Protein AF-0000000075603187 (afdb_homodimer)

Sequence (1168 aa):
MDMGIARVAAPPHLACSARPTGGSLGVGAARPGTGTQSGRGRSRCRPPRPPNSVPDPRARHPDHPALETGDADGRSVNGGAKPHAQAAPRGRRAAADVEDEGWELLRESVVRYCGSPVGTIAACDPDDPTPLNYDQVFIRDFVPSGVAFLLKGEHDIVRNFILHTLQLQSWEKTMDCHSPGQGLMPASFKVRVIPLDGEDDAIEEVLDPDFGEAAIGRVAPVDSGLWWIILLRAYGKCSGDLSVQERIDVQTGIKMIVKLCLADGFDMFPTLLVTDGSCMIDRRMGIHGHPLEIQALFYSALLCAREMLTPEDGSDDLIRAMNNRLIALSFHIREYYWLDKRKLNEIYRYKTEEYSYDAVNKFNIYPDQIPSWLVQWIPPKGGYFIGNLQPAHMDFRFFSLGNLWSIVSSLATDHQSHAILDLIEAKWTDLVAEMPMKICYPALEDEEWKFITGSDPKNTPWSYHNGGSWPTLLWQLTVACIKMNRPEIAERAVEVAERRIARDKWPEYYDTKRARFIGKKSRLFQTWSIAGFLVAKLLLETRDKSRILCNNEDEDILNALSLMADGSSPRRRRGKRVPKTYIVMDMGIARVAAPPHLACSARPTGGSLGVGAARPGTGTQSGRGRSRCRPPRPPNSVPDPRARHPDHPALETGDADGRSVNGGAKPHAQAAPRGRRAAADVEDEGWELLRESVVRYCGSPVGTIAACDPDDPTPLNYDQVFIRDFVPSGVAFLLKGEHDIVRNFILHTLQLQSWEKTMDCHSPGQGLMPASFKVRVIPLDGEDDAIEEVLDPDFGEAAIGRVAPVDSGLWWIILLRAYGKCSGDLSVQERIDVQTGIKMIVKLCLADGFDMFPTLLVTDGSCMIDRRMGIHGHPLEIQALFYSALLCAREMLTPEDGSDDLIRAMNNRLIALSFHIREYYWLDKRKLNEIYRYKTEEYSYDAVNKFNIYPDQIPSWLVQWIPPKGGYFIGNLQPAHMDFRFFSLGNLWSIVSSLATDHQSHAILDLIEAKWTDLVAEMPMKICYPALEDEEWKFITGSDPKNTPWSYHNGGSWPTLLWQLTVACIKMNRPEIAERAVEVAERRIARDKWPEYYDTKRARFIGKKSRLFQTWSIAGFLVAKLLLETRDKSRILCNNEDEDILNALSLMADGSSPRRRRGKRVPKTYIV

Foldseek 3Di:
DPPPPPPPDQPDDPFPFPPPPDPDDDDDPPDDDDDDYDDDDDDDDDDDYDDDDDDDDPDDDDDDDDDDDDDPDDPDDPPDPDDPPDDDPVVVVLLVVLLVVLVVLLVVQFDDASRFTQFGFQFDDPPDPDDDRRQWGFLVLRLLVQLLCLLVVNLRNLLNNLVVQLSVAFQDQDPPPLGDDHLATARTWHWDWDDDPPDPPGITIDIGGHQQPPPDPSFGQLLSLLSSLLSVLLSCVRNVDLVSLPDPSNLVSLLRNLCVQLPDDPDPALAGFGQALRHPNNAFDQLGGGFLLSLLSNLLSLVSSLVSHDPPPPCPVVNVSSLVSNLRSLCCQQPPQKDAPVVLVVLLPADAPDPDPPGPPPLRADNVPDDPVCVVLHDNFAIFGFGDDHRNDTRRKDALNSGLSCLQAVSHPLRNLVRHLVSCVVCVCQALFLHAGWRIPDFQADVRCCVRRVPDVQRYGQGDNRGWHALLSLLSNCLSCLSSVNNVSSVVSLVSCSVPCVVVQNWGIAGDRRRPGRHPPTDGRGNSSSSSSNNSVSCSVVVVSSNSNGHDDDPSSVVVVVVVVVCPDPVVVPPDDPPPPPPD/DCPPPPPPDQPDDPFPFDDCPPDPCPDDDDDDDDDDDDDDDDDYDDDDDDYDDPDDDDDDDDDYDDDDDDDDDDDDDPDDPPDDDDDDPPVVVLLVVLLVVLVVLLVVQFDDAPRFTQFGFQFDDVPDPDDDRRQWGFLVLRLLVQLLCLLVVNLRNLLNNLVVQLSVAFQDQDPPPLGDDHLATARTWHWDWDDDPPDPPTITIDIGGHQQPPPDPSFGQLLSLLSSLLSVLLSCVRNVPLVSLPDPSNLVSLLRNLCVQLPDDPDPALAGFGQALRYPNNAFDQLGGGFLLSLLSNLLSLVSSLVSHDPPDPCVVVNVSSLVSNLRSLCCQQPPQKDAPVVLVVLLPADAPDPDPPGPPPLRADNVPDDPVCVVLHDNFAIFGFGDDHRNDTRRKDALNSGLSCLQAVSHPLRNLVRHVVSCVVCVCQALFLHAGWRIPDFQADVRCCVRRVPDVQRYGQGDNRGWHALLSLLSNCLSCLSSVNNVSSVVSLVSCSVPCVVVQNWRIAGDRRRPGRHPPTDGRGNSSSSSSNNSVSCSVVVVSSNSSGHDDDPSSVVVVVVVVVVPDPVVVPPDDPPPPPPD

pLDDT: mean 78.64, std 29.04, range [13.04, 98.94]

InterPro domains:
  IPR008928 Six-hairpin glycosidase superfamily [SSF48208] (109-541)
  IPR012341 Six-hairpin glycosidase-like superfamily [G3DSA:1.50.10.10] (134-536)
  IPR024746 Glycosyl hydrolase family 100 [PF12899] (103-541)
  IPR024746 Glycosyl hydrolase family 100 [PTHR31916] (91-565)

Radius of gyration: 35.86 Å; Cα contacts (8 Å, |Δi|>4): 1943; chains: 2; bounding box: 105×110×123 Å

Structure (mmCIF, N/CA/C/O backbone):
data_AF-0000000075603187-model_v1
#
loop_
_entity.id
_entity.type
_entity.pdbx_description
1 polymer 'Alkaline/neutral invertase'
#
loop_
_atom_site.group_PDB
_atom_site.id
_atom_site.type_symbol
_atom_site.label_atom_id
_atom_site.label_alt_id
_atom_site.label_comp_id
_atom_site.label_asym_id
_atom_site.label_entity_id
_atom_site.label_seq_id
_atom_site.pdbx_PDB_ins_code
_atom_site.Cartn_x
_atom_site.Cartn_y
_atom_site.Cartn_z
_atom_site.occupancy
_atom_site.B_iso_or_equiv
_atom_site.auth_seq_id
_atom_site.auth_comp_id
_atom_site.auth_asym_id
_atom_site.auth_atom_id
_atom_site.pdbx_PDB_model_num
ATOM 1 N N . MET A 1 1 ? 0.982 -23.422 39.688 1 20.05 1 MET A N 1
ATOM 2 C CA . MET A 1 1 ? 0.525 -22.156 40.25 1 20.05 1 MET A CA 1
ATOM 3 C C . MET A 1 1 ? -0.142 -21.312 39.156 1 20.05 1 MET A C 1
ATOM 5 O O . MET A 1 1 ? 0.342 -21.234 38.031 1 20.05 1 MET A O 1
ATOM 9 N N . ASP A 1 2 ? -1.503 -21.016 39.344 1 19.25 2 ASP A N 1
ATOM 10 C CA . ASP A 1 2 ? -2.637 -20.578 38.531 1 19.25 2 ASP A CA 1
ATOM 11 C C . ASP A 1 2 ? -2.436 -19.156 38.031 1 19.25 2 ASP A C 1
ATOM 13 O O . ASP A 1 2 ? -2.422 -18.203 38.812 1 19.25 2 ASP A O 1
ATOM 17 N N . MET A 1 3 ? -1.369 -18.938 37.312 1 21.22 3 MET A N 1
ATOM 18 C CA . MET A 1 3 ? -0.971 -17.562 36.969 1 21.22 3 MET A CA 1
ATOM 19 C C . MET A 1 3 ? -2.148 -16.781 36.406 1 21.22 3 MET A C 1
ATOM 21 O O . MET A 1 3 ? -2.756 -17.188 35.406 1 21.22 3 MET A O 1
ATOM 25 N N . GLY A 1 4 ? -2.969 -16.203 37.25 1 19.94 4 GLY A N 1
ATOM 26 C CA . GLY A 1 4 ? -4.25 -15.516 37.156 1 19.94 4 GLY A CA 1
ATOM 27 C C . GLY A 1 4 ? -4.258 -14.391 36.125 1 19.94 4 GLY A C 1
ATOM 28 O O . GLY A 1 4 ? -3.439 -13.477 36.219 1 19.94 4 GLY A O 1
ATOM 29 N N . ILE A 1 5 ? -4.414 -14.68 34.906 1 21.23 5 ILE A N 1
ATOM 30 C CA . ILE A 1 5 ? -4.562 -13.789 33.781 1 21.23 5 ILE A CA 1
ATOM 31 C C . ILE A 1 5 ? -5.543 -12.664 34.094 1 21.23 5 ILE A C 1
ATOM 33 O O . ILE A 1 5 ? -6.723 -12.922 34.375 1 21.23 5 ILE A O 1
ATOM 37 N N . ALA A 1 6 ? -5.035 -11.633 34.844 1 21.62 6 ALA A N 1
ATOM 38 C CA . ALA A 1 6 ? -5.926 -10.57 35.281 1 21.62 6 ALA A CA 1
ATOM 39 C C . ALA A 1 6 ? -6.723 -9.984 34.125 1 21.62 6 ALA A C 1
ATOM 41 O O . ALA A 1 6 ? -6.152 -9.602 33.125 1 21.62 6 ALA A O 1
ATOM 42 N N . ARG A 1 7 ? -7.957 -10.297 33.938 1 22.8 7 ARG A N 1
ATOM 43 C CA . ARG A 1 7 ? -9.016 -9.836 33.031 1 22.8 7 ARG A CA 1
ATOM 44 C C . ARG A 1 7 ? -9.117 -8.312 33.031 1 22.8 7 ARG A C 1
ATOM 46 O O . ARG A 1 7 ? -9.391 -7.715 34.094 1 22.8 7 ARG A O 1
ATOM 53 N N . VAL A 1 8 ? -8.172 -7.633 32.469 1 25.11 8 VAL A N 1
ATOM 54 C CA . VAL A 1 8 ? -8.281 -6.176 32.469 1 25.11 8 VAL A CA 1
ATOM 55 C C . VAL A 1 8 ? -9.656 -5.758 31.953 1 25.11 8 VAL A C 1
ATOM 57 O O . VAL A 1 8 ? -10.062 -6.121 30.844 1 25.11 8 VAL A O 1
ATOM 60 N N . ALA A 1 9 ? -10.609 -5.516 32.844 1 25.92 9 ALA A N 1
ATOM 61 C CA . ALA A 1 9 ? -12.016 -5.145 32.688 1 25.92 9 ALA A CA 1
ATOM 62 C C . ALA A 1 9 ? -12.156 -3.9 31.812 1 25.92 9 ALA A C 1
ATOM 64 O O . ALA A 1 9 ? -11.336 -2.982 31.891 1 25.92 9 ALA A O 1
ATOM 65 N N . ALA A 1 10 ? -12.758 -4.02 30.703 1 29.77 10 ALA A N 1
ATOM 66 C CA . ALA A 1 10 ? -13.141 -2.975 29.75 1 29.77 10 ALA A CA 1
ATOM 67 C C . ALA A 1 10 ? -13.758 -1.781 30.484 1 29.77 10 ALA A C 1
ATOM 69 O O . ALA A 1 10 ? -14.516 -1.951 31.438 1 29.77 10 ALA A O 1
ATOM 70 N N . PRO A 1 11 ? -13.172 -0.616 30.547 1 28.98 11 PRO A N 1
ATOM 71 C CA . PRO A 1 11 ? -13.766 0.484 31.312 1 28.98 11 PRO A CA 1
ATOM 72 C C . PRO A 1 11 ? -15.242 0.688 31 1 28.98 11 PRO A C 1
ATOM 74 O O . PRO A 1 11 ? -15.703 0.357 29.906 1 28.98 11 PRO A O 1
ATOM 77 N N . PRO A 1 12 ? -16.156 0.734 32 1 28.28 12 PRO A N 1
ATOM 78 C CA . PRO A 1 12 ? -17.625 0.867 31.922 1 28.28 12 PRO A CA 1
ATOM 79 C C . PRO A 1 12 ? -18.062 2.045 31.062 1 28.28 12 PRO A C 1
ATOM 81 O O . PRO A 1 12 ? -17.297 3.002 30.875 1 28.28 12 PRO A O 1
ATOM 84 N N . HIS A 1 13 ? -19 1.802 30.203 1 30.92 13 HIS A N 1
ATOM 85 C CA . HIS A 1 13 ? -19.703 2.693 29.297 1 30.92 13 HIS A CA 1
ATOM 86 C C . HIS A 1 13 ? -20.172 3.959 30.016 1 30.92 13 HIS A C 1
ATOM 88 O O . HIS A 1 13 ? -20.766 3.889 31.078 1 30.92 13 HIS A O 1
ATOM 94 N N . LEU A 1 14 ? -19.453 4.953 29.828 1 30.95 14 LEU A N 1
ATOM 95 C CA . LEU A 1 14 ? -19.766 6.211 30.5 1 30.95 14 LEU A CA 1
ATOM 96 C C . LEU A 1 14 ? -21.125 6.75 30.062 1 30.95 14 LEU A C 1
ATOM 98 O O . LEU A 1 14 ? -21.234 7.324 28.984 1 30.95 14 LEU A O 1
ATOM 102 N N . ALA A 1 15 ? -22.156 6.039 30.203 1 31.59 15 ALA A N 1
ATOM 103 C CA . ALA A 1 15 ? -23.484 6.586 29.969 1 31.59 15 ALA A CA 1
ATOM 104 C C . ALA A 1 15 ? -23.766 7.773 30.891 1 31.59 15 ALA A C 1
ATOM 106 O O . ALA A 1 15 ? -23.625 7.66 32.125 1 31.59 15 ALA A O 1
ATOM 107 N N . CYS A 1 16 ? -23.359 8.898 30.547 1 32.91 16 CYS A N 1
ATOM 108 C CA . CYS A 1 16 ? -23.719 9.984 31.453 1 32.91 16 CYS A CA 1
ATOM 109 C C . CYS A 1 16 ? -25.234 10.234 31.406 1 32.91 16 CYS A C 1
ATOM 111 O O . CYS A 1 16 ? -25.812 10.336 30.328 1 32.91 16 CYS A O 1
ATOM 113 N N . SER A 1 17 ? -25.969 9.867 32.406 1 26.11 17 SER A N 1
ATOM 114 C CA . SER A 1 17 ? -27.391 10.102 32.594 1 26.11 17 SER A CA 1
ATOM 115 C C . SER A 1 17 ? -27.703 11.586 32.75 1 26.11 17 SER A C 1
ATOM 117 O O . SER A 1 17 ? -27.25 12.219 33.688 1 26.11 17 SER A O 1
ATOM 119 N N . ALA A 1 18 ? -27.562 12.406 31.844 1 22.34 18 ALA A N 1
ATOM 120 C CA . ALA A 1 18 ? -28.031 13.75 32.156 1 22.34 18 ALA A CA 1
ATOM 121 C C . ALA A 1 18 ? -29.516 13.734 32.531 1 22.34 18 ALA A C 1
ATOM 123 O O . ALA A 1 18 ? -30.328 13.125 31.828 1 22.34 18 ALA A O 1
ATOM 124 N N . ARG A 1 19 ? -29.906 13.906 33.781 1 20.55 19 ARG A N 1
ATOM 125 C CA . ARG A 1 19 ? -31.281 14.125 34.219 1 20.55 19 ARG A CA 1
ATOM 126 C C . ARG A 1 19 ? -31.891 15.352 33.531 1 20.55 19 ARG A C 1
ATOM 128 O O . ARG A 1 19 ? -31.297 16.438 33.594 1 20.55 19 ARG A O 1
ATOM 135 N N . PRO A 1 20 ? -32.719 15.266 32.5 1 21.59 20 PRO A N 1
ATOM 136 C CA . PRO A 1 20 ? -33.406 16.344 31.75 1 21.59 20 PRO A CA 1
ATOM 137 C C . PRO A 1 20 ? -34.156 17.297 32.656 1 21.59 20 PRO A C 1
ATOM 139 O O . PRO A 1 20 ? -34.875 16.859 33.562 1 21.59 20 PRO A O 1
ATOM 142 N N . THR A 1 21 ? -33.562 18.297 33.281 1 19.61 21 THR A N 1
ATOM 143 C CA . THR A 1 21 ? -34.469 19.219 33.938 1 19.61 21 THR A CA 1
ATOM 144 C C . THR A 1 21 ? -35.5 19.75 32.938 1 19.61 21 THR A C 1
ATOM 146 O O . THR A 1 21 ? -35.219 19.938 31.766 1 19.61 21 THR A O 1
ATOM 149 N N . GLY A 1 22 ? -36.812 19.609 33.125 1 18.62 22 GLY A N 1
ATOM 150 C CA . GLY A 1 22 ? -38.156 19.703 32.531 1 18.62 22 GLY A CA 1
ATOM 151 C C . GLY A 1 22 ? -38.5 21.125 32.125 1 18.62 22 GLY A C 1
ATOM 152 O O . GLY A 1 22 ? -39.688 21.469 32.062 1 18.62 22 GLY A O 1
ATOM 153 N N . GLY A 1 23 ? -37.531 22.016 31.625 1 17.52 23 GLY A N 1
ATOM 154 C CA . GLY A 1 23 ? -38.156 23.312 31.5 1 17.52 23 GLY A CA 1
ATOM 155 C C . GLY A 1 23 ? -39.406 23.297 30.656 1 17.52 23 GLY A C 1
ATOM 156 O O . GLY A 1 23 ? -39.625 22.375 29.859 1 17.52 23 GLY A O 1
ATOM 157 N N . SER A 1 24 ? -40.5 24.078 30.938 1 17.25 24 SER A N 1
ATOM 158 C CA . SER A 1 24 ? -41.938 24.297 30.734 1 17.25 24 SER A CA 1
ATOM 159 C C . SER A 1 24 ? -42.219 24.875 29.344 1 17.25 24 SER A C 1
ATOM 161 O O . SER A 1 24 ? -43.344 25.234 29.047 1 17.25 24 SER A O 1
ATOM 163 N N . LEU A 1 25 ? -41.312 24.812 28.406 1 17.3 25 LEU A N 1
ATOM 164 C CA . LEU A 1 25 ? -41.688 25.844 27.438 1 17.3 25 LEU A CA 1
ATOM 165 C C . LEU A 1 25 ? -43.062 25.547 26.844 1 17.3 25 LEU A C 1
ATOM 167 O O . LEU A 1 25 ? -43.438 24.375 26.672 1 17.3 25 LEU A O 1
ATOM 171 N N . GLY A 1 26 ? -43.906 26.641 26.672 1 16.33 26 GLY A N 1
ATOM 172 C CA . GLY A 1 26 ? -45.25 27.016 26.328 1 16.33 26 GLY A CA 1
ATOM 173 C C . GLY A 1 26 ? -45.688 26.562 24.953 1 16.33 26 GLY A C 1
ATOM 174 O O . GLY A 1 26 ? -44.844 26.266 24.109 1 16.33 26 GLY A O 1
ATOM 175 N N . VAL A 1 27 ? -47 26.531 24.688 1 15.95 27 VAL A N 1
ATOM 176 C CA . VAL A 1 27 ? -48.125 25.875 24 1 15.95 27 VAL A CA 1
ATOM 177 C C . VAL A 1 27 ? -48.125 26.281 22.531 1 15.95 27 VAL A C 1
ATOM 179 O O . VAL A 1 27 ? -47.469 27.234 22.141 1 15.95 27 VAL A O 1
ATOM 182 N N . GLY A 1 28 ? -49.281 25.984 21.766 1 15.56 28 GLY A N 1
ATOM 183 C CA . GLY A 1 28 ? -49.906 25.344 20.609 1 15.56 28 GLY A CA 1
ATOM 184 C C . GLY A 1 28 ? -50.312 26.328 19.516 1 15.56 28 GLY A C 1
ATOM 185 O O . GLY A 1 28 ? -51 25.969 18.578 1 15.56 28 GLY A O 1
ATOM 186 N N . ALA A 1 29 ? -49.688 27.516 19.219 1 15.16 29 ALA A N 1
ATOM 187 C CA . ALA A 1 29 ? -50.625 28.391 18.516 1 15.16 29 ALA A CA 1
ATOM 188 C C . ALA A 1 29 ? -51 27.828 17.141 1 15.16 29 ALA A C 1
ATOM 190 O O . ALA A 1 29 ? -50.094 27.531 16.328 1 15.16 29 ALA A O 1
ATOM 191 N N . ALA A 1 30 ? -52.25 27.406 16.891 1 14.98 30 ALA A N 1
ATOM 192 C CA . ALA A 1 30 ? -52.969 26.719 15.812 1 14.98 30 ALA A CA 1
ATOM 193 C C . ALA A 1 30 ? -53.156 27.641 14.609 1 14.98 30 ALA A C 1
ATOM 195 O O . ALA A 1 30 ? -53.75 27.234 13.602 1 14.98 30 ALA A O 1
ATOM 196 N N . ARG A 1 31 ? -52.375 28.641 14.25 1 15.11 31 ARG A N 1
ATOM 197 C CA . ARG A 1 31 ? -53.281 29.5 13.477 1 15.11 31 ARG A CA 1
ATOM 198 C C . ARG A 1 31 ? -53.781 28.781 12.242 1 15.11 31 ARG A C 1
ATOM 200 O O . ARG A 1 31 ? -53.125 27.906 11.695 1 15.11 31 ARG A O 1
ATOM 207 N N . PRO A 1 32 ? -55.031 29.266 11.734 1 14.84 32 PRO A N 1
ATOM 208 C CA . PRO A 1 32 ? -56.125 28.719 10.93 1 14.84 32 PRO A CA 1
ATOM 209 C C . PRO A 1 32 ? -55.781 28.609 9.453 1 14.84 32 PRO A C 1
ATOM 211 O O . PRO A 1 32 ? -55.875 27.516 8.867 1 14.84 32 PRO A O 1
ATOM 214 N N . GLY A 1 33 ? -56.281 29.594 8.609 1 14.15 33 GLY A N 1
ATOM 215 C CA . GLY A 1 33 ? -57.406 29.375 7.695 1 14.15 33 GLY A CA 1
ATOM 216 C C . GLY A 1 33 ? -56.969 29.031 6.285 1 14.15 33 GLY A C 1
ATOM 217 O O . GLY A 1 33 ? -57.156 27.906 5.824 1 14.15 33 GLY A O 1
ATOM 218 N N . THR A 1 34 ? -56.969 30.109 5.34 1 14.84 34 THR A N 1
ATOM 219 C CA . THR A 1 34 ? -57.906 30.203 4.227 1 14.84 34 THR A CA 1
ATOM 220 C C . THR A 1 34 ? -57.281 29.625 2.953 1 14.84 34 THR A C 1
ATOM 222 O O . THR A 1 34 ? -56.062 29.516 2.844 1 14.84 34 THR A O 1
ATOM 225 N N . GLY A 1 35 ? -58.156 29.469 1.832 1 14.27 35 GLY A N 1
ATOM 226 C CA . GLY A 1 35 ? -58.594 28.609 0.746 1 14.27 35 GLY A CA 1
ATOM 227 C C . GLY A 1 35 ? -57.844 28.875 -0.557 1 14.27 35 GLY A C 1
ATOM 228 O O . GLY A 1 35 ? -57.406 27.938 -1.224 1 14.27 35 GLY A O 1
ATOM 229 N N . THR A 1 36 ? -57.906 30.156 -1.242 1 14.09 36 THR A N 1
ATOM 230 C CA . THR A 1 36 ? -58.625 30.109 -2.504 1 14.09 36 THR A CA 1
ATOM 231 C C . THR A 1 36 ? -57.719 29.656 -3.641 1 14.09 36 THR A C 1
ATOM 233 O O . THR A 1 36 ? -56.5 29.578 -3.475 1 14.09 36 THR A O 1
ATOM 236 N N . GLN A 1 37 ? -57.688 30.547 -4.859 1 13.69 37 GLN A N 1
ATOM 237 C CA . GLN A 1 37 ? -58.281 30.312 -6.168 1 13.69 37 GLN A CA 1
ATOM 238 C C . GLN A 1 37 ? -57.219 29.812 -7.168 1 13.69 37 GLN A C 1
ATOM 240 O O . GLN A 1 37 ? -56.031 29.781 -6.867 1 13.69 37 GLN A O 1
ATOM 245 N N . SER A 1 38 ? -57.062 30.625 -8.359 1 14.05 38 SER A N 1
ATOM 246 C CA . SER A 1 38 ? -57.562 30.312 -9.695 1 14.05 38 SER A CA 1
ATOM 247 C C . SER A 1 38 ? -56.406 29.844 -10.602 1 14.05 38 SER A C 1
ATOM 249 O O . SER A 1 38 ? -56.5 28.766 -11.195 1 14.05 38 SER A O 1
ATOM 251 N N . GLY A 1 39 ? -55.844 30.766 -11.477 1 13.81 39 GLY A N 1
ATOM 252 C CA . GLY A 1 39 ? -56.094 30.703 -12.914 1 13.81 39 GLY A CA 1
ATOM 253 C C . GLY A 1 39 ? -55.031 29.938 -13.672 1 13.81 39 GLY A C 1
ATOM 254 O O . GLY A 1 39 ? -53.969 29.656 -13.133 1 13.81 39 GLY A O 1
ATOM 255 N N . ARG A 1 40 ? -55.156 30 -15.086 1 14.44 40 ARG A N 1
ATOM 256 C CA . ARG A 1 40 ? -55.219 29.141 -16.25 1 14.44 40 ARG A CA 1
ATOM 257 C C . ARG A 1 40 ? -53.844 29.078 -16.938 1 14.44 40 ARG A C 1
ATOM 259 O O . ARG A 1 40 ? -53.375 27.984 -17.266 1 14.44 40 ARG A O 1
ATOM 266 N N . GLY A 1 41 ? -53.312 30.203 -17.453 1 13.85 41 GLY A N 1
ATOM 267 C CA . GLY A 1 41 ? -53.281 30.141 -18.906 1 13.85 41 GLY A CA 1
ATOM 268 C C . GLY A 1 41 ? -52.062 29.391 -19.453 1 13.85 41 GLY A C 1
ATOM 269 O O . GLY A 1 41 ? -51.062 29.203 -18.734 1 13.85 41 GLY A O 1
ATOM 270 N N . ARG A 1 42 ? -52.156 28.953 -20.766 1 14.16 42 ARG A N 1
ATOM 271 C CA . ARG A 1 42 ? -51.688 27.906 -21.672 1 14.16 42 ARG A CA 1
ATOM 272 C C . ARG A 1 42 ? -50.375 28.25 -22.312 1 14.16 42 ARG A C 1
ATOM 274 O O . ARG A 1 42 ? -49.531 27.375 -22.531 1 14.16 42 ARG A O 1
ATOM 281 N N . SER A 1 43 ? -50.094 29.562 -22.766 1 13.2 43 SER A N 1
ATOM 282 C CA . SER A 1 43 ? -49.938 29.484 -24.219 1 13.2 43 SER A CA 1
ATOM 283 C C . SER A 1 43 ? -48.562 28.891 -24.578 1 13.2 43 SER A C 1
ATOM 285 O O . SER A 1 43 ? -47.688 28.781 -23.719 1 13.2 43 SER A O 1
ATOM 287 N N . ARG A 1 44 ? -47.875 29.703 -25.594 1 13.74 44 ARG A N 1
ATOM 288 C CA . ARG A 1 44 ? -47.562 29.484 -27 1 13.74 44 ARG A CA 1
ATOM 289 C C . ARG A 1 44 ? -46.156 28.969 -27.188 1 13.74 44 ARG A C 1
ATOM 291 O O . ARG A 1 44 ? -45.281 29.172 -26.328 1 13.74 44 ARG A O 1
ATOM 298 N N . CYS A 1 45 ? -45.906 28.578 -28.422 1 14 45 CYS A N 1
ATOM 299 C CA . CYS A 1 45 ? -45.219 27.562 -29.234 1 14 45 CYS A CA 1
ATOM 300 C C . CYS A 1 45 ? -43.812 28.031 -29.609 1 14 45 CYS A C 1
ATOM 302 O O . CYS A 1 45 ? -42.906 27.219 -29.719 1 14 45 CYS A O 1
ATOM 304 N N . ARG A 1 46 ? -43.5 29.375 -30.031 1 13.88 46 ARG A N 1
ATOM 305 C CA . ARG A 1 46 ? -43.062 29.359 -31.422 1 13.88 46 ARG A CA 1
ATOM 306 C C . ARG A 1 46 ? -41.625 28.828 -31.516 1 13.88 46 ARG A C 1
ATOM 308 O O . ARG A 1 46 ? -40.844 28.922 -30.562 1 13.88 46 ARG A O 1
ATOM 315 N N . PRO A 1 47 ? -41.125 29.094 -32.844 1 14.58 47 PRO A N 1
ATOM 316 C CA . PRO A 1 47 ? -40.469 28.297 -33.875 1 14.58 47 PRO A CA 1
ATOM 317 C C . PRO A 1 47 ? -38.969 28.359 -33.781 1 14.58 47 PRO A C 1
ATOM 319 O O . PRO A 1 47 ? -38.406 29.094 -32.969 1 14.58 47 PRO A O 1
ATOM 322 N N . PRO A 1 48 ? -38.375 28.953 -34.969 1 14.16 48 PRO A N 1
ATOM 323 C CA . PRO A 1 48 ? -37.594 28.281 -35.969 1 14.16 48 PRO A CA 1
ATOM 324 C C . PRO A 1 48 ? -36.094 28.469 -35.812 1 14.16 48 PRO A C 1
ATOM 326 O O . PRO A 1 48 ? -35.438 27.641 -35.156 1 14.16 48 PRO A O 1
ATOM 329 N N . ARG A 1 49 ? -35.531 29.359 -36.844 1 14.05 49 ARG A N 1
ATOM 330 C CA . ARG A 1 49 ? -34.719 28.938 -37.969 1 14.05 49 ARG A CA 1
ATOM 331 C C . ARG A 1 49 ? -33.219 29.172 -37.656 1 14.05 49 ARG A C 1
ATOM 333 O O . ARG A 1 49 ? -32.875 29.766 -36.625 1 14.05 49 ARG A O 1
ATOM 340 N N . PRO A 1 50 ? -32.625 30.172 -38.531 1 14.61 50 PRO A N 1
ATOM 341 C CA . PRO A 1 50 ? -31.734 29.75 -39.594 1 14.61 50 PRO A CA 1
ATOM 342 C C . PRO A 1 50 ? -30.266 29.906 -39.25 1 14.61 50 PRO A C 1
ATOM 344 O O . PRO A 1 50 ? -29.516 28.938 -39.25 1 14.61 50 PRO A O 1
ATOM 347 N N . PRO A 1 51 ? -29.641 30.984 -39.938 1 14.41 51 PRO A N 1
ATOM 348 C CA . PRO A 1 51 ? -28.703 30.781 -41.031 1 14.41 51 PRO A CA 1
ATOM 349 C C . PRO A 1 51 ? -27.25 30.922 -40.594 1 14.41 51 PRO A C 1
ATOM 351 O O . PRO A 1 51 ? -26.453 29.984 -40.781 1 14.41 51 PRO A O 1
ATOM 354 N N . ASN A 1 52 ? -26.641 32.125 -41 1 13.77 52 ASN A N 1
ATOM 355 C CA . ASN A 1 52 ? -25.719 32.25 -42.094 1 13.77 52 ASN A CA 1
ATOM 356 C C . ASN A 1 52 ? -24.266 32.344 -41.625 1 13.77 52 ASN A C 1
ATOM 358 O O . ASN A 1 52 ? -23.453 31.484 -41.969 1 13.77 52 ASN A O 1
ATOM 362 N N . SER A 1 53 ? -23.672 33.594 -41.719 1 14.31 53 SER A N 1
ATOM 363 C CA . SER A 1 53 ? -22.703 33.969 -42.719 1 14.31 53 SER A CA 1
ATOM 364 C C . SER A 1 53 ? -21.266 33.844 -42.188 1 14.31 53 SER A C 1
ATOM 366 O O . SER A 1 53 ? -21.062 33.844 -40.969 1 14.31 53 SER A O 1
ATOM 368 N N . VAL A 1 54 ? -20.453 34.406 -43 1 14.66 54 VAL A N 1
ATOM 369 C CA . VAL A 1 54 ? -19.281 34.094 -43.812 1 14.66 54 VAL A CA 1
ATOM 370 C C . VAL A 1 54 ? -18.016 34.562 -43.094 1 14.66 54 VAL A C 1
ATOM 372 O O . VAL A 1 54 ? -17.047 33.812 -42.969 1 14.66 54 VAL A O 1
ATOM 375 N N . PRO A 1 55 ? -17.828 35.906 -42.781 1 14.53 55 PRO A N 1
ATOM 376 C CA . PRO A 1 55 ? -16.766 36.375 -43.656 1 14.53 55 PRO A CA 1
ATOM 377 C C . PRO A 1 55 ? -15.367 36.125 -43.125 1 14.53 55 PRO A C 1
ATOM 379 O O . PRO A 1 55 ? -15.211 35.875 -41.906 1 14.53 55 PRO A O 1
ATOM 382 N N . ASP A 1 56 ? -14.414 36.562 -43.969 1 14.59 56 ASP A N 1
ATOM 383 C CA . ASP A 1 56 ? -13.148 36.25 -44.625 1 14.59 56 ASP A CA 1
ATOM 384 C C . ASP A 1 56 ? -11.961 36.781 -43.812 1 14.59 56 ASP A C 1
ATOM 386 O O . ASP A 1 56 ? -10.977 36.062 -43.625 1 14.59 56 ASP A O 1
ATOM 390 N N . PRO A 1 57 ? -11.859 38.156 -43.469 1 14.27 57 PRO A N 1
ATOM 391 C CA . PRO A 1 57 ? -10.711 38.719 -44.156 1 14.27 57 PRO A CA 1
ATOM 392 C C . PRO A 1 57 ? -9.422 38.625 -43.344 1 14.27 57 PRO A C 1
ATOM 394 O O . PRO A 1 57 ? -9.422 38.906 -42.156 1 14.27 57 PRO A O 1
ATOM 397 N N . ARG A 1 58 ? -8.469 37.875 -43.75 1 15.33 58 ARG A N 1
ATOM 398 C CA . ARG A 1 58 ? -7.168 37.438 -43.219 1 15.33 58 ARG A CA 1
ATOM 399 C C . ARG A 1 58 ? -6.199 38.625 -43.156 1 15.33 58 ARG A C 1
ATOM 401 O O . ARG A 1 58 ? -5.031 38.438 -42.781 1 15.33 58 ARG A O 1
ATOM 408 N N . ALA A 1 59 ? -6.605 39.812 -43.875 1 13.88 59 ALA A N 1
ATOM 409 C CA . ALA A 1 59 ? -5.371 40.188 -44.562 1 13.88 59 ALA A CA 1
ATOM 410 C C . ALA A 1 59 ? -4.254 40.5 -43.594 1 13.88 59 ALA A C 1
ATOM 412 O O . ALA A 1 59 ? -3.166 39.906 -43.656 1 13.88 59 ALA A O 1
ATOM 413 N N . ARG A 1 60 ? -3.869 41.844 -43.594 1 14.67 60 ARG A N 1
ATOM 414 C CA . ARG A 1 60 ? -2.637 42.375 -44.156 1 14.67 60 ARG A CA 1
ATOM 415 C C . ARG A 1 60 ? -1.568 42.531 -43.062 1 14.67 60 ARG A C 1
ATOM 417 O O . ARG A 1 60 ? -1.876 42.5 -41.875 1 14.67 60 ARG A O 1
ATOM 424 N N . HIS A 1 61 ? -0.47 43.094 -43.5 1 15.23 61 HIS A N 1
ATOM 425 C CA . HIS A 1 61 ? 0.984 43.031 -43.562 1 15.23 61 HIS A CA 1
ATOM 426 C C . HIS A 1 61 ? 1.638 43.781 -42.438 1 15.23 61 HIS A C 1
ATOM 428 O O . HIS A 1 61 ? 2.553 43.281 -41.781 1 15.23 61 HIS A O 1
ATOM 434 N N . PRO A 1 62 ? 1.268 45.188 -42.25 1 15.14 62 PRO A N 1
ATOM 435 C CA . PRO A 1 62 ? 2.418 46.031 -42.531 1 15.14 62 PRO A CA 1
ATOM 436 C C . PRO A 1 62 ? 3.371 46.156 -41.344 1 15.14 62 PRO A C 1
ATOM 438 O O . PRO A 1 62 ? 2.988 45.812 -40.219 1 15.14 62 PRO A O 1
ATOM 441 N N . ASP A 1 63 ? 4.48 46.781 -41.594 1 16.02 63 ASP A N 1
ATOM 442 C CA . ASP A 1 63 ? 5.918 46.969 -41.406 1 16.02 63 ASP A CA 1
ATOM 443 C C . ASP A 1 63 ? 6.211 47.906 -40.25 1 16.02 63 ASP A C 1
ATOM 445 O O . ASP A 1 63 ? 7.367 48.25 -40.031 1 16.02 63 ASP A O 1
ATOM 449 N N . HIS A 1 64 ? 5.211 48.188 -39.312 1 14.84 64 HIS A N 1
ATOM 450 C CA . HIS A 1 64 ? 5.504 49.531 -38.844 1 14.84 64 HIS A CA 1
ATOM 451 C C . HIS A 1 64 ? 6.871 49.594 -38.156 1 14.84 64 HIS A C 1
ATOM 453 O O . HIS A 1 64 ? 7.277 48.656 -37.5 1 14.84 64 HIS A O 1
ATOM 459 N N . PRO A 1 65 ? 7.539 50.688 -38.5 1 17.06 65 PRO A N 1
ATOM 460 C CA . PRO A 1 65 ? 8.875 51.281 -38.344 1 17.06 65 PRO A CA 1
ATOM 461 C C . PRO A 1 65 ? 9.219 51.625 -36.906 1 17.06 65 PRO A C 1
ATOM 463 O O . PRO A 1 65 ? 8.461 52.344 -36.25 1 17.06 65 PRO A O 1
ATOM 466 N N . ALA A 1 66 ? 9.734 50.719 -36.281 1 15.12 66 ALA A N 1
ATOM 467 C CA . ALA A 1 66 ? 10.023 50.938 -34.844 1 15.12 66 ALA A CA 1
ATOM 468 C C . ALA A 1 66 ? 10.727 52.281 -34.625 1 15.12 66 ALA A C 1
ATOM 470 O O . ALA A 1 66 ? 11.633 52.625 -35.406 1 15.12 66 ALA A O 1
ATOM 471 N N . LEU A 1 67 ? 10.305 53 -33.531 1 15.62 67 LEU A N 1
ATOM 472 C CA . LEU A 1 67 ? 10.328 54.312 -32.906 1 15.62 67 LEU A CA 1
ATOM 473 C C . LEU A 1 67 ? 11.727 54.625 -32.375 1 15.62 67 LEU A C 1
ATOM 475 O O . LEU A 1 67 ? 12.375 53.781 -31.766 1 15.62 67 LEU A O 1
ATOM 479 N N . GLU A 1 68 ? 12.133 55.719 -32.875 1 15.91 68 GLU A N 1
ATOM 480 C CA . GLU A 1 68 ? 13.352 56.5 -32.812 1 15.91 68 GLU A CA 1
ATOM 481 C C . GLU A 1 68 ? 13.727 56.844 -31.375 1 15.91 68 GLU A C 1
ATOM 483 O O . GLU A 1 68 ? 14.898 56.781 -31 1 15.91 68 GLU A O 1
ATOM 488 N N . THR A 1 69 ? 12.812 57.438 -30.594 1 15.28 69 THR A N 1
ATOM 489 C CA . THR A 1 69 ? 13.242 58.781 -30.203 1 15.28 69 THR A CA 1
ATOM 490 C C . THR A 1 69 ? 14.242 58.719 -29.047 1 15.28 69 THR A C 1
ATOM 492 O O . THR A 1 69 ? 14.328 57.719 -28.359 1 15.28 69 THR A O 1
ATOM 495 N N . GLY A 1 70 ? 14.547 59.938 -28.531 1 15.06 70 GLY A N 1
ATOM 496 C CA . GLY A 1 70 ? 15.609 60.875 -28.172 1 15.06 70 GLY A CA 1
ATOM 497 C C . GLY A 1 70 ? 16.031 60.781 -26.719 1 15.06 70 GLY A C 1
ATOM 498 O O . GLY A 1 70 ? 17.219 60.562 -26.422 1 15.06 70 GLY A O 1
ATOM 499 N N . ASP A 1 71 ? 15.312 61.469 -25.828 1 15.36 71 ASP A N 1
ATOM 500 C CA . ASP A 1 71 ? 15.891 62.594 -25.078 1 15.36 71 ASP A CA 1
ATOM 501 C C . ASP A 1 71 ? 16.391 62.125 -23.719 1 15.36 71 ASP A C 1
ATOM 503 O O . ASP A 1 71 ? 15.711 61.375 -23.016 1 15.36 71 ASP A O 1
ATOM 507 N N . ALA A 1 72 ? 17.672 62.156 -23.547 1 16.64 72 ALA A N 1
ATOM 508 C CA . ALA A 1 72 ? 18.672 61.781 -22.531 1 16.64 72 ALA A CA 1
ATOM 509 C C . ALA A 1 72 ? 18.281 62.344 -21.172 1 16.64 72 ALA A C 1
ATOM 511 O O . ALA A 1 72 ? 18.609 61.781 -20.141 1 16.64 72 ALA A O 1
ATOM 512 N N . ASP A 1 73 ? 17.812 63.719 -21.109 1 15.74 73 ASP A N 1
ATOM 513 C CA . ASP A 1 73 ? 18.641 64.5 -20.203 1 15.74 73 ASP A CA 1
ATOM 514 C C . ASP A 1 73 ? 18.203 64.312 -18.75 1 15.74 73 ASP A C 1
ATOM 516 O O . ASP A 1 73 ? 19.031 64.438 -17.828 1 15.74 73 ASP A O 1
ATOM 520 N N . GLY A 1 74 ? 16.875 64.25 -18.469 1 15.32 74 GLY A N 1
ATOM 521 C CA . GLY A 1 74 ? 16.609 65.25 -17.422 1 15.32 74 GLY A CA 1
ATOM 522 C C . GLY A 1 74 ? 17.125 64.812 -16.062 1 15.32 74 GLY A C 1
ATOM 523 O O . GLY A 1 74 ? 17.312 63.594 -15.797 1 15.32 74 GLY A O 1
ATOM 524 N N . ARG A 1 75 ? 17.688 65.75 -15.398 1 20.3 75 ARG A N 1
ATOM 525 C CA . ARG A 1 75 ? 18.297 66.188 -14.148 1 20.3 75 ARG A CA 1
ATOM 526 C C . ARG A 1 75 ? 17.391 65.938 -12.961 1 20.3 75 ARG A C 1
ATOM 528 O O . ARG A 1 75 ? 17.406 66.688 -11.977 1 20.3 75 ARG A O 1
ATOM 535 N N . SER A 1 76 ? 16.656 64.688 -12.898 1 16.3 76 SER A N 1
ATOM 536 C CA . SER A 1 76 ? 15.602 64.75 -11.891 1 16.3 76 SER A CA 1
ATOM 537 C C . SER A 1 76 ? 16.172 65.062 -10.508 1 16.3 76 SER A C 1
ATOM 539 O O . SER A 1 76 ? 17.297 64.625 -10.195 1 16.3 76 SER A O 1
ATOM 541 N N . VAL A 1 77 ? 15.453 66.062 -9.875 1 20.39 77 VAL A N 1
ATOM 542 C CA . VAL A 1 77 ? 15.273 66.75 -8.617 1 20.39 77 VAL A CA 1
ATOM 543 C C . VAL A 1 77 ? 15.141 65.75 -7.469 1 20.39 77 VAL A C 1
ATOM 545 O O . VAL A 1 77 ? 14.555 64.688 -7.633 1 20.39 77 VAL A O 1
ATOM 548 N N . ASN A 1 78 ? 15.977 65.938 -6.535 1 20.03 78 ASN A N 1
ATOM 549 C CA . ASN A 1 78 ? 16.359 65.25 -5.301 1 20.03 78 ASN A CA 1
ATOM 550 C C . ASN A 1 78 ? 15.18 65.125 -4.352 1 20.03 78 ASN A C 1
ATOM 552 O O . ASN A 1 78 ? 15.359 64.812 -3.168 1 20.03 78 ASN A O 1
ATOM 556 N N . GLY A 1 79 ? 13.875 65 -4.914 1 21 79 GLY A N 1
ATOM 557 C CA . GLY A 1 79 ? 12.906 65.25 -3.859 1 21 79 GLY A CA 1
ATOM 558 C C . GLY A 1 79 ? 13.047 64.312 -2.682 1 21 79 GLY A C 1
ATOM 559 O O . GLY A 1 79 ? 13.391 63.125 -2.859 1 21 79 GLY A O 1
ATOM 560 N N . GLY A 1 80 ? 13.359 64.875 -1.591 1 23.09 80 GLY A N 1
ATOM 561 C CA . GLY A 1 80 ? 13.5 64.312 -0.252 1 23.09 80 GLY A CA 1
ATOM 562 C C . GLY A 1 80 ? 12.336 63.438 0.159 1 23.09 80 GLY A C 1
ATOM 563 O O . GLY A 1 80 ? 11.18 63.781 -0.099 1 23.09 80 GLY A O 1
ATOM 564 N N . ALA A 1 81 ? 12.547 62.125 0.183 1 23.53 81 ALA A N 1
ATOM 565 C CA . ALA A 1 81 ? 11.578 61.094 0.491 1 23.53 81 ALA A CA 1
ATOM 566 C C . ALA A 1 81 ? 10.812 61.406 1.774 1 23.53 81 ALA A C 1
ATOM 568 O O . ALA A 1 81 ? 11.422 61.625 2.826 1 23.53 81 ALA A O 1
ATOM 569 N N . LYS A 1 82 ? 9.719 62.031 1.5 1 29.84 82 LYS A N 1
ATOM 570 C CA . LYS A 1 82 ? 8.789 62.125 2.617 1 29.84 82 LYS A CA 1
ATOM 571 C C . LYS A 1 82 ? 8.664 60.812 3.371 1 29.84 82 LYS A C 1
ATOM 573 O O . LYS A 1 82 ? 8.633 59.75 2.758 1 29.84 82 LYS A O 1
ATOM 578 N N . PRO A 1 83 ? 8.82 60.812 4.625 1 27.33 83 PRO A N 1
ATOM 579 C CA . PRO A 1 83 ? 8.766 59.688 5.566 1 27.33 83 PRO A CA 1
ATOM 580 C C . PRO A 1 83 ? 7.527 58.812 5.383 1 27.33 83 PRO A C 1
ATOM 582 O O . PRO A 1 83 ? 6.461 59.344 5.035 1 27.33 83 PRO A O 1
ATOM 585 N N . HIS A 1 84 ? 7.641 57.562 4.891 1 28.25 84 HIS A N 1
ATOM 586 C CA . HIS A 1 84 ? 6.52 56.656 4.676 1 28.25 84 HIS A CA 1
ATOM 587 C C . HIS A 1 84 ? 5.645 56.562 5.922 1 28.25 84 HIS A C 1
ATOM 589 O O . HIS A 1 84 ? 6.145 56.312 7.02 1 28.25 84 HIS A O 1
ATOM 595 N N . ALA A 1 85 ? 4.484 57.281 5.973 1 32.38 85 ALA A N 1
ATOM 596 C CA . ALA A 1 85 ? 3.4 57.281 6.953 1 32.38 85 ALA A CA 1
ATOM 597 C C . ALA A 1 85 ? 3.086 55.875 7.441 1 32.38 85 ALA A C 1
ATOM 599 O O . ALA A 1 85 ? 3.027 54.938 6.648 1 32.38 85 ALA A O 1
ATOM 600 N N . GLN A 1 86 ? 3.258 55.625 8.695 1 32.88 86 GLN A N 1
ATOM 601 C CA . GLN A 1 86 ? 2.803 54.531 9.531 1 32.88 86 GLN A CA 1
ATOM 602 C C . GLN A 1 86 ? 1.434 54.031 9.078 1 32.88 86 GLN A C 1
ATOM 604 O O . GLN A 1 86 ? 0.508 54.812 8.891 1 32.88 86 GLN A O 1
ATOM 609 N N . ALA A 1 87 ? 1.257 53 8.352 1 40.94 87 ALA A N 1
ATOM 610 C CA . ALA A 1 87 ? 0.044 52.344 7.867 1 40.94 87 ALA A CA 1
ATOM 611 C C . ALA A 1 87 ? -1.112 52.531 8.844 1 40.94 87 ALA A C 1
ATOM 613 O O . ALA A 1 87 ? -0.968 52.281 10.047 1 40.94 87 ALA A O 1
ATOM 614 N N . ALA A 1 88 ? -2.264 53.094 8.609 1 45.22 88 ALA A N 1
ATOM 615 C CA . ALA A 1 88 ? -3.381 53.844 9.195 1 45.22 88 ALA A CA 1
ATOM 616 C C . ALA A 1 88 ? -4.195 52.938 10.125 1 45.22 88 ALA A C 1
ATOM 618 O O . ALA A 1 88 ? -4.281 51.719 9.914 1 45.22 88 ALA A O 1
ATOM 619 N N . PRO A 1 89 ? -4.77 53.281 11.289 1 46.53 89 PRO A N 1
ATOM 620 C CA . PRO A 1 89 ? -5.664 52.781 12.328 1 46.53 89 PRO A CA 1
ATOM 621 C C . PRO A 1 89 ? -6.836 51.969 11.766 1 46.53 89 PRO A C 1
ATOM 623 O O . PRO A 1 89 ? -7.383 51.094 12.445 1 46.53 89 PRO A O 1
ATOM 626 N N . ARG A 1 90 ? -7.312 52.219 10.547 1 46 90 ARG A N 1
ATOM 627 C CA . ARG A 1 90 ? -8.492 51.562 10 1 46 90 ARG A CA 1
ATOM 628 C C . ARG A 1 90 ? -8.18 50.094 9.625 1 46 90 ARG A C 1
ATOM 630 O O . ARG A 1 90 ? -9.039 49.219 9.75 1 46 90 ARG A O 1
ATOM 637 N N . GLY A 1 91 ? -7.039 49.781 9.18 1 47.28 91 GLY A N 1
ATOM 638 C CA . GLY A 1 91 ? -6.621 48.438 8.812 1 47.28 91 GLY A CA 1
ATOM 639 C C . GLY A 1 91 ? -6.547 47.5 10 1 47.28 91 GLY A C 1
ATOM 640 O O . GLY A 1 91 ? -6.969 46.344 9.906 1 47.28 91 GLY A O 1
ATOM 641 N N . ARG A 1 92 ? -6.07 48 11.031 1 56.91 92 ARG A N 1
ATOM 642 C CA . ARG A 1 92 ? -5.98 47.219 12.266 1 56.91 92 ARG A CA 1
ATOM 643 C C . ARG A 1 92 ? -7.363 46.906 12.82 1 56.91 92 ARG A C 1
ATOM 645 O O . ARG A 1 92 ? -7.602 45.812 13.336 1 56.91 92 ARG A O 1
ATOM 652 N N . ARG A 1 93 ? -8.281 47.875 12.68 1 64 93 ARG A N 1
ATOM 653 C CA . ARG A 1 93 ? -9.641 47.625 13.172 1 64 93 ARG A CA 1
ATOM 654 C C . ARG A 1 93 ? -10.344 46.562 12.344 1 64 93 ARG A C 1
ATOM 656 O O . ARG A 1 93 ? -11.055 45.719 12.898 1 64 93 ARG A O 1
ATOM 663 N N . ALA A 1 94 ? -10.109 46.656 11.109 1 71.19 94 ALA A N 1
ATOM 664 C CA . ALA A 1 94 ? -10.719 45.656 10.227 1 71.19 94 ALA A CA 1
ATOM 665 C C . ALA A 1 94 ? -10.172 44.25 10.508 1 71.19 94 ALA A C 1
ATOM 667 O O . ALA A 1 94 ? -10.93 43.281 10.531 1 71.19 94 ALA A O 1
ATOM 668 N N . ALA A 1 95 ? -9.008 44.25 10.695 1 77.88 95 ALA A N 1
ATOM 669 C CA . ALA A 1 95 ? -8.367 42.969 11.039 1 77.88 95 ALA A CA 1
ATOM 670 C C . ALA A 1 95 ? -8.906 42.438 12.352 1 77.88 95 ALA A C 1
ATOM 672 O O . ALA A 1 95 ? -9.133 41.219 12.484 1 77.88 95 ALA A O 1
ATOM 673 N N . ALA A 1 96 ? -9.102 43.281 13.234 1 81 96 ALA A N 1
ATOM 674 C CA . ALA A 1 96 ? -9.648 42.875 14.523 1 81 96 ALA A CA 1
ATOM 675 C C . ALA A 1 96 ? -11.078 42.375 14.383 1 81 96 ALA A C 1
ATOM 677 O O . ALA A 1 96 ? -11.484 41.438 15.078 1 81 96 ALA A O 1
ATOM 678 N N . ASP A 1 97 ? -11.719 42.906 13.43 1 86.5 97 ASP A N 1
ATOM 679 C CA . ASP A 1 97 ? -13.094 42.469 13.188 1 86.5 97 ASP A CA 1
ATOM 680 C C . ASP A 1 97 ? -13.148 41.062 12.609 1 86.5 97 ASP A C 1
ATOM 682 O O . ASP A 1 97 ? -14.023 40.281 12.961 1 86.5 97 ASP A O 1
ATOM 686 N N . VAL A 1 98 ? -12.195 40.781 11.789 1 94.12 98 VAL A N 1
ATOM 687 C CA . VAL A 1 98 ? -12.141 39.469 11.172 1 94.12 98 VAL A CA 1
ATOM 688 C C . VAL A 1 98 ? -11.82 38.406 12.227 1 94.12 98 VAL A C 1
ATOM 690 O O . VAL A 1 98 ? -12.414 37.344 12.242 1 94.12 98 VAL A O 1
ATOM 693 N N . GLU A 1 99 ? -10.891 38.719 13.055 1 96.12 99 GLU A N 1
ATOM 694 C CA . GLU A 1 99 ? -10.523 37.812 14.133 1 96.12 99 GLU A CA 1
ATOM 695 C C . GLU A 1 99 ? -11.695 37.562 15.078 1 96.12 99 GLU A C 1
ATOM 697 O O . GLU A 1 99 ? -11.945 36.406 15.492 1 96.12 99 GLU A O 1
ATOM 702 N N . ASP A 1 100 ? -12.375 38.688 15.438 1 95.81 100 ASP A N 1
ATOM 703 C CA . ASP A 1 100 ? -13.516 38.562 16.344 1 95.81 100 ASP A CA 1
ATOM 704 C C . ASP A 1 100 ? -14.609 37.688 15.742 1 95.81 100 ASP A C 1
ATOM 706 O O . ASP A 1 100 ? -15.195 36.844 16.438 1 95.81 100 ASP A O 1
ATOM 710 N N . GLU A 1 101 ? -14.836 37.875 14.531 1 96 101 GLU A N 1
ATOM 711 C CA . GLU A 1 101 ? -15.812 37.062 13.844 1 96 101 GLU A CA 1
ATOM 712 C C . GLU A 1 101 ? -15.383 35.594 13.836 1 96 101 GLU A C 1
ATOM 714 O O . GLU A 1 101 ? -16.203 34.688 14.07 1 96 101 GLU A O 1
ATOM 719 N N . GLY A 1 102 ? -14.125 35.375 13.539 1 97.25 102 GLY A N 1
ATOM 720 C CA . GLY A 1 102 ? -13.594 34.031 13.547 1 97.25 102 GLY A CA 1
ATOM 721 C C . GLY A 1 102 ? -13.789 33.312 14.875 1 97.25 102 GLY A C 1
ATOM 722 O O . GLY A 1 102 ? -14.195 32.156 14.914 1 97.25 102 GLY A O 1
ATOM 723 N N . TRP A 1 103 ? -13.539 34 15.938 1 97.69 103 TRP A N 1
ATOM 724 C CA . TRP A 1 103 ? -13.68 33.406 17.266 1 97.69 103 TRP A CA 1
ATOM 725 C C . TRP A 1 103 ? -15.141 33.094 17.562 1 97.69 103 TRP A C 1
ATOM 727 O O . TRP A 1 103 ? -15.453 32.062 18.172 1 97.69 103 TRP A O 1
ATOM 737 N N . GLU A 1 104 ? -15.984 34.031 17.188 1 96.69 104 GLU A N 1
ATOM 738 C CA . GLU A 1 104 ? -17.406 33.781 17.391 1 96.69 104 GLU A CA 1
ATOM 739 C C . GLU A 1 104 ? -17.859 32.531 16.641 1 96.69 104 GLU A C 1
ATOM 741 O O . GLU A 1 104 ? -18.578 31.703 17.203 1 96.69 104 GLU A O 1
ATOM 746 N N . LEU A 1 105 ? -17.422 32.438 15.438 1 96.56 105 LEU A N 1
ATOM 747 C CA . LEU A 1 105 ? -17.797 31.297 14.609 1 96.56 105 LEU A CA 1
ATOM 748 C C . LEU A 1 105 ? -17.203 30 15.164 1 96.56 105 LEU A C 1
ATOM 750 O O . LEU A 1 105 ? -17.859 28.969 15.148 1 96.56 105 LEU A O 1
ATOM 754 N N . LEU A 1 106 ? -15.945 30 15.617 1 97.62 106 LEU A N 1
ATOM 755 C CA . LEU A 1 106 ? -15.305 28.828 16.188 1 97.62 106 LEU A CA 1
ATOM 756 C C . LEU A 1 106 ? -16.062 28.344 17.422 1 97.62 106 LEU A C 1
ATOM 758 O O . LEU A 1 106 ? -16.297 27.141 17.594 1 97.62 106 LEU A O 1
ATOM 762 N N . ARG A 1 107 ? -16.484 29.25 18.25 1 96.31 107 ARG A N 1
ATOM 763 C CA . ARG A 1 107 ? -17.203 28.906 19.469 1 96.31 107 ARG A CA 1
ATOM 764 C C . ARG A 1 107 ? -18.578 28.344 19.156 1 96.31 107 ARG A C 1
ATOM 766 O O . ARG A 1 107 ? -19.062 27.453 19.859 1 96.31 107 ARG A O 1
ATOM 773 N N . GLU A 1 108 ? -19.156 28.859 18.094 1 94.19 108 GLU A N 1
ATOM 774 C CA . GLU A 1 108 ? -20.453 28.359 17.672 1 94.19 108 GLU A CA 1
ATOM 775 C C . GLU A 1 108 ? -20.359 26.922 17.172 1 94.19 108 GLU A C 1
ATOM 777 O O . GLU A 1 108 ? -21.344 26.188 17.203 1 94.19 108 GLU A O 1
ATOM 782 N N . SER A 1 109 ? -19.188 26.516 16.734 1 95.5 109 SER A N 1
ATOM 783 C CA . SER A 1 109 ? -19 25.203 16.141 1 95.5 109 SER A CA 1
ATOM 784 C C . SER A 1 109 ? -18.75 24.141 17.203 1 95.5 109 SER A C 1
ATOM 786 O O . SER A 1 109 ? -18.656 22.953 16.906 1 95.5 109 SER A O 1
ATOM 788 N N . VAL A 1 110 ? -18.672 24.469 18.469 1 96.81 110 VAL A N 1
ATOM 789 C CA . VAL A 1 110 ? -18.328 23.562 19.562 1 96.81 110 VAL A CA 1
ATOM 790 C C . VAL A 1 110 ? -19.484 22.562 19.766 1 96.81 110 VAL A C 1
ATOM 792 O O . VAL A 1 110 ? -20.641 22.953 19.797 1 96.81 110 VAL A O 1
ATOM 795 N N . VAL A 1 111 ? -19.109 21.297 19.844 1 95.38 111 VAL A N 1
ATOM 796 C CA . VAL A 1 111 ? -20.047 20.219 20.109 1 95.38 111 VAL A CA 1
ATOM 797 C C . VAL A 1 111 ? -19.938 19.797 21.578 1 95.38 111 VAL A C 1
ATOM 799 O O . VAL A 1 111 ? -18.828 19.703 22.125 1 95.38 111 VAL A O 1
ATOM 802 N N . ARG A 1 112 ? -21.047 19.516 22.141 1 94.69 112 ARG A N 1
ATOM 803 C CA . ARG A 1 112 ? -21.062 19.094 23.547 1 94.69 112 ARG A CA 1
ATOM 804 C C . ARG A 1 112 ? -21.594 17.672 23.688 1 94.69 112 ARG A C 1
ATOM 806 O O . ARG A 1 112 ? -22.422 17.219 22.875 1 94.69 112 ARG A O 1
ATOM 813 N N . TYR A 1 113 ? -21.062 16.938 24.547 1 94.81 113 TYR A N 1
ATOM 814 C CA . TYR A 1 113 ? -21.453 15.594 24.953 1 94.81 113 TYR A CA 1
ATOM 815 C C . TYR A 1 113 ? -21.641 15.516 26.469 1 94.81 113 TYR A C 1
ATOM 817 O O . TYR A 1 113 ? -20.688 15.742 27.219 1 94.81 113 TYR A O 1
ATOM 825 N N . CYS A 1 114 ? -22.844 15.32 26.906 1 92.5 114 CYS A N 1
ATOM 826 C CA . CYS A 1 114 ? -23.203 15.312 28.328 1 92.5 114 CYS A CA 1
ATOM 827 C C . CYS A 1 114 ? -22.781 16.609 29 1 92.5 114 CYS A C 1
ATOM 829 O O . CYS A 1 114 ? -22.141 16.594 30.062 1 92.5 114 CYS A O 1
ATOM 831 N N . GLY A 1 115 ? -22.922 17.703 28.281 1 92.12 115 GLY A N 1
ATOM 832 C CA . GLY A 1 115 ? -22.703 19.031 28.828 1 92.12 115 GLY A CA 1
ATOM 833 C C . GLY A 1 115 ? -21.266 19.516 28.672 1 92.12 115 GLY A C 1
ATOM 834 O O . GLY A 1 115 ? -20.984 20.703 28.859 1 92.12 115 GLY A O 1
ATOM 835 N N . SER A 1 116 ? -20.375 18.656 28.312 1 95.38 116 SER A N 1
ATOM 836 C CA . SER A 1 116 ? -18.969 19.031 28.188 1 95.38 116 SER A CA 1
ATOM 837 C C . SER A 1 116 ? -18.578 19.203 26.719 1 95.38 116 SER A C 1
ATOM 839 O O . SER A 1 116 ? -19.016 18.453 25.859 1 95.38 116 SER A O 1
ATOM 841 N N . PRO A 1 117 ? -17.781 20.25 26.453 1 97.5 117 PRO A N 1
ATOM 842 C CA . PRO A 1 117 ? -17.312 20.391 25.078 1 97.5 11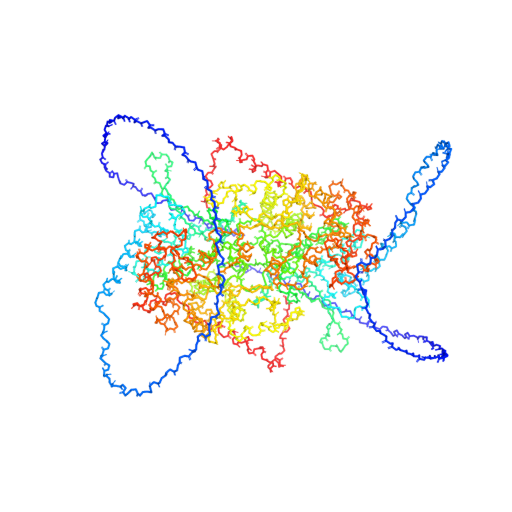7 PRO A CA 1
ATOM 843 C C . PRO A 1 117 ? -16.344 19.281 24.672 1 97.5 117 PRO A C 1
ATOM 845 O O . PRO A 1 117 ? -15.391 18.984 25.406 1 97.5 117 PRO A O 1
ATOM 848 N N . VAL A 1 118 ? -16.516 18.688 23.484 1 96.75 118 VAL A N 1
ATOM 849 C CA . VAL A 1 118 ? -15.75 17.5 23.141 1 96.75 118 VAL A CA 1
ATOM 850 C C . VAL A 1 118 ? -15.133 17.656 21.75 1 96.75 118 VAL A C 1
ATOM 852 O O . VAL A 1 118 ? -14.469 16.75 21.25 1 96.75 118 VAL A O 1
ATOM 855 N N . GLY A 1 119 ? -15.367 18.75 21.109 1 97.5 119 GLY A N 1
ATOM 856 C CA . GLY A 1 119 ? -14.836 19 19.781 1 97.5 119 GLY A CA 1
ATOM 857 C C . GLY A 1 119 ? -15.617 20.047 19.016 1 97.5 119 GLY A C 1
ATOM 858 O O . GLY A 1 119 ? -16.406 20.797 19.594 1 97.5 119 GLY A O 1
ATOM 859 N N . THR A 1 120 ? -15.297 20.188 17.781 1 97.56 120 THR A N 1
ATOM 860 C CA . THR A 1 120 ? -15.992 21.125 16.891 1 97.56 120 THR A CA 1
ATOM 861 C C . THR A 1 120 ? -16.5 20.422 15.641 1 97.56 120 THR A C 1
ATOM 863 O O . THR A 1 120 ? -15.852 19.5 15.141 1 97.56 120 THR A O 1
ATOM 866 N N . ILE A 1 121 ? -17.609 20.812 15.172 1 94.19 121 ILE A N 1
ATOM 867 C CA . ILE A 1 121 ? -18.125 20.25 13.922 1 94.19 121 ILE A CA 1
ATOM 868 C C . ILE A 1 121 ? -17.312 20.812 12.75 1 94.19 121 ILE A C 1
ATOM 870 O O . ILE A 1 121 ? -16.641 21.828 12.875 1 94.19 121 ILE A O 1
ATOM 874 N N . ALA A 1 122 ? -17.391 20.188 11.672 1 91 122 ALA A N 1
ATOM 875 C CA . ALA A 1 122 ? -16.578 20.531 10.508 1 91 122 ALA A CA 1
ATOM 876 C C . ALA A 1 122 ? -17 21.859 9.898 1 91 122 ALA A C 1
ATOM 878 O O . ALA A 1 122 ? -16.156 22.625 9.422 1 91 122 ALA A O 1
ATOM 879 N N . ALA A 1 123 ? -18.281 22.047 9.852 1 91 123 ALA A N 1
ATOM 880 C CA . ALA A 1 123 ? -18.812 23.297 9.312 1 91 123 ALA A CA 1
ATOM 881 C C . ALA A 1 123 ? -20.156 23.641 9.93 1 91 123 ALA A C 1
ATOM 883 O O . ALA A 1 123 ? -20.984 22.766 10.188 1 91 123 ALA A O 1
ATOM 884 N N . CYS A 1 124 ? -20.344 24.906 10.141 1 87.81 124 CYS A N 1
ATOM 885 C CA . CYS A 1 124 ? -21.609 25.406 10.672 1 87.81 124 CYS A CA 1
ATOM 886 C C . CYS A 1 124 ? -22.188 26.5 9.773 1 87.81 124 CYS A C 1
ATOM 888 O O . CYS A 1 124 ? -22.109 27.688 10.117 1 87.81 124 CYS A O 1
ATOM 890 N N . ASP A 1 125 ? -22.703 26.094 8.688 1 82.75 125 ASP A N 1
ATOM 891 C CA . ASP A 1 125 ? -23.297 27.047 7.75 1 82.75 125 ASP A CA 1
ATOM 892 C C . ASP A 1 125 ? -24.75 27.344 8.117 1 82.75 125 ASP A C 1
ATOM 894 O O . ASP A 1 125 ? -25.609 26.469 8.031 1 82.75 125 ASP A O 1
ATOM 898 N N . PRO A 1 126 ? -25.031 28.516 8.523 1 77.56 126 PRO A N 1
ATOM 899 C CA . PRO A 1 126 ? -26.406 28.844 8.906 1 77.56 126 PRO A CA 1
ATOM 900 C C . PRO A 1 126 ? -27.406 28.688 7.758 1 77.56 126 PRO A C 1
ATOM 902 O O . PRO A 1 126 ? -28.594 28.469 7.992 1 77.56 126 PRO A O 1
ATOM 905 N N . ASP A 1 127 ? -26.969 28.734 6.574 1 76.38 127 ASP A N 1
ATOM 906 C CA . ASP A 1 127 ? -27.844 28.719 5.406 1 76.38 127 ASP A CA 1
ATOM 907 C C . ASP A 1 127 ? -27.922 27.312 4.793 1 76.38 127 ASP A C 1
ATOM 909 O O . ASP A 1 127 ? -28.625 27.109 3.805 1 76.38 127 ASP A O 1
ATOM 913 N N . ASP A 1 128 ? -27.156 26.391 5.414 1 70.19 128 ASP A N 1
ATOM 914 C CA . ASP A 1 128 ? -27.141 25.062 4.824 1 70.19 128 ASP A CA 1
ATOM 915 C C . ASP A 1 128 ? -28 24.094 5.633 1 70.19 128 ASP A C 1
ATOM 917 O O . ASP A 1 128 ? -27.656 23.734 6.758 1 70.19 128 ASP A O 1
ATOM 921 N N . PRO A 1 129 ? -29.203 23.734 5.086 1 62.22 129 PRO A N 1
ATOM 922 C CA . PRO A 1 129 ? -30.125 22.875 5.836 1 62.22 129 PRO A CA 1
ATOM 923 C C . PRO A 1 129 ? -29.641 21.422 5.887 1 62.22 129 PRO A C 1
ATOM 925 O O . PRO A 1 129 ? -30.109 20.656 6.738 1 62.22 129 PRO A O 1
ATOM 928 N N . THR A 1 130 ? -28.859 20.969 4.926 1 59.34 130 THR A N 1
ATOM 929 C CA . THR A 1 130 ? -28.484 19.562 4.879 1 59.34 130 THR A CA 1
ATOM 930 C C . THR A 1 130 ? -27.016 19.375 5.203 1 59.34 130 THR A C 1
ATOM 932 O O . THR A 1 130 ? -26.172 19.406 4.305 1 59.34 130 THR A O 1
ATOM 935 N N . PRO A 1 131 ? -26.859 19.281 6.461 1 59.25 131 PRO A N 1
ATOM 936 C CA . PRO A 1 131 ? -25.438 19.125 6.746 1 59.25 131 PRO A CA 1
ATOM 937 C C . PRO A 1 131 ? -24.906 17.734 6.379 1 59.25 131 PRO A C 1
ATOM 939 O O . PRO A 1 131 ? -25.453 16.734 6.836 1 59.25 131 PRO A O 1
ATOM 942 N N . LEU A 1 132 ? -24.5 17.422 5.211 1 57.47 132 LEU A N 1
ATOM 943 C CA . LEU A 1 132 ? -23.906 16.125 4.926 1 57.47 132 LEU A CA 1
ATOM 944 C C . LEU A 1 132 ? -23.219 15.562 6.16 1 57.47 132 LEU A C 1
ATOM 946 O O . LEU A 1 132 ? -23.844 15.43 7.223 1 57.47 132 LEU A O 1
ATOM 950 N N . ASN A 1 133 ? -22.031 15.07 6.055 1 55.78 133 ASN A N 1
ATOM 951 C CA . ASN A 1 133 ? -21.234 14.516 7.152 1 55.78 133 ASN A CA 1
ATOM 952 C C . ASN A 1 133 ? -20.531 15.602 7.953 1 55.78 133 ASN A C 1
ATOM 954 O O . ASN A 1 133 ? -19.766 15.312 8.867 1 55.78 133 ASN A O 1
ATOM 958 N N . TYR A 1 134 ? -21.031 16.688 7.789 1 66.31 134 TYR A N 1
ATOM 959 C CA . TYR A 1 134 ? -20.266 17.781 8.383 1 66.31 134 TYR A CA 1
ATOM 960 C C . TYR A 1 134 ? -20.828 18.156 9.75 1 66.31 134 TYR A C 1
ATOM 962 O O . TYR A 1 134 ? -20.422 19.172 10.336 1 66.31 134 TYR A O 1
ATOM 970 N N . ASP A 1 135 ? -21.656 17.281 10.234 1 74.75 135 ASP A N 1
ATOM 971 C CA . ASP A 1 135 ? -22.109 17.406 11.609 1 74.75 135 ASP A CA 1
ATOM 972 C C . ASP A 1 135 ? -21.344 16.484 12.539 1 74.75 135 ASP A C 1
ATOM 974 O O . ASP A 1 135 ? -21.797 16.172 13.648 1 74.75 135 ASP A O 1
ATOM 978 N N . GLN A 1 136 ? -20.203 16.109 12.039 1 87.56 136 GLN A N 1
ATOM 979 C CA . GLN A 1 136 ? -19.328 15.227 12.805 1 87.56 136 GLN A CA 1
ATOM 980 C C . GLN A 1 136 ? -18.094 15.977 13.289 1 87.56 136 GLN A C 1
ATOM 982 O O . GLN A 1 136 ? -17.75 17.031 12.758 1 87.56 136 GLN A O 1
ATOM 987 N N . VAL A 1 137 ? -17.547 15.445 14.328 1 94.69 137 VAL A N 1
ATOM 988 C CA . VAL A 1 137 ? -16.25 15.906 14.805 1 94.69 137 VAL A CA 1
ATOM 989 C C . VAL A 1 137 ? -15.148 15.047 14.188 1 94.69 137 VAL A C 1
ATOM 991 O O . VAL A 1 137 ? -14.984 13.883 14.547 1 94.69 137 VAL A O 1
ATOM 994 N N . PHE A 1 138 ? -14.461 15.625 13.305 1 94.5 138 PHE A N 1
ATOM 995 C CA . PHE A 1 138 ? -13.344 14.922 12.688 1 94.5 138 PHE A CA 1
ATOM 996 C C . PHE A 1 138 ? -12.062 15.125 13.484 1 94.5 138 PHE A C 1
ATOM 998 O O . PHE A 1 138 ? -11.766 16.25 13.906 1 94.5 138 PHE A O 1
ATOM 1005 N N . ILE A 1 139 ? -11.352 14.086 13.688 1 96 139 ILE A N 1
ATOM 1006 C CA . ILE A 1 139 ? -10.156 14.141 14.516 1 96 139 ILE A CA 1
ATOM 1007 C C . ILE A 1 139 ? -9.125 15.078 13.883 1 96 139 ILE A C 1
ATOM 1009 O O . ILE A 1 139 ? -8.617 15.984 14.539 1 96 139 ILE A O 1
ATOM 1013 N N . ARG A 1 140 ? -8.852 14.914 12.633 1 96.25 140 ARG A N 1
ATOM 1014 C CA . ARG A 1 140 ? -7.891 15.766 11.938 1 96.25 140 ARG A CA 1
ATOM 1015 C C . ARG A 1 140 ? -8.336 17.219 11.969 1 96.25 140 ARG A C 1
ATOM 1017 O O . ARG A 1 140 ? -7.527 18.125 12.227 1 96.25 140 ARG A O 1
ATOM 1024 N N . ASP A 1 141 ? -9.594 17.453 11.742 1 95.94 141 ASP A N 1
ATOM 1025 C CA . ASP A 1 141 ? -10.133 18.797 11.617 1 95.94 141 ASP A CA 1
ATOM 1026 C C . ASP A 1 141 ? -10.102 19.531 12.953 1 95.94 141 ASP A C 1
ATOM 1028 O O . ASP A 1 141 ? -10.023 20.766 12.992 1 95.94 141 ASP A O 1
ATOM 1032 N N . PHE A 1 142 ? -10.164 18.781 14.023 1 98 142 PHE A N 1
ATOM 1033 C CA . PHE A 1 142 ? -10.219 19.422 15.336 1 98 142 PHE A CA 1
ATOM 1034 C C . PHE A 1 142 ? -8.844 19.938 15.75 1 98 142 PHE A C 1
ATOM 1036 O O . PHE A 1 142 ? -8.734 20.812 16.594 1 98 142 PHE A O 1
ATOM 1043 N N . VAL A 1 143 ? -7.812 19.453 15.211 1 98.62 143 VAL A N 1
ATOM 1044 C CA . VAL A 1 143 ? -6.461 19.734 15.688 1 98.62 143 VAL A CA 1
ATOM 1045 C C . VAL A 1 143 ? -6.203 21.234 15.648 1 98.62 143 VAL A C 1
ATOM 1047 O O . VAL A 1 143 ? -5.789 21.828 16.641 1 98.62 143 VAL A O 1
ATOM 1050 N N . PRO A 1 144 ? -6.48 21.938 14.555 1 98.56 144 PRO A N 1
ATOM 1051 C CA . PRO A 1 144 ? -6.273 23.391 14.609 1 98.56 144 PRO A CA 1
ATOM 1052 C C . PRO A 1 144 ? -7.203 24.078 15.602 1 98.56 144 PRO A C 1
ATOM 1054 O O . PRO A 1 144 ? -6.809 25.047 16.25 1 98.56 144 PRO A O 1
ATOM 1057 N N . SER A 1 145 ? -8.422 23.609 15.703 1 98.62 145 SER A N 1
ATOM 1058 C CA . SER A 1 145 ? -9.32 24.141 16.719 1 98.62 145 SER A CA 1
ATOM 1059 C C . SER A 1 145 ? -8.758 23.906 18.125 1 98.62 145 SER A C 1
ATOM 1061 O O . SER A 1 145 ? -8.766 24.812 18.953 1 98.62 145 SER A O 1
ATOM 1063 N N . GLY A 1 146 ? -8.336 22.672 18.344 1 98.75 146 GLY A N 1
ATOM 1064 C CA . GLY A 1 146 ? -7.719 22.359 19.609 1 98.75 146 GLY A CA 1
ATOM 1065 C C . GLY A 1 146 ? -6.547 23.25 19.953 1 98.75 146 GLY A C 1
ATOM 1066 O O . GLY A 1 146 ? -6.438 23.734 21.078 1 98.75 146 GLY A O 1
ATOM 1067 N N . VAL A 1 147 ? -5.699 23.531 19.016 1 98.75 147 VAL A N 1
ATOM 1068 C CA . VAL A 1 147 ? -4.543 24.391 19.219 1 98.75 147 VAL A CA 1
ATOM 1069 C C . VAL A 1 147 ? -5.004 25.812 19.516 1 98.75 147 VAL A C 1
ATOM 1071 O O . VAL A 1 147 ? -4.438 26.484 20.391 1 98.75 147 VAL A O 1
ATOM 1074 N N . ALA A 1 148 ? -6.023 26.281 18.812 1 98.62 148 ALA A N 1
ATOM 1075 C CA . ALA A 1 148 ? -6.57 27.609 19.078 1 98.62 148 ALA A CA 1
ATOM 1076 C C . ALA A 1 148 ? -7.043 27.719 20.531 1 98.62 148 ALA A C 1
ATOM 1078 O O . ALA A 1 148 ? -6.73 28.703 21.219 1 98.62 148 ALA A O 1
ATOM 1079 N N . PHE A 1 149 ? -7.781 26.75 20.984 1 98.62 149 PHE A N 1
ATOM 1080 C CA . PHE A 1 149 ? -8.305 26.766 22.344 1 98.62 149 PHE A CA 1
ATOM 1081 C C . PHE A 1 149 ? -7.172 26.656 23.359 1 98.62 149 PHE A C 1
ATOM 1083 O O . PHE A 1 149 ? -7.211 27.297 24.406 1 98.62 149 PHE A O 1
ATOM 1090 N N . LEU A 1 150 ? -6.191 25.844 23.047 1 98.5 150 LEU A N 1
ATOM 1091 C CA . LEU A 1 150 ? -5.039 25.75 23.938 1 98.5 150 LEU A CA 1
ATOM 1092 C C . LEU A 1 150 ? -4.355 27.094 24.094 1 98.5 150 LEU A C 1
ATOM 1094 O O . LEU A 1 150 ? -4.035 27.5 25.219 1 98.5 150 LEU A O 1
ATOM 1098 N N . LEU A 1 151 ? -4.156 27.812 23.016 1 97.88 151 LEU A N 1
ATOM 1099 C CA . LEU A 1 151 ? -3.443 29.078 23.031 1 97.88 151 LEU A CA 1
ATOM 1100 C C . LEU A 1 151 ? -4.238 30.141 23.781 1 97.88 151 LEU A C 1
ATOM 1102 O O . LEU A 1 151 ? -3.66 31.094 24.328 1 97.88 151 LEU A O 1
ATOM 1106 N N . LYS A 1 152 ? -5.551 29.953 23.891 1 96.88 152 LYS A N 1
ATOM 1107 C CA . LYS A 1 152 ? -6.41 30.891 24.609 1 96.88 152 LYS A CA 1
ATOM 1108 C C . LYS A 1 152 ? -6.629 30.438 26.047 1 96.88 152 LYS A C 1
ATOM 1110 O O . LYS A 1 152 ? -7.379 31.078 26.797 1 96.88 152 LYS A O 1
ATOM 1115 N N . GLY A 1 153 ? -6.051 29.297 26.406 1 96.5 153 GLY A N 1
ATOM 1116 C CA . GLY A 1 153 ? -6.145 28.812 27.781 1 96.5 153 GLY A CA 1
ATOM 1117 C C . GLY A 1 153 ? -7.398 28 28.047 1 96.5 153 GLY A C 1
ATOM 1118 O O . GLY A 1 153 ? -7.715 27.703 29.203 1 96.5 153 GLY A O 1
ATOM 1119 N N . GLU A 1 154 ? -8.109 27.734 27.031 1 97.12 154 GLU A N 1
ATOM 1120 C CA . GLU A 1 154 ? -9.289 26.891 27.156 1 97.12 154 GLU A CA 1
ATOM 1121 C C . GLU A 1 154 ? -8.945 25.422 26.922 1 97.12 154 GLU A C 1
ATOM 1123 O O . GLU A 1 154 ? -9.344 24.828 25.922 1 97.12 154 GLU A O 1
ATOM 1128 N N . HIS A 1 155 ? -8.422 24.828 27.969 1 97.75 155 HIS A N 1
ATOM 1129 C CA . HIS A 1 155 ? -7.805 23.516 27.828 1 97.75 155 HIS A CA 1
ATOM 1130 C C . HIS A 1 155 ? -8.836 22.406 27.938 1 97.75 155 HIS A C 1
ATOM 1132 O O . HIS A 1 155 ? -8.609 21.281 27.453 1 97.75 155 HIS A O 1
ATOM 1138 N N . ASP A 1 156 ? -10.023 22.641 28.5 1 97.56 156 ASP A N 1
ATOM 1139 C CA . ASP A 1 156 ? -11 21.609 28.828 1 97.56 156 ASP A CA 1
ATOM 1140 C C . ASP A 1 156 ? -11.508 20.922 27.578 1 97.56 156 ASP A C 1
ATOM 1142 O O . ASP A 1 156 ? -11.664 19.688 27.562 1 97.56 156 ASP A O 1
ATOM 1146 N N . ILE A 1 157 ? -11.781 21.656 26.578 1 98.31 157 ILE A N 1
ATOM 1147 C CA . ILE A 1 157 ? -12.344 21.062 25.375 1 98.31 157 ILE A CA 1
ATOM 1148 C C . ILE A 1 157 ? -11.336 20.094 24.75 1 98.31 157 ILE A C 1
ATOM 1150 O O . ILE A 1 157 ? -11.711 19.047 24.234 1 98.31 157 ILE A O 1
ATOM 1154 N N . VAL A 1 158 ? -10.062 20.422 24.797 1 98.62 158 VAL A N 1
ATOM 1155 C CA . VAL A 1 158 ? -9.023 19.578 24.219 1 98.62 158 VAL A CA 1
ATOM 1156 C C . VAL A 1 158 ? -8.836 18.312 25.062 1 98.62 158 VAL A C 1
ATOM 1158 O O . VAL A 1 158 ? -8.711 17.219 24.531 1 98.62 158 VAL A O 1
ATOM 1161 N N . ARG A 1 159 ? -8.828 18.516 26.375 1 98.38 159 ARG A N 1
ATOM 1162 C CA . ARG A 1 159 ? -8.758 17.391 27.297 1 98.38 159 ARG A CA 1
ATOM 1163 C C . ARG A 1 159 ? -9.891 16.391 27.031 1 98.38 159 ARG A C 1
ATOM 1165 O O . ARG A 1 159 ? -9.664 15.188 26.953 1 98.38 159 ARG A O 1
ATOM 1172 N N . ASN A 1 160 ? -11.086 16.938 26.984 1 98.19 160 ASN A N 1
ATOM 1173 C CA . ASN A 1 160 ? -12.258 16.109 26.75 1 98.19 160 ASN A CA 1
ATOM 1174 C C . ASN A 1 160 ? -12.172 15.391 25.406 1 98.19 160 ASN A C 1
ATOM 1176 O O . ASN A 1 160 ? -12.484 14.203 25.297 1 98.19 160 ASN A O 1
ATOM 1180 N N . PHE A 1 161 ? -11.828 16.109 24.391 1 98.31 161 PHE A N 1
ATOM 1181 C CA . PHE A 1 161 ? -11.688 15.539 23.062 1 98.31 161 PHE A CA 1
ATOM 1182 C C . PHE A 1 161 ? -10.727 14.352 23.078 1 98.31 161 PHE A C 1
ATOM 1184 O O . PHE A 1 161 ? -11.039 13.281 22.547 1 98.31 161 PHE A O 1
ATOM 1191 N N . ILE A 1 162 ? -9.523 14.523 23.703 1 98.5 162 ILE A N 1
ATOM 1192 C CA . ILE A 1 162 ? -8.477 13.508 23.766 1 98.5 162 ILE A CA 1
ATOM 1193 C C . ILE A 1 162 ? -9.016 12.258 24.469 1 98.5 162 ILE A C 1
ATOM 1195 O O . ILE A 1 162 ? -8.852 11.141 23.969 1 98.5 162 ILE A O 1
ATOM 1199 N N . LEU A 1 163 ? -9.664 12.43 25.516 1 97.75 163 LEU A N 1
ATOM 1200 C CA . LEU A 1 163 ? -10.109 11.305 26.344 1 97.75 163 LEU A CA 1
ATOM 1201 C C . LEU A 1 163 ? -11.289 10.594 25.688 1 97.75 163 LEU A C 1
ATOM 1203 O O . LEU A 1 163 ? -11.344 9.359 25.672 1 97.75 163 LEU A O 1
ATOM 1207 N N . HIS A 1 164 ? -12.195 11.328 25.094 1 96.75 164 HIS A N 1
ATOM 1208 C CA . HIS A 1 164 ? -13.359 10.695 24.484 1 96.75 164 HIS A CA 1
ATOM 1209 C C . HIS A 1 164 ? -12.992 9.992 23.188 1 96.75 164 HIS A C 1
ATOM 1211 O O . HIS A 1 164 ? -13.531 8.93 22.875 1 96.75 164 HIS A O 1
ATOM 1217 N N . THR A 1 165 ? -12.117 10.562 22.391 1 96.75 165 THR A N 1
ATOM 1218 C CA . THR A 1 165 ? -11.664 9.898 21.188 1 96.75 165 THR A CA 1
ATOM 1219 C C . THR A 1 165 ? -10.914 8.609 21.516 1 96.75 165 THR A C 1
ATOM 1221 O O . THR A 1 165 ? -11.031 7.617 20.797 1 96.75 165 THR A O 1
ATOM 1224 N N . LEU A 1 166 ? -10.141 8.633 22.578 1 96.69 166 LEU A N 1
ATOM 1225 C CA . LEU A 1 166 ? -9.422 7.438 23.016 1 96.69 166 LEU A CA 1
ATOM 1226 C C . LEU A 1 166 ? -10.391 6.297 23.297 1 96.69 166 LEU A C 1
ATOM 1228 O O . LEU A 1 166 ? -10.117 5.141 22.969 1 96.69 166 LEU A O 1
ATOM 1232 N N . GLN A 1 167 ? -11.484 6.621 23.875 1 93.88 167 GLN A N 1
ATOM 1233 C CA . GLN A 1 167 ? -12.484 5.617 24.219 1 93.88 167 GLN A CA 1
ATOM 1234 C C . GLN A 1 167 ? -13.047 4.957 22.953 1 93.88 167 GLN A C 1
ATOM 1236 O O . GLN A 1 167 ? -13.562 3.84 23.016 1 93.88 167 GLN A O 1
ATOM 1241 N N . LEU A 1 168 ? -12.945 5.633 21.891 1 93 168 LEU A N 1
ATOM 1242 C CA . LEU A 1 168 ? -13.5 5.137 20.641 1 93 168 LEU A CA 1
ATOM 1243 C C . LEU A 1 168 ? -12.469 4.324 19.859 1 93 168 LEU A C 1
ATOM 1245 O O . LEU A 1 168 ? -12.781 3.725 18.828 1 93 168 LEU A O 1
ATOM 1249 N N . GLN A 1 169 ? -11.25 4.273 20.312 1 90.75 169 GLN A N 1
ATOM 1250 C CA . GLN A 1 169 ? -10.18 3.529 19.656 1 90.75 169 GLN A CA 1
ATOM 1251 C C . GLN A 1 169 ? -10.547 2.057 19.5 1 90.75 169 GLN A C 1
ATOM 1253 O O . GLN A 1 169 ? -11.148 1.462 20.406 1 90.75 169 GLN A O 1
ATOM 1258 N N . SER A 1 170 ? -10.125 1.449 18.438 1 80.38 170 SER A N 1
ATOM 1259 C CA . SER A 1 170 ? -10.406 0.042 18.156 1 80.38 170 SER A CA 1
ATOM 1260 C C . SER A 1 170 ? -9.562 -0.867 19.047 1 80.38 170 SER A C 1
ATOM 1262 O O . SER A 1 170 ? -8.328 -0.787 19.031 1 80.38 170 SER A O 1
ATOM 1264 N N . TRP A 1 171 ? -10.203 -1.741 19.844 1 71.62 171 TRP A N 1
ATOM 1265 C CA . TRP A 1 171 ? -9.484 -2.607 20.781 1 71.62 171 TRP A CA 1
ATOM 1266 C C . TRP A 1 171 ? -9.539 -4.059 20.312 1 71.62 171 TRP A C 1
ATOM 1268 O O . TRP A 1 171 ? -8.695 -4.871 20.703 1 71.62 171 TRP A O 1
ATOM 1278 N N . GLU A 1 172 ? -10.586 -4.383 19.75 1 60.41 172 GLU A N 1
ATOM 1279 C CA . GLU A 1 172 ? -10.695 -5.781 19.344 1 60.41 172 GLU A CA 1
ATOM 1280 C C . GLU A 1 172 ? -11 -5.898 17.859 1 60.41 172 GLU A C 1
ATOM 1282 O O . GLU A 1 172 ? -11.719 -5.066 17.297 1 60.41 172 GLU A O 1
ATOM 1287 N N . LYS A 1 173 ? -10.188 -6.719 17.266 1 54.12 173 LYS A N 1
ATOM 1288 C CA . LYS A 1 173 ? -10.523 -7.031 15.875 1 54.12 173 LYS A CA 1
ATOM 1289 C C . LYS A 1 173 ? -11.805 -7.848 15.781 1 54.12 173 LYS A C 1
ATOM 1291 O O . LYS A 1 173 ? -11.984 -8.82 16.516 1 54.12 173 LYS A O 1
ATOM 1296 N N . THR A 1 174 ? -12.945 -7.145 15.508 1 46.97 174 THR A N 1
ATOM 1297 C CA . THR A 1 174 ? -14.133 -7.965 15.289 1 46.97 174 THR A CA 1
ATOM 1298 C C . THR A 1 174 ? -13.992 -8.789 14.008 1 46.97 174 THR A C 1
ATOM 1300 O O . THR A 1 174 ? -13.203 -8.445 13.125 1 46.97 174 THR A O 1
ATOM 1303 N N . MET A 1 175 ? -14.477 -9.93 14.141 1 40.81 175 MET A N 1
ATOM 1304 C CA . MET A 1 175 ? -14.469 -10.984 13.133 1 40.81 175 MET A CA 1
ATOM 1305 C C . MET A 1 175 ? -14.914 -10.445 11.773 1 40.81 175 MET A C 1
ATOM 1307 O O . MET A 1 175 ? -14.68 -11.078 10.742 1 40.81 175 MET A O 1
ATOM 1311 N N . ASP A 1 176 ? -15.82 -9.398 11.93 1 44.78 176 ASP A N 1
ATOM 1312 C CA . ASP A 1 176 ? -16.406 -9.094 10.625 1 44.78 176 ASP A CA 1
ATOM 1313 C C . ASP A 1 176 ? -15.414 -8.312 9.758 1 44.78 176 ASP A C 1
ATOM 1315 O O . ASP A 1 176 ? -14.594 -7.547 10.266 1 44.78 176 ASP A O 1
ATOM 1319 N N . CYS A 1 177 ? -14.883 -8.891 8.789 1 48.22 177 CYS A N 1
ATOM 1320 C CA . CYS A 1 177 ? -13.922 -8.641 7.723 1 48.22 177 CYS A CA 1
ATOM 1321 C C . CYS A 1 177 ? -13.711 -7.148 7.512 1 48.22 177 CYS A C 1
ATOM 1323 O O . CYS A 1 177 ? -12.867 -6.742 6.719 1 48.22 177 CYS A O 1
ATOM 1325 N N . HIS A 1 178 ? -14.609 -6.301 8.242 1 55.88 178 HIS A N 1
ATOM 1326 C CA . HIS A 1 178 ? -14.43 -4.863 8.047 1 55.88 178 HIS A CA 1
ATOM 1327 C C . HIS A 1 178 ? -14.008 -4.18 9.344 1 55.88 178 HIS A C 1
ATOM 1329 O O . HIS A 1 178 ? -14.258 -2.988 9.531 1 55.88 178 HIS A O 1
ATOM 1335 N N . SER A 1 179 ? -13.266 -5.008 10.062 1 62.34 179 SER A N 1
ATOM 1336 C CA . SER A 1 179 ? -12.969 -4.371 11.344 1 62.34 179 SER A CA 1
ATOM 1337 C C . SER A 1 179 ? -11.602 -3.707 11.32 1 62.34 179 SER A C 1
ATOM 1339 O O . SER A 1 179 ? -10.625 -4.293 10.844 1 62.34 179 SER A O 1
ATOM 1341 N N . PRO A 1 180 ? -11.602 -2.605 11.898 1 68.94 180 PRO A N 1
ATOM 1342 C CA . PRO A 1 180 ? -10.344 -1.863 11.992 1 68.94 180 PRO A CA 1
ATOM 1343 C C . PRO A 1 180 ? -9.297 -2.578 12.844 1 68.94 180 PRO A C 1
ATOM 1345 O O . PRO A 1 180 ? -9.648 -3.348 13.742 1 68.94 180 PRO A O 1
ATOM 1348 N N . GLY A 1 181 ? -8.078 -2.465 12.562 1 74.25 181 GLY A N 1
ATOM 1349 C CA . GLY A 1 181 ? -6.973 -2.996 13.344 1 74.25 181 GLY A CA 1
ATOM 1350 C C . GLY A 1 181 ? -6.922 -2.443 14.758 1 74.25 181 GLY A C 1
ATOM 1351 O O . GLY A 1 181 ? -7.316 -1.299 14.992 1 74.25 181 GLY A O 1
ATOM 1352 N N . GLN A 1 182 ? -6.422 -3.201 15.594 1 81.31 182 GLN A N 1
ATOM 1353 C CA . GLN A 1 182 ? -6.246 -2.758 16.969 1 81.31 182 GLN A CA 1
ATOM 1354 C C . GLN A 1 182 ? -5.352 -1.523 17.047 1 81.31 182 GLN A C 1
ATOM 1356 O O . GLN A 1 182 ? -4.281 -1.49 16.438 1 81.31 182 GLN A O 1
ATOM 1361 N N . GLY A 1 183 ? -5.922 -0.469 17.719 1 88.94 183 GLY A N 1
ATOM 1362 C CA . GLY A 1 183 ? -5.152 0.753 17.891 1 88.94 183 GLY A CA 1
ATOM 1363 C C . GLY A 1 183 ? -5.555 1.854 16.922 1 88.94 183 GLY A C 1
ATOM 1364 O O . GLY A 1 183 ? -5.168 3.012 17.109 1 88.94 183 GLY A O 1
ATOM 1365 N N . LEU A 1 184 ? -6.324 1.458 15.945 1 90.81 184 LEU A N 1
ATOM 1366 C CA . LEU A 1 184 ? -6.777 2.455 14.984 1 90.81 184 LEU A CA 1
ATOM 1367 C C . LEU A 1 184 ? -7.719 3.457 15.641 1 90.81 184 LEU A C 1
ATOM 1369 O O . LEU A 1 184 ? -8.594 3.072 16.422 1 90.81 184 LEU A O 1
ATOM 1373 N N . MET A 1 185 ? -7.5 4.727 15.391 1 94.25 185 MET A N 1
ATOM 1374 C CA . MET A 1 185 ? -8.398 5.797 15.82 1 94.25 185 MET A CA 1
ATOM 1375 C C . MET A 1 185 ? -9.438 6.098 14.742 1 94.25 185 MET A C 1
ATOM 1377 O O . MET A 1 185 ? -9.148 6.008 13.547 1 94.25 185 MET A O 1
ATOM 1381 N N . PRO A 1 186 ? -10.602 6.402 15.133 1 92.19 186 PRO A N 1
ATOM 1382 C CA . PRO A 1 186 ? -11.609 6.73 14.125 1 92.19 186 PRO A CA 1
ATOM 1383 C C . PRO A 1 186 ? -11.297 8.023 13.375 1 92.19 186 PRO A C 1
ATOM 1385 O O . PRO A 1 186 ? -10.484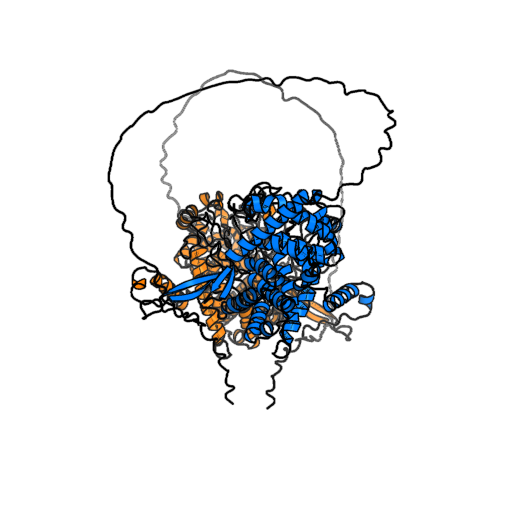 8.828 13.836 1 92.19 186 PRO A O 1
ATOM 1388 N N . ALA A 1 187 ? -11.875 8.18 12.25 1 91.75 187 ALA A N 1
ATOM 1389 C CA . ALA A 1 187 ? -11.75 9.414 11.484 1 91.75 187 ALA A CA 1
ATOM 1390 C C . ALA A 1 187 ? -12.562 10.539 12.125 1 91.75 187 ALA A C 1
ATOM 1392 O O . ALA A 1 187 ? -12.156 11.703 12.094 1 91.75 187 ALA A O 1
ATOM 1393 N N . SER A 1 188 ? -13.75 10.125 12.617 1 92.81 188 SER A N 1
ATOM 1394 C CA . SER A 1 188 ? -14.688 11.078 13.195 1 92.81 188 SER A CA 1
ATOM 1395 C C . SER A 1 188 ? -15.656 10.391 14.156 1 92.81 188 SER A C 1
ATOM 1397 O O . SER A 1 188 ? -15.648 9.164 14.281 1 92.81 188 SER A O 1
ATOM 1399 N N . PHE A 1 189 ? -16.391 11.18 14.867 1 93.19 189 PHE A N 1
ATOM 1400 C CA . PHE A 1 189 ? -17.5 10.672 15.656 1 93.19 189 PHE A CA 1
ATOM 1401 C C . PHE A 1 189 ? -18.656 11.68 15.68 1 93.19 189 PHE A C 1
ATOM 1403 O O . PHE A 1 189 ? -18.453 12.867 15.438 1 93.19 189 PHE A O 1
ATOM 1410 N N . LYS A 1 190 ? -19.812 11.133 15.906 1 91.62 190 LYS A N 1
ATOM 1411 C CA . LYS A 1 190 ? -21.016 11.93 16.062 1 91.62 190 LYS A CA 1
ATOM 1412 C C . LYS A 1 190 ? -21.656 11.711 17.438 1 91.62 190 LYS A C 1
ATOM 1414 O O . LYS A 1 190 ? -21.594 10.609 17.969 1 91.62 190 LYS A O 1
ATOM 1419 N N . VAL A 1 191 ? -22.172 12.789 17.984 1 91.12 191 VAL A N 1
ATOM 1420 C CA . VAL A 1 191 ? -22.969 12.664 19.188 1 91.12 191 VAL A CA 1
ATOM 1421 C C . VAL A 1 191 ? -24.422 12.375 18.828 1 91.12 191 VAL A C 1
ATOM 1423 O O . VAL A 1 191 ? -25.078 13.172 18.141 1 91.12 191 VAL A O 1
ATOM 1426 N N . ARG A 1 192 ? -24.812 11.242 19.188 1 90.38 192 ARG A N 1
ATOM 1427 C CA . ARG A 1 192 ? -26.188 10.852 18.922 1 90.38 192 ARG A CA 1
ATOM 1428 C C . ARG A 1 192 ? -27 10.766 20.219 1 90.38 192 ARG A C 1
ATOM 1430 O O . ARG A 1 192 ? -26.438 10.492 21.281 1 90.38 192 ARG A O 1
ATOM 1437 N N . VAL A 1 193 ? -28.25 11 20.016 1 87.88 193 VAL A N 1
ATOM 1438 C CA . VAL A 1 193 ? -29.188 10.852 21.141 1 87.88 193 VAL A CA 1
ATOM 1439 C C . VAL A 1 193 ? -30.062 9.633 20.906 1 87.88 193 VAL A C 1
ATOM 1441 O O . VAL A 1 193 ? -30.719 9.508 19.875 1 87.88 193 VAL A O 1
ATOM 1444 N N . ILE A 1 194 ? -29.969 8.734 21.797 1 87.38 194 ILE A N 1
ATOM 1445 C CA . ILE A 1 194 ? -30.781 7.535 21.672 1 87.38 194 ILE A CA 1
ATOM 1446 C C . ILE A 1 194 ? -31.734 7.438 22.859 1 87.38 194 ILE A C 1
ATOM 1448 O O . ILE A 1 194 ? -31.406 7.859 23.969 1 87.38 194 ILE A O 1
ATOM 1452 N N . PRO A 1 195 ? -33.031 6.914 22.531 1 82.25 195 PRO A N 1
ATOM 1453 C CA . PRO A 1 195 ? -33.969 6.703 23.641 1 82.25 195 PRO A CA 1
ATOM 1454 C C . PRO A 1 195 ? -33.5 5.613 24.594 1 82.25 195 PRO A C 1
ATOM 1456 O O . PRO A 1 195 ? -32.906 4.617 24.172 1 82.25 195 PRO A O 1
ATOM 1459 N N . LEU A 1 196 ? -33.469 5.914 25.812 1 74.75 196 LEU A N 1
ATOM 1460 C CA . LEU A 1 196 ? -33.156 4.887 26.797 1 74.75 196 LEU A CA 1
ATOM 1461 C C . LEU A 1 196 ? -34.312 3.893 26.922 1 74.75 196 LEU A C 1
ATOM 1463 O O . LEU A 1 196 ? -35.469 4.289 26.969 1 74.75 196 LEU A O 1
ATOM 1467 N N . ASP A 1 197 ? -34 2.562 26.75 1 64.69 197 ASP A N 1
ATOM 1468 C CA . ASP A 1 197 ? -35.031 1.541 26.891 1 64.69 197 ASP A CA 1
ATOM 1469 C C . ASP A 1 197 ? -35.75 1.667 28.234 1 64.69 197 ASP A C 1
ATOM 1471 O O . ASP A 1 197 ? -35.094 1.718 29.281 1 64.69 197 ASP A O 1
ATOM 1475 N N . GLY A 1 198 ? -37.125 1.621 28.203 1 61.88 198 GLY A N 1
ATOM 1476 C CA . GLY A 1 198 ? -38 1.469 29.344 1 61.88 198 GLY A CA 1
ATOM 1477 C C . GLY A 1 198 ? -38.531 2.791 29.875 1 61.88 198 GLY A C 1
ATOM 1478 O O . GLY A 1 198 ? -39.438 2.816 30.688 1 61.88 198 GLY A O 1
ATOM 1479 N N . GLU A 1 199 ? -37.625 3.818 29.953 1 58.19 199 GLU A N 1
ATOM 1480 C CA . GLU A 1 199 ? -38.219 5.023 30.531 1 58.19 199 GLU A CA 1
ATOM 1481 C C . GLU A 1 199 ? -38.594 6.031 29.453 1 58.19 199 GLU A C 1
ATOM 1483 O O . GLU A 1 199 ? -37.781 6.332 28.562 1 58.19 199 GLU A O 1
ATOM 1488 N N . ASP A 1 200 ? -39.875 6.312 29.172 1 60.12 200 ASP A N 1
ATOM 1489 C CA . ASP A 1 200 ? -40.594 7.047 28.141 1 60.12 200 ASP A CA 1
ATOM 1490 C C . ASP A 1 200 ? -39.844 8.32 27.75 1 60.12 200 ASP A C 1
ATOM 1492 O O . ASP A 1 200 ? -39.812 8.695 26.578 1 60.12 200 ASP A O 1
ATOM 1496 N N . ASP A 1 201 ? -39.156 9.062 28.703 1 66 201 ASP A N 1
ATOM 1497 C CA . ASP A 1 201 ? -38.656 10.398 28.391 1 66 201 ASP A CA 1
ATOM 1498 C C . ASP A 1 201 ? -37.156 10.5 28.594 1 66 201 ASP A C 1
ATOM 1500 O O . ASP A 1 201 ? -36.594 11.594 28.516 1 66 201 ASP A O 1
ATOM 1504 N N . ALA A 1 202 ? -36.562 9.273 28.672 1 78.5 202 ALA A N 1
ATOM 1505 C CA . ALA A 1 202 ? -35.156 9.398 28.984 1 78.5 202 ALA A CA 1
ATOM 1506 C C . ALA A 1 202 ? -34.281 9.227 27.734 1 78.5 202 ALA A C 1
ATOM 1508 O O . ALA A 1 202 ? -34.562 8.359 26.891 1 78.5 202 ALA A O 1
ATOM 1509 N N . ILE A 1 203 ? -33.438 10.281 27.438 1 82.44 203 ILE A N 1
ATOM 1510 C CA . ILE A 1 203 ? -32.531 10.281 26.297 1 82.44 203 ILE A CA 1
ATOM 1511 C C . ILE A 1 203 ? -31.094 10.117 26.766 1 82.44 203 ILE A C 1
ATOM 1513 O O . ILE A 1 203 ? -30.766 10.5 27.891 1 82.44 203 ILE A O 1
ATOM 1517 N N . GLU A 1 204 ? -30.438 9.312 26.047 1 86.88 204 GLU A N 1
ATOM 1518 C CA . GLU A 1 204 ? -29.016 9.148 26.312 1 86.88 204 GLU A CA 1
ATOM 1519 C C . GLU A 1 204 ? -28.172 9.555 25.109 1 86.88 204 GLU A C 1
ATOM 1521 O O . GLU A 1 204 ? -28.578 9.336 23.953 1 86.88 204 GLU A O 1
ATOM 1526 N N . GLU A 1 205 ? -27.047 10.258 25.484 1 90.88 205 GLU A N 1
ATOM 1527 C CA . GLU A 1 205 ? -26.125 10.617 24.422 1 90.88 205 GLU A CA 1
ATOM 1528 C C . GLU A 1 205 ? -25.047 9.547 24.25 1 90.88 205 GLU A C 1
ATOM 1530 O O . GLU A 1 205 ? -24.562 8.977 25.234 1 90.88 205 GLU A O 1
ATOM 1535 N N . VAL A 1 206 ? -24.844 9.25 22.984 1 91.56 206 VAL A N 1
ATOM 1536 C CA . VAL A 1 206 ? -23.797 8.281 22.688 1 91.56 206 VAL A CA 1
ATOM 1537 C C . VAL A 1 206 ? -22.859 8.836 21.609 1 91.56 206 VAL A C 1
ATOM 1539 O O . VAL A 1 206 ? -23.281 9.641 20.766 1 91.56 206 VAL A O 1
ATOM 1542 N N . LEU A 1 207 ? -21.609 8.492 21.766 1 92.38 207 LEU A N 1
ATOM 1543 C CA . LEU A 1 207 ? -20.641 8.812 20.719 1 92.38 207 LEU A CA 1
ATOM 1544 C C . LEU A 1 207 ? -20.594 7.707 19.656 1 92.38 207 LEU A C 1
ATOM 1546 O O . LEU A 1 207 ? -20.359 6.539 19.984 1 92.38 207 LEU A O 1
ATOM 1550 N N . ASP A 1 208 ? -20.812 8.023 18.453 1 90.56 208 ASP A N 1
ATOM 1551 C CA . ASP A 1 208 ? -20.828 7.094 17.328 1 90.56 208 ASP A CA 1
ATOM 1552 C C . ASP A 1 208 ? -19.609 7.301 16.422 1 90.56 208 ASP A C 1
ATOM 1554 O O . ASP A 1 208 ? -19.594 8.219 15.609 1 90.56 208 ASP A O 1
ATOM 1558 N N . PRO A 1 209 ? -18.625 6.391 16.516 1 89.81 209 PRO A N 1
ATOM 1559 C CA . PRO A 1 209 ? -17.391 6.574 15.734 1 89.81 209 PRO A CA 1
ATOM 1560 C C . PRO A 1 209 ? -17.547 6.145 14.273 1 89.81 209 PRO A C 1
ATOM 1562 O O . PRO A 1 209 ? -18.375 5.285 13.969 1 89.81 209 PRO A O 1
ATOM 1565 N N . ASP A 1 210 ? -16.781 6.785 13.414 1 86.5 210 ASP A N 1
ATOM 1566 C CA . ASP A 1 210 ? -16.625 6.406 12.016 1 86.5 210 ASP A CA 1
ATOM 1567 C C . ASP A 1 210 ? -15.156 6.148 11.68 1 86.5 210 ASP A C 1
ATOM 1569 O O . ASP A 1 210 ? -14.336 7.062 11.742 1 86.5 210 ASP A O 1
ATOM 1573 N N . PHE A 1 211 ? -14.875 4.926 11.328 1 78.38 211 PHE A N 1
ATOM 1574 C CA . PHE A 1 211 ? -13.5 4.559 11.023 1 78.38 211 PHE A CA 1
ATOM 1575 C C . PHE A 1 211 ? -13.227 4.656 9.523 1 78.38 211 PHE A C 1
ATOM 1577 O O . PHE A 1 211 ? -12.156 4.273 9.055 1 78.38 211 PHE A O 1
ATOM 1584 N N . GLY A 1 212 ? -14.133 5.152 8.844 1 71.44 212 GLY A N 1
ATOM 1585 C CA . GLY A 1 212 ? -14.023 5.242 7.398 1 71.44 212 GLY A CA 1
ATOM 1586 C C . GLY A 1 212 ? -15.172 4.57 6.672 1 71.44 212 GLY A C 1
ATOM 1587 O O . GLY A 1 212 ? -15.305 4.707 5.453 1 71.44 212 GLY A O 1
ATOM 1588 N N . GLU A 1 213 ? -16 3.951 7.355 1 69.19 213 GLU A N 1
ATOM 1589 C CA . GLU A 1 213 ? -17.078 3.18 6.75 1 69.19 213 GLU A CA 1
ATOM 1590 C C . GLU A 1 213 ? -18.109 4.094 6.078 1 69.19 213 GLU A C 1
ATOM 1592 O O . GLU A 1 213 ? -18.734 3.709 5.094 1 69.19 213 GLU A O 1
ATOM 1597 N N . ALA A 1 214 ? -18.188 5.242 6.625 1 63.81 214 ALA A N 1
ATOM 1598 C CA . ALA A 1 214 ? -19.141 6.184 6.062 1 63.81 214 ALA A CA 1
ATOM 1599 C C . ALA A 1 214 ? -18.469 7.168 5.117 1 63.81 214 ALA A C 1
ATOM 1601 O O . ALA A 1 214 ? -19.125 8.008 4.504 1 63.81 214 ALA A O 1
ATOM 1602 N N . ALA A 1 215 ? -17.188 7.039 5.125 1 61.16 215 ALA A N 1
ATOM 1603 C CA . ALA A 1 215 ? -16.453 7.957 4.258 1 61.16 215 ALA A CA 1
ATOM 1604 C C . ALA A 1 215 ? -16.469 7.469 2.811 1 61.16 215 ALA A C 1
ATOM 1606 O O . ALA A 1 215 ? -16.734 6.297 2.545 1 61.16 215 ALA A O 1
ATOM 1607 N N . ILE A 1 216 ? -16.266 8.578 1.971 1 58.34 216 ILE A N 1
ATOM 1608 C CA . ILE A 1 216 ? -16.125 8.312 0.542 1 58.34 216 ILE A CA 1
ATOM 1609 C C . ILE A 1 216 ? -14.953 7.363 0.299 1 58.34 216 ILE A C 1
ATOM 1611 O O . ILE A 1 216 ? -13.82 7.66 0.681 1 58.34 216 ILE A O 1
ATOM 1615 N N . GLY A 1 217 ? -15.125 6.059 0.401 1 58.78 217 GLY A N 1
ATOM 1616 C CA . GLY A 1 217 ? -14.148 5.086 -0.067 1 58.78 217 GLY A CA 1
ATOM 1617 C C . GLY A 1 217 ? -13.805 4.039 0.975 1 58.78 217 GLY A C 1
ATOM 1618 O O . GLY A 1 217 ? -13.062 3.094 0.691 1 58.78 217 GLY A O 1
ATOM 1619 N N . ARG A 1 218 ? -14.195 4.215 2.17 1 71 218 ARG A N 1
ATOM 1620 C CA . ARG A 1 218 ? -13.977 3.195 3.189 1 71 218 ARG A CA 1
ATOM 1621 C C . ARG A 1 218 ? -12.492 3.004 3.463 1 71 218 ARG A C 1
ATOM 1623 O O . ARG A 1 218 ? -12.008 1.873 3.52 1 71 218 ARG A O 1
ATOM 1630 N N . VAL A 1 219 ? -11.703 4.188 3.537 1 83.12 219 VAL A N 1
ATOM 1631 C CA . VAL A 1 219 ? -10.266 4.133 3.783 1 83.12 219 VAL A CA 1
ATOM 1632 C C . VAL A 1 219 ? -9.984 4.453 5.25 1 83.12 219 VAL A C 1
ATOM 1634 O O . VAL A 1 219 ? -10.586 5.367 5.82 1 83.12 219 VAL A O 1
ATOM 1637 N N . ALA A 1 220 ? -9.156 3.684 5.809 1 85.31 220 ALA A N 1
ATOM 1638 C CA . ALA A 1 220 ? -8.734 3.939 7.184 1 85.31 220 ALA A CA 1
ATOM 1639 C C . ALA A 1 220 ? -7.98 5.262 7.285 1 85.31 220 ALA A C 1
ATOM 1641 O O . ALA A 1 220 ? -7.098 5.547 6.473 1 85.31 220 ALA A O 1
ATOM 1642 N N . PRO A 1 221 ? -8.383 6.055 8.234 1 91.19 221 PRO A N 1
ATOM 1643 C CA . PRO A 1 221 ? -7.645 7.305 8.453 1 91.19 221 PRO A CA 1
ATOM 1644 C C . PRO A 1 221 ? -6.328 7.086 9.195 1 91.19 221 PRO A C 1
ATOM 1646 O O . PRO A 1 221 ? -6.281 7.203 10.422 1 91.19 221 PRO A O 1
ATOM 1649 N N . VAL A 1 222 ? -5.316 6.961 8.516 1 94.62 222 VAL A N 1
ATOM 1650 C CA . VAL A 1 222 ? -4.027 6.613 9.102 1 94.62 222 VAL A CA 1
ATOM 1651 C C . VAL A 1 222 ? -3.537 7.754 9.992 1 94.62 222 VAL A C 1
ATOM 1653 O O . VAL A 1 222 ? -2.914 7.52 11.023 1 94.62 222 VAL A O 1
ATOM 1656 N N . ASP A 1 223 ? -3.85 8.953 9.633 1 97.06 223 ASP A N 1
ATOM 1657 C CA . ASP A 1 223 ? -3.256 10.109 10.297 1 97.06 223 ASP A CA 1
ATOM 1658 C C . ASP A 1 223 ? -4.008 10.445 11.578 1 97.06 223 ASP A C 1
ATOM 1660 O O . ASP A 1 223 ? -3.521 11.234 12.398 1 97.06 223 ASP A O 1
ATOM 1664 N N . SER A 1 224 ? -5.191 9.898 11.828 1 96.31 224 SER A N 1
ATOM 1665 C CA . SER A 1 224 ? -5.984 10.242 13 1 96.31 224 SER A CA 1
ATOM 1666 C C . SER A 1 224 ? -5.219 9.953 14.289 1 96.31 224 SER A C 1
ATOM 1668 O O . SER A 1 224 ? -5.137 10.812 15.172 1 96.31 224 SER A O 1
ATOM 1670 N N . GLY A 1 225 ? -4.711 8.75 14.344 1 97.5 225 GLY A N 1
ATOM 1671 C CA . GLY A 1 225 ? -3.941 8.391 15.523 1 97.5 225 GLY A CA 1
ATOM 1672 C C . GLY A 1 225 ? -2.676 9.211 15.68 1 97.5 225 GLY A C 1
ATOM 1673 O O . GLY A 1 225 ? -2.281 9.547 16.797 1 97.5 225 GLY A O 1
ATOM 1674 N N . LEU A 1 226 ? -2.045 9.578 14.609 1 98.69 226 LEU A N 1
ATOM 1675 C CA . LEU A 1 226 ? -0.824 10.375 14.641 1 98.69 226 LEU A CA 1
ATOM 1676 C C . LEU A 1 226 ? -1.104 11.781 15.156 1 98.69 226 LEU A C 1
ATOM 1678 O O . LEU A 1 226 ? -0.404 12.266 16.047 1 98.69 226 LEU A O 1
ATOM 1682 N N . TRP A 1 227 ? -2.174 12.367 14.656 1 98.75 227 TRP A N 1
ATOM 1683 C CA . TRP A 1 227 ? -2.572 13.695 15.109 1 98.75 227 TRP A CA 1
ATOM 1684 C C . TRP A 1 227 ? -3 13.664 16.578 1 98.75 227 TRP A C 1
ATOM 1686 O O . TRP A 1 227 ? -2.771 14.625 17.312 1 98.75 227 TRP A O 1
ATOM 1696 N N . TRP A 1 228 ? -3.658 12.57 16.953 1 98.62 228 TRP A N 1
ATOM 1697 C CA . TRP A 1 228 ? -4.09 12.422 18.344 1 98.62 228 TRP A CA 1
ATOM 1698 C C . TRP A 1 228 ? -2.9 12.5 19.297 1 98.62 228 TRP A C 1
ATOM 1700 O O . TRP A 1 228 ? -2.949 13.195 20.312 1 98.62 228 TRP A O 1
ATOM 1710 N N . ILE A 1 229 ? -1.829 11.836 18.984 1 98.75 229 ILE A N 1
ATOM 1711 C CA . ILE A 1 229 ? -0.625 11.836 19.797 1 98.75 229 ILE A CA 1
ATOM 1712 C C . ILE A 1 229 ? -0.014 13.234 19.828 1 98.75 229 ILE A C 1
ATOM 1714 O O . ILE A 1 229 ? 0.393 13.719 20.891 1 98.75 229 ILE A O 1
ATOM 1718 N N . ILE A 1 230 ? 0.058 13.898 18.734 1 98.81 230 ILE A N 1
ATOM 1719 C CA . ILE A 1 230 ? 0.64 15.234 18.625 1 98.81 230 ILE A CA 1
ATOM 1720 C C . ILE A 1 230 ? -0.169 16.219 19.453 1 98.81 230 ILE A C 1
ATOM 1722 O O . ILE A 1 230 ? 0.4 17.047 20.172 1 98.81 230 ILE A O 1
ATOM 1726 N N . LEU A 1 231 ? -1.475 16.094 19.359 1 98.81 231 LEU A N 1
ATOM 1727 C CA . LEU A 1 231 ? -2.344 17 20.109 1 98.81 231 LEU A CA 1
ATOM 1728 C C . LEU A 1 231 ? -2.223 16.75 21.609 1 98.81 231 LEU A C 1
ATOM 1730 O O . LEU A 1 231 ? -2.264 17.688 22.406 1 98.81 231 LEU A O 1
ATOM 1734 N N . LEU A 1 232 ? -2.107 15.477 21.953 1 98.81 232 LEU A N 1
ATOM 1735 C CA . LEU A 1 232 ? -1.918 15.125 23.359 1 98.81 232 LEU A CA 1
ATOM 1736 C C . LEU A 1 232 ? -0.669 15.789 23.922 1 98.81 232 LEU A C 1
ATOM 1738 O O . LEU A 1 232 ? -0.703 16.344 25.016 1 98.81 232 LEU A O 1
ATOM 1742 N N . ARG A 1 233 ? 0.367 15.734 23.203 1 98.56 233 ARG A N 1
ATOM 1743 C CA . ARG A 1 233 ? 1.598 16.375 23.656 1 98.56 233 ARG A CA 1
ATOM 1744 C C . ARG A 1 233 ? 1.415 17.891 23.781 1 98.56 233 ARG A C 1
ATOM 1746 O O . ARG A 1 233 ? 1.884 18.5 24.734 1 98.56 233 ARG A O 1
ATOM 1753 N N . ALA A 1 234 ? 0.82 18.484 22.797 1 98.56 234 ALA A N 1
ATOM 1754 C CA . ALA A 1 234 ? 0.57 19.922 22.828 1 98.56 234 ALA A CA 1
ATOM 1755 C C . ALA A 1 234 ? -0.257 20.312 24.047 1 98.56 234 ALA A C 1
ATOM 1757 O O . ALA A 1 234 ? -0.007 21.344 24.672 1 98.56 234 ALA A O 1
ATOM 1758 N N . TYR A 1 235 ? -1.246 19.5 24.359 1 98.62 235 TYR A N 1
ATOM 1759 C CA . TYR A 1 235 ? -2.062 19.734 25.547 1 98.62 235 TYR A CA 1
ATOM 1760 C C . TYR A 1 235 ? -1.201 19.781 26.797 1 98.62 235 TY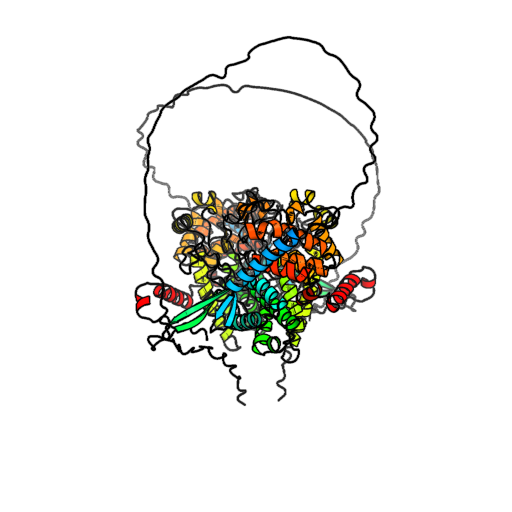R A C 1
ATOM 1762 O O . TYR A 1 235 ? -1.324 20.703 27.609 1 98.62 235 TYR A O 1
ATOM 1770 N N . GLY A 1 236 ? -0.401 18.781 26.938 1 98.19 236 GLY A N 1
ATOM 1771 C CA . GLY A 1 236 ? 0.469 18.734 28.094 1 98.19 236 GLY A CA 1
ATOM 1772 C C . GLY A 1 236 ? 1.402 19.922 28.188 1 98.19 236 GLY A C 1
ATOM 1773 O O . GLY A 1 236 ? 1.558 20.516 29.266 1 98.19 236 GLY A O 1
ATOM 1774 N N . LYS A 1 237 ? 1.958 20.312 27.141 1 97 237 LYS A N 1
ATOM 1775 C CA . LYS A 1 237 ? 2.922 21.406 27.109 1 97 237 LYS A CA 1
ATOM 1776 C C . LYS A 1 237 ? 2.238 22.75 27.359 1 97 237 LYS A C 1
ATOM 1778 O O . LYS A 1 237 ? 2.826 23.641 27.969 1 97 237 LYS A O 1
ATOM 1783 N N . CYS A 1 238 ? 1.06 22.828 26.875 1 96.5 238 CYS A N 1
ATOM 1784 C CA . CYS A 1 238 ? 0.361 24.109 26.969 1 96.5 238 CYS A CA 1
ATOM 1785 C C . CYS A 1 238 ? -0.303 24.266 28.328 1 96.5 238 CYS A C 1
ATOM 1787 O O . CYS A 1 238 ? -0.248 25.344 28.938 1 96.5 238 CYS A O 1
ATOM 1789 N N . SER A 1 239 ? -0.896 23.25 28.859 1 96.94 239 SER A N 1
ATOM 1790 C CA . SER A 1 239 ? -1.668 23.328 30.094 1 96.94 239 SER A CA 1
ATOM 1791 C C . SER A 1 239 ? -0.784 23.078 31.312 1 96.94 239 SER A C 1
ATOM 1793 O O . SER A 1 239 ? -1.123 23.484 32.406 1 96.94 239 SER A O 1
ATOM 1795 N N . GLY A 1 240 ? 0.31 22.375 31.078 1 96.25 240 GLY A N 1
ATOM 1796 C CA . GLY A 1 240 ? 1.125 21.922 32.188 1 96.25 240 GLY A CA 1
ATOM 1797 C C . GLY A 1 240 ? 0.535 20.719 32.906 1 96.25 240 GLY A C 1
ATOM 1798 O O . GLY A 1 240 ? 1.156 20.172 33.844 1 96.25 240 GLY A O 1
ATOM 1799 N N . ASP A 1 241 ? -0.656 20.328 32.5 1 96.69 241 ASP A N 1
ATOM 1800 C CA . ASP A 1 241 ? -1.321 19.172 33.125 1 96.69 241 ASP A CA 1
ATOM 1801 C C . ASP A 1 241 ? -0.793 17.859 32.562 1 96.69 241 ASP A C 1
ATOM 1803 O O . ASP A 1 241 ? -1.3 17.375 31.531 1 96.69 241 ASP A O 1
ATOM 1807 N N . LEU A 1 242 ? 0.054 17.266 33.25 1 95.56 242 LEU A N 1
ATOM 1808 C CA . LEU A 1 242 ? 0.671 16.016 32.781 1 95.56 242 LEU A CA 1
ATOM 1809 C C . LEU A 1 242 ? -0.119 14.805 33.25 1 95.56 242 LEU A C 1
ATOM 1811 O O . LEU A 1 242 ? 0.164 13.68 32.844 1 95.56 242 LEU A O 1
ATOM 1815 N N . SER A 1 243 ? -1.137 15.016 34 1 96.12 243 SER A N 1
ATOM 1816 C CA . SER A 1 243 ? -1.914 13.906 34.562 1 96.12 243 SER A CA 1
ATOM 1817 C C . SER A 1 243 ? -2.658 13.164 33.438 1 96.12 243 SER A C 1
ATOM 1819 O O . SER A 1 243 ? -2.914 11.969 33.562 1 96.12 243 SER A O 1
ATOM 1821 N N . VAL A 1 244 ? -2.961 13.867 32.406 1 97.19 244 VAL A N 1
ATOM 1822 C CA . VAL A 1 244 ? -3.697 13.242 31.297 1 97.19 244 VAL A CA 1
ATOM 1823 C C . VAL A 1 244 ? -2.797 12.25 30.562 1 97.19 244 VAL A C 1
ATOM 1825 O O . VAL A 1 244 ? -3.158 11.078 30.406 1 97.19 244 VAL A O 1
ATOM 1828 N N . GLN A 1 245 ? -1.623 12.664 30.125 1 96.5 245 GLN A N 1
ATOM 1829 C CA . GLN A 1 245 ? -0.739 11.781 29.375 1 96.5 245 GLN A CA 1
ATOM 1830 C C . GLN A 1 245 ? -0.217 10.641 30.25 1 96.5 245 GLN A C 1
ATOM 1832 O O . GLN A 1 245 ? 0.185 9.594 29.734 1 96.5 245 GLN A O 1
ATOM 1837 N N . GLU A 1 246 ? -0.278 10.758 31.594 1 95.25 246 GLU A N 1
ATOM 1838 C CA . GLU A 1 246 ? 0.252 9.758 32.5 1 95.25 246 GLU A CA 1
ATOM 1839 C C . GLU A 1 246 ? -0.808 8.719 32.875 1 95.25 246 GLU A C 1
ATOM 1841 O O . GLU A 1 246 ? -0.49 7.664 33.406 1 95.25 246 GLU A O 1
ATOM 1846 N N . ARG A 1 247 ? -2.016 9 32.5 1 95.5 247 ARG A N 1
ATOM 1847 C CA . ARG A 1 247 ? -3.07 8.016 32.75 1 95.5 247 ARG A CA 1
ATOM 1848 C C . ARG A 1 247 ? -2.727 6.68 32.125 1 95.5 247 ARG A C 1
ATOM 1850 O O . ARG A 1 247 ? -2.188 6.633 31 1 95.5 247 ARG A O 1
ATOM 1857 N N . ILE A 1 248 ? -3.197 5.617 32.719 1 94.06 248 ILE A N 1
ATOM 1858 C CA . ILE A 1 248 ? -2.895 4.27 32.25 1 94.06 248 ILE A CA 1
ATOM 1859 C C . ILE A 1 248 ? -3.561 4.035 30.906 1 94.06 248 ILE A C 1
ATOM 1861 O O . ILE A 1 248 ? -2.957 3.445 30 1 94.06 248 ILE A O 1
ATOM 1865 N N . ASP A 1 249 ? -4.785 4.406 30.75 1 94.81 249 ASP A N 1
ATOM 1866 C CA . ASP A 1 249 ? -5.492 4.18 29.5 1 94.81 249 ASP A CA 1
ATOM 1867 C C . ASP A 1 249 ? -4.887 5.008 28.375 1 94.81 249 ASP A C 1
ATOM 1869 O O . ASP A 1 249 ? -4.84 4.559 27.219 1 94.81 249 ASP A O 1
ATOM 1873 N N . VAL A 1 250 ? -4.473 6.207 28.719 1 97.12 250 VAL A N 1
ATOM 1874 C CA . VAL A 1 250 ? -3.844 7.062 27.719 1 97.12 250 VAL A CA 1
ATOM 1875 C C . VAL A 1 250 ? -2.504 6.465 27.297 1 97.12 250 VAL A C 1
ATOM 1877 O O . VAL A 1 250 ? -2.188 6.414 26.094 1 97.12 250 VAL A O 1
ATOM 1880 N N . GLN A 1 251 ? -1.719 5.969 28.25 1 96.12 251 GLN A N 1
ATOM 1881 C CA . GLN A 1 251 ? -0.466 5.281 27.953 1 96.12 251 GLN A CA 1
ATOM 1882 C C . GLN A 1 251 ? -0.7 4.07 27.062 1 96.12 251 GLN A C 1
ATOM 1884 O O . GLN A 1 251 ? 0.031 3.863 26.078 1 96.12 251 GLN A O 1
ATOM 1889 N N . THR A 1 252 ? -1.71 3.348 27.406 1 94.5 252 THR A N 1
ATOM 1890 C CA . THR A 1 252 ? -2.057 2.178 26.609 1 94.5 252 THR A CA 1
ATOM 1891 C C . THR A 1 252 ? -2.469 2.588 25.203 1 94.5 252 THR A C 1
ATOM 1893 O O . THR A 1 252 ? -2.098 1.935 24.219 1 94.5 252 THR A O 1
ATOM 1896 N N . GLY A 1 253 ? -3.283 3.674 25.109 1 95.44 253 GLY A N 1
ATOM 1897 C CA . GLY A 1 253 ? -3.699 4.18 23.812 1 95.44 253 GLY A CA 1
ATOM 1898 C C . GLY A 1 253 ? -2.533 4.582 22.922 1 95.44 253 GLY A C 1
ATOM 1899 O O . GLY A 1 253 ? -2.514 4.262 21.734 1 95.44 253 GLY A O 1
ATOM 1900 N N . ILE A 1 254 ? -1.566 5.23 23.5 1 97.06 254 ILE A N 1
ATOM 1901 C CA . ILE A 1 254 ? -0.365 5.621 22.766 1 97.06 254 ILE A CA 1
ATOM 1902 C C . ILE A 1 254 ? 0.348 4.375 22.25 1 97.06 254 ILE A C 1
ATOM 1904 O O . ILE A 1 254 ? 0.708 4.301 21.078 1 97.06 254 ILE A O 1
ATOM 1908 N N . LYS A 1 255 ? 0.549 3.398 23.125 1 95.19 255 LYS A N 1
ATOM 1909 C CA . LYS A 1 255 ? 1.271 2.178 22.781 1 95.19 255 LYS A CA 1
ATOM 1910 C C . LYS A 1 255 ? 0.575 1.432 21.641 1 95.19 255 LYS A C 1
ATOM 1912 O O . LYS A 1 255 ? 1.234 0.897 20.75 1 95.19 255 LYS A O 1
ATOM 1917 N N . MET A 1 256 ? -0.696 1.416 21.719 1 94.06 256 MET A N 1
ATOM 1918 C CA . MET A 1 256 ? -1.449 0.698 20.688 1 94.06 256 MET A CA 1
ATOM 1919 C C . MET A 1 256 ? -1.289 1.366 19.328 1 94.06 256 MET A C 1
ATOM 1921 O O . MET A 1 256 ? -1.143 0.686 18.312 1 94.06 256 MET A O 1
ATOM 1925 N N . ILE A 1 257 ? -1.349 2.672 19.266 1 96.06 257 ILE A N 1
ATOM 1926 C CA . ILE A 1 257 ? -1.156 3.395 18 1 96.06 257 ILE A CA 1
ATOM 1927 C C . ILE A 1 257 ? 0.254 3.143 17.484 1 96.06 257 ILE A C 1
ATOM 1929 O O . ILE A 1 257 ? 0.437 2.859 16.297 1 96.06 257 ILE A O 1
ATOM 1933 N N . VAL A 1 258 ? 1.245 3.234 18.375 1 95.62 258 VAL A N 1
ATOM 1934 C CA . VAL A 1 258 ? 2.643 3.068 17.984 1 95.62 258 VAL A CA 1
ATOM 1935 C C . VAL A 1 258 ? 2.879 1.641 17.484 1 95.62 258 VAL A C 1
ATOM 1937 O O . VAL A 1 258 ? 3.555 1.429 16.484 1 95.62 258 VAL A O 1
ATOM 1940 N N . LYS A 1 259 ? 2.346 0.68 18.188 1 92 259 LYS A N 1
ATOM 1941 C CA . LYS A 1 259 ? 2.494 -0.715 17.781 1 92 259 LYS A CA 1
ATOM 1942 C C . LYS A 1 259 ? 1.868 -0.962 16.406 1 92 259 LYS A C 1
ATOM 1944 O O . LYS A 1 259 ? 2.402 -1.729 15.609 1 92 259 LYS A O 1
ATOM 1949 N N . LEU A 1 260 ? 0.752 -0.379 16.219 1 92.31 260 LEU A N 1
ATOM 1950 C CA . LEU A 1 260 ? 0.107 -0.486 14.906 1 92.31 260 LEU A CA 1
ATOM 1951 C C . LEU A 1 260 ? 1.019 0.044 13.805 1 92.31 260 LEU A C 1
ATOM 1953 O O . LEU A 1 260 ? 1.129 -0.565 12.742 1 92.31 260 LEU A O 1
ATOM 1957 N N . CYS A 1 261 ? 1.688 1.112 14.055 1 93.31 261 CYS A N 1
ATOM 1958 C CA . CYS A 1 261 ? 2.564 1.751 13.078 1 93.31 261 CYS A CA 1
ATOM 1959 C C . CYS A 1 261 ? 3.844 0.946 12.883 1 93.31 261 CYS A C 1
ATOM 1961 O O . CYS A 1 261 ? 4.422 0.944 11.797 1 93.31 261 CYS A O 1
ATOM 1963 N N . LEU A 1 262 ? 4.289 0.276 13.953 1 90.62 262 LEU A N 1
ATOM 1964 C CA . LEU A 1 262 ? 5.574 -0.408 13.914 1 90.62 262 LEU A CA 1
ATOM 1965 C C . LEU A 1 262 ? 5.398 -1.888 13.594 1 90.62 262 LEU A C 1
ATOM 1967 O O . LEU A 1 262 ? 6.371 -2.641 13.547 1 90.62 262 LEU A O 1
ATOM 1971 N N . ALA A 1 263 ? 4.176 -2.295 13.398 1 85.44 263 ALA A N 1
ATOM 1972 C CA . ALA A 1 263 ? 3.891 -3.699 13.117 1 85.44 263 ALA A CA 1
ATOM 1973 C C . ALA A 1 263 ? 4.699 -4.191 11.914 1 85.44 263 ALA A C 1
ATOM 1975 O O . ALA A 1 263 ? 4.918 -3.449 10.961 1 85.44 263 ALA A O 1
ATOM 1976 N N . ASP A 1 264 ? 5.043 -5.461 11.938 1 79.38 264 ASP A N 1
ATOM 1977 C CA . ASP A 1 264 ? 5.766 -6.07 10.828 1 79.38 264 ASP A CA 1
ATOM 1978 C C . ASP A 1 264 ? 4.883 -6.164 9.586 1 79.38 264 ASP A C 1
ATOM 1980 O O . ASP A 1 264 ? 3.682 -6.43 9.688 1 79.38 264 ASP A O 1
ATOM 1984 N N . GLY A 1 265 ? 5.465 -5.859 8.523 1 79.31 265 GLY A N 1
ATOM 1985 C CA . GLY A 1 265 ? 4.824 -6 7.227 1 79.31 265 GLY A CA 1
ATOM 1986 C C . GLY A 1 265 ? 5.785 -6.406 6.129 1 79.31 265 GLY A C 1
ATOM 1987 O O . GLY A 1 265 ? 6.879 -6.902 6.406 1 79.31 265 GLY A O 1
ATOM 1988 N N . PHE A 1 266 ? 5.285 -6.406 5.012 1 78.12 266 PHE A N 1
ATOM 1989 C CA . PHE A 1 266 ? 6.098 -6.746 3.85 1 78.12 266 PHE A CA 1
ATOM 1990 C C . PHE A 1 266 ? 6.867 -5.527 3.35 1 78.12 266 PHE A C 1
ATOM 1992 O O . PHE A 1 266 ? 6.766 -5.164 2.178 1 78.12 266 PHE A O 1
ATOM 1999 N N . ASP A 1 267 ? 7.375 -4.836 4.25 1 73.31 267 ASP A N 1
ATOM 2000 C CA . ASP A 1 267 ? 8.039 -3.607 3.828 1 73.31 267 ASP A CA 1
ATOM 2001 C C . ASP A 1 267 ? 9.555 -3.711 4.012 1 73.31 267 ASP A C 1
ATOM 2003 O O . ASP A 1 267 ? 10.023 -4.32 4.977 1 73.31 267 ASP A O 1
ATOM 2007 N N . MET A 1 268 ? 10.195 -3.107 3.064 1 75.31 268 MET A N 1
ATOM 2008 C CA . MET A 1 268 ? 11.656 -3.086 3.066 1 75.31 268 MET A CA 1
ATOM 2009 C C . MET A 1 268 ? 12.18 -1.724 3.51 1 75.31 268 MET A C 1
ATOM 2011 O O . MET A 1 268 ? 13.383 -1.55 3.703 1 75.31 268 MET A O 1
ATOM 2015 N N . PHE A 1 269 ? 11.266 -0.8 3.709 1 84.75 269 PHE A N 1
ATOM 2016 C CA . PHE A 1 269 ? 11.641 0.572 4.027 1 84.75 269 PHE A CA 1
ATOM 2017 C C . PHE A 1 269 ? 11.125 0.972 5.402 1 84.75 269 PHE A C 1
ATOM 2019 O O . PHE A 1 269 ? 10.188 0.357 5.922 1 84.75 269 PHE A O 1
ATOM 2026 N N . PRO A 1 270 ? 11.773 1.979 5.957 1 91.75 270 PRO A N 1
ATOM 2027 C CA . PRO A 1 270 ? 11.328 2.438 7.277 1 91.75 270 PRO A CA 1
ATOM 2028 C C . PRO A 1 270 ? 10.039 3.256 7.211 1 91.75 270 PRO A C 1
ATOM 2030 O O . PRO A 1 270 ? 9.461 3.582 8.25 1 91.75 270 PRO A O 1
ATOM 2033 N N . THR A 1 271 ? 9.578 3.545 6.047 1 94.19 271 THR A N 1
ATOM 2034 C CA . THR A 1 271 ? 8.375 4.344 5.84 1 94.19 271 THR A CA 1
ATOM 2035 C C . THR A 1 271 ? 7.121 3.51 6.082 1 94.19 271 THR A C 1
ATOM 2037 O O . THR A 1 271 ? 7.176 2.277 6.059 1 94.19 271 THR A O 1
ATOM 2040 N N . LEU A 1 272 ? 6.02 4.156 6.375 1 94.38 272 LEU A N 1
ATOM 2041 C CA . LEU A 1 272 ? 4.723 3.51 6.543 1 94.38 272 LEU A CA 1
ATOM 2042 C C . LEU A 1 272 ? 4.039 3.307 5.195 1 94.38 272 LEU A C 1
ATOM 2044 O O . LEU A 1 272 ? 3.873 4.262 4.43 1 94.38 272 LEU A O 1
ATOM 2048 N N . LEU A 1 273 ? 3.713 2.096 4.902 1 92.75 273 LEU A N 1
ATOM 2049 C CA . LEU A 1 273 ? 2.947 1.779 3.699 1 92.75 273 LEU A CA 1
ATOM 2050 C C . LEU A 1 273 ? 1.463 2.053 3.914 1 92.75 273 LEU A C 1
ATOM 2052 O O . LEU A 1 273 ? 0.866 1.551 4.867 1 92.75 273 LEU A O 1
ATOM 2056 N N . VAL A 1 274 ? 0.852 2.857 2.994 1 94.5 274 VAL A N 1
ATOM 2057 C CA . VAL A 1 274 ? -0.553 3.203 3.184 1 94.5 274 VAL A CA 1
ATOM 2058 C C . VAL A 1 274 ? -1.286 3.145 1.846 1 94.5 274 VAL A C 1
ATOM 2060 O O . VAL A 1 274 ? -0.655 3.09 0.788 1 94.5 274 VAL A O 1
ATOM 2063 N N . THR A 1 275 ? -2.592 3.098 1.902 1 92.44 275 THR A N 1
ATOM 2064 C CA . THR A 1 275 ? -3.432 3.17 0.711 1 92.44 275 THR A CA 1
ATOM 2065 C C . THR A 1 275 ? -3.613 4.617 0.265 1 92.44 275 THR A C 1
ATOM 2067 O O . THR A 1 275 ? -3.26 5.547 0.994 1 92.44 275 THR A O 1
ATOM 2070 N N . ASP A 1 276 ? -4.148 4.754 -0.887 1 93.75 276 ASP A N 1
ATOM 2071 C CA . ASP A 1 276 ? -4.547 6.09 -1.325 1 93.75 276 ASP A CA 1
ATOM 2072 C C . ASP A 1 276 ? -5.676 6.641 -0.456 1 93.75 276 ASP A C 1
ATOM 2074 O O . ASP A 1 276 ? -6.504 5.879 0.052 1 93.75 276 ASP A O 1
ATOM 2078 N N . GLY A 1 277 ? -5.648 7.938 -0.143 1 91.69 277 GLY A N 1
ATOM 2079 C CA . GLY A 1 277 ? -6.738 8.586 0.574 1 91.69 277 GLY A CA 1
ATOM 2080 C C . GLY A 1 277 ? -6.645 8.406 2.078 1 91.69 277 GLY A C 1
ATOM 2081 O O . GLY A 1 277 ? -7.66 8.469 2.777 1 91.69 277 GLY A O 1
ATOM 2082 N N . SER A 1 278 ? -5.504 8.242 2.627 1 92.06 278 SER A N 1
ATOM 2083 C CA . SER A 1 278 ? -5.387 7.82 4.02 1 92.06 278 SER A CA 1
ATOM 2084 C C . SER A 1 278 ? -5.098 9.008 4.934 1 92.06 278 SER A C 1
ATOM 2086 O O . SER A 1 278 ? -4.766 8.828 6.109 1 92.06 278 SER A O 1
ATOM 2088 N N . CYS A 1 279 ? -5.18 10.219 4.453 1 95 279 CYS A N 1
ATOM 2089 C CA . CYS A 1 279 ? -4.848 11.414 5.223 1 95 279 CYS A CA 1
ATOM 2090 C C . CYS A 1 279 ? -5.703 12.594 4.793 1 95 279 CYS A C 1
ATOM 2092 O O . CYS A 1 279 ? -6.871 12.422 4.43 1 95 279 CYS A O 1
ATOM 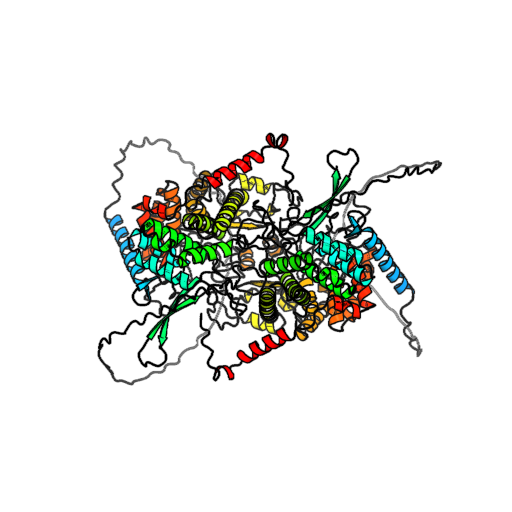2094 N N . MET A 1 280 ? -5.211 13.789 4.957 1 96 280 MET A N 1
ATOM 2095 C CA . MET A 1 280 ? -5.984 14.961 4.566 1 96 280 MET A CA 1
ATOM 2096 C C . MET A 1 280 ? -6.473 14.836 3.127 1 96 280 MET A C 1
ATOM 2098 O O . MET A 1 280 ? -7.574 15.281 2.799 1 96 280 MET A O 1
ATOM 2102 N N . ILE A 1 281 ? -5.609 14.305 2.344 1 96.12 281 ILE A N 1
ATOM 2103 C CA . ILE A 1 281 ? -6.035 13.938 0.998 1 96.12 281 ILE A CA 1
ATOM 2104 C C . ILE A 1 281 ? -6.781 12.602 1.037 1 96.12 281 ILE A C 1
ATOM 2106 O O . ILE A 1 281 ? -6.18 11.547 0.844 1 96.12 281 ILE A O 1
ATOM 2110 N N . ASP A 1 282 ? -8.023 12.633 1.246 1 92.12 282 ASP A N 1
ATOM 2111 C CA . ASP A 1 282 ? -8.789 11.438 1.586 1 92.12 282 ASP A CA 1
ATOM 2112 C C . ASP A 1 282 ? -9.523 10.883 0.362 1 92.12 282 ASP A C 1
ATOM 2114 O O . ASP A 1 282 ? -10.539 10.203 0.493 1 92.12 282 ASP A O 1
ATOM 2118 N N . ARG A 1 283 ? -9.117 11.297 -0.776 1 93.44 283 ARG A N 1
ATOM 2119 C CA . ARG A 1 283 ? -9.555 10.75 -2.057 1 93.44 283 ARG A CA 1
ATOM 2120 C C . ARG A 1 283 ? -8.359 10.297 -2.893 1 93.44 283 ARG A C 1
ATOM 2122 O O . ARG A 1 283 ? -7.219 10.672 -2.609 1 93.44 283 ARG A O 1
ATOM 2129 N N . ARG A 1 284 ? -8.617 9.547 -3.92 1 93.62 284 ARG A N 1
ATOM 2130 C CA . ARG A 1 284 ? -7.535 9.047 -4.758 1 93.62 284 ARG A CA 1
ATOM 2131 C C . ARG A 1 284 ? -6.805 10.188 -5.453 1 93.62 284 ARG A C 1
ATOM 2133 O O . ARG A 1 284 ? -7.414 10.953 -6.215 1 93.62 284 ARG A O 1
ATOM 2140 N N . MET A 1 285 ? -5.578 10.312 -5.164 1 96.44 285 MET A N 1
ATOM 2141 C CA . MET A 1 285 ? -4.723 11.352 -5.734 1 96.44 285 MET A CA 1
ATOM 2142 C C . MET A 1 285 ? -3.336 10.797 -6.051 1 96.44 285 MET A C 1
ATOM 2144 O O . MET A 1 285 ? -2.383 11.562 -6.215 1 96.44 285 MET A O 1
ATOM 2148 N N . GLY A 1 286 ? -3.24 9.461 -6.066 1 95.69 286 GLY A N 1
ATOM 2149 C CA . GLY A 1 286 ? -1.978 8.812 -6.379 1 95.69 286 GLY A CA 1
ATOM 2150 C C . GLY A 1 286 ? -0.972 8.891 -5.246 1 95.69 286 GLY A C 1
ATOM 2151 O O . GLY A 1 286 ? 0.238 8.891 -5.484 1 95.69 286 GLY A O 1
ATOM 2152 N N . ILE A 1 287 ? -1.422 8.953 -4.035 1 96.81 287 ILE A N 1
ATOM 2153 C CA . ILE A 1 287 ? -0.485 9.102 -2.926 1 96.81 287 ILE A CA 1
ATOM 2154 C C . ILE A 1 287 ? -0.337 7.766 -2.199 1 96.81 287 ILE A C 1
ATOM 2156 O O . ILE A 1 287 ? 0.146 7.723 -1.064 1 96.81 287 ILE A O 1
ATOM 2160 N N . HIS A 1 288 ? -0.755 6.641 -2.76 1 95.31 288 HIS A N 1
ATOM 2161 C CA . HIS A 1 288 ? -0.538 5.312 -2.197 1 95.31 288 HIS A CA 1
ATOM 2162 C C . HIS A 1 288 ? 0.947 5.047 -1.973 1 95.31 288 HIS A C 1
ATOM 2164 O O . HIS A 1 288 ? 1.798 5.711 -2.57 1 95.31 288 HIS A O 1
ATOM 2170 N N . GLY A 1 289 ? 1.259 4.066 -1.134 1 94.44 289 GLY A N 1
ATOM 2171 C CA . GLY A 1 289 ? 2.637 3.695 -0.856 1 94.44 289 GLY A CA 1
ATOM 2172 C C . GLY A 1 289 ? 3.209 4.395 0.361 1 94.44 289 GLY A C 1
ATOM 2173 O O . GLY A 1 289 ? 2.877 4.051 1.497 1 94.44 289 GLY A O 1
ATOM 2174 N N . HIS A 1 290 ? 4.027 5.426 0.051 1 96.19 290 HIS A N 1
ATOM 2175 C CA . HIS A 1 290 ? 4.738 6.078 1.146 1 96.19 290 HIS A CA 1
ATOM 2176 C C . HIS A 1 290 ? 4.699 7.594 1.003 1 96.19 290 HIS A C 1
ATOM 2178 O O . HIS A 1 290 ? 5.742 8.242 0.881 1 96.19 290 HIS A O 1
ATOM 2184 N N . PRO A 1 291 ? 3.531 8.172 1.123 1 98.38 291 PRO A N 1
ATOM 2185 C CA . PRO A 1 291 ? 3.418 9.617 0.933 1 98.38 291 PRO A CA 1
ATOM 2186 C C . PRO A 1 291 ? 4.117 10.414 2.033 1 98.38 291 PRO A C 1
ATOM 2188 O O . PRO A 1 291 ? 4.09 10.016 3.201 1 98.38 291 PRO A O 1
ATOM 2191 N N . LEU A 1 292 ? 4.691 11.523 1.685 1 98.81 292 LEU A N 1
ATOM 2192 C CA . LEU A 1 292 ? 5.473 12.352 2.602 1 98.81 292 LEU A CA 1
ATOM 2193 C C . LEU A 1 292 ? 4.629 12.773 3.799 1 98.81 292 LEU A C 1
ATOM 2195 O O . LEU A 1 292 ? 5.121 12.812 4.93 1 98.81 292 LEU A O 1
ATOM 2199 N N . GLU A 1 293 ? 3.379 13.188 3.537 1 98.69 293 GLU A N 1
ATOM 2200 C CA . GLU A 1 293 ? 2.525 13.68 4.613 1 98.69 293 GLU A CA 1
ATOM 2201 C C . GLU A 1 293 ? 2.449 12.672 5.762 1 98.69 293 GLU A C 1
ATOM 2203 O O . GLU A 1 293 ? 2.637 13.039 6.926 1 98.69 293 GLU A O 1
ATOM 2208 N N . ILE A 1 294 ? 2.215 11.438 5.391 1 98.56 294 ILE A N 1
ATOM 2209 C CA . ILE A 1 294 ? 2.09 10.383 6.395 1 98.56 294 ILE A CA 1
ATOM 2210 C C . ILE A 1 294 ? 3.436 10.172 7.086 1 98.56 294 ILE A C 1
ATOM 2212 O O . ILE A 1 294 ? 3.494 10 8.305 1 98.56 294 ILE A O 1
ATOM 2216 N N . GLN A 1 295 ? 4.52 10.195 6.355 1 98.56 295 GLN A N 1
ATOM 2217 C CA . GLN A 1 295 ? 5.832 9.938 6.941 1 98.56 295 GLN A CA 1
ATOM 2218 C C . GLN A 1 295 ? 6.219 11.047 7.918 1 98.56 295 GLN A C 1
ATOM 2220 O O . GLN A 1 295 ? 6.793 10.781 8.977 1 98.56 295 GLN A O 1
ATOM 2225 N N . ALA A 1 296 ? 5.938 12.289 7.535 1 98.81 296 ALA A N 1
ATOM 2226 C CA . ALA A 1 296 ? 6.238 13.422 8.406 1 98.81 296 ALA A CA 1
ATOM 2227 C C . ALA A 1 296 ? 5.441 13.344 9.703 1 98.81 296 ALA A C 1
ATOM 2229 O O . ALA A 1 296 ? 5.988 13.562 10.789 1 98.81 296 ALA A O 1
ATOM 2230 N N . LEU A 1 297 ? 4.168 13.031 9.578 1 98.81 297 LEU A N 1
ATOM 2231 C CA . LEU A 1 297 ? 3.32 12.898 10.758 1 98.81 297 LEU A CA 1
ATOM 2232 C C . LEU A 1 297 ? 3.746 11.703 11.602 1 98.81 297 LEU A C 1
ATOM 2234 O O . LEU A 1 297 ? 3.723 11.773 12.836 1 98.81 297 LEU A O 1
ATOM 2238 N N . PHE A 1 298 ? 4.125 10.602 10.938 1 98.62 298 PHE A N 1
ATOM 2239 C CA . PHE A 1 298 ? 4.605 9.406 11.617 1 98.62 298 PHE A CA 1
ATOM 2240 C C . PHE A 1 298 ? 5.848 9.711 12.445 1 98.62 298 PHE A C 1
ATOM 2242 O O . PHE A 1 298 ? 5.906 9.367 13.625 1 98.62 298 PHE A O 1
ATOM 2249 N N . TYR A 1 299 ? 6.773 10.43 11.852 1 98.56 299 TYR A N 1
ATOM 2250 C CA . TYR A 1 299 ? 7.996 10.844 12.531 1 98.56 299 TYR A CA 1
ATOM 2251 C C . TYR A 1 299 ? 7.676 11.703 13.75 1 98.56 299 TYR A C 1
ATOM 2253 O O . TYR A 1 299 ? 8.188 11.453 14.844 1 98.56 299 TYR A O 1
ATOM 2261 N N . SER A 1 300 ? 6.84 12.664 13.555 1 98.62 300 SER A N 1
ATOM 2262 C CA . SER A 1 300 ? 6.441 13.578 14.617 1 98.62 300 SER A CA 1
ATOM 2263 C C . SER A 1 300 ? 5.75 12.836 15.758 1 98.62 300 SER A C 1
ATOM 2265 O O . SER A 1 300 ? 6.039 13.078 16.922 1 98.62 300 SER A O 1
ATOM 2267 N N . ALA A 1 301 ? 4.844 11.953 15.406 1 98.69 301 ALA A N 1
ATOM 2268 C CA . ALA A 1 301 ? 4.098 11.195 16.406 1 98.69 301 ALA A CA 1
ATOM 2269 C C . ALA A 1 301 ? 5.027 10.305 17.219 1 98.69 301 ALA A C 1
ATOM 2271 O O . ALA A 1 301 ? 4.84 10.141 18.422 1 98.69 301 ALA A O 1
ATOM 2272 N N . LEU A 1 302 ? 6.02 9.688 16.531 1 98 302 LEU A N 1
ATOM 2273 C CA . LEU A 1 302 ? 6.973 8.844 17.25 1 98 302 LEU A CA 1
ATOM 2274 C C . LEU A 1 302 ? 7.781 9.664 18.25 1 98 302 LEU A C 1
ATOM 2276 O O . LEU A 1 302 ? 8.016 9.219 19.375 1 98 302 LEU A O 1
ATOM 2280 N N . LEU A 1 303 ? 8.242 10.859 17.859 1 97.81 303 LEU A N 1
ATOM 2281 C CA . LEU A 1 303 ? 8.969 11.734 18.766 1 97.81 303 LEU A CA 1
ATOM 2282 C C . LEU A 1 303 ? 8.102 12.109 19.969 1 97.81 303 LEU A C 1
ATOM 2284 O O . LEU A 1 303 ? 8.57 12.07 21.109 1 97.81 303 LEU A O 1
ATOM 2288 N N . CYS A 1 304 ? 6.879 12.461 19.688 1 98.19 304 CYS A N 1
ATOM 2289 C CA . CYS A 1 304 ? 5.957 12.867 20.734 1 98.19 304 CYS A CA 1
ATOM 2290 C C . CYS A 1 304 ? 5.68 11.711 21.688 1 98.19 304 CYS A C 1
ATOM 2292 O O . CYS A 1 304 ? 5.68 11.891 22.906 1 98.19 304 CYS A O 1
ATOM 2294 N N . ALA A 1 305 ? 5.426 10.508 21.109 1 97.56 305 ALA A N 1
ATOM 2295 C CA . ALA A 1 305 ? 5.156 9.328 21.922 1 97.56 305 ALA A CA 1
ATOM 2296 C C . ALA A 1 305 ? 6.352 8.984 22.812 1 97.56 305 ALA A C 1
ATOM 2298 O O . ALA A 1 305 ? 6.184 8.672 24 1 97.56 305 ALA A O 1
ATOM 2299 N N . ARG A 1 306 ? 7.5 9.023 22.25 1 95.56 306 ARG A N 1
ATOM 2300 C CA . ARG A 1 306 ? 8.719 8.719 23 1 95.56 306 ARG A CA 1
ATOM 2301 C C . ARG A 1 306 ? 8.875 9.656 24.188 1 95.56 306 ARG A C 1
ATOM 2303 O O . ARG A 1 306 ? 9.312 9.242 25.266 1 95.56 306 ARG A O 1
ATOM 2310 N N . GLU A 1 307 ? 8.57 10.891 23.984 1 94.75 307 GLU A N 1
ATOM 2311 C CA . GLU A 1 307 ? 8.641 11.891 25.047 1 94.75 307 GLU A CA 1
ATOM 2312 C C . GLU A 1 307 ? 7.641 11.602 26.156 1 94.75 307 GLU A C 1
ATOM 2314 O O . GLU A 1 307 ? 7.914 11.852 27.328 1 94.75 307 GLU A O 1
ATOM 2319 N N . MET A 1 308 ? 6.484 11.031 25.812 1 96.25 308 MET A N 1
ATOM 2320 C CA . MET A 1 308 ? 5.371 10.961 26.766 1 96.25 308 MET A CA 1
ATOM 2321 C C . MET A 1 308 ? 5.305 9.586 27.422 1 96.25 308 MET A C 1
ATOM 2323 O O . MET A 1 308 ? 4.73 9.438 28.5 1 96.25 308 MET A O 1
ATOM 2327 N N . LEU A 1 309 ? 5.879 8.562 26.766 1 94.69 309 LEU A N 1
ATOM 2328 C CA . LEU A 1 309 ? 5.781 7.207 27.281 1 94.69 309 LEU A CA 1
ATOM 2329 C C . LEU A 1 309 ? 6.625 7.055 28.547 1 94.69 309 LEU A C 1
ATOM 2331 O O . LEU A 1 309 ? 7.758 7.539 28.609 1 94.69 309 LEU A O 1
ATOM 2335 N N . THR A 1 310 ? 6.102 6.418 29.562 1 88.25 310 THR A N 1
ATOM 2336 C CA . THR A 1 310 ? 6.797 6.137 30.812 1 88.25 310 THR A CA 1
ATOM 2337 C C . THR A 1 310 ? 7.594 4.84 30.719 1 88.25 310 THR A C 1
ATOM 2339 O O . THR A 1 310 ? 7.105 3.848 30.172 1 88.25 310 THR A O 1
ATOM 2342 N N . PRO A 1 311 ? 8.891 4.824 31.109 1 75.69 311 PRO A N 1
ATOM 2343 C CA . PRO A 1 311 ? 9.734 3.637 31 1 75.69 311 PRO A CA 1
ATOM 2344 C C . PRO A 1 311 ? 9.25 2.48 31.875 1 75.69 311 PRO A C 1
ATOM 2346 O O . PRO A 1 311 ? 9.602 1.325 31.625 1 75.69 311 PRO A O 1
ATOM 2349 N N . GLU A 1 312 ? 8.594 2.5 32.875 1 65 312 GLU A N 1
ATOM 2350 C CA . GLU A 1 312 ? 8.359 1.44 33.844 1 65 312 GLU A CA 1
ATOM 2351 C C . GLU A 1 312 ? 7.609 0.268 33.219 1 65 312 GLU A C 1
ATOM 2353 O O . GLU A 1 312 ? 7.793 -0.881 33.625 1 65 312 GLU A O 1
ATOM 2358 N N . ASP A 1 313 ? 6.809 0.377 32.344 1 60.97 313 ASP A N 1
ATOM 2359 C CA . ASP A 1 313 ? 5.773 -0.598 32.031 1 60.97 313 ASP A CA 1
ATOM 2360 C C . ASP A 1 313 ? 6.102 -1.337 30.734 1 60.97 313 ASP A C 1
ATOM 2362 O O . ASP A 1 313 ? 5.227 -1.55 29.891 1 60.97 313 ASP A O 1
ATOM 2366 N N . GLY A 1 314 ? 7.426 -1.925 30.688 1 65.69 314 GLY A N 1
ATOM 2367 C CA . GLY A 1 314 ? 7.598 -2.787 29.531 1 65.69 314 GLY A CA 1
ATOM 2368 C C . GLY A 1 314 ? 7.723 -2.018 28.234 1 65.69 314 GLY A C 1
ATOM 2369 O O . GLY A 1 314 ? 7.605 -2.598 27.141 1 65.69 314 GLY A O 1
ATOM 2370 N N . SER A 1 315 ? 7.93 -0.808 28.453 1 79.12 315 SER A N 1
ATOM 2371 C CA . SER A 1 315 ? 7.969 0.053 27.266 1 79.12 315 SER A CA 1
ATOM 2372 C C . SER A 1 315 ? 9.375 0.146 26.703 1 79.12 315 SER A C 1
ATOM 2374 O O . SER A 1 315 ? 9.586 0.732 25.625 1 79.12 315 SER A O 1
ATOM 2376 N N . ASP A 1 316 ? 10.281 -0.559 27.281 1 84.12 316 ASP A N 1
ATOM 2377 C CA . ASP A 1 316 ? 11.664 -0.41 26.844 1 84.12 316 ASP A CA 1
ATOM 2378 C C . ASP A 1 316 ? 11.852 -0.938 25.422 1 84.12 316 ASP A C 1
ATOM 2380 O O . ASP A 1 316 ? 12.523 -0.306 24.609 1 84.12 316 ASP A O 1
ATOM 2384 N N . ASP A 1 317 ? 11.234 -2 25.234 1 86.75 317 ASP A N 1
ATOM 2385 C CA . ASP A 1 317 ? 11.352 -2.584 23.906 1 86.75 317 ASP A CA 1
ATOM 2386 C C . ASP A 1 317 ? 10.695 -1.694 22.859 1 86.75 317 ASP A C 1
ATOM 2388 O O . ASP A 1 317 ? 11.203 -1.556 21.75 1 86.75 317 ASP A O 1
ATOM 2392 N N . LEU A 1 318 ? 9.617 -1.149 23.297 1 91.69 318 LEU A N 1
ATOM 2393 C CA . LEU A 1 318 ? 8.898 -0.283 22.375 1 91.69 318 LEU A CA 1
ATOM 2394 C C . LEU A 1 318 ? 9.672 1 22.109 1 91.69 318 LEU A C 1
ATOM 2396 O O . LEU A 1 318 ? 9.742 1.467 20.969 1 91.69 318 LEU A O 1
ATOM 2400 N N . ILE A 1 319 ? 10.258 1.54 23.156 1 91.88 319 ILE A N 1
ATOM 2401 C CA . ILE A 1 319 ? 11.047 2.76 23.031 1 91.88 319 ILE A CA 1
ATOM 2402 C C . ILE A 1 319 ? 12.273 2.492 22.141 1 91.88 319 ILE A C 1
ATOM 2404 O O . ILE A 1 319 ? 12.633 3.318 21.297 1 91.88 319 ILE A O 1
ATOM 2408 N N . ARG A 1 320 ? 12.891 1.381 22.312 1 89.62 320 ARG A N 1
ATOM 2409 C CA . ARG A 1 320 ? 14.023 1.002 21.469 1 89.62 320 ARG A CA 1
ATOM 2410 C C . ARG A 1 320 ? 13.609 0.879 20.016 1 89.62 320 ARG A C 1
ATOM 2412 O O . ARG A 1 320 ? 14.312 1.346 19.125 1 89.62 320 ARG A O 1
ATOM 2419 N N . ALA A 1 321 ? 12.508 0.218 19.844 1 89.5 321 ALA A N 1
ATOM 2420 C CA . ALA A 1 321 ? 11.992 0.071 18.484 1 89.5 321 ALA A CA 1
ATOM 2421 C C . ALA A 1 321 ? 11.695 1.431 17.859 1 89.5 321 ALA A C 1
ATOM 2423 O O . ALA A 1 321 ? 11.961 1.649 16.672 1 89.5 321 ALA A O 1
ATOM 2424 N N . MET A 1 322 ? 11.133 2.332 18.641 1 93.5 322 MET A N 1
ATOM 2425 C CA . MET A 1 322 ? 10.828 3.68 18.172 1 93.5 322 MET A CA 1
ATOM 2426 C C . MET A 1 322 ? 12.109 4.418 17.797 1 93.5 322 MET A C 1
ATOM 2428 O O . MET A 1 322 ? 12.172 5.082 16.766 1 93.5 322 MET A O 1
ATOM 2432 N N . ASN A 1 323 ? 13.117 4.301 18.609 1 91.88 323 ASN A N 1
ATOM 2433 C CA . ASN A 1 323 ? 14.383 4.973 18.344 1 91.88 323 ASN A CA 1
ATOM 2434 C C . ASN A 1 323 ? 15.023 4.477 17.047 1 91.88 323 ASN A C 1
ATOM 2436 O O . ASN A 1 323 ? 15.508 5.273 16.25 1 91.88 323 ASN A O 1
ATOM 2440 N N . ASN A 1 324 ? 15.008 3.209 16.906 1 89.62 324 ASN A N 1
ATOM 2441 C CA . ASN A 1 324 ? 15.555 2.623 15.688 1 89.62 324 ASN A CA 1
ATOM 2442 C C . ASN A 1 324 ? 14.805 3.104 14.453 1 89.62 324 ASN A C 1
ATOM 2444 O O . ASN A 1 324 ? 15.414 3.408 13.43 1 89.62 324 ASN A O 1
ATOM 2448 N N . ARG A 1 325 ? 13.547 3.15 14.594 1 93.12 325 ARG A N 1
ATOM 2449 C CA . ARG A 1 325 ? 12.719 3.568 13.461 1 93.12 325 ARG A CA 1
ATOM 2450 C C . ARG A 1 325 ? 12.938 5.047 13.148 1 93.12 325 ARG A C 1
ATOM 2452 O O . ARG A 1 325 ? 12.969 5.438 11.977 1 93.12 325 ARG A O 1
ATOM 2459 N N . LEU A 1 326 ? 13.031 5.828 14.195 1 95.31 326 LEU A N 1
ATOM 2460 C CA . LEU A 1 326 ? 13.25 7.262 14.023 1 95.31 326 LEU A CA 1
ATOM 2461 C C . LEU A 1 326 ? 14.547 7.523 13.266 1 95.31 326 LEU A C 1
ATOM 2463 O O . LEU A 1 326 ? 14.586 8.359 12.352 1 95.31 326 LEU A O 1
ATOM 2467 N N . ILE A 1 327 ? 15.57 6.832 13.578 1 92.94 327 ILE A N 1
ATOM 2468 C CA . ILE A 1 327 ? 16.875 6.988 12.93 1 92.94 327 ILE A CA 1
ATOM 2469 C C . ILE A 1 327 ? 16.766 6.586 11.461 1 92.94 327 ILE A C 1
ATOM 2471 O O . ILE A 1 327 ? 17.172 7.34 10.57 1 92.94 327 ILE A O 1
ATOM 2475 N N . ALA A 1 328 ? 16.156 5.43 11.219 1 91.62 328 ALA A N 1
ATOM 2476 C CA . ALA A 1 328 ? 16.047 4.922 9.852 1 91.62 328 ALA A CA 1
ATOM 2477 C C . ALA A 1 328 ? 15.156 5.836 9 1 91.62 328 ALA A C 1
ATOM 2479 O O . ALA A 1 328 ? 15.469 6.102 7.84 1 91.62 328 ALA A O 1
ATOM 2480 N N . LEU A 1 329 ? 14.07 6.266 9.555 1 95.25 329 LEU A N 1
ATOM 2481 C CA . LEU A 1 329 ? 13.117 7.113 8.852 1 95.25 329 LEU A CA 1
ATOM 2482 C C . LEU A 1 329 ? 13.734 8.461 8.516 1 95.25 329 LEU A C 1
ATOM 2484 O O . LEU A 1 329 ? 13.547 8.984 7.406 1 95.25 329 LEU A O 1
ATOM 2488 N N . SER A 1 330 ? 14.398 9.055 9.484 1 95.44 330 SER A N 1
ATOM 2489 C CA . SER A 1 330 ? 15.039 10.352 9.266 1 95.44 330 SER A CA 1
ATOM 2490 C C . SER A 1 330 ? 16.062 10.281 8.125 1 95.44 330 SER A C 1
ATOM 2492 O O . SER A 1 330 ? 16.062 11.133 7.238 1 95.44 330 SER A O 1
ATOM 2494 N N . PHE A 1 331 ? 16.891 9.281 8.109 1 93.69 331 PHE A N 1
ATOM 2495 C CA . PHE A 1 331 ? 17.859 9.109 7.043 1 93.69 331 PHE A CA 1
ATOM 2496 C C . PHE A 1 331 ? 17.172 8.938 5.695 1 93.69 331 PHE A C 1
ATOM 2498 O O . PHE A 1 331 ? 17.547 9.594 4.715 1 93.69 331 PHE A O 1
ATOM 2505 N N . HIS A 1 332 ? 16.219 8.062 5.688 1 94 332 HIS A N 1
ATOM 2506 C CA . HIS A 1 332 ? 15.539 7.715 4.449 1 94 332 HIS A CA 1
ATOM 2507 C C . HIS A 1 332 ? 14.898 8.945 3.812 1 94 332 HIS A C 1
ATOM 2509 O O . HIS A 1 332 ? 15.055 9.18 2.611 1 94 332 HIS A O 1
ATOM 2515 N N . ILE A 1 333 ? 14.172 9.742 4.586 1 97.75 333 ILE A N 1
ATOM 2516 C CA . ILE A 1 333 ? 13.445 10.891 4.059 1 97.75 333 ILE A CA 1
ATOM 2517 C C . ILE A 1 333 ? 14.438 11.984 3.652 1 97.75 333 ILE A C 1
ATOM 2519 O O . ILE A 1 333 ? 14.328 12.555 2.566 1 97.75 333 ILE A O 1
ATOM 2523 N N . ARG A 1 334 ? 15.438 12.227 4.461 1 96.88 334 ARG A N 1
ATOM 2524 C CA . ARG A 1 334 ? 16.391 13.297 4.203 1 96.88 334 ARG A CA 1
ATOM 2525 C C . ARG A 1 334 ? 17.203 13.008 2.945 1 96.88 334 ARG A C 1
ATOM 2527 O O . ARG A 1 334 ? 17.531 13.922 2.184 1 96.88 334 ARG A O 1
ATOM 2534 N N . GLU A 1 335 ? 17.438 11.742 2.738 1 94.19 335 GLU A N 1
ATOM 2535 C CA . GLU A 1 335 ? 18.344 11.375 1.659 1 94.19 335 GLU A CA 1
ATOM 2536 C C . GLU A 1 335 ? 17.594 11.125 0.359 1 94.19 335 GLU A C 1
ATOM 2538 O O . GLU A 1 335 ? 18.016 11.578 -0.708 1 94.19 335 GLU A O 1
ATOM 2543 N N . TYR A 1 336 ? 16.531 10.469 0.5 1 94.75 336 TYR A N 1
ATOM 2544 C CA . TYR A 1 336 ? 15.977 9.922 -0.734 1 94.75 336 TYR A CA 1
ATOM 2545 C C . TYR A 1 336 ? 14.773 10.742 -1.201 1 94.75 336 TYR A C 1
ATOM 2547 O O . TYR A 1 336 ? 14.438 10.742 -2.389 1 94.75 336 TYR A O 1
ATOM 2555 N N . TYR A 1 337 ? 14.094 11.484 -0.336 1 98.25 337 TYR A N 1
ATOM 2556 C CA . TYR A 1 337 ? 12.945 12.281 -0.742 1 98.25 337 TYR A CA 1
ATOM 2557 C C . TYR A 1 337 ? 13.359 13.688 -1.147 1 98.25 337 TYR A C 1
ATOM 2559 O O . TYR A 1 337 ? 12.586 14.422 -1.767 1 98.25 337 TYR A O 1
ATOM 2567 N N . TRP A 1 338 ? 14.531 14.102 -0.792 1 98.56 338 TRP A N 1
ATOM 2568 C CA . TRP A 1 338 ? 14.961 15.484 -0.989 1 98.56 338 TRP A CA 1
ATOM 2569 C C . TRP A 1 338 ? 15.164 15.781 -2.469 1 98.56 338 TRP A C 1
ATOM 2571 O O . TRP A 1 338 ? 15.719 14.961 -3.203 1 98.56 338 TRP A O 1
ATOM 2581 N N . LEU A 1 339 ? 14.742 16.953 -2.84 1 98.62 339 LEU A N 1
ATOM 2582 C CA . LEU A 1 339 ? 14.906 17.375 -4.223 1 98.62 339 LEU A CA 1
ATOM 2583 C C . LEU A 1 339 ? 15.273 18.859 -4.293 1 98.62 339 LEU A C 1
ATOM 2585 O O . LEU A 1 339 ? 14.508 19.719 -3.854 1 98.62 339 LEU A O 1
ATOM 2589 N N . ASP A 1 340 ? 16.312 19.188 -4.738 1 98.06 340 ASP A N 1
ATOM 2590 C CA . ASP A 1 340 ? 16.766 20.5 -5.195 1 98.06 340 ASP A CA 1
ATOM 2591 C C . ASP A 1 340 ? 17.391 20.422 -6.586 1 98.06 340 ASP A C 1
ATOM 2593 O O . ASP A 1 340 ? 17.328 19.375 -7.234 1 98.06 340 ASP A O 1
ATOM 2597 N N . LYS A 1 341 ? 17.875 21.547 -7.078 1 96.69 341 LYS A N 1
ATOM 2598 C CA . LYS A 1 341 ? 18.391 21.562 -8.438 1 96.69 341 LYS A CA 1
ATOM 2599 C C . LYS A 1 341 ? 19.531 20.562 -8.609 1 96.69 341 LYS A C 1
ATOM 2601 O O . LYS A 1 341 ? 19.625 19.875 -9.625 1 96.69 341 LYS A O 1
ATOM 2606 N N . ARG A 1 342 ? 20.375 20.469 -7.68 1 96.25 342 ARG A N 1
ATOM 2607 C CA . ARG A 1 342 ? 21.5 19.547 -7.727 1 96.25 342 ARG A CA 1
ATOM 2608 C C . ARG A 1 342 ? 21.031 18.094 -7.773 1 96.25 342 ARG A C 1
ATOM 2610 O O . ARG A 1 342 ? 21.5 17.312 -8.602 1 96.25 342 ARG A O 1
ATOM 2617 N N . LYS A 1 343 ? 20.141 17.75 -6.875 1 96.56 343 LYS A N 1
ATOM 2618 C CA . LYS A 1 343 ? 19.625 16.391 -6.832 1 96.56 343 LYS A CA 1
ATOM 2619 C C . LYS A 1 343 ? 18.859 16.047 -8.109 1 96.56 343 LYS A C 1
ATOM 2621 O O . LYS A 1 343 ? 18.922 14.922 -8.594 1 96.56 343 LYS A O 1
ATOM 2626 N N . LEU A 1 344 ? 18.125 16.969 -8.617 1 96.88 344 LEU A N 1
ATOM 2627 C CA . LEU A 1 344 ? 17.406 16.75 -9.867 1 96.88 344 LEU A CA 1
ATOM 2628 C C . LEU A 1 344 ? 18.359 16.406 -11 1 96.88 344 LEU A C 1
ATOM 2630 O O . LEU A 1 344 ? 18.078 15.539 -11.82 1 96.88 344 LEU A O 1
ATOM 2634 N N . ASN A 1 345 ? 19.469 17.125 -11.07 1 95.94 345 ASN A N 1
ATOM 2635 C CA . ASN A 1 345 ? 20.484 16.844 -12.078 1 95.94 345 ASN A CA 1
ATOM 2636 C C . ASN A 1 345 ? 21.062 15.445 -11.914 1 95.94 345 ASN A C 1
ATOM 2638 O O . ASN A 1 345 ? 21.359 14.773 -12.898 1 95.94 345 ASN A O 1
ATOM 2642 N N . GLU A 1 346 ? 21.266 15.062 -10.68 1 95.44 346 GLU A N 1
ATOM 2643 C CA . GLU A 1 346 ? 21.719 13.703 -10.414 1 95.44 346 GLU A CA 1
ATOM 2644 C C . GLU A 1 346 ? 20.734 12.672 -10.938 1 95.44 346 GLU A C 1
ATOM 2646 O O . GLU A 1 346 ? 21.125 11.695 -11.594 1 95.44 346 GLU A O 1
ATOM 2651 N N . ILE A 1 347 ? 19.469 12.859 -10.633 1 95.5 347 ILE A N 1
ATOM 2652 C CA . ILE A 1 347 ? 18.422 11.945 -11.07 1 95.5 347 ILE A CA 1
ATOM 2653 C C . ILE A 1 347 ? 18.375 11.906 -12.594 1 95.5 347 ILE A C 1
ATOM 2655 O O . ILE A 1 347 ? 18.188 10.844 -13.188 1 95.5 347 ILE A O 1
ATOM 2659 N N . TYR A 1 348 ? 18.562 13.047 -13.211 1 94.5 348 TYR A N 1
ATOM 2660 C CA . TYR A 1 348 ? 18.547 13.18 -14.664 1 94.5 348 TYR A CA 1
ATOM 2661 C C . TYR A 1 348 ? 19.594 12.297 -15.305 1 94.5 348 TYR A C 1
ATOM 2663 O O . TYR A 1 348 ? 19.438 11.852 -16.453 1 94.5 348 TYR A O 1
ATOM 2671 N N . ARG A 1 349 ? 20.609 11.914 -14.578 1 94.12 349 ARG A N 1
ATOM 2672 C CA . ARG A 1 349 ? 21.734 11.164 -15.117 1 94.12 349 ARG A CA 1
ATOM 2673 C C . ARG A 1 349 ? 21.75 9.734 -14.578 1 94.12 349 ARG A C 1
ATOM 2675 O O . ARG A 1 349 ? 22.719 9 -14.766 1 94.12 349 ARG A O 1
ATOM 2682 N N . TYR A 1 350 ? 20.734 9.391 -13.875 1 91.38 350 TYR A N 1
ATOM 2683 C CA . TYR A 1 350 ? 20.672 8.062 -13.289 1 91.38 350 TYR A CA 1
ATOM 2684 C C . TYR A 1 350 ? 20.875 6.988 -14.352 1 91.38 350 TYR A C 1
ATOM 2686 O O . TYR A 1 350 ? 20.344 7.094 -15.461 1 91.38 350 TYR A O 1
ATOM 2694 N N . LYS A 1 351 ? 21.688 6.004 -13.969 1 88 351 LYS A N 1
ATOM 2695 C CA . LYS A 1 351 ? 21.688 4.738 -14.703 1 88 351 LYS A CA 1
ATOM 2696 C C . LYS A 1 351 ? 20.594 3.805 -14.18 1 88 351 LYS A C 1
ATOM 2698 O O . LYS A 1 351 ? 20.266 3.836 -13 1 88 351 LYS A O 1
ATOM 2703 N N . THR A 1 352 ? 20.031 2.992 -15.102 1 85.75 352 THR A N 1
ATOM 2704 C CA . THR A 1 352 ? 18.938 2.115 -14.711 1 85.75 352 THR A CA 1
ATOM 2705 C C . THR A 1 352 ? 19.344 0.65 -14.844 1 85.75 352 THR A C 1
ATOM 2707 O O . THR A 1 352 ? 20.375 0.336 -15.43 1 85.75 352 THR A O 1
ATOM 2710 N N . GLU A 1 353 ? 18.547 -0.24 -14.172 1 80.75 353 GLU A N 1
ATOM 2711 C CA . GLU A 1 353 ? 18.719 -1.688 -14.234 1 80.75 353 GLU A CA 1
ATOM 2712 C C . GLU A 1 353 ? 20.047 -2.115 -13.617 1 80.75 353 GLU A C 1
ATOM 2714 O O . GLU A 1 353 ? 20.75 -2.973 -14.172 1 80.75 353 GLU A O 1
ATOM 2719 N N . GLU A 1 354 ? 20.422 -1.394 -12.578 1 73.69 354 GLU A N 1
ATOM 2720 C CA . GLU A 1 354 ? 21.625 -1.778 -11.852 1 73.69 354 GLU A CA 1
ATOM 2721 C C . GLU A 1 354 ? 21.281 -2.74 -10.711 1 73.69 354 GLU A C 1
ATOM 2723 O O . GLU A 1 354 ? 20.438 -2.439 -9.867 1 73.69 354 GLU A O 1
ATOM 2728 N N . TYR A 1 355 ? 21.797 -3.895 -10.82 1 66.12 355 TYR A N 1
ATOM 2729 C CA . TYR A 1 355 ? 21.547 -4.926 -9.812 1 66.12 355 TYR A CA 1
ATOM 2730 C C . TYR A 1 355 ? 22.672 -4.973 -8.789 1 66.12 355 TYR A C 1
ATOM 2732 O O . TYR A 1 355 ? 23.5 -5.883 -8.812 1 66.12 355 TYR A O 1
ATOM 2740 N N . SER A 1 356 ? 22.922 -3.861 -8.086 1 64.69 356 SER A N 1
ATOM 2741 C CA . SER A 1 356 ? 24.016 -3.83 -7.129 1 64.69 356 SER A CA 1
ATOM 2742 C C . SER A 1 356 ? 23.625 -3.094 -5.855 1 64.69 356 SER A C 1
ATOM 2744 O O . SER A 1 356 ? 22.75 -2.223 -5.879 1 64.69 356 SER A O 1
ATOM 2746 N N . TYR A 1 357 ? 24.281 -3.535 -4.852 1 65.69 357 TYR A N 1
ATOM 2747 C CA . TYR A 1 357 ? 24.094 -2.887 -3.557 1 65.69 357 TYR A CA 1
ATOM 2748 C C . TYR A 1 357 ? 24.609 -1.452 -3.592 1 65.69 357 TYR A C 1
ATOM 2750 O O . TYR A 1 357 ? 24.172 -0.607 -2.811 1 65.69 357 TYR A O 1
ATOM 2758 N N . ASP A 1 358 ? 25.406 -1.202 -4.582 1 66.94 358 ASP A N 1
ATOM 2759 C CA . ASP A 1 358 ? 26.078 0.098 -4.602 1 66.94 358 ASP A CA 1
ATOM 2760 C C . ASP A 1 358 ? 25.438 1.025 -5.633 1 66.94 358 ASP A C 1
ATOM 2762 O O . ASP A 1 358 ? 25.953 2.105 -5.914 1 66.94 358 ASP A O 1
ATOM 2766 N N . ALA A 1 359 ? 24.359 0.567 -6 1 74.25 359 ALA A N 1
ATOM 2767 C CA . ALA A 1 359 ? 23.719 1.396 -7.02 1 74.25 359 ALA A CA 1
ATOM 2768 C C . ALA A 1 359 ? 23.312 2.752 -6.449 1 74.25 359 ALA A C 1
ATOM 2770 O O . ALA A 1 359 ? 22.797 2.834 -5.332 1 74.25 359 ALA A O 1
ATOM 2771 N N . VAL A 1 360 ? 23.703 3.812 -7.16 1 77.62 360 VAL A N 1
ATOM 2772 C CA . VAL A 1 360 ? 23.281 5.156 -6.777 1 77.62 360 VAL A CA 1
ATOM 2773 C C . VAL A 1 360 ? 21.766 5.293 -6.93 1 77.62 360 VAL A C 1
ATOM 2775 O O . VAL A 1 360 ? 21.109 5.848 -6.051 1 77.62 360 VAL A O 1
ATOM 2778 N N . ASN A 1 361 ? 21.266 4.793 -8.047 1 88.19 361 ASN A N 1
ATOM 2779 C CA . ASN A 1 361 ? 19.828 4.746 -8.305 1 88.19 361 ASN A CA 1
ATOM 2780 C C . ASN A 1 361 ? 19.156 3.584 -7.574 1 88.19 361 ASN A C 1
ATOM 2782 O O . ASN A 1 361 ? 18.672 2.65 -8.211 1 88.19 361 ASN A O 1
ATOM 2786 N N . LYS A 1 362 ? 19.062 3.742 -6.328 1 83.12 362 LYS A N 1
ATOM 2787 C CA . LYS A 1 362 ? 18.641 2.676 -5.422 1 83.12 362 LYS A CA 1
ATOM 2788 C C . LYS A 1 362 ? 17.234 2.209 -5.727 1 83.12 362 LYS A C 1
ATOM 2790 O O . LYS A 1 362 ? 16.891 1.051 -5.484 1 83.12 362 LYS A O 1
ATOM 2795 N N . PHE A 1 363 ? 16.438 3.076 -6.289 1 88.25 363 PHE A N 1
ATOM 2796 C CA . PHE A 1 363 ? 15.039 2.75 -6.5 1 88.25 363 PHE A CA 1
ATOM 2797 C C . PHE A 1 363 ? 14.758 2.48 -7.973 1 88.25 363 PHE A C 1
ATOM 2799 O O . PHE A 1 363 ? 13.602 2.348 -8.375 1 88.25 363 PHE A O 1
ATOM 2806 N N . ASN A 1 364 ? 15.773 2.447 -8.789 1 89.25 364 ASN A N 1
ATOM 2807 C CA . ASN A 1 364 ? 15.656 2.209 -10.219 1 89.25 364 ASN A CA 1
ATOM 2808 C C . ASN A 1 364 ? 14.695 3.195 -10.875 1 89.25 364 ASN A C 1
ATOM 2810 O O . ASN A 1 364 ? 13.766 2.791 -11.578 1 89.25 364 ASN A O 1
ATOM 2814 N N . ILE A 1 365 ? 14.953 4.457 -10.602 1 91.94 365 ILE A N 1
ATOM 2815 C CA . ILE A 1 365 ? 14.141 5.531 -11.156 1 91.94 365 ILE A CA 1
ATOM 2816 C C . ILE A 1 365 ? 14.555 5.801 -12.602 1 91.94 365 ILE A C 1
ATOM 2818 O O . ILE A 1 365 ? 15.742 5.996 -12.883 1 91.94 365 ILE A O 1
ATOM 2822 N N . TYR A 1 366 ? 13.586 5.84 -13.5 1 91.94 366 TYR A N 1
ATOM 2823 C CA . TYR A 1 366 ? 13.875 6.199 -14.883 1 91.94 366 TYR A CA 1
ATOM 2824 C C . TYR A 1 366 ? 13.883 7.711 -15.062 1 91.94 366 TYR A C 1
ATOM 2826 O O . TYR A 1 366 ? 12.891 8.383 -14.773 1 91.94 366 TYR A O 1
ATOM 2834 N N . PRO A 1 367 ? 14.93 8.234 -15.578 1 91.94 367 PRO A N 1
ATOM 2835 C CA . PRO A 1 367 ? 15.031 9.688 -15.727 1 91.94 367 PRO A CA 1
ATOM 2836 C C . PRO A 1 367 ? 13.898 10.273 -16.562 1 91.94 367 PRO A C 1
ATOM 2838 O O . PRO A 1 367 ? 13.516 11.43 -16.359 1 91.94 367 PRO A O 1
ATOM 2841 N N . ASP A 1 368 ? 13.312 9.5 -17.422 1 90.5 368 ASP A N 1
ATOM 2842 C CA . ASP A 1 368 ? 12.219 9.945 -18.281 1 90.5 368 ASP A CA 1
ATOM 2843 C C . ASP A 1 368 ? 10.992 10.312 -17.453 1 90.5 368 ASP A C 1
ATOM 2845 O O . ASP A 1 368 ? 10.07 10.969 -17.953 1 90.5 368 ASP A O 1
ATOM 2849 N N . GLN A 1 369 ? 11.062 10 -16.219 1 91.31 369 GLN A N 1
ATOM 2850 C CA . GLN A 1 369 ? 9.945 10.32 -15.336 1 91.31 369 GLN A CA 1
ATOM 2851 C C . GLN A 1 369 ? 9.969 11.789 -14.938 1 91.31 369 GLN A C 1
ATOM 2853 O O . GLN A 1 369 ? 8.992 12.312 -14.406 1 91.31 369 GLN A O 1
ATOM 2858 N N . ILE A 1 370 ? 11.078 12.453 -15.078 1 95.31 370 ILE A N 1
ATOM 2859 C CA . ILE A 1 370 ? 11.172 13.859 -14.703 1 95.31 370 ILE A CA 1
ATOM 2860 C C . ILE A 1 370 ? 10.242 14.688 -15.578 1 95.31 370 ILE A C 1
ATOM 2862 O O . ILE A 1 370 ? 10.438 14.781 -16.797 1 95.31 370 ILE A O 1
ATOM 2866 N N . PRO A 1 371 ? 9.281 15.273 -14.977 1 95.19 371 PRO A N 1
ATOM 2867 C CA . PRO A 1 371 ? 8.344 16.047 -15.797 1 95.19 371 PRO A CA 1
ATOM 2868 C C . PRO A 1 371 ? 8.938 17.375 -16.266 1 95.19 371 PRO A C 1
ATOM 2870 O O . PRO A 1 371 ? 9.727 18 -15.539 1 95.19 371 PRO A O 1
ATOM 2873 N N . SER A 1 372 ? 8.453 17.875 -17.344 1 94.19 372 SER A N 1
ATOM 2874 C CA . SER A 1 372 ? 8.961 19.109 -17.922 1 94.19 372 SER A CA 1
ATOM 2875 C C . SER A 1 372 ? 8.656 20.297 -17.016 1 94.19 372 SER A C 1
ATOM 2877 O O . SER A 1 372 ? 9.453 21.234 -16.938 1 94.19 372 SER A O 1
ATOM 2879 N N . TRP A 1 373 ? 7.484 20.281 -16.375 1 96.25 373 TRP A N 1
ATOM 2880 C CA . TRP A 1 373 ? 7.133 21.406 -15.508 1 96.25 373 TRP A CA 1
ATOM 2881 C C . TRP A 1 373 ? 8.164 21.578 -14.398 1 96.25 373 TRP A C 1
ATOM 2883 O O . TRP A 1 373 ? 8.438 22.703 -13.969 1 96.25 373 TRP A O 1
ATOM 2893 N N . LEU A 1 374 ? 8.68 20.5 -13.898 1 97.38 374 LEU A N 1
ATOM 2894 C CA . LEU A 1 374 ? 9.609 20.547 -12.773 1 97.38 374 LEU A CA 1
ATOM 2895 C C . LEU A 1 374 ? 10.914 21.219 -13.18 1 97.38 374 LEU A C 1
ATOM 2897 O O . LEU A 1 374 ? 11.484 21.984 -12.406 1 97.38 374 LEU A O 1
ATOM 2901 N N . VAL A 1 375 ? 11.398 20.891 -14.344 1 94.62 375 VAL A N 1
ATOM 2902 C CA . VAL A 1 375 ? 12.641 21.453 -14.867 1 94.62 375 VAL A CA 1
ATOM 2903 C C . VAL A 1 375 ? 12.539 22.984 -14.914 1 94.62 375 VAL A C 1
ATOM 2905 O O . VAL A 1 375 ? 13.5 23.688 -14.602 1 94.62 375 VAL A O 1
ATOM 2908 N N . GLN A 1 376 ? 11.391 23.422 -15.18 1 95.44 376 GLN A N 1
ATOM 2909 C CA . GLN A 1 376 ? 11.172 24.859 -15.289 1 95.44 376 GLN A CA 1
ATOM 2910 C C . GLN A 1 376 ? 10.859 25.469 -13.922 1 95.44 376 GLN A C 1
ATOM 2912 O O . GLN A 1 376 ? 11.164 26.641 -13.68 1 95.44 376 GLN A O 1
ATOM 2917 N N . TRP A 1 377 ? 10.336 24.688 -13.117 1 97.44 377 TRP A N 1
ATOM 2918 C CA . TRP A 1 377 ? 9.734 25.203 -11.883 1 97.44 377 TRP A CA 1
ATOM 2919 C C . TRP A 1 377 ? 10.758 25.25 -10.758 1 97.44 377 TRP A C 1
ATOM 2921 O O . TRP A 1 377 ? 10.688 26.109 -9.883 1 97.44 377 TRP A O 1
ATOM 2931 N N . ILE A 1 378 ? 11.703 24.328 -10.719 1 96.56 378 ILE A N 1
ATOM 2932 C CA . ILE A 1 378 ? 12.648 24.234 -9.617 1 96.56 378 ILE A CA 1
ATOM 2933 C C . ILE A 1 378 ? 13.555 25.469 -9.602 1 96.56 378 ILE A C 1
ATOM 2935 O O . ILE A 1 378 ? 14.188 25.797 -10.609 1 96.56 378 ILE A O 1
ATOM 2939 N N . PRO A 1 379 ? 13.664 26.188 -8.492 1 96 379 PRO A N 1
ATOM 2940 C CA . PRO A 1 379 ? 14.492 27.391 -8.461 1 96 379 PRO A CA 1
ATOM 2941 C C . PRO A 1 379 ? 15.969 27.094 -8.242 1 96 379 PRO A C 1
ATOM 2943 O O . PRO A 1 379 ? 16.328 26 -7.797 1 96 379 PRO A O 1
ATOM 2946 N N . PRO A 1 380 ? 16.797 28.016 -8.586 1 94.62 380 PRO A N 1
ATOM 2947 C CA . PRO A 1 380 ? 18.234 27.812 -8.344 1 94.62 380 PRO A CA 1
ATOM 2948 C C . PRO A 1 380 ? 18.562 27.641 -6.859 1 94.62 380 PRO A C 1
ATOM 2950 O O . PRO A 1 380 ? 19.422 26.828 -6.508 1 94.62 380 PRO A O 1
ATOM 2953 N N . LYS A 1 381 ? 17.812 28.422 -6.07 1 95.69 381 LYS A N 1
ATOM 2954 C CA . LYS A 1 381 ? 17.938 28.281 -4.625 1 95.69 381 LYS A CA 1
ATOM 2955 C C . LYS A 1 381 ? 16.656 27.766 -4 1 95.69 381 LYS A C 1
ATOM 2957 O O . LYS A 1 381 ? 15.57 28.266 -4.301 1 95.69 381 LYS A O 1
ATOM 2962 N N . GLY A 1 382 ? 16.828 26.766 -3.133 1 97.56 382 GLY A N 1
ATOM 2963 C CA . GLY A 1 382 ? 15.664 26.156 -2.508 1 97.56 382 GLY A CA 1
ATOM 2964 C C . GLY A 1 382 ? 15.555 24.672 -2.807 1 97.56 382 GLY A C 1
ATOM 2965 O O . GLY A 1 382 ? 16.391 24.109 -3.516 1 97.56 382 GLY A O 1
ATOM 2966 N N . GLY A 1 383 ? 14.602 24.016 -2.32 1 98.62 383 GLY A N 1
ATOM 2967 C CA . GLY A 1 383 ? 14.305 22.609 -2.463 1 98.62 383 GLY A CA 1
ATOM 2968 C C . GLY A 1 383 ? 13.117 22.156 -1.634 1 98.62 383 GLY A C 1
ATOM 2969 O O . GLY A 1 383 ? 12.492 22.969 -0.945 1 98.62 383 GLY A O 1
ATOM 2970 N N . TYR A 1 384 ? 12.766 20.969 -1.809 1 98.88 384 TYR A N 1
ATOM 2971 C CA . TYR A 1 384 ? 11.648 20.422 -1.054 1 98.88 384 TYR A CA 1
ATOM 2972 C C . TYR A 1 384 ? 11.711 18.891 -1.02 1 98.88 384 TYR A C 1
ATOM 2974 O O . TYR A 1 384 ? 12.547 18.281 -1.694 1 98.88 384 TYR A O 1
ATOM 2982 N N . PHE A 1 385 ? 10.969 18.266 -0.162 1 98.94 385 PHE A N 1
ATOM 2983 C CA . PHE A 1 385 ? 10.758 16.828 -0.186 1 98.94 385 PHE A CA 1
ATOM 2984 C C . PHE A 1 385 ? 9.664 16.453 -1.187 1 98.94 385 PHE A C 1
ATOM 2986 O O . PHE A 1 385 ? 8.578 17.031 -1.166 1 98.94 385 PHE A O 1
ATOM 2993 N N . ILE A 1 386 ? 9.93 15.461 -1.988 1 98.75 386 ILE A N 1
ATOM 2994 C CA . ILE A 1 386 ? 8.969 15.008 -2.986 1 98.75 386 ILE A CA 1
ATOM 2995 C C . ILE A 1 386 ? 7.797 14.305 -2.297 1 98.75 386 ILE A C 1
ATOM 2997 O O . ILE A 1 386 ? 7.891 13.945 -1.122 1 98.75 386 ILE A O 1
ATOM 3001 N N . GLY A 1 387 ? 6.762 14.148 -3.053 1 98.62 387 GLY A N 1
ATOM 3002 C CA . GLY A 1 387 ? 5.5 13.734 -2.459 1 98.62 387 GLY A CA 1
ATOM 3003 C C . GLY A 1 387 ? 5.477 12.266 -2.078 1 98.62 387 GLY A C 1
ATOM 3004 O O . GLY A 1 387 ? 4.703 11.859 -1.208 1 98.62 387 GLY A O 1
ATOM 3005 N N . ASN A 1 388 ? 6.234 11.453 -2.785 1 97.69 388 ASN A N 1
ATOM 3006 C CA . ASN A 1 388 ? 6.188 10 -2.631 1 97.69 388 ASN A CA 1
ATOM 3007 C C . ASN A 1 388 ? 7.391 9.328 -3.287 1 97.69 388 ASN A C 1
ATOM 3009 O O . ASN A 1 388 ? 7.953 9.852 -4.25 1 97.69 388 ASN A O 1
ATOM 3013 N N . LEU A 1 389 ? 7.797 8.219 -2.719 1 95.81 389 LEU A N 1
ATOM 3014 C CA . LEU A 1 389 ? 8.914 7.473 -3.293 1 95.81 389 LEU A CA 1
ATOM 3015 C C . LEU A 1 389 ? 8.703 5.973 -3.137 1 95.81 389 LEU A C 1
ATOM 3017 O O . LEU A 1 389 ? 8.445 5.488 -2.033 1 95.81 389 LEU A O 1
ATOM 3021 N N . GLN A 1 390 ? 8.695 5.254 -4.184 1 92.5 390 GLN A N 1
ATOM 3022 C CA . GLN A 1 390 ? 8.656 3.797 -4.285 1 92.5 390 GLN A CA 1
ATOM 3023 C C . GLN A 1 390 ? 9.602 3.293 -5.371 1 92.5 390 GLN A C 1
ATOM 3025 O O . GLN A 1 390 ? 10.133 4.082 -6.156 1 92.5 390 GLN A O 1
ATOM 3030 N N . PRO A 1 391 ? 9.906 2.006 -5.387 1 88.31 391 PRO A N 1
ATOM 3031 C CA . PRO A 1 391 ? 10.719 1.497 -6.496 1 88.31 391 PRO A CA 1
ATOM 3032 C C . PRO A 1 391 ? 10.156 1.872 -7.863 1 88.31 391 PRO A C 1
ATOM 3034 O O . PRO A 1 391 ? 8.969 1.658 -8.125 1 88.31 391 PRO A O 1
ATOM 3037 N N . ALA A 1 392 ? 10.977 2.521 -8.648 1 90.88 392 ALA A N 1
ATOM 3038 C CA . ALA A 1 392 ? 10.68 2.959 -10.008 1 90.88 392 ALA A CA 1
ATOM 3039 C C . ALA A 1 392 ? 9.594 4.027 -10.016 1 90.88 392 ALA A C 1
ATOM 3041 O O . ALA A 1 392 ? 8.914 4.227 -11.023 1 90.88 392 ALA A O 1
ATOM 3042 N N . HIS A 1 393 ? 9.445 4.684 -8.875 1 94.06 393 HIS A N 1
ATOM 3043 C CA . HIS A 1 393 ? 8.383 5.68 -8.812 1 94.06 393 HIS A CA 1
ATOM 3044 C C . HIS A 1 393 ? 8.766 6.84 -7.898 1 94.06 393 HIS A C 1
ATOM 3046 O O . HIS A 1 393 ? 9.023 6.641 -6.707 1 94.06 393 HIS A O 1
ATOM 3052 N N . MET A 1 394 ? 8.828 7.984 -8.445 1 95.69 394 MET A N 1
ATOM 3053 C CA . MET A 1 394 ? 8.969 9.234 -7.707 1 95.69 394 MET A CA 1
ATOM 3054 C C . MET A 1 394 ? 7.824 10.188 -8.016 1 95.69 394 MET A C 1
ATOM 3056 O O . MET A 1 394 ? 7.578 10.516 -9.18 1 95.69 394 MET A O 1
ATOM 3060 N N . ASP A 1 395 ? 7.062 10.57 -7.062 1 97.62 395 ASP A N 1
ATOM 3061 C CA . ASP A 1 395 ? 6.102 11.664 -7.211 1 97.62 395 ASP A CA 1
ATOM 3062 C C . ASP A 1 395 ? 6.758 13.016 -6.949 1 97.62 395 ASP A C 1
ATOM 3064 O O . ASP A 1 395 ? 6.895 13.43 -5.797 1 97.62 395 ASP A O 1
ATOM 3068 N N . PHE A 1 396 ? 7.031 13.711 -7.945 1 98.25 396 PHE A N 1
ATOM 3069 C CA . PHE A 1 396 ? 7.824 14.93 -7.863 1 98.25 396 PHE A CA 1
ATOM 3070 C C . PHE A 1 396 ? 6.969 16.109 -7.387 1 98.25 396 PHE A C 1
ATOM 3072 O O . PHE A 1 396 ? 7.477 17.203 -7.199 1 98.25 396 PHE A O 1
ATOM 3079 N N . ARG A 1 397 ? 5.695 15.961 -7.152 1 98.38 397 ARG A N 1
ATOM 3080 C CA . ARG A 1 397 ? 4.828 17.047 -6.723 1 98.38 397 ARG A CA 1
ATOM 3081 C C . ARG A 1 397 ? 5.199 17.531 -5.324 1 98.38 397 ARG A C 1
ATOM 3083 O O . ARG A 1 397 ? 5.664 16.734 -4.496 1 98.38 397 ARG A O 1
ATOM 3090 N N . PHE A 1 398 ? 5.012 18.797 -5.086 1 98.75 398 PHE A N 1
ATOM 3091 C CA . PHE A 1 398 ? 5.133 19.422 -3.775 1 98.75 398 PHE A CA 1
ATOM 3092 C C . PHE A 1 398 ? 3.84 19.266 -2.982 1 98.75 398 PHE A C 1
ATOM 3094 O O . PHE A 1 398 ? 2.762 19.594 -3.475 1 98.75 398 PHE A O 1
ATOM 3101 N N . PHE A 1 399 ? 3.928 18.734 -1.791 1 98.88 399 PHE A N 1
ATOM 3102 C CA . PHE A 1 399 ? 2.791 18.672 -0.879 1 98.88 399 PHE A CA 1
ATOM 3103 C C . PHE A 1 399 ? 3.047 19.516 0.365 1 98.88 399 PHE A C 1
ATOM 3105 O O . PHE A 1 399 ? 4.008 19.266 1.098 1 98.88 399 PHE A O 1
ATOM 3112 N N . SER A 1 400 ? 2.17 20.438 0.666 1 98.88 400 SER A N 1
ATOM 3113 C CA . SER A 1 400 ? 2.41 21.469 1.663 1 98.88 400 SER A CA 1
ATOM 3114 C C . SER A 1 400 ? 2.49 20.875 3.066 1 98.88 400 SER A C 1
ATOM 3116 O O . SER A 1 400 ? 3.441 21.141 3.805 1 98.88 400 SER A O 1
ATOM 3118 N N . LEU A 1 401 ? 1.504 20.094 3.416 1 98.75 401 LEU A N 1
ATOM 3119 C CA . LEU A 1 401 ? 1.449 19.594 4.785 1 98.75 401 LEU A CA 1
ATOM 3120 C C . LEU A 1 401 ? 2.689 18.766 5.117 1 98.75 401 LEU A C 1
ATOM 3122 O O . LEU A 1 401 ? 3.314 18.969 6.16 1 98.75 401 LEU A O 1
ATOM 3126 N N . GLY A 1 402 ? 3.082 17.875 4.188 1 98.81 402 GLY A N 1
ATOM 3127 C CA . GLY A 1 402 ? 4.262 17.047 4.414 1 98.81 402 GLY A CA 1
ATOM 3128 C C . GLY A 1 402 ? 5.531 17.859 4.59 1 98.81 402 GLY A C 1
ATOM 3129 O O . GLY A 1 402 ? 6.324 17.594 5.492 1 98.81 402 GLY A O 1
ATOM 3130 N N . ASN A 1 403 ? 5.75 18.828 3.77 1 98.94 403 ASN A N 1
ATOM 3131 C CA . ASN A 1 403 ? 6.953 19.641 3.832 1 98.94 403 ASN A CA 1
ATOM 3132 C C . ASN A 1 403 ? 6.961 20.531 5.07 1 98.94 403 ASN A C 1
ATOM 3134 O O . ASN A 1 403 ? 7.977 20.641 5.758 1 98.94 403 ASN A O 1
ATOM 3138 N N . LEU A 1 404 ? 5.836 21.188 5.363 1 98.94 404 LEU A N 1
ATOM 3139 C CA . LEU A 1 404 ? 5.758 22.078 6.516 1 98.94 404 LEU A CA 1
ATOM 3140 C C . LEU A 1 404 ? 5.957 21.312 7.816 1 98.94 404 LEU A C 1
ATOM 3142 O O . LEU A 1 404 ? 6.676 21.766 8.711 1 98.94 404 LEU A O 1
ATOM 3146 N N . TRP A 1 405 ? 5.344 20.141 7.863 1 98.88 405 TRP A N 1
ATOM 3147 C CA . TRP A 1 405 ? 5.434 19.391 9.109 1 98.88 405 TRP A CA 1
ATOM 3148 C C . TRP A 1 405 ? 6.801 18.734 9.25 1 98.88 405 TRP A C 1
ATOM 3150 O O . TRP A 1 405 ? 7.23 18.406 10.359 1 98.88 405 TRP A O 1
ATOM 3160 N N . SER A 1 406 ? 7.5 18.516 8.117 1 98.88 406 SER A N 1
ATOM 3161 C CA . SER A 1 406 ? 8.891 18.078 8.195 1 98.88 406 SER A CA 1
ATOM 3162 C C . SER A 1 406 ? 9.766 19.125 8.867 1 98.88 406 SER A C 1
ATOM 3164 O O . SER A 1 406 ? 10.727 18.797 9.562 1 98.88 406 SER A O 1
ATOM 3166 N N . ILE A 1 407 ? 9.453 20.391 8.648 1 98.88 407 ILE A N 1
ATOM 3167 C CA . ILE A 1 407 ? 10.156 21.484 9.336 1 98.88 407 ILE A CA 1
ATOM 3168 C C . ILE A 1 407 ? 9.773 21.484 10.812 1 98.88 407 ILE A C 1
ATOM 3170 O O . ILE A 1 407 ? 10.648 21.484 11.688 1 98.88 407 ILE A O 1
ATOM 3174 N N . VAL A 1 408 ? 8.492 21.438 11.109 1 98.81 408 VAL A N 1
ATOM 3175 C CA . VAL A 1 408 ? 7.953 21.562 12.461 1 98.81 408 VAL A CA 1
ATOM 3176 C C . VAL A 1 408 ? 8.523 20.453 13.352 1 98.81 408 VAL A C 1
ATOM 3178 O O . VAL A 1 408 ? 8.852 20.688 14.516 1 98.81 408 VAL A O 1
ATOM 3181 N N . SER A 1 409 ? 8.703 19.234 12.766 1 98.44 409 SER A N 1
ATOM 3182 C CA . SER A 1 409 ? 9.102 18.078 13.547 1 98.44 409 SER A CA 1
ATOM 3183 C C . SER A 1 409 ? 10.617 17.875 13.516 1 98.44 409 SER A C 1
ATOM 3185 O O . SER A 1 409 ? 11.141 16.969 14.164 1 98.44 409 SER A O 1
ATOM 3187 N N . SER A 1 410 ? 11.344 18.656 12.711 1 98.12 410 SER A N 1
ATOM 3188 C CA . SER A 1 410 ? 12.781 18.531 12.516 1 98.12 410 SER A CA 1
ATOM 3189 C C . SER A 1 410 ? 13.141 17.25 11.789 1 98.12 410 SER A C 1
ATOM 3191 O O . SER A 1 410 ? 14.195 16.656 12.039 1 98.12 410 SER A O 1
ATOM 3193 N N . LEU A 1 411 ? 12.195 16.766 11.086 1 98.25 411 LEU A N 1
ATOM 3194 C CA . LEU A 1 411 ? 12.555 15.75 10.109 1 98.25 411 LEU A CA 1
ATOM 3195 C C . LEU A 1 411 ? 13.477 16.312 9.039 1 98.25 411 LEU A C 1
ATOM 3197 O O . LEU A 1 411 ? 14.453 15.672 8.641 1 98.25 411 LEU A O 1
ATOM 3201 N N . ALA A 1 412 ? 13.117 17.5 8.555 1 98.44 412 ALA A N 1
ATOM 3202 C CA . ALA A 1 412 ? 14.023 18.25 7.691 1 98.44 412 ALA A CA 1
ATOM 3203 C C . ALA A 1 412 ? 15.188 18.828 8.492 1 98.44 412 ALA A C 1
ATOM 3205 O O . ALA A 1 412 ? 15 19.312 9.617 1 98.44 412 ALA A O 1
ATOM 3206 N N . THR A 1 413 ? 16.359 18.781 7.941 1 96.75 413 THR A N 1
ATOM 3207 C CA . THR A 1 413 ? 17.484 19.484 8.555 1 96.75 413 THR A CA 1
ATOM 3208 C C . THR A 1 413 ? 17.266 20.984 8.508 1 96.75 413 THR A C 1
ATOM 3210 O O . THR A 1 413 ? 16.375 21.469 7.809 1 96.75 413 THR A O 1
ATOM 3213 N N . ASP A 1 414 ? 18.125 21.688 9.25 1 96.94 414 ASP A N 1
ATOM 3214 C CA . ASP A 1 414 ? 18.047 23.141 9.227 1 96.94 414 ASP A CA 1
ATOM 3215 C C . ASP A 1 414 ? 18.203 23.672 7.801 1 96.94 414 ASP A C 1
ATOM 3217 O O . ASP A 1 414 ? 17.453 24.547 7.371 1 96.94 414 ASP A O 1
ATOM 3221 N N . HIS A 1 415 ? 19.188 23.156 7.125 1 97.5 415 HIS A N 1
ATOM 3222 C CA . HIS A 1 415 ? 19.438 23.562 5.75 1 97.5 415 HIS A CA 1
ATOM 3223 C C . HIS A 1 415 ? 18.25 23.266 4.859 1 97.5 415 HIS A C 1
ATOM 3225 O O . HIS A 1 415 ? 17.812 24.125 4.078 1 97.5 415 HIS A O 1
ATOM 3231 N N . GLN A 1 416 ? 17.719 22.109 4.969 1 98.62 416 GLN A N 1
ATOM 3232 C CA . GLN A 1 416 ? 16.562 21.719 4.184 1 98.62 416 GLN A CA 1
ATOM 3233 C C . GLN A 1 416 ? 15.336 22.547 4.551 1 98.62 416 GLN A C 1
ATOM 3235 O O . GLN A 1 416 ? 14.539 22.906 3.682 1 98.62 416 GLN A O 1
ATOM 3240 N N . SER A 1 417 ? 15.164 22.859 5.816 1 98.81 417 SER A N 1
ATOM 3241 C CA . SER A 1 417 ? 14.047 23.656 6.281 1 98.81 417 SER A CA 1
ATOM 3242 C C . SER A 1 417 ? 14.07 25.062 5.66 1 98.81 417 SER A C 1
ATOM 3244 O O . SER A 1 417 ? 13.055 25.547 5.164 1 98.81 417 SER A O 1
ATOM 3246 N N . HIS A 1 418 ? 15.242 25.672 5.68 1 98.75 418 HIS A N 1
ATOM 3247 C CA . HIS A 1 418 ? 15.375 26.969 5.047 1 98.75 418 HIS A CA 1
ATOM 3248 C C . HIS A 1 418 ? 15.148 26.891 3.543 1 98.75 418 HIS A C 1
ATOM 3250 O O . HIS A 1 418 ? 14.547 27.781 2.949 1 98.75 418 HIS A O 1
ATOM 3256 N N . ALA A 1 419 ? 15.633 25.797 2.963 1 98.81 419 ALA A N 1
ATOM 3257 C CA . ALA A 1 419 ? 15.477 25.609 1.522 1 98.81 419 ALA A CA 1
ATOM 3258 C C . ALA A 1 419 ? 14.008 25.484 1.141 1 98.81 419 ALA A C 1
ATOM 3260 O O . ALA A 1 419 ? 13.586 25.969 0.091 1 98.81 419 ALA A O 1
ATOM 3261 N N . ILE A 1 420 ? 13.227 24.797 1.918 1 98.94 420 ILE A N 1
ATOM 3262 C CA . ILE A 1 420 ? 11.797 24.656 1.674 1 98.94 420 ILE A CA 1
ATOM 3263 C C . ILE A 1 420 ? 11.125 26.016 1.723 1 98.94 420 ILE A C 1
ATOM 3265 O O . ILE A 1 420 ? 10.305 26.344 0.86 1 98.94 420 ILE A O 1
ATOM 3269 N N . LEU A 1 421 ? 11.445 26.844 2.738 1 98.88 421 LEU A N 1
ATOM 3270 C CA . LEU A 1 421 ? 10.867 28.172 2.863 1 98.88 421 LEU A CA 1
ATOM 3271 C C . LEU A 1 421 ? 11.328 29.078 1.727 1 98.88 421 LEU A C 1
ATOM 3273 O O . LEU A 1 421 ? 10.562 29.922 1.248 1 98.88 421 LEU A O 1
ATOM 3277 N N . ASP A 1 422 ? 12.633 28.906 1.277 1 98.81 422 ASP A N 1
ATOM 3278 C CA . ASP A 1 422 ? 13.117 29.625 0.102 1 98.81 422 ASP A CA 1
ATOM 3279 C C . ASP A 1 422 ? 12.266 29.297 -1.127 1 98.81 422 ASP A C 1
ATOM 3281 O O . ASP A 1 422 ? 11.945 30.188 -1.92 1 98.81 422 ASP A O 1
ATOM 3285 N N . LEU A 1 423 ? 11.984 28.047 -1.26 1 98.75 423 LEU A N 1
ATOM 3286 C CA . LEU A 1 423 ? 11.156 27.625 -2.389 1 98.75 423 LEU A CA 1
ATOM 3287 C C . LEU A 1 423 ? 9.773 28.266 -2.322 1 98.75 423 LEU A C 1
ATOM 3289 O O . LEU A 1 423 ? 9.258 28.734 -3.336 1 98.75 423 LEU A O 1
ATOM 3293 N N . ILE A 1 424 ? 9.156 28.266 -1.165 1 98.75 424 ILE A N 1
ATOM 3294 C CA . ILE A 1 424 ? 7.824 28.844 -0.991 1 98.75 424 ILE A CA 1
ATOM 3295 C C . ILE A 1 424 ? 7.848 30.312 -1.358 1 98.75 424 ILE A C 1
ATOM 3297 O O . ILE A 1 424 ? 6.949 30.812 -2.047 1 98.75 424 ILE A O 1
ATOM 3301 N N . GLU A 1 425 ? 8.852 31 -0.966 1 98.5 425 GLU A N 1
ATOM 3302 C CA . GLU A 1 425 ? 8.977 32.406 -1.308 1 98.5 425 GLU A CA 1
ATOM 3303 C C . GLU A 1 425 ? 9.211 32.594 -2.805 1 98.5 425 GLU A C 1
ATOM 3305 O O . GLU A 1 425 ? 8.609 33.469 -3.424 1 98.5 425 GLU A O 1
ATOM 3310 N N . ALA A 1 426 ? 10.07 31.797 -3.324 1 98.38 426 ALA A N 1
ATOM 3311 C CA . ALA A 1 426 ? 10.398 31.906 -4.746 1 98.38 426 ALA A CA 1
ATOM 3312 C C . ALA A 1 426 ? 9.18 31.578 -5.609 1 98.38 426 ALA A C 1
ATOM 3314 O O . ALA A 1 426 ? 9.023 32.125 -6.703 1 98.38 426 ALA A O 1
ATOM 3315 N N . LYS A 1 427 ? 8.383 30.688 -5.094 1 98.44 427 LYS A N 1
ATOM 3316 C CA . LYS A 1 427 ? 7.203 30.25 -5.844 1 98.44 427 LYS A CA 1
ATOM 3317 C C . LYS A 1 427 ? 5.918 30.734 -5.164 1 98.44 427 LYS A C 1
ATOM 3319 O O . LYS A 1 427 ? 4.922 30 -5.141 1 98.44 427 LYS A O 1
ATOM 3324 N N . TRP A 1 428 ? 5.918 31.922 -4.656 1 98.44 428 TRP A N 1
ATOM 3325 C CA . TRP A 1 428 ? 4.84 32.531 -3.877 1 98.44 428 TRP A CA 1
ATOM 3326 C C . TRP A 1 428 ? 3.527 32.5 -4.656 1 98.44 428 TRP A C 1
ATOM 3328 O O . TRP A 1 428 ? 2.48 32.156 -4.109 1 98.44 428 TRP A O 1
ATOM 3338 N N . THR A 1 429 ? 3.537 32.812 -5.965 1 97.75 429 THR A N 1
ATOM 3339 C CA . THR A 1 429 ? 2.338 32.938 -6.789 1 97.75 429 THR A CA 1
ATOM 3340 C C . THR A 1 429 ? 1.714 31.562 -7.055 1 97.75 429 THR A C 1
ATOM 3342 O O . THR A 1 429 ? 0.516 31.469 -7.332 1 97.75 429 THR A O 1
ATOM 3345 N N . ASP A 1 430 ? 2.537 30.531 -6.957 1 98.25 430 ASP A N 1
ATOM 3346 C CA . ASP A 1 430 ? 2.043 29.172 -7.203 1 98.25 430 ASP A CA 1
ATOM 3347 C C . ASP A 1 430 ? 1.556 28.531 -5.914 1 98.25 430 ASP A C 1
ATOM 3349 O O . ASP A 1 430 ? 0.558 27.797 -5.914 1 98.25 430 ASP A O 1
ATOM 3353 N N . LEU A 1 431 ? 2.264 28.766 -4.809 1 98.62 431 LEU A N 1
ATOM 3354 C CA . LEU A 1 431 ? 2.051 27.984 -3.602 1 98.62 431 LEU A CA 1
ATOM 3355 C C . LEU A 1 431 ? 1.161 28.719 -2.611 1 98.62 431 LEU A C 1
ATOM 3357 O O . LEU A 1 431 ? 0.313 28.109 -1.953 1 98.62 431 LEU A O 1
ATOM 3361 N N . VAL A 1 432 ? 1.333 30.031 -2.432 1 98.38 432 VAL A N 1
ATOM 3362 C CA . VAL A 1 432 ? 0.507 30.859 -1.557 1 98.38 432 VAL A CA 1
ATOM 3363 C C . VAL A 1 432 ? -0.642 31.469 -2.355 1 98.38 432 VAL A C 1
ATOM 3365 O O . VAL A 1 432 ? -1.798 31.422 -1.928 1 98.38 432 VAL A O 1
ATOM 3368 N N . ALA A 1 433 ? -0.228 31.938 -3.523 1 97.25 433 ALA A N 1
ATOM 3369 C CA . ALA A 1 433 ? -1.178 32.5 -4.484 1 97.25 433 ALA A CA 1
ATOM 3370 C C . ALA A 1 433 ? -2.09 33.531 -3.822 1 97.25 433 ALA A C 1
ATOM 3372 O O . ALA A 1 433 ? -1.63 34.344 -3.027 1 97.25 433 ALA A O 1
ATOM 3373 N N . GLU A 1 434 ? -3.354 33.562 -4.219 1 97.81 434 GLU A N 1
ATOM 3374 C CA . GLU A 1 434 ? -4.27 34.594 -3.688 1 97.81 434 GLU A CA 1
ATOM 3375 C C . GLU A 1 434 ? -4.973 34.094 -2.428 1 97.81 434 GLU A C 1
ATOM 3377 O O . GLU A 1 434 ? -5.723 34.812 -1.79 1 97.81 434 GLU A O 1
ATOM 3382 N N . MET A 1 435 ? -4.703 32.906 -2.078 1 98.31 435 MET A N 1
ATOM 3383 C CA . MET A 1 435 ? -5.129 32.312 -0.805 1 98.31 435 MET A CA 1
ATOM 3384 C C . MET A 1 435 ? -4.16 31.234 -0.349 1 98.31 435 MET A C 1
ATOM 3386 O O . MET A 1 435 ? -4.023 30.203 -1.008 1 98.31 435 MET A O 1
ATOM 3390 N N . PRO A 1 436 ? -3.527 31.438 0.80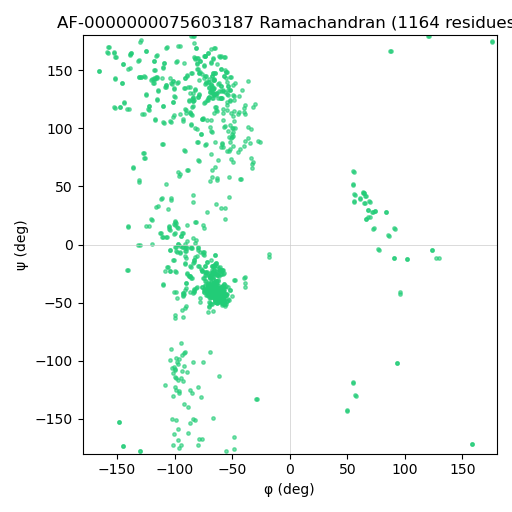6 1 97.25 436 PRO A N 1
ATOM 3391 C CA . PRO A 1 436 ? -2.588 30.406 1.249 1 97.25 436 PRO A CA 1
ATOM 3392 C C . PRO A 1 436 ? -3.289 29.203 1.879 1 97.25 436 PRO A C 1
ATOM 3394 O O . PRO A 1 436 ? -4.336 29.359 2.512 1 97.25 436 PRO A O 1
ATOM 3397 N N . MET A 1 437 ? -2.773 27.906 1.76 1 94.88 437 MET A N 1
ATOM 3398 C CA . MET A 1 437 ? -1.854 27.719 0.641 1 94.88 437 MET A CA 1
ATOM 3399 C C . MET A 1 437 ? -2.25 26.5 -0.188 1 94.88 437 MET A C 1
ATOM 3401 O O . MET A 1 437 ? -3.207 25.797 0.147 1 94.88 437 MET A O 1
ATOM 3405 N N . LYS A 1 438 ? -1.605 26.234 -1.23 1 98.44 438 LYS A N 1
ATOM 3406 C CA . LYS A 1 438 ? -1.824 25.078 -2.084 1 98.44 438 LYS A CA 1
ATOM 3407 C C . LYS A 1 438 ? -1.578 23.781 -1.32 1 98.44 438 LYS A C 1
ATOM 3409 O O . LYS A 1 438 ? -0.603 23.672 -0.574 1 98.44 438 LYS A O 1
ATOM 3414 N N . ILE A 1 439 ? -2.537 22.859 -1.472 1 98.69 439 ILE A N 1
ATOM 3415 C CA . ILE A 1 439 ? -2.375 21.578 -0.805 1 98.69 439 ILE A CA 1
ATOM 3416 C C . ILE A 1 439 ? -1.269 20.766 -1.487 1 98.69 439 ILE A C 1
ATOM 3418 O O . ILE A 1 439 ? -0.492 20.078 -0.823 1 98.69 439 ILE A O 1
ATOM 3422 N N . CYS A 1 440 ? -1.231 20.859 -2.844 1 98.69 440 CYS A N 1
ATOM 3423 C CA . CYS A 1 440 ? -0.151 20.281 -3.629 1 98.69 440 CYS A CA 1
ATOM 3424 C C . CYS A 1 440 ? 0.071 21.062 -4.918 1 98.69 440 CYS A C 1
ATOM 3426 O O . CYS A 1 440 ? -0.777 21.859 -5.32 1 98.69 440 CYS A O 1
ATOM 3428 N N . TYR A 1 441 ? 1.153 20.906 -5.492 1 98.5 441 TYR A N 1
ATOM 3429 C CA . TYR A 1 441 ? 1.496 21.547 -6.754 1 98.5 441 TYR A CA 1
ATOM 3430 C C . TYR A 1 441 ? 2.371 20.641 -7.609 1 98.5 441 TYR A C 1
ATOM 3432 O O . TYR A 1 441 ? 3.355 20.078 -7.121 1 98.5 441 TYR A O 1
ATOM 3440 N N . PRO A 1 442 ? 2.236 20.484 -8.945 1 98.38 442 PRO A N 1
ATOM 3441 C CA . PRO A 1 442 ? 1.077 21.047 -9.648 1 98.38 442 PRO A CA 1
ATOM 3442 C C . PRO A 1 442 ? -0.146 20.125 -9.586 1 98.38 442 PRO A C 1
ATOM 3444 O O . PRO A 1 442 ? -0.127 19.109 -8.883 1 98.38 442 PRO A O 1
ATOM 3447 N N . ALA A 1 443 ? -1.232 20.531 -10.164 1 98.62 443 ALA A N 1
ATOM 3448 C CA . ALA A 1 443 ? -2.402 19.672 -10.328 1 98.62 443 ALA A CA 1
ATOM 3449 C C . ALA A 1 443 ? -2.154 18.609 -11.391 1 98.62 443 ALA A C 1
ATOM 3451 O O . ALA A 1 443 ? -1.421 18.844 -12.359 1 98.62 443 ALA A O 1
ATOM 3452 N N . LEU A 1 444 ? -2.73 17.422 -11.133 1 97.75 444 LEU A N 1
ATOM 3453 C CA . LEU A 1 444 ? -2.828 16.438 -12.195 1 97.75 444 LEU A CA 1
ATOM 3454 C C . LEU A 1 444 ? -3.766 16.922 -13.297 1 97.75 444 LEU A C 1
ATOM 3456 O O . LEU A 1 444 ? -4.863 17.406 -13.016 1 97.75 444 LEU A O 1
ATOM 3460 N N . GLU A 1 445 ? -3.369 16.781 -14.547 1 97 445 GLU A N 1
ATOM 3461 C CA . GLU A 1 445 ? -4.188 17.266 -15.656 1 97 445 GLU A CA 1
ATOM 3462 C C . GLU A 1 445 ? -4.348 16.203 -16.734 1 97 445 GLU A C 1
ATOM 3464 O O . GLU A 1 445 ? -3.627 15.203 -16.734 1 97 445 GLU A O 1
ATOM 3469 N N . ASP A 1 446 ? -5.332 16.312 -17.516 1 95.31 446 ASP A N 1
ATOM 3470 C CA . ASP A 1 446 ? -5.559 15.516 -18.719 1 95.31 446 ASP A CA 1
ATOM 3471 C C . ASP A 1 446 ? -5.59 14.023 -18.406 1 95.31 446 ASP A C 1
ATOM 3473 O O . ASP A 1 446 ? -6.309 13.594 -17.5 1 95.31 446 ASP A O 1
ATOM 3477 N N . GLU A 1 447 ? -4.82 13.219 -19.156 1 94.19 447 GLU A N 1
ATOM 3478 C CA . GLU A 1 447 ? -4.883 11.773 -19 1 94.19 447 GLU A CA 1
ATOM 3479 C C . GLU A 1 447 ? -4.312 11.336 -17.656 1 94.19 447 GLU A C 1
ATOM 3481 O O . GLU A 1 447 ? -4.781 10.367 -17.062 1 94.19 447 GLU A O 1
ATOM 3486 N N . GLU A 1 448 ? -3.357 12.086 -17.234 1 94.38 448 GLU A N 1
ATOM 3487 C CA . GLU A 1 448 ? -2.801 11.773 -15.914 1 94.38 448 GLU A CA 1
ATOM 3488 C C . GLU A 1 448 ? -3.865 11.875 -14.828 1 94.38 448 GLU A C 1
ATOM 3490 O O . GLU A 1 448 ? -3.938 11.023 -13.938 1 94.38 448 GLU A O 1
ATOM 3495 N N . TRP A 1 449 ? -4.66 12.961 -14.922 1 96.25 449 TRP A N 1
ATOM 3496 C CA . TRP A 1 449 ? -5.773 13.141 -14 1 96.25 449 TRP A CA 1
ATOM 3497 C C . TRP A 1 449 ? -6.758 11.984 -14.094 1 96.25 449 TRP A C 1
ATOM 3499 O O . TRP A 1 449 ? -7.191 11.438 -13.078 1 96.25 449 TRP A O 1
ATOM 3509 N N . LYS A 1 450 ? -7.105 11.562 -15.305 1 93.81 450 LYS A N 1
ATOM 3510 C CA . LYS A 1 450 ? -8.062 10.484 -15.523 1 93.81 450 LYS A CA 1
ATOM 3511 C C . LYS A 1 450 ? -7.566 9.172 -14.93 1 93.81 450 LYS A C 1
ATOM 3513 O O . LYS A 1 450 ? -8.305 8.492 -14.211 1 93.81 450 LYS A O 1
ATOM 3518 N N . PHE A 1 451 ? -6.332 8.844 -15.164 1 92.06 451 PHE A N 1
ATOM 3519 C CA . PHE A 1 451 ? -5.801 7.543 -14.773 1 92.06 451 PHE A CA 1
ATOM 3520 C C . PHE A 1 451 ? -5.535 7.492 -13.273 1 92.06 451 PHE A C 1
ATOM 3522 O O . PHE A 1 451 ? -5.754 6.465 -12.633 1 92.06 451 PHE A O 1
ATOM 3529 N N . ILE A 1 452 ? -5.086 8.609 -12.703 1 94.19 452 ILE A N 1
ATOM 3530 C CA . ILE A 1 452 ? -4.656 8.602 -11.312 1 94.19 452 ILE A CA 1
ATOM 3531 C C . ILE A 1 452 ? -5.867 8.75 -10.398 1 94.19 452 ILE A C 1
ATOM 3533 O O . ILE A 1 452 ? -5.961 8.078 -9.367 1 94.19 452 ILE A O 1
ATOM 3537 N N . THR A 1 453 ? -6.828 9.555 -10.758 1 94.5 453 THR A N 1
ATOM 3538 C CA . THR A 1 453 ? -7.941 9.828 -9.859 1 94.5 453 THR A CA 1
ATOM 3539 C C . THR A 1 453 ? -9.172 9.016 -10.258 1 94.5 453 THR A C 1
ATOM 3541 O O . THR A 1 453 ? -10.141 8.938 -9.5 1 94.5 453 THR A O 1
ATOM 3544 N N . GLY A 1 454 ? -9.188 8.414 -11.453 1 91.56 454 GLY A N 1
ATOM 3545 C CA . GLY A 1 454 ? -10.375 7.773 -12 1 91.56 454 GLY A CA 1
ATOM 3546 C C . GLY A 1 454 ? -11.438 8.766 -12.438 1 91.56 454 GLY A C 1
ATOM 3547 O O . GLY A 1 454 ? -12.633 8.508 -12.297 1 91.56 454 GLY A O 1
ATOM 3548 N N . SER A 1 455 ? -10.961 9.945 -12.812 1 93.06 455 SER A N 1
ATOM 3549 C CA . SER A 1 455 ? -11.844 11.023 -13.25 1 93.06 455 SER A CA 1
ATOM 3550 C C . SER A 1 455 ? -12.758 11.492 -12.125 1 93.06 455 SER A C 1
ATOM 3552 O O . SER A 1 455 ? -13.961 11.656 -12.312 1 93.06 455 SER A O 1
ATOM 3554 N N . ASP A 1 456 ? -12.148 11.633 -10.984 1 93.25 456 ASP A N 1
ATOM 3555 C CA . ASP A 1 456 ? -12.891 12.125 -9.828 1 93.25 456 ASP A CA 1
ATOM 3556 C C . ASP A 1 456 ? -13.461 13.516 -10.094 1 93.25 456 ASP A C 1
ATOM 3558 O O . ASP A 1 456 ? -12.703 14.461 -10.328 1 93.25 456 ASP A O 1
ATOM 3562 N N . PRO A 1 457 ? -14.719 13.672 -9.922 1 92.56 457 PRO A N 1
ATOM 3563 C CA . PRO A 1 457 ? -15.32 14.953 -10.273 1 92.56 457 PRO A CA 1
ATOM 3564 C C . PRO A 1 457 ? -14.984 16.062 -9.281 1 92.56 457 PRO A C 1
ATOM 3566 O O . PRO A 1 457 ? -15.109 17.25 -9.602 1 92.56 457 PRO A O 1
ATOM 3569 N N . LYS A 1 458 ? -14.57 15.75 -8.141 1 93.5 458 LYS A N 1
ATOM 3570 C CA . LYS A 1 458 ? -14.188 16.766 -7.16 1 93.5 458 LYS A CA 1
ATOM 3571 C C . LYS A 1 458 ? -12.742 17.203 -7.355 1 93.5 458 LYS A C 1
ATOM 3573 O O . LYS A 1 458 ? -12.383 18.344 -7.059 1 93.5 458 LYS A O 1
ATOM 3578 N N . ASN A 1 459 ? -11.969 16.312 -7.863 1 96.5 459 ASN A N 1
ATOM 3579 C CA . ASN A 1 459 ? -10.539 16.562 -8.023 1 96.5 459 ASN A CA 1
ATOM 3580 C C . ASN A 1 459 ? -10.18 16.875 -9.469 1 96.5 459 ASN A C 1
ATOM 3582 O O . ASN A 1 459 ? -9.188 16.375 -9.992 1 96.5 459 ASN A O 1
ATOM 3586 N N . THR A 1 460 ? -11.062 17.656 -10.109 1 97.12 460 THR A N 1
ATOM 3587 C CA . THR A 1 460 ? -10.648 18.188 -11.398 1 97.12 460 THR A CA 1
ATOM 3588 C C . THR A 1 460 ? -9.422 19.078 -11.242 1 97.12 460 THR A C 1
ATOM 3590 O O . THR A 1 460 ? -9.062 19.469 -10.133 1 97.12 460 THR A O 1
ATOM 3593 N N . PRO A 1 461 ? -8.703 19.359 -12.305 1 98 461 PRO A N 1
ATOM 3594 C CA . PRO A 1 461 ? -7.461 20.125 -12.172 1 98 461 PRO A CA 1
ATOM 3595 C C . PRO A 1 461 ? -7.664 21.453 -11.453 1 98 461 PRO A C 1
ATOM 3597 O O . PRO A 1 461 ? -8.531 22.25 -11.828 1 98 461 PRO A O 1
ATOM 3600 N N . TRP A 1 462 ? -6.793 21.688 -10.406 1 98.44 462 TRP A N 1
ATOM 3601 C CA . TRP A 1 462 ? -6.734 22.906 -9.602 1 98.44 462 TRP A CA 1
ATOM 3602 C C . TRP A 1 462 ? -7.984 23.047 -8.742 1 98.44 462 TRP A C 1
ATOM 3604 O O . TRP A 1 462 ? -8.438 24.172 -8.469 1 98.44 462 TRP A O 1
ATOM 3614 N N . SER A 1 463 ? -8.516 21.938 -8.406 1 98.25 463 SER A N 1
ATOM 3615 C CA . SER A 1 463 ? -9.688 21.906 -7.531 1 98.25 463 SER A CA 1
ATOM 3616 C C . SER A 1 463 ? -9.5 20.922 -6.391 1 98.25 463 SER A C 1
ATOM 3618 O O . SER A 1 463 ? -8.914 19.844 -6.578 1 98.25 463 SER A O 1
ATOM 3620 N N . TYR A 1 464 ? -10.039 21.281 -5.215 1 97.94 464 TYR A N 1
ATOM 3621 C CA . TYR A 1 464 ? -10.094 20.391 -4.055 1 97.94 464 TYR A CA 1
ATOM 3622 C C . TYR A 1 464 ? -8.703 19.875 -3.701 1 97.94 464 TYR A C 1
ATOM 3624 O O . TYR A 1 464 ? -7.789 20.656 -3.438 1 97.94 464 TYR A O 1
ATOM 3632 N N . HIS A 1 465 ? -8.461 18.531 -3.744 1 98.12 465 HIS A N 1
ATOM 3633 C CA . HIS A 1 465 ? -7.152 18.016 -3.367 1 98.12 465 HIS A CA 1
ATOM 3634 C C . HIS A 1 465 ? -6.172 18.094 -4.535 1 98.12 465 HIS A C 1
ATOM 3636 O O . HIS A 1 465 ? -4.965 17.922 -4.352 1 98.12 465 HIS A O 1
ATOM 3642 N N . ASN A 1 466 ? -6.711 18.297 -5.75 1 98.44 466 ASN A N 1
ATOM 3643 C CA . ASN A 1 466 ? -5.875 18.359 -6.945 1 98.44 466 ASN A CA 1
ATOM 3644 C C . ASN A 1 466 ? -5.395 19.781 -7.227 1 98.44 466 ASN A C 1
ATOM 3646 O O . ASN A 1 466 ? -5.746 20.359 -8.25 1 98.44 466 ASN A O 1
ATOM 3650 N N . GLY A 1 467 ? -4.598 20.281 -6.277 1 98.5 467 GLY A N 1
ATOM 3651 C CA . GLY A 1 467 ? -3.996 21.594 -6.465 1 98.5 467 GLY A CA 1
ATOM 3652 C C . GLY A 1 467 ? -4.84 22.719 -5.902 1 98.5 467 GLY A C 1
ATOM 3653 O O . GLY A 1 467 ? -4.602 23.891 -6.207 1 98.5 467 GLY A O 1
ATOM 3654 N N . GLY A 1 468 ? -5.816 22.469 -5.125 1 98.69 468 GLY A N 1
ATOM 3655 C CA . GLY A 1 468 ? -6.578 23.516 -4.465 1 98.69 468 GLY A CA 1
ATOM 3656 C C . GLY A 1 468 ? -5.824 24.172 -3.326 1 98.69 468 GLY A C 1
ATOM 3657 O O . GLY A 1 468 ? -4.785 23.672 -2.893 1 98.69 468 GLY A O 1
ATOM 3658 N N . SER A 1 469 ? -6.312 25.359 -2.943 1 98.75 469 SER A N 1
ATOM 3659 C CA . SER A 1 469 ? -5.75 26.062 -1.802 1 98.75 469 SER A CA 1
ATOM 3660 C C . SER A 1 469 ? -6.605 25.875 -0.555 1 98.75 469 SER A C 1
ATOM 3662 O O . SER A 1 469 ? -7.82 26.094 -0.594 1 98.75 469 SER A O 1
ATOM 3664 N N . TRP A 1 470 ? -6.051 25.484 0.454 1 98.81 470 TRP A N 1
ATOM 3665 C CA . TRP A 1 470 ? -6.746 25.188 1.7 1 98.81 470 TRP A CA 1
ATOM 3666 C C . TRP A 1 470 ? -6.277 26.109 2.822 1 98.81 470 TRP A C 1
ATOM 3668 O O . TRP A 1 470 ? -5.207 25.891 3.402 1 98.81 470 TRP A O 1
ATOM 3678 N N . PRO A 1 471 ? -7.07 27.062 3.24 1 98.44 471 PRO A N 1
ATOM 3679 C CA . PRO A 1 471 ? -6.656 28.078 4.211 1 98.44 471 PRO A CA 1
ATOM 3680 C C . PRO A 1 471 ? -6.219 27.469 5.543 1 98.44 471 PRO A C 1
ATOM 3682 O O . PRO A 1 471 ? -5.402 28.062 6.254 1 98.44 471 PRO A O 1
ATOM 3685 N N . THR A 1 472 ? -6.719 26.281 5.855 1 98.56 472 THR A N 1
ATOM 3686 C CA . THR A 1 472 ? -6.367 25.641 7.121 1 98.56 472 THR A CA 1
ATOM 3687 C C . THR A 1 472 ? -4.859 25.406 7.203 1 98.56 472 THR A C 1
ATOM 3689 O O . THR A 1 472 ? -4.309 25.266 8.297 1 98.56 472 THR A O 1
ATOM 3692 N N . LEU A 1 473 ? -4.141 25.359 6.105 1 98.69 473 LEU A N 1
ATOM 3693 C CA . LEU A 1 473 ? -2.713 25.062 6.086 1 98.69 473 LEU A CA 1
ATOM 3694 C C . LEU A 1 473 ? -1.905 26.266 6.578 1 98.69 473 LEU A C 1
ATOM 3696 O O . LEU A 1 473 ? -0.716 26.141 6.875 1 98.69 473 LEU A O 1
ATOM 3700 N N . LEU A 1 474 ? -2.547 27.422 6.758 1 98.5 474 LEU A N 1
ATOM 3701 C CA . LEU A 1 474 ? -1.901 28.656 7.172 1 98.5 474 LEU A CA 1
ATOM 3702 C C . LEU A 1 474 ? -1.233 28.5 8.531 1 98.5 474 LEU A C 1
ATOM 3704 O O . LEU A 1 474 ? -0.141 29.031 8.758 1 98.5 474 LEU A O 1
ATOM 3708 N N . TRP A 1 475 ? -1.903 27.828 9.414 1 98.62 475 TRP A N 1
ATOM 3709 C CA . TRP A 1 475 ? -1.337 27.703 10.75 1 98.62 475 TRP A CA 1
ATOM 3710 C C . TRP A 1 475 ? -0.064 26.875 10.727 1 98.62 475 TRP A C 1
ATOM 3712 O O . TRP A 1 475 ? 0.886 27.156 11.461 1 98.62 475 TRP A O 1
ATOM 3722 N N . GLN A 1 476 ? 0.02 25.859 9.883 1 98.75 476 GLN A N 1
ATOM 3723 C CA . GLN A 1 476 ? 1.213 25.031 9.789 1 98.75 476 GLN A CA 1
ATOM 3724 C C . GLN A 1 476 ? 2.369 25.797 9.156 1 98.75 476 GLN A C 1
ATOM 3726 O O . GLN A 1 476 ? 3.52 25.656 9.578 1 98.75 476 GLN A O 1
ATOM 3731 N N . LEU A 1 477 ? 2.041 26.562 8.125 1 98.88 477 LEU A N 1
ATOM 3732 C CA . LEU A 1 477 ? 3.053 27.438 7.559 1 98.88 477 LEU A CA 1
ATOM 3733 C C . LEU A 1 477 ? 3.611 28.375 8.625 1 98.88 477 LEU A C 1
ATOM 3735 O O . LEU A 1 477 ? 4.824 28.594 8.688 1 98.88 477 LEU A O 1
ATOM 3739 N N . THR A 1 478 ? 2.74 28.953 9.445 1 98.88 478 THR A N 1
ATOM 3740 C CA . THR A 1 478 ? 3.127 29.906 10.477 1 98.88 478 THR A CA 1
ATOM 3741 C C . THR A 1 478 ? 4.07 29.266 11.492 1 98.88 478 THR A C 1
ATOM 3743 O O . THR A 1 478 ? 5.105 29.828 11.836 1 98.88 478 THR A O 1
ATOM 3746 N N . VAL A 1 479 ? 3.713 28.031 11.922 1 98.88 479 VAL A N 1
ATOM 3747 C CA . VAL A 1 479 ? 4.555 27.328 12.883 1 98.88 479 VAL A CA 1
ATOM 3748 C C . VAL A 1 479 ? 5.934 27.078 12.281 1 98.88 479 VAL A C 1
ATOM 3750 O O . VAL A 1 479 ? 6.953 27.297 12.938 1 98.88 479 VAL A O 1
ATOM 3753 N N . ALA A 1 480 ? 5.953 26.594 11.055 1 98.88 480 ALA A N 1
ATOM 3754 C CA . ALA A 1 480 ? 7.215 26.297 10.383 1 98.88 480 ALA A CA 1
ATOM 3755 C C . ALA A 1 480 ? 8.078 27.547 10.258 1 98.88 480 ALA A C 1
ATOM 3757 O O . ALA A 1 480 ? 9.281 27.5 10.523 1 98.88 480 ALA A O 1
ATOM 3758 N N . CYS A 1 481 ? 7.473 28.672 9.883 1 98.88 481 CYS A N 1
ATOM 3759 C CA . CYS A 1 481 ? 8.188 29.938 9.703 1 98.88 481 CYS A CA 1
ATOM 3760 C C . CYS A 1 481 ? 8.758 30.438 11.023 1 98.88 481 CYS A C 1
ATOM 3762 O O . CYS A 1 481 ? 9.914 30.859 11.086 1 98.88 481 CYS A O 1
ATOM 3764 N N . ILE A 1 482 ? 7.938 30.422 12.031 1 98.81 482 ILE A N 1
ATOM 3765 C CA . ILE A 1 482 ? 8.383 30.906 13.336 1 98.81 482 ILE A CA 1
ATOM 3766 C C . ILE A 1 482 ? 9.539 30.047 13.836 1 98.81 482 ILE A C 1
ATOM 3768 O O . ILE A 1 482 ? 10.531 30.578 14.344 1 98.81 482 ILE A O 1
ATOM 3772 N N . LYS A 1 483 ? 9.398 28.734 13.648 1 98.56 483 LYS A N 1
ATOM 3773 C CA . LYS A 1 483 ? 10.453 27.828 14.094 1 98.56 483 LYS A CA 1
ATOM 3774 C C . LYS A 1 483 ? 11.797 28.188 13.453 1 98.56 483 LYS A C 1
ATOM 3776 O O . LYS A 1 483 ? 12.844 28.094 14.094 1 98.56 483 LYS A O 1
ATOM 3781 N N . MET A 1 484 ? 11.734 28.562 12.234 1 98.44 484 MET A N 1
ATOM 3782 C CA . MET A 1 484 ? 12.961 28.844 11.492 1 98.44 484 MET A CA 1
ATOM 3783 C C . MET A 1 484 ? 13.328 30.328 11.586 1 98.44 484 MET A C 1
ATOM 3785 O O . MET A 1 484 ? 14.188 30.797 10.844 1 98.44 484 MET A O 1
ATOM 3789 N N . ASN A 1 485 ? 12.68 31.094 12.43 1 98.38 485 ASN A N 1
ATOM 3790 C CA . ASN A 1 485 ? 12.93 32.5 12.68 1 98.38 485 ASN A CA 1
ATOM 3791 C C . ASN A 1 485 ? 12.727 33.344 11.422 1 98.38 485 ASN A C 1
ATOM 3793 O O . ASN A 1 485 ? 13.547 34.219 11.102 1 98.38 485 ASN A O 1
ATOM 3797 N N . ARG A 1 486 ? 11.734 33 10.695 1 98.56 486 ARG A N 1
ATOM 3798 C CA . ARG A 1 486 ? 11.336 33.75 9.508 1 98.56 486 ARG A CA 1
ATOM 3799 C C . ARG A 1 486 ? 9.836 34.031 9.516 1 98.56 486 ARG A C 1
ATOM 3801 O O . ARG A 1 486 ? 9.133 33.75 8.555 1 98.56 486 ARG A O 1
ATOM 3808 N N . PRO A 1 487 ? 9.367 34.656 10.578 1 98.5 487 PRO A N 1
ATOM 3809 C CA . PRO A 1 487 ? 7.926 34.875 10.742 1 98.5 487 PRO A CA 1
ATOM 3810 C C . PRO A 1 487 ? 7.348 35.812 9.68 1 98.5 487 PRO A C 1
ATOM 3812 O O . PRO A 1 487 ? 6.133 35.812 9.461 1 98.5 487 PRO A O 1
ATOM 3815 N N . GLU A 1 488 ? 8.172 36.594 8.961 1 98.5 488 GLU A N 1
ATOM 3816 C CA . GLU A 1 488 ? 7.703 37.562 7.969 1 98.5 488 GLU A CA 1
ATOM 3817 C C . GLU A 1 488 ? 7.004 36.875 6.812 1 98.5 488 GLU A C 1
ATOM 3819 O O . GLU A 1 488 ? 6.086 37.406 6.203 1 98.5 488 GLU A O 1
ATOM 3824 N N . ILE A 1 489 ? 7.477 35.656 6.535 1 98.69 489 ILE A N 1
ATOM 3825 C CA . ILE A 1 489 ? 6.84 34.875 5.469 1 98.69 489 ILE A CA 1
ATOM 3826 C C . ILE A 1 489 ? 5.391 34.594 5.852 1 98.69 489 ILE A C 1
ATOM 3828 O O . ILE A 1 489 ? 4.477 34.75 5.043 1 98.69 489 ILE A O 1
ATOM 3832 N N . ALA A 1 490 ? 5.168 34.125 7.07 1 98.75 490 ALA A N 1
ATOM 3833 C CA . ALA A 1 490 ? 3.832 33.812 7.578 1 98.75 490 ALA A CA 1
ATOM 3834 C C . ALA A 1 490 ? 2.988 35.094 7.676 1 98.75 490 ALA A C 1
ATOM 3836 O O . ALA A 1 490 ? 1.786 35.062 7.395 1 98.75 490 ALA A O 1
ATOM 3837 N N . GLU A 1 491 ? 3.588 36.219 8.094 1 98.62 491 GLU A N 1
ATOM 3838 C CA . GLU A 1 491 ? 2.879 37.5 8.188 1 98.62 491 GLU A CA 1
ATOM 3839 C C . GLU A 1 491 ? 2.311 37.906 6.832 1 98.62 491 GLU A C 1
ATOM 3841 O O . GLU A 1 491 ? 1.154 38.312 6.742 1 98.62 491 GLU A O 1
ATOM 3846 N N . ARG A 1 492 ? 3.113 37.75 5.84 1 98.62 492 ARG A N 1
ATOM 3847 C CA . ARG A 1 492 ? 2.668 38.062 4.488 1 98.62 492 ARG A CA 1
ATOM 3848 C C . ARG A 1 492 ? 1.529 37.156 4.051 1 98.62 492 ARG A C 1
ATOM 3850 O O . ARG A 1 492 ? 0.571 37.594 3.42 1 98.62 492 ARG A O 1
ATOM 3857 N N . ALA A 1 493 ? 1.676 35.875 4.316 1 98.75 493 ALA A N 1
ATOM 3858 C CA . ALA A 1 493 ? 0.64 34.906 3.945 1 98.75 493 ALA A CA 1
ATOM 3859 C C . ALA A 1 493 ? -0.67 35.219 4.668 1 98.75 493 ALA A C 1
ATOM 3861 O O . ALA A 1 493 ? -1.748 35.094 4.078 1 98.75 493 ALA A O 1
ATOM 3862 N N . VAL A 1 494 ? -0.623 35.594 5.934 1 98.5 494 VAL A N 1
ATOM 3863 C CA . VAL A 1 494 ? -1.802 35.906 6.73 1 98.5 494 VAL A CA 1
ATOM 3864 C C . VAL A 1 494 ? -2.479 37.156 6.16 1 98.5 494 VAL A C 1
ATOM 3866 O O . VAL A 1 494 ? -3.709 37.219 6.109 1 98.5 494 VAL A O 1
ATOM 3869 N N . GLU A 1 495 ? -1.665 38.094 5.766 1 97.88 495 GLU A N 1
ATOM 3870 C CA . GLU A 1 495 ? -2.211 39.312 5.156 1 97.88 495 GLU A CA 1
ATOM 3871 C C . GLU A 1 495 ? -3.004 38.969 3.895 1 97.88 495 GLU A C 1
ATOM 3873 O O . GLU A 1 495 ? -4.066 39.562 3.656 1 97.88 495 GLU A O 1
ATOM 3878 N N . VAL A 1 496 ? -2.445 38.062 3.141 1 97.94 496 VAL A N 1
ATOM 3879 C CA . VAL A 1 496 ? -3.129 37.656 1.921 1 97.94 496 VAL A CA 1
ATOM 3880 C C . VAL A 1 496 ? -4.488 37.062 2.27 1 97.94 496 VAL A C 1
ATOM 3882 O O . VAL A 1 496 ? -5.504 37.406 1.671 1 97.94 496 VAL A O 1
ATOM 3885 N N . ALA A 1 497 ? -4.562 36.156 3.219 1 98.06 497 ALA A N 1
ATOM 3886 C CA . ALA A 1 497 ? -5.793 35.469 3.611 1 98.06 497 ALA A CA 1
ATOM 3887 C C . ALA A 1 497 ? -6.793 36.438 4.223 1 98.06 497 ALA A C 1
ATOM 3889 O O . ALA A 1 497 ? -7.992 36.375 3.953 1 98.06 497 ALA A O 1
ATOM 3890 N N . GLU A 1 498 ? -6.301 37.312 5.031 1 96.62 498 GLU A N 1
ATOM 3891 C CA . GLU A 1 498 ? -7.117 38.219 5.82 1 96.62 498 GLU A CA 1
ATOM 3892 C C . GLU A 1 498 ? -7.926 39.156 4.922 1 96.62 498 GLU A C 1
ATOM 3894 O O . GLU A 1 498 ? -9.016 39.594 5.293 1 96.62 498 GLU A O 1
ATOM 3899 N N . ARG A 1 499 ? -7.48 39.406 3.768 1 95.12 499 ARG A N 1
ATOM 3900 C CA . ARG A 1 499 ? -8.117 40.312 2.834 1 95.12 499 ARG A CA 1
ATOM 3901 C C . ARG A 1 499 ? -9.461 39.781 2.357 1 95.12 499 ARG A C 1
ATOM 3903 O O . ARG A 1 499 ? -10.367 40.531 2.033 1 95.12 499 ARG A O 1
ATOM 3910 N N . ARG A 1 500 ? -9.578 38.469 2.43 1 95.06 500 ARG A N 1
ATOM 3911 C CA . ARG A 1 500 ? -10.75 38 1.7 1 95.06 500 ARG A CA 1
ATOM 3912 C C . ARG A 1 500 ? -11.438 36.844 2.449 1 95.06 500 ARG A C 1
ATOM 3914 O O . ARG A 1 500 ? -12.609 36.562 2.213 1 95.06 500 ARG A O 1
ATOM 3921 N N . ILE A 1 501 ? -10.766 36.125 3.318 1 97.56 501 ILE A N 1
ATOM 3922 C CA . ILE A 1 501 ? -11.25 34.844 3.812 1 97.56 501 ILE A CA 1
ATOM 3923 C C . ILE A 1 501 ? -12.586 35.031 4.523 1 97.56 501 ILE A C 1
ATOM 3925 O O . ILE A 1 501 ? -13.5 34.219 4.379 1 97.56 501 ILE A O 1
ATOM 3929 N N . ALA A 1 502 ? -12.758 36.094 5.305 1 97.19 502 ALA A N 1
ATOM 3930 C CA . ALA A 1 502 ? -14.008 36.344 6.008 1 97.19 502 ALA A CA 1
ATOM 3931 C C . ALA A 1 502 ? -15.094 36.844 5.043 1 97.19 502 ALA A C 1
ATOM 3933 O O . ALA A 1 502 ? -16.25 36.438 5.156 1 97.19 502 ALA A O 1
ATOM 3934 N N . ARG A 1 503 ? -14.711 37.719 4.121 1 96.25 503 ARG A N 1
ATOM 3935 C CA . ARG A 1 503 ? -15.641 38.219 3.115 1 96.25 503 ARG A CA 1
ATOM 3936 C C . ARG A 1 503 ? -16.219 37.062 2.287 1 96.25 503 ARG A C 1
ATOM 3938 O O . ARG A 1 503 ? -17.375 37.094 1.892 1 96.25 503 ARG A O 1
ATOM 3945 N N . ASP A 1 504 ? -15.352 36.094 2.074 1 97.5 504 ASP A N 1
ATOM 3946 C CA . ASP A 1 504 ? -15.758 34.938 1.296 1 97.5 504 ASP A CA 1
ATOM 3947 C C . ASP A 1 504 ? -16.484 33.906 2.17 1 97.5 504 ASP A C 1
ATOM 3949 O O . ASP A 1 504 ? -16.781 32.781 1.723 1 97.5 504 ASP A O 1
ATOM 3953 N N . LYS A 1 505 ? -16.719 34.219 3.35 1 96.94 505 LYS A N 1
ATOM 3954 C CA . LYS A 1 505 ? -17.484 33.406 4.289 1 96.94 505 LYS A CA 1
ATOM 3955 C C . LYS A 1 505 ? -16.703 32.125 4.668 1 96.94 505 LYS A C 1
ATOM 3957 O O . LYS A 1 505 ? -17.266 31.047 4.68 1 96.94 505 LYS A O 1
ATOM 3962 N N . TRP A 1 506 ? -15.414 32.219 4.809 1 97.56 506 TRP A N 1
ATOM 3963 C CA . TRP A 1 506 ? -14.523 31.203 5.371 1 97.56 506 TRP A CA 1
ATOM 3964 C C . TRP A 1 506 ? -14.68 29.875 4.633 1 97.56 506 TRP A C 1
ATOM 3966 O O . TRP A 1 506 ? -14.961 28.844 5.242 1 97.56 506 TRP A O 1
ATOM 3976 N N . PRO A 1 507 ? -14.367 29.844 3.381 1 97.62 507 PRO A N 1
ATOM 3977 C CA . PRO A 1 507 ? -14.539 28.609 2.611 1 97.62 507 PRO A CA 1
ATOM 3978 C C . PRO A 1 507 ? -13.562 27.516 3.037 1 97.62 507 PRO A C 1
ATOM 3980 O O . PRO A 1 507 ? -12.477 27.812 3.529 1 97.62 507 PRO A O 1
ATOM 3983 N N . GLU A 1 508 ? -13.93 26.297 2.771 1 97.62 508 GLU A N 1
ATOM 3984 C CA . GLU A 1 508 ? -13.094 25.125 3.006 1 97.62 508 GLU A CA 1
ATOM 3985 C C . GLU A 1 508 ? -11.836 25.156 2.15 1 97.62 508 GLU A C 1
ATOM 3987 O O . GLU A 1 508 ? -10.734 24.875 2.639 1 97.62 508 GLU A O 1
ATOM 3992 N N . TYR A 1 509 ? -12.016 25.422 0.89 1 98.44 509 TYR A N 1
ATOM 3993 C CA . TYR A 1 509 ? -10.891 25.5 -0.038 1 98.44 509 TYR A CA 1
ATOM 3994 C C . TYR A 1 509 ? -11.211 26.438 -1.201 1 98.44 509 TYR A C 1
ATOM 3996 O O . TYR A 1 509 ? -12.352 26.875 -1.362 1 98.44 509 TYR A O 1
ATOM 4004 N N . TYR A 1 510 ? -10.203 26.812 -1.912 1 98.69 510 TYR A N 1
ATOM 4005 C CA . TYR A 1 510 ? -10.312 27.609 -3.125 1 98.69 510 TYR A CA 1
ATOM 4006 C C . TYR A 1 510 ? -9.812 26.844 -4.34 1 98.69 510 TYR A C 1
ATOM 4008 O O . TYR A 1 510 ? -8.922 26 -4.223 1 98.69 510 TYR A O 1
ATOM 4016 N N . ASP A 1 511 ? -10.375 27.141 -5.504 1 98.31 511 ASP A N 1
ATOM 4017 C CA . ASP A 1 511 ? -10.016 26.5 -6.766 1 98.31 511 ASP A CA 1
ATOM 4018 C C . ASP A 1 511 ? -9.211 27.438 -7.656 1 98.31 511 ASP A C 1
ATOM 4020 O O . ASP A 1 511 ? -9.023 28.609 -7.316 1 98.31 511 ASP A O 1
ATOM 4024 N N . THR A 1 512 ? -8.656 26.906 -8.742 1 97.69 512 THR A N 1
ATOM 4025 C CA . THR A 1 512 ? -7.879 27.516 -9.812 1 97.69 512 THR A CA 1
ATOM 4026 C C . THR A 1 512 ? -6.398 27.562 -9.445 1 97.69 512 THR A C 1
ATOM 4028 O O . THR A 1 512 ? -6.039 27.422 -8.273 1 97.69 512 THR A O 1
ATOM 4031 N N . LYS A 1 513 ? -5.625 27.812 -10.375 1 97.25 513 LYS A N 1
ATOM 4032 C CA . LYS A 1 513 ? -4.176 27.812 -10.188 1 97.25 513 LYS A CA 1
ATOM 4033 C C . LYS A 1 513 ? -3.742 28.875 -9.195 1 97.25 513 LYS A C 1
ATOM 4035 O O . LYS A 1 513 ? -2.811 28.672 -8.414 1 97.25 513 LYS A O 1
ATOM 4040 N N . ARG A 1 514 ? -4.477 30 -9.117 1 97.25 514 ARG A N 1
ATOM 4041 C CA . ARG A 1 514 ? -4.09 31.109 -8.242 1 97.25 514 ARG A CA 1
ATOM 4042 C C . ARG A 1 514 ? -5.078 31.266 -7.094 1 97.25 514 ARG A C 1
ATOM 4044 O O . ARG A 1 514 ? -5.09 32.312 -6.422 1 97.25 514 ARG A O 1
ATOM 4051 N N . ALA A 1 515 ? -5.969 30.281 -6.957 1 97.56 515 ALA A N 1
ATOM 4052 C CA . ALA A 1 515 ? -6.918 30.281 -5.844 1 97.56 515 ALA A CA 1
ATOM 4053 C C . ALA A 1 515 ? -7.855 31.484 -5.934 1 97.56 515 ALA A C 1
ATOM 4055 O O . ALA A 1 515 ? -8.133 32.125 -4.926 1 97.56 515 ALA A O 1
ATOM 4056 N N . ARG A 1 516 ? -8.336 31.734 -7.09 1 96.31 516 ARG A N 1
ATOM 4057 C CA . ARG A 1 516 ? -9.125 32.938 -7.324 1 96.31 516 ARG A CA 1
ATOM 4058 C C . ARG A 1 516 ? -10.594 32.688 -6.98 1 96.31 516 ARG A C 1
ATOM 4060 O O . ARG A 1 516 ? -11.32 33.656 -6.66 1 96.31 516 ARG A O 1
ATOM 4067 N N . PHE A 1 517 ? -11.016 31.438 -7.082 1 97.75 517 PHE A N 1
ATOM 4068 C CA . PHE A 1 517 ? -12.43 31.141 -6.895 1 97.75 517 PHE A CA 1
ATOM 4069 C C . PHE A 1 517 ? -12.633 30.266 -5.664 1 97.75 517 PHE A C 1
ATOM 4071 O O . PHE A 1 517 ? -11.82 29.375 -5.383 1 97.75 517 PHE A O 1
ATOM 4078 N N . ILE A 1 518 ? -13.742 30.531 -4.977 1 97.94 518 ILE A N 1
ATOM 4079 C CA . ILE A 1 518 ? -14.156 29.594 -3.936 1 97.94 518 ILE A CA 1
ATOM 4080 C C . ILE A 1 518 ? -14.398 28.219 -4.547 1 97.94 518 ILE A C 1
ATOM 4082 O O . ILE A 1 518 ? -14.969 28.109 -5.633 1 97.94 518 ILE A O 1
ATOM 4086 N N . GLY A 1 519 ? -13.93 27.203 -3.893 1 97.69 519 GLY A N 1
ATOM 4087 C CA . GLY A 1 519 ? -14.055 25.859 -4.434 1 97.69 519 GLY A CA 1
ATOM 4088 C C . GLY A 1 519 ? -15.477 25.516 -4.836 1 97.69 519 GLY A C 1
ATOM 4089 O O . GLY A 1 519 ? -16.438 25.891 -4.148 1 97.69 519 GLY A O 1
ATOM 4090 N N . LYS A 1 520 ? -15.625 24.75 -5.926 1 94.31 520 LYS A N 1
ATOM 4091 C CA . LYS A 1 520 ? -16.922 24.375 -6.488 1 94.31 520 LYS A CA 1
ATOM 4092 C C . LYS A 1 520 ? -17.781 23.656 -5.457 1 94.31 520 LYS A C 1
ATOM 4094 O O . LYS A 1 520 ? -19 23.844 -5.43 1 94.31 520 LYS A O 1
ATOM 4099 N N . LYS A 1 521 ? -17.188 22.859 -4.633 1 91.5 521 LYS A N 1
ATOM 4100 C CA . LYS A 1 521 ? -17.906 22.078 -3.643 1 91.5 521 LYS A CA 1
ATOM 4101 C C . LYS A 1 521 ? -17.469 22.422 -2.225 1 91.5 521 LYS A C 1
ATOM 4103 O O . LYS A 1 521 ? -17.641 21.625 -1.301 1 91.5 521 LYS A O 1
ATOM 4108 N N . SER A 1 522 ? -16.906 23.562 -2.109 1 94.5 522 SER A N 1
ATOM 4109 C CA . SER A 1 522 ? -16.422 24.016 -0.812 1 94.5 522 SER A CA 1
ATOM 4110 C C . SER A 1 522 ? -17.562 24.297 0.146 1 94.5 522 SER A C 1
ATOM 4112 O O . SER A 1 522 ? -18.562 24.906 -0.236 1 94.5 522 SER A O 1
ATOM 4114 N N . ARG A 1 523 ? -17.406 23.812 1.276 1 92.19 523 ARG A N 1
ATOM 4115 C CA . ARG A 1 523 ? -18.297 24.266 2.338 1 92.19 523 ARG A CA 1
ATOM 4116 C C . ARG A 1 523 ? -17.922 25.641 2.844 1 92.19 523 ARG A C 1
ATOM 4118 O O . ARG A 1 523 ? -16.734 26 2.852 1 92.19 523 ARG A O 1
ATOM 4125 N N . LEU A 1 524 ? -18.969 26.375 3.234 1 94.5 524 LEU A N 1
ATOM 4126 C CA . LEU A 1 524 ? -18.719 27.688 3.832 1 94.5 524 LEU A CA 1
ATOM 4127 C C . LEU A 1 524 ? -18.766 27.609 5.355 1 94.5 524 LEU A C 1
ATOM 4129 O O . LEU A 1 524 ? -19.328 26.656 5.914 1 94.5 524 LEU A O 1
ATOM 4133 N N . PHE A 1 525 ? -18.094 28.625 5.98 1 95.56 525 PHE A N 1
ATOM 4134 C CA . PHE A 1 525 ? -17.969 28.641 7.43 1 95.56 525 PHE A CA 1
ATOM 4135 C C . PHE A 1 525 ? -17.312 27.359 7.938 1 95.56 525 PHE A C 1
ATOM 4137 O O . PHE A 1 525 ? -17.844 26.719 8.852 1 95.56 525 PHE A O 1
ATOM 4144 N N . GLN A 1 526 ? -16.312 27.016 7.199 1 96.5 526 GLN A N 1
ATOM 4145 C CA . GLN A 1 526 ? -15.531 25.828 7.531 1 96.5 526 GLN A CA 1
ATOM 4146 C C . GLN A 1 526 ? -14.703 26.047 8.789 1 96.5 526 GLN A C 1
ATOM 4148 O O . GLN A 1 526 ? -13.844 26.922 8.828 1 96.5 526 GLN A O 1
ATOM 4153 N N . THR A 1 527 ? -14.836 25.172 9.727 1 97.5 527 THR A N 1
ATOM 4154 C CA . THR A 1 527 ? -14.281 25.375 11.055 1 97.5 527 THR A CA 1
ATOM 4155 C C . THR A 1 527 ? -12.758 25.328 11.016 1 97.5 527 THR A C 1
ATOM 4157 O O . THR A 1 527 ? -12.094 26.156 11.648 1 97.5 527 THR A O 1
ATOM 4160 N N . TRP A 1 528 ? -12.195 24.391 10.32 1 97.75 528 TRP A N 1
ATOM 4161 C CA . TRP A 1 528 ? -10.742 24.297 10.367 1 97.75 528 TRP A CA 1
ATOM 4162 C C . TRP A 1 528 ? -10.094 25.438 9.586 1 97.75 528 TRP A C 1
ATOM 4164 O O . TRP A 1 528 ? -8.953 25.812 9.859 1 97.75 528 TRP A O 1
ATOM 4174 N N . SER A 1 529 ? -10.75 26.062 8.609 1 98.38 529 SER A N 1
ATOM 4175 C CA . SER A 1 529 ? -10.25 27.266 7.965 1 98.38 529 SER A CA 1
ATOM 4176 C C . SER A 1 529 ? -10.211 28.438 8.945 1 98.38 529 SER A C 1
ATOM 4178 O O . SER A 1 529 ? -9.227 29.172 9 1 98.38 529 SER A O 1
ATOM 4180 N N . ILE A 1 530 ? -11.297 28.562 9.664 1 98.38 530 ILE A N 1
ATOM 4181 C CA . ILE A 1 530 ? -11.398 29.594 10.688 1 98.38 530 ILE A CA 1
ATOM 4182 C C . ILE A 1 530 ? -10.289 29.406 11.727 1 98.38 530 ILE A C 1
ATOM 4184 O O . ILE A 1 530 ? -9.539 30.344 12.008 1 98.38 530 ILE A O 1
ATOM 4188 N N . ALA A 1 531 ? -10.195 28.188 12.195 1 98.69 531 ALA A N 1
ATOM 4189 C CA . ALA A 1 531 ? -9.219 27.875 13.234 1 98.69 531 ALA A CA 1
ATOM 4190 C C . ALA A 1 531 ? -7.793 28.094 12.734 1 98.69 531 ALA A C 1
ATOM 4192 O O . ALA A 1 531 ? -6.941 28.609 13.461 1 98.69 531 ALA A O 1
ATOM 4193 N N . GLY A 1 532 ? -7.547 27.609 11.523 1 98.56 532 GLY A N 1
ATOM 4194 C CA . GLY A 1 532 ? -6.219 27.797 10.953 1 98.56 532 GLY A CA 1
ATOM 4195 C C . GLY A 1 532 ? -5.785 29.25 10.906 1 98.56 532 GLY A C 1
ATOM 4196 O O . GLY A 1 532 ? -4.637 29.562 11.219 1 98.56 532 GLY A O 1
ATOM 4197 N N . PHE A 1 533 ? -6.684 30.109 10.508 1 98.5 533 PHE A N 1
ATOM 4198 C CA . PHE A 1 533 ? -6.426 31.547 10.461 1 98.5 533 PHE A CA 1
ATOM 4199 C C . PHE A 1 533 ? -6.172 32.094 11.859 1 98.5 533 PHE A C 1
ATOM 4201 O O . PHE A 1 533 ? -5.215 32.844 12.078 1 98.5 533 PHE A O 1
ATOM 4208 N N . LEU A 1 534 ? -7.008 31.75 12.82 1 98.62 534 LEU A N 1
ATOM 4209 C CA . LEU A 1 534 ? -6.91 32.25 14.188 1 98.62 534 LEU A CA 1
ATOM 4210 C C . LEU A 1 534 ? -5.602 31.812 14.836 1 98.62 534 LEU A C 1
ATOM 4212 O O . LEU A 1 534 ? -4.945 32.594 15.516 1 98.62 534 LEU A O 1
ATOM 4216 N N . VAL A 1 535 ? -5.246 30.547 14.625 1 98.75 535 VAL A N 1
ATOM 4217 C CA . VAL A 1 535 ? -4.004 30.031 15.203 1 98.75 535 VAL A CA 1
ATOM 4218 C C . VAL A 1 535 ? -2.814 30.797 14.617 1 98.75 535 VAL A C 1
ATOM 4220 O O . VAL A 1 535 ? -1.884 31.156 15.344 1 98.75 535 VAL A O 1
ATOM 4223 N N . ALA A 1 536 ? -2.854 31.016 13.328 1 98.69 536 ALA A N 1
ATOM 4224 C CA . ALA A 1 536 ? -1.773 31.766 12.688 1 98.69 536 ALA A CA 1
ATOM 4225 C C . ALA A 1 536 ? -1.633 33.156 13.305 1 98.69 536 ALA A C 1
ATOM 4227 O O . ALA A 1 536 ? -0.523 33.594 13.617 1 98.69 536 ALA A O 1
ATOM 4228 N N . LYS A 1 537 ? -2.742 33.844 13.531 1 98.25 537 LYS A N 1
ATOM 4229 C CA . LYS A 1 537 ? -2.754 35.156 14.117 1 98.25 537 LYS A CA 1
ATOM 4230 C C . LYS A 1 537 ? -2.217 35.125 15.547 1 98.25 537 LYS A C 1
ATOM 4232 O O . LYS A 1 537 ? -1.382 35.969 15.922 1 98.25 537 LYS A O 1
ATOM 4237 N N . LEU A 1 538 ? -2.684 34.219 16.281 1 98.12 538 LEU A N 1
ATOM 4238 C CA . LEU A 1 538 ? -2.283 34.094 17.688 1 98.12 538 LEU A CA 1
ATOM 4239 C C . LEU A 1 538 ? -0.785 33.844 17.797 1 98.12 538 LEU A C 1
ATOM 4241 O O . LEU A 1 538 ? -0.112 34.438 18.641 1 98.12 538 LEU A O 1
ATOM 4245 N N . LEU A 1 539 ? -0.319 32.969 16.953 1 98.5 539 LEU A N 1
ATOM 4246 C CA . LEU A 1 539 ? 1.086 32.562 17.047 1 98.5 539 LEU A CA 1
ATOM 4247 C C . LEU A 1 539 ? 1.99 33.719 16.594 1 98.5 539 LEU A C 1
ATOM 4249 O O . LEU A 1 539 ? 3.102 33.875 17.109 1 98.5 539 LEU A O 1
ATOM 4253 N N . LEU A 1 540 ? 1.559 34.5 15.641 1 98 540 LEU A N 1
ATOM 4254 C CA . LEU A 1 540 ? 2.352 35.625 15.195 1 98 540 LEU A CA 1
ATOM 4255 C C . LEU A 1 540 ? 2.408 36.719 16.281 1 98 540 LEU A C 1
ATOM 4257 O O . LEU A 1 540 ? 3.385 37.469 16.375 1 98 540 LEU A O 1
ATOM 4261 N N . GLU A 1 541 ? 1.419 36.75 17.141 1 97.19 541 GLU A N 1
ATOM 4262 C CA . GLU A 1 541 ? 1.4 37.656 18.266 1 97.19 541 GLU A CA 1
ATOM 4263 C C . GLU A 1 541 ? 2.246 37.125 19.422 1 97.19 541 GLU A C 1
ATOM 4265 O O . GLU A 1 541 ? 2.879 37.906 20.141 1 97.19 541 GLU A O 1
ATOM 4270 N N . THR A 1 542 ? 2.205 35.844 19.594 1 96.69 542 THR A N 1
ATOM 4271 C CA . THR A 1 542 ? 2.967 35.156 20.641 1 96.69 542 THR A CA 1
ATOM 4272 C C . THR A 1 542 ? 3.799 34.031 20.062 1 96.69 542 THR A C 1
ATOM 4274 O O . THR A 1 542 ? 3.525 32.844 20.328 1 96.69 542 THR A O 1
ATOM 4277 N N . ARG A 1 543 ? 4.844 34.312 19.5 1 96.5 543 ARG A N 1
ATOM 4278 C CA . ARG A 1 543 ? 5.637 33.406 18.688 1 96.5 543 ARG A CA 1
ATOM 4279 C C . ARG A 1 543 ? 6.184 32.25 19.516 1 96.5 543 ARG A C 1
ATOM 4281 O O . ARG A 1 543 ? 6.289 31.141 19.031 1 96.5 543 ARG A O 1
ATOM 4288 N N . ASP A 1 544 ? 6.461 32.5 20.75 1 96 544 ASP A N 1
ATOM 4289 C CA . ASP A 1 544 ? 7.074 31.484 21.625 1 96 544 ASP A CA 1
ATOM 4290 C C . ASP A 1 544 ? 6.133 30.312 21.859 1 96 544 ASP A C 1
ATOM 4292 O O . ASP A 1 544 ? 6.578 29.203 22.141 1 96 544 ASP A O 1
ATOM 4296 N N . LYS A 1 545 ? 4.871 30.5 21.734 1 96.69 545 LYS A N 1
ATOM 4297 C CA . LYS A 1 545 ? 3.879 29.469 21.984 1 96.69 545 LYS A CA 1
ATOM 4298 C C . LYS A 1 545 ? 3.898 28.406 20.891 1 96.69 545 LYS A C 1
ATOM 4300 O O . LYS A 1 545 ? 3.367 27.297 21.078 1 96.69 545 LYS A O 1
ATOM 4305 N N . SER A 1 546 ? 4.527 28.703 19.781 1 96.56 546 SER A N 1
ATOM 4306 C CA . SER A 1 546 ? 4.613 27.703 18.703 1 96.56 546 SER A CA 1
ATOM 4307 C C . SER A 1 546 ? 5.422 26.484 19.141 1 96.56 546 SER A C 1
ATOM 4309 O O . SER A 1 546 ? 5.297 25.422 18.562 1 96.56 546 SER A O 1
ATOM 4311 N N . ARG A 1 547 ? 6.16 26.578 20.188 1 96.19 547 ARG A N 1
ATOM 4312 C CA . ARG A 1 547 ? 7.051 25.531 20.672 1 96.19 547 ARG A CA 1
ATOM 4313 C C . ARG A 1 547 ? 6.258 24.312 21.141 1 96.19 547 ARG A C 1
ATOM 4315 O O . ARG A 1 547 ? 6.781 23.203 21.172 1 96.19 547 ARG A O 1
ATOM 4322 N N . ILE A 1 548 ? 5.004 24.5 21.469 1 96.31 548 ILE A N 1
ATOM 4323 C CA . ILE A 1 548 ? 4.191 23.391 21.953 1 96.31 548 ILE A CA 1
ATOM 4324 C C . ILE A 1 548 ? 3.996 22.375 20.844 1 96.31 548 ILE A C 1
ATOM 4326 O O . ILE A 1 548 ? 3.67 21.203 21.109 1 96.31 548 ILE A O 1
ATOM 4330 N N . LEU A 1 549 ? 4.227 22.781 19.594 1 97.75 549 LEU A N 1
ATOM 4331 C CA . LEU A 1 549 ? 3.986 21.922 18.453 1 97.75 549 LEU A CA 1
ATOM 4332 C C . LEU A 1 549 ? 5.301 21.422 17.859 1 97.75 549 LEU A C 1
ATOM 4334 O O . LEU A 1 549 ? 5.32 20.438 17.109 1 97.75 549 LEU A O 1
ATOM 4338 N N . CYS A 1 550 ? 6.379 22.078 18.141 1 97.56 550 CYS A N 1
ATOM 4339 C CA . CYS A 1 550 ? 7.648 21.828 17.469 1 97.56 550 CYS A CA 1
ATOM 4340 C C . CYS A 1 550 ? 8.453 20.766 18.188 1 97.56 550 CYS A C 1
ATOM 4342 O O . CYS A 1 550 ? 8.32 20.594 19.406 1 97.56 550 CYS A O 1
ATOM 4344 N N . ASN A 1 551 ? 9.141 20.016 17.438 1 96 551 ASN A N 1
ATOM 4345 C CA . ASN A 1 551 ? 10.203 19.156 17.953 1 96 551 ASN A CA 1
ATOM 4346 C C . ASN A 1 551 ? 11.586 19.672 17.578 1 96 551 ASN A C 1
ATOM 4348 O O . ASN A 1 551 ? 11.789 20.156 16.453 1 96 551 ASN A O 1
ATOM 4352 N N . ASN A 1 552 ? 12.461 19.672 18.5 1 91.88 552 ASN A N 1
ATOM 4353 C CA . ASN A 1 552 ? 13.844 20.031 18.219 1 91.88 552 ASN A CA 1
ATOM 4354 C C . ASN A 1 552 ? 14.609 18.859 17.594 1 91.88 552 ASN A C 1
ATOM 4356 O O . ASN A 1 552 ? 14.148 17.719 17.656 1 91.88 552 ASN A O 1
ATOM 4360 N N . GLU A 1 553 ? 15.648 19.25 17 1 90.56 553 GLU A N 1
ATOM 4361 C CA . GLU A 1 553 ? 16.484 18.188 16.453 1 90.56 553 GLU A CA 1
ATOM 4362 C C . GLU A 1 553 ? 16.922 17.219 17.547 1 90.56 553 GLU A C 1
ATOM 4364 O O . GLU A 1 553 ? 17.344 17.625 18.625 1 90.56 553 GLU A O 1
ATOM 4369 N N . ASP A 1 554 ? 16.766 16 17.25 1 87.5 554 ASP A N 1
ATOM 4370 C CA . ASP A 1 554 ? 17.062 14.945 18.219 1 87.5 554 ASP A CA 1
ATOM 4371 C C . ASP A 1 554 ? 18.547 14.594 18.203 1 87.5 554 ASP A C 1
ATOM 4373 O O . ASP A 1 554 ? 19.078 14.125 17.188 1 87.5 554 ASP A O 1
ATOM 4377 N N . GLU A 1 555 ? 19.25 14.758 19.297 1 86.5 555 GLU A N 1
ATOM 4378 C CA . GLU A 1 555 ? 20.688 14.555 19.375 1 86.5 555 GLU A CA 1
ATOM 4379 C C . GLU A 1 555 ? 21.062 13.102 19.109 1 86.5 555 GLU A C 1
ATOM 4381 O O . GLU A 1 555 ? 22.094 12.812 18.5 1 86.5 555 GLU A O 1
ATOM 4386 N N . ASP A 1 556 ? 20.266 12.211 19.594 1 85.25 556 ASP A N 1
ATOM 4387 C CA . ASP A 1 556 ? 20.531 10.789 19.375 1 85.25 556 ASP A CA 1
ATOM 4388 C C . ASP A 1 556 ? 20.453 10.43 17.891 1 85.25 556 ASP A C 1
ATOM 4390 O O . ASP A 1 556 ? 21.25 9.641 17.406 1 85.25 556 ASP A O 1
ATOM 4394 N N . ILE A 1 557 ? 19.5 11.008 17.281 1 86.25 557 ILE A N 1
ATOM 4395 C CA . ILE A 1 557 ? 19.328 10.766 15.859 1 86.25 557 ILE A CA 1
ATOM 4396 C C . ILE A 1 557 ? 20.5 11.383 15.078 1 86.25 557 ILE A C 1
ATOM 4398 O O . ILE A 1 557 ? 21.062 10.75 14.18 1 86.25 557 ILE A O 1
ATOM 4402 N N . LEU A 1 558 ? 20.875 12.594 15.477 1 87.44 558 LEU A N 1
ATOM 4403 C CA . LEU A 1 558 ? 21.984 13.281 14.812 1 87.44 558 LEU A CA 1
ATOM 4404 C C . LEU A 1 558 ? 23.281 12.5 14.977 1 87.44 558 LEU A C 1
ATOM 4406 O O . LEU A 1 558 ? 24.062 12.383 14.023 1 87.44 558 LEU A O 1
ATOM 4410 N N . ASN A 1 559 ? 23.5 12.023 16.109 1 85.38 559 ASN A N 1
ATOM 4411 C CA . ASN A 1 559 ? 24.688 11.242 16.391 1 85.38 559 ASN A CA 1
ATOM 4412 C C . ASN A 1 559 ? 24.719 9.945 15.594 1 85.38 559 ASN A C 1
ATOM 4414 O O . ASN A 1 559 ? 25.766 9.547 15.07 1 85.38 559 ASN A O 1
ATOM 4418 N N . ALA A 1 560 ? 23.609 9.344 15.57 1 83.75 560 ALA A N 1
ATOM 4419 C CA . ALA A 1 560 ? 23.516 8.102 14.82 1 83.75 560 ALA A CA 1
ATOM 4420 C C . ALA A 1 560 ? 23.766 8.336 13.336 1 83.75 560 ALA A C 1
ATOM 4422 O O . ALA A 1 560 ? 24.438 7.531 12.68 1 83.75 560 ALA A O 1
ATOM 4423 N N . LEU A 1 561 ? 23.25 9.359 12.82 1 82.56 561 LEU A N 1
ATOM 4424 C CA . LEU A 1 561 ? 23.391 9.68 11.398 1 82.56 561 LEU A CA 1
ATOM 4425 C C . LEU A 1 561 ? 24.844 10.055 11.086 1 82.56 561 LEU A C 1
ATOM 4427 O O . LEU A 1 561 ? 25.344 9.734 10.008 1 82.56 561 LEU A O 1
ATOM 4431 N N . SER A 1 562 ? 25.484 10.734 12.008 1 79.88 562 SER A N 1
ATOM 4432 C CA . SER A 1 562 ? 26.891 11.086 11.836 1 79.88 562 SER A CA 1
ATOM 4433 C C . SER A 1 562 ? 27.766 9.844 11.805 1 79.88 562 SER A C 1
ATOM 4435 O O . SER A 1 562 ? 28.734 9.781 11.039 1 79.88 562 SER A O 1
ATOM 4437 N N . LEU A 1 563 ? 27.422 8.898 12.57 1 73.06 563 LEU A N 1
ATOM 4438 C CA . LEU A 1 563 ? 28.172 7.641 12.609 1 73.06 563 LEU A CA 1
ATOM 4439 C C . LEU A 1 563 ? 27.984 6.852 11.32 1 73.06 563 LEU A C 1
ATOM 4441 O O . LEU A 1 563 ? 28.922 6.211 10.836 1 73.06 563 LEU A O 1
ATOM 4445 N N . MET A 1 564 ? 26.797 6.906 10.844 1 68.69 564 MET A N 1
ATOM 4446 C CA . MET A 1 564 ? 26.5 6.219 9.594 1 68.69 564 MET A CA 1
ATOM 4447 C C . MET A 1 564 ? 27.234 6.871 8.422 1 68.69 564 MET A C 1
ATOM 4449 O O . MET A 1 564 ? 27.688 6.18 7.516 1 68.69 564 MET A O 1
ATOM 4453 N N . ALA A 1 565 ? 27.344 8.148 8.438 1 64.12 565 ALA A N 1
ATOM 4454 C CA . ALA A 1 565 ? 28.031 8.891 7.379 1 64.12 565 ALA A CA 1
ATOM 4455 C C . ALA A 1 565 ? 29.531 8.688 7.453 1 64.12 565 ALA A C 1
ATOM 4457 O O . ALA A 1 565 ? 30.203 8.594 6.422 1 64.12 565 ALA A O 1
ATOM 4458 N N . ASP A 1 566 ? 30.094 8.672 8.625 1 56.31 566 ASP A N 1
ATOM 4459 C CA . ASP A 1 566 ? 31.516 8.445 8.82 1 56.31 566 ASP A CA 1
ATOM 4460 C C . ASP A 1 566 ? 31.906 7.016 8.445 1 56.31 566 ASP A C 1
ATOM 4462 O O . ASP A 1 566 ? 33 6.77 7.965 1 56.31 566 ASP A O 1
ATOM 4466 N N . GLY A 1 567 ? 31.062 6.098 8.703 1 47.75 567 GLY A N 1
ATOM 4467 C CA . GLY A 1 567 ? 31.359 4.711 8.367 1 47.75 567 GLY A CA 1
ATOM 4468 C C . GLY A 1 567 ? 31.344 4.449 6.871 1 47.75 567 GLY A C 1
ATOM 4469 O O . GLY A 1 567 ? 31.828 3.412 6.414 1 47.75 567 GLY A O 1
ATOM 4470 N N . SER A 1 568 ? 30.609 5.195 6.129 1 45.53 568 SER A N 1
ATOM 4471 C CA . SER A 1 568 ? 30.625 5.059 4.676 1 45.53 568 SER A CA 1
ATOM 4472 C C . SER A 1 568 ? 31.844 5.727 4.062 1 45.53 568 SER A C 1
ATOM 4474 O O . SER A 1 568 ? 32.031 5.711 2.844 1 45.53 568 SER A O 1
ATOM 4476 N N . SER A 1 569 ? 32.656 6.441 4.816 1 39 569 SER A N 1
ATOM 4477 C CA . SER A 1 569 ? 33.938 6.961 4.285 1 39 569 SER A CA 1
ATOM 4478 C C . SER A 1 569 ? 34.906 5.828 3.955 1 39 569 SER A C 1
ATOM 4480 O O . SER A 1 569 ? 35 4.863 4.715 1 39 569 SER A O 1
ATOM 4482 N N . PRO A 1 570 ? 35.5 5.797 2.738 1 39.34 570 PRO A N 1
ATOM 4483 C CA . PRO A 1 570 ? 36.406 4.746 2.283 1 39.34 570 PRO A CA 1
ATOM 4484 C C . PRO A 1 570 ? 37.562 4.512 3.254 1 39.34 570 PRO A C 1
ATOM 4486 O O . PRO A 1 570 ? 38.219 3.469 3.197 1 39.34 570 PRO A O 1
ATOM 4489 N N . ARG A 1 571 ? 38.188 5.492 3.953 1 39.12 571 ARG A N 1
ATOM 4490 C CA . ARG A 1 571 ? 39.438 5.305 4.703 1 39.12 571 ARG A CA 1
ATOM 4491 C C . ARG A 1 571 ? 39.219 4.332 5.859 1 39.12 571 ARG A C 1
ATOM 4493 O O . ARG A 1 571 ? 40.156 3.648 6.277 1 39.12 571 ARG A O 1
ATOM 4500 N N . ARG A 1 572 ? 38.25 4.465 6.676 1 36.5 572 ARG A N 1
ATOM 4501 C CA . ARG A 1 572 ? 38.188 3.58 7.832 1 36.5 572 ARG A CA 1
ATOM 4502 C C . ARG A 1 572 ? 37.562 2.236 7.465 1 36.5 572 ARG A C 1
ATOM 4504 O O . ARG A 1 572 ? 37.438 1.354 8.312 1 36.5 572 ARG A O 1
ATOM 4511 N N . ARG A 1 573 ? 37 2.107 6.34 1 35.72 573 ARG A N 1
ATOM 4512 C CA . ARG A 1 573 ? 36.562 0.772 5.938 1 35.72 573 ARG A CA 1
ATOM 4513 C C . ARG A 1 573 ? 37.75 -0.2 5.934 1 35.72 573 ARG A C 1
ATOM 4515 O O . ARG A 1 573 ? 37.562 -1.395 5.684 1 35.72 573 ARG A O 1
ATOM 4522 N N . ARG A 1 574 ? 39.062 0.375 5.832 1 35.03 574 ARG A N 1
ATOM 4523 C CA . ARG A 1 574 ? 40.156 -0.591 5.859 1 35.03 574 ARG A CA 1
ATOM 4524 C C . ARG A 1 574 ? 40.25 -1.264 7.223 1 35.03 574 ARG A C 1
ATOM 4526 O O . ARG A 1 574 ? 40.656 -2.424 7.32 1 35.03 574 ARG A O 1
ATOM 4533 N N . GLY A 1 575 ? 40.406 -0.459 8.32 1 31.39 575 GLY A N 1
ATOM 4534 C CA . GLY A 1 575 ? 40.844 -1.185 9.5 1 31.39 575 GLY A CA 1
ATOM 4535 C C . GLY A 1 575 ? 39.75 -1.953 10.18 1 31.39 575 GLY A C 1
ATOM 4536 O O . GLY A 1 575 ? 39.969 -2.721 11.109 1 31.39 575 GLY A O 1
ATOM 4537 N N . LYS A 1 576 ? 38.469 -1.278 10.406 1 34.38 576 LYS A N 1
ATOM 4538 C CA . LYS A 1 576 ? 37.594 -2.119 11.211 1 34.38 576 LYS A CA 1
ATOM 4539 C C . LYS A 1 576 ? 37 -3.252 10.375 1 34.38 576 LYS A C 1
ATOM 4541 O O . LYS A 1 576 ? 36.469 -3.016 9.281 1 34.38 576 LYS A O 1
ATOM 4546 N N . ARG A 1 577 ? 37.438 -4.441 10.586 1 30.2 577 ARG A N 1
ATOM 4547 C CA . ARG A 1 577 ? 36.875 -5.727 10.164 1 30.2 577 ARG A CA 1
ATOM 4548 C C . ARG A 1 577 ? 35.344 -5.699 10.195 1 30.2 577 ARG A C 1
ATOM 4550 O O . ARG A 1 577 ? 34.75 -5.316 11.203 1 30.2 577 ARG A O 1
ATOM 4557 N N . VAL A 1 578 ? 34.719 -5.363 9.141 1 31.31 578 VAL A N 1
ATOM 4558 C CA . VAL A 1 578 ? 33.281 -5.52 9.055 1 31.31 578 VAL A CA 1
ATOM 4559 C C . VAL A 1 578 ? 32.812 -6.641 9.992 1 31.31 578 VAL A C 1
ATOM 4561 O O . VAL A 1 578 ? 33.25 -7.781 9.867 1 31.31 578 VAL A O 1
ATOM 4564 N N . PRO A 1 579 ? 32.531 -6.293 11.258 1 28.89 579 PRO A N 1
ATOM 4565 C CA . PRO A 1 579 ? 32.031 -7.453 12.008 1 28.89 579 PRO A CA 1
ATOM 4566 C C . PRO A 1 579 ? 31.109 -8.352 11.18 1 28.89 579 PRO A C 1
ATOM 4568 O O . PRO A 1 579 ? 30.391 -7.855 10.312 1 28.89 579 PRO A O 1
ATOM 4571 N N . LYS A 1 580 ? 31.578 -9.523 10.898 1 27.89 580 LYS A N 1
ATOM 4572 C CA . LYS A 1 580 ? 30.797 -10.617 10.328 1 27.89 580 LYS A CA 1
ATOM 4573 C C . LYS A 1 580 ? 29.344 -10.578 10.828 1 27.89 580 LYS A C 1
ATOM 4575 O O . LYS A 1 580 ? 29.094 -10.688 12.023 1 27.89 580 LYS A O 1
ATOM 4580 N N . THR A 1 581 ? 28.625 -9.617 10.398 1 26.08 581 THR A N 1
ATOM 4581 C CA . THR A 1 581 ? 27.203 -9.672 10.742 1 26.08 581 THR A CA 1
ATOM 4582 C C . THR A 1 581 ? 26.719 -11.117 10.828 1 26.08 581 THR A C 1
ATOM 4584 O O . THR A 1 581 ? 26.734 -11.836 9.828 1 26.08 581 THR A O 1
ATOM 4587 N N . TYR A 1 582 ? 27.188 -11.742 11.883 1 23.38 582 TYR A N 1
ATOM 4588 C CA . TYR A 1 582 ? 26.672 -13.039 12.312 1 23.38 582 TYR A CA 1
ATOM 4589 C C . TYR A 1 582 ? 25.156 -13.109 12.156 1 23.38 582 TYR A C 1
ATOM 4591 O O . TYR A 1 582 ? 24.438 -12.25 12.664 1 23.38 582 TYR A O 1
ATOM 4599 N N . ILE A 1 583 ? 24.812 -13.422 11.078 1 21.78 583 ILE A N 1
ATOM 4600 C CA . ILE A 1 583 ? 23.453 -13.977 10.984 1 21.78 583 ILE A CA 1
ATOM 4601 C C . ILE A 1 583 ? 23.219 -14.945 12.141 1 21.78 583 ILE A C 1
ATOM 4603 O O . ILE A 1 583 ? 23.812 -16.016 12.188 1 21.78 583 ILE A O 1
ATOM 4607 N N . VAL A 1 584 ? 23.375 -14.523 13.391 1 20.73 584 VAL A N 1
ATOM 4608 C CA . VAL A 1 584 ? 22.844 -15.398 14.43 1 20.73 584 VAL A CA 1
ATOM 4609 C C . VAL A 1 584 ? 21.344 -15.633 14.203 1 20.73 584 VAL A C 1
ATOM 4611 O O . VAL A 1 584 ? 20.594 -14.68 13.984 1 20.73 584 VAL A O 1
ATOM 4614 N N . MET B 1 1 ? 10.609 -17.484 42.469 1 19.67 1 MET B N 1
ATOM 4615 C CA . MET B 1 1 ? 10.922 -18.672 41.688 1 19.67 1 MET B CA 1
ATOM 4616 C C . MET B 1 1 ? 11.141 -18.297 40.219 1 19.67 1 MET B C 1
ATOM 4618 O O . MET B 1 1 ? 10.406 -17.469 39.656 1 19.67 1 MET B O 1
ATOM 4622 N N . ASP B 1 2 ? 12.422 -18.531 39.688 1 19.03 2 ASP B N 1
ATOM 4623 C CA . ASP B 1 2 ? 13.289 -18.078 38.594 1 19.03 2 ASP B CA 1
ATOM 4624 C C . ASP B 1 2 ? 12.766 -18.531 37.25 1 19.03 2 ASP B C 1
ATOM 4626 O O . ASP B 1 2 ? 12.797 -19.734 36.938 1 19.03 2 ASP B O 1
ATOM 4630 N N . MET B 1 3 ? 11.508 -18.203 36.969 1 21.45 3 MET B N 1
ATOM 4631 C CA . MET B 1 3 ? 10.867 -18.859 35.844 1 21.45 3 MET B CA 1
ATOM 4632 C C . MET B 1 3 ? 11.734 -18.75 34.594 1 21.45 3 MET B C 1
ATOM 4634 O O . MET B 1 3 ? 12.125 -17.656 34.188 1 21.45 3 MET B O 1
ATOM 4638 N N . GLY B 1 4 ? 12.633 -19.672 34.375 1 19.5 4 GLY B N 1
ATOM 4639 C CA . GLY B 1 4 ? 13.75 -19.875 33.469 1 19.5 4 GLY B CA 1
ATOM 4640 C C . GLY B 1 4 ? 13.359 -19.734 32 1 19.5 4 GLY B C 1
ATOM 4641 O O . GLY B 1 4 ? 12.445 -20.422 31.531 1 19.5 4 GLY B O 1
ATOM 4642 N N . ILE B 1 5 ? 13.266 -18.562 31.516 1 21.48 5 ILE B N 1
ATOM 4643 C CA . ILE B 1 5 ? 13.016 -18.141 30.141 1 21.48 5 ILE B CA 1
ATOM 4644 C C . ILE B 1 5 ? 13.859 -19 29.188 1 21.48 5 ILE B C 1
ATOM 4646 O O . ILE B 1 5 ? 15.094 -18.953 29.234 1 21.48 5 ILE B O 1
ATOM 4650 N N . ALA B 1 6 ? 13.352 -20.234 28.859 1 22.02 6 ALA B N 1
ATOM 4651 C CA . ALA B 1 6 ? 14.141 -21.188 28.062 1 22.02 6 ALA B CA 1
ATOM 4652 C C . ALA B 1 6 ? 14.57 -20.562 26.734 1 22.02 6 ALA B C 1
ATOM 4654 O O . ALA B 1 6 ? 13.742 -20.062 25.984 1 22.02 6 ALA B O 1
ATOM 4655 N N . ARG B 1 7 ? 15.789 -20.109 26.547 1 22.77 7 ARG B N 1
ATOM 4656 C CA . ARG B 1 7 ? 16.547 -19.578 25.422 1 22.77 7 ARG B CA 1
ATOM 4657 C C . ARG B 1 7 ? 16.469 -20.5 24.219 1 22.77 7 ARG B C 1
ATOM 4659 O O . ARG B 1 7 ? 16.891 -21.656 24.297 1 22.77 7 ARG B O 1
ATOM 4666 N N . VAL B 1 8 ? 15.367 -20.531 23.578 1 23.98 8 VAL B N 1
ATOM 4667 C CA . VAL B 1 8 ? 15.383 -21.422 22.438 1 23.98 8 VAL B CA 1
ATOM 4668 C C . VAL B 1 8 ? 16.578 -21.094 21.531 1 23.98 8 VAL B C 1
ATOM 4670 O O . VAL B 1 8 ? 16.703 -19.969 21.047 1 23.98 8 VAL B O 1
ATOM 4673 N N . ALA B 1 9 ? 17.688 -21.688 21.672 1 24.53 9 ALA B N 1
ATOM 4674 C CA . ALA B 1 9 ? 18.984 -21.562 21 1 24.53 9 ALA B CA 1
ATOM 4675 C C . ALA B 1 9 ? 18.828 -21.703 19.484 1 24.53 9 ALA B C 1
ATOM 4677 O O . ALA B 1 9 ? 18.031 -22.516 19 1 24.53 9 ALA B O 1
ATOM 4678 N N . ALA B 1 10 ? 19.203 -20.703 18.766 1 29.98 10 ALA B N 1
ATOM 4679 C CA . ALA B 1 10 ? 19.297 -20.656 17.297 1 29.98 10 ALA B CA 1
ATOM 4680 C C . ALA B 1 10 ? 19.938 -21.922 16.75 1 29.98 10 ALA B C 1
ATOM 4682 O O . ALA B 1 10 ? 20.922 -22.406 17.312 1 29.98 10 ALA B O 1
ATOM 4683 N N . PRO B 1 11 ? 19.312 -22.766 16.016 1 29.23 11 PRO B N 1
ATOM 4684 C CA . PRO B 1 11 ? 19.984 -23.984 15.555 1 29.23 11 PRO B CA 1
ATOM 4685 C C . PRO B 1 11 ? 21.359 -23.688 14.945 1 29.23 11 PRO B C 1
ATOM 4687 O O . PRO B 1 11 ? 21.609 -22.594 14.453 1 29.23 11 PRO B O 1
ATOM 4690 N N . PRO B 1 12 ? 22.484 -24.391 15.383 1 28.8 12 PRO B N 1
ATOM 4691 C CA . PRO B 1 12 ? 23.875 -24.234 14.961 1 28.8 12 PRO B CA 1
ATOM 4692 C C . PRO B 1 12 ? 24.047 -24.219 13.445 1 28.8 12 PRO B C 1
ATOM 4694 O O . PRO B 1 12 ? 23.188 -24.734 12.719 1 28.8 12 PRO B O 1
ATOM 4697 N N . HIS B 1 13 ? 24.844 -23.344 12.984 1 31.31 13 HIS B N 1
ATOM 4698 C CA . HIS B 1 13 ? 25.281 -23.094 11.609 1 31.31 13 HIS B CA 1
ATOM 4699 C C . HIS B 1 13 ? 25.734 -24.391 10.945 1 31.31 13 HIS B C 1
ATOM 4701 O O . HIS B 1 13 ? 26.531 -25.141 11.523 1 31.31 13 HIS B O 1
ATOM 4707 N N . LEU B 1 14 ? 24.969 -24.953 10.195 1 30.28 14 LEU B N 1
ATOM 4708 C CA . LEU B 1 14 ? 25.281 -26.219 9.562 1 30.28 14 LEU B CA 1
ATOM 4709 C C . LEU B 1 14 ? 26.484 -26.078 8.641 1 30.28 14 LEU B C 1
ATOM 4711 O O . LEU B 1 14 ? 26.359 -25.625 7.504 1 30.28 14 LEU B O 1
ATOM 4715 N N . ALA B 1 15 ? 27.609 -25.609 9.117 1 33.94 15 ALA B N 1
ATOM 4716 C CA . ALA B 1 15 ? 28.828 -25.672 8.32 1 33.94 15 ALA B CA 1
ATOM 4717 C C . ALA B 1 15 ? 29.172 -27.109 7.945 1 33.94 15 ALA B C 1
ATOM 4719 O O . ALA B 1 15 ? 29.297 -27.969 8.82 1 33.94 15 ALA B O 1
ATOM 4720 N N . CYS B 1 16 ? 28.703 -27.688 6.926 1 30.83 16 CYS B N 1
ATOM 4721 C CA . CYS B 1 16 ? 29.141 -29.031 6.578 1 30.83 16 CYS B CA 1
ATOM 4722 C C . CYS B 1 16 ? 30.562 -29.031 6.047 1 30.83 16 CYS B C 1
ATOM 4724 O O . CYS B 1 16 ? 30.906 -28.234 5.172 1 30.83 16 CYS B O 1
ATOM 4726 N N . SER B 1 17 ? 31.594 -29.547 6.871 1 27.45 17 SER B N 1
ATOM 4727 C CA . SER B 1 17 ? 33 -29.688 6.492 1 27.45 17 SER B CA 1
ATOM 4728 C C . SER B 1 17 ? 33.156 -30.766 5.426 1 27.45 17 SER B C 1
ATOM 4730 O O . SER B 1 17 ? 32.844 -31.938 5.656 1 27.45 17 SER B O 1
ATOM 4732 N N . ALA B 1 18 ? 32.938 -30.703 4.309 1 24.44 18 ALA B N 1
ATOM 4733 C CA . ALA B 1 18 ? 33.312 -31.797 3.402 1 24.44 18 ALA B CA 1
ATOM 4734 C C . ALA B 1 18 ? 34.812 -31.906 3.256 1 24.44 18 ALA B C 1
ATOM 4736 O O . ALA B 1 18 ? 35.5 -30.906 3.02 1 24.44 18 ALA B O 1
ATOM 4737 N N . ARG B 1 19 ? 35.562 -32.875 3.936 1 21.89 19 ARG B N 1
ATOM 4738 C CA . ARG B 1 19 ? 36.938 -33.25 3.721 1 21.89 19 ARG B CA 1
ATOM 4739 C C . ARG B 1 19 ? 37.219 -33.562 2.25 1 21.89 19 ARG B C 1
ATOM 4741 O O . ARG B 1 19 ? 36.469 -34.344 1.633 1 21.89 19 ARG B O 1
ATOM 4748 N N . PRO B 1 20 ? 38 -32.812 1.563 1 21.5 20 PRO B N 1
ATOM 4749 C CA . PRO B 1 20 ? 38.281 -32.969 0.139 1 21.5 20 PRO B CA 1
ATOM 4750 C C . PRO B 1 20 ? 39.062 -34.25 -0.166 1 21.5 20 PRO B C 1
ATOM 4752 O O . PRO B 1 20 ? 40.156 -34.469 0.37 1 21.5 20 PRO B O 1
ATOM 4755 N N . THR B 1 21 ? 38.625 -35.5 0.032 1 20.58 21 THR B N 1
ATOM 4756 C CA . THR B 1 21 ? 39.531 -36.562 -0.424 1 20.58 21 THR B CA 1
ATOM 4757 C C . THR B 1 21 ? 39.906 -36.312 -1.88 1 20.58 21 THR B C 1
ATOM 4759 O O . THR B 1 21 ? 39.094 -36.5 -2.787 1 20.58 21 THR B O 1
ATOM 4762 N N . GLY B 1 22 ? 40.438 -35.281 -2.193 1 18.83 22 GLY B N 1
ATOM 4763 C CA . GLY B 1 22 ? 40.688 -34.906 -3.572 1 18.83 22 GLY B CA 1
ATOM 4764 C C . GLY B 1 22 ? 41.625 -35.844 -4.293 1 18.83 22 GLY B C 1
ATOM 4765 O O . GLY B 1 22 ? 42.781 -36.031 -3.875 1 18.83 22 GLY B O 1
ATOM 4766 N N . GLY B 1 23 ? 41.156 -37.094 -4.637 1 17.94 23 GLY B N 1
ATOM 4767 C CA . GLY B 1 23 ? 41.812 -38.031 -5.551 1 17.94 23 GLY B CA 1
ATOM 4768 C C . GLY B 1 23 ? 42.5 -37.312 -6.711 1 17.94 23 GLY B C 1
ATOM 4769 O O . GLY B 1 23 ? 42.219 -36.156 -7 1 17.94 23 GLY B O 1
ATOM 4770 N N . SER B 1 24 ? 43.719 -37.781 -7.137 1 18.81 24 SER B N 1
ATOM 4771 C CA . SER B 1 24 ? 44.781 -37.562 -8.109 1 18.81 24 SER B CA 1
ATOM 4772 C C . SER B 1 24 ? 44.25 -37.594 -9.531 1 18.81 24 SER B C 1
ATOM 4774 O O . SER B 1 24 ? 45.031 -37.469 -10.492 1 18.81 24 SER B O 1
ATOM 4776 N N . LEU B 1 25 ? 43.031 -37.188 -9.758 1 16.36 25 LEU B N 1
ATOM 4777 C CA . LEU B 1 25 ? 42.594 -37.562 -11.102 1 16.36 25 LEU B CA 1
ATOM 4778 C C . LEU B 1 25 ? 43.625 -37.156 -12.148 1 16.36 25 LEU B C 1
ATOM 4780 O O . LEU B 1 25 ? 43.938 -35.969 -12.266 1 16.36 25 LEU B O 1
ATOM 4784 N N . GLY B 1 26 ? 44.562 -37.969 -12.539 1 17.48 26 GLY B N 1
ATOM 4785 C CA . GLY B 1 26 ? 45.594 -37.969 -13.586 1 17.48 26 GLY B CA 1
ATOM 4786 C C . GLY B 1 26 ? 45 -37.781 -14.969 1 17.48 26 GLY B C 1
ATOM 4787 O O . GLY B 1 26 ? 45.719 -37.875 -15.969 1 17.48 26 GLY B O 1
ATOM 4788 N N . VAL B 1 27 ? 43.844 -37.25 -15.211 1 15.72 27 VAL B N 1
ATOM 4789 C CA . VAL B 1 27 ? 43.312 -37.594 -16.531 1 15.72 27 VAL B CA 1
ATOM 4790 C C . VAL B 1 27 ? 44.344 -37.219 -17.609 1 15.72 27 VAL B C 1
ATOM 4792 O O . VAL B 1 27 ? 45.031 -36.219 -17.484 1 15.72 27 VAL B O 1
ATOM 4795 N N . GLY B 1 28 ? 44.531 -38.094 -18.703 1 15.49 28 GLY B N 1
ATOM 4796 C CA . GLY B 1 28 ? 45.344 -38.562 -19.812 1 15.49 28 GLY B CA 1
ATOM 4797 C C . GLY B 1 28 ? 45.438 -37.562 -20.953 1 15.49 28 GLY B C 1
ATOM 4798 O O . GLY B 1 28 ? 46.531 -37.156 -21.328 1 15.49 28 GLY B O 1
ATOM 4799 N N . ALA B 1 29 ? 44.438 -37.656 -22.109 1 14.98 29 ALA B N 1
ATOM 4800 C CA . ALA B 1 29 ? 44.719 -38.219 -23.422 1 14.98 29 ALA B CA 1
ATOM 4801 C C . ALA B 1 29 ? 45.188 -37.156 -24.406 1 14.98 29 ALA B C 1
ATOM 4803 O O . ALA B 1 29 ? 46.25 -37.25 -24.969 1 14.98 29 ALA B O 1
ATOM 4804 N N . ALA B 1 30 ? 44.219 -36.719 -25.406 1 14.98 30 ALA B N 1
ATOM 4805 C CA . ALA B 1 30 ? 44.312 -37.031 -26.828 1 14.98 30 ALA B CA 1
ATOM 4806 C C . ALA B 1 30 ? 45.062 -35.938 -27.578 1 14.98 30 ALA B C 1
ATOM 4808 O O . ALA B 1 30 ? 45.125 -34.781 -27.125 1 14.98 30 ALA B O 1
ATOM 4809 N N . ARG B 1 31 ? 45.719 -36.25 -28.844 1 15.4 31 ARG B N 1
ATOM 4810 C CA . ARG B 1 31 ? 46.719 -35.938 -29.859 1 15.4 31 ARG B CA 1
ATOM 4811 C C . ARG B 1 31 ? 46.156 -34.938 -30.875 1 15.4 31 ARG B C 1
ATOM 4813 O O . ARG B 1 31 ? 46.906 -34.438 -31.734 1 15.4 31 ARG B O 1
ATOM 4820 N N . PRO B 1 32 ? 44.969 -34.438 -30.938 1 14.06 32 PRO B N 1
ATOM 4821 C CA . PRO B 1 32 ? 44.656 -34.531 -32.375 1 14.06 32 PRO B CA 1
ATOM 4822 C C . PRO B 1 32 ? 45.719 -33.844 -33.25 1 14.06 32 PRO B C 1
ATOM 4824 O O . PRO B 1 32 ? 46.531 -33.062 -32.75 1 14.06 32 PRO B O 1
ATOM 4827 N N . GLY B 1 33 ? 45.312 -33.906 -34.812 1 14.26 33 GLY B N 1
ATOM 4828 C CA . GLY B 1 33 ? 45.75 -34.062 -36.188 1 14.26 33 GLY B CA 1
ATOM 4829 C C . GLY B 1 33 ? 46.25 -32.781 -36.812 1 14.26 33 GLY B C 1
ATOM 4830 O O . GLY B 1 33 ? 46.125 -31.719 -36.219 1 14.26 33 GLY B O 1
ATOM 4831 N N . THR B 1 34 ? 45.969 -32.875 -38.25 1 14.52 34 THR B N 1
ATOM 4832 C CA . THR B 1 34 ? 46.688 -32.688 -39.5 1 14.52 34 THR B CA 1
ATOM 4833 C C . THR B 1 34 ? 46.562 -31.234 -40 1 14.52 34 THR B C 1
ATOM 4835 O O . THR B 1 34 ? 47.594 -30.578 -40.25 1 14.52 34 THR B O 1
ATOM 4838 N N . GLY B 1 35 ? 45.5 -31.062 -40.875 1 13.69 35 GLY B N 1
ATOM 4839 C CA . GLY B 1 35 ? 45.781 -30.891 -42.281 1 13.69 35 GLY B CA 1
ATOM 4840 C C . GLY B 1 35 ? 46.156 -29.453 -42.656 1 13.69 35 GLY B C 1
ATOM 4841 O O . GLY B 1 35 ? 46.031 -28.547 -41.812 1 13.69 35 GLY B O 1
ATOM 4842 N N . THR B 1 36 ? 45.719 -29.328 -44.031 1 13.87 36 THR B N 1
ATOM 4843 C CA . THR B 1 36 ? 46.281 -28.859 -45.281 1 13.87 36 THR B CA 1
ATOM 4844 C C . THR B 1 36 ? 46.031 -27.375 -45.469 1 13.87 36 THR B C 1
ATOM 4846 O O . THR B 1 36 ? 46.938 -26.578 -45.656 1 13.87 36 THR B O 1
ATOM 4849 N N . GLN B 1 37 ? 45.031 -27.188 -46.562 1 13.14 37 GLN B N 1
ATOM 4850 C CA . GLN B 1 37 ? 45.438 -26.656 -47.875 1 13.14 37 GLN B CA 1
ATOM 4851 C C . GLN B 1 37 ? 45.25 -25.141 -47.906 1 13.14 37 GLN B C 1
ATOM 4853 O O . GLN B 1 37 ? 46.219 -24.391 -48.031 1 13.14 37 GLN B O 1
ATOM 4858 N N . SER B 1 38 ? 44.156 -24.875 -48.75 1 13.52 38 SER B N 1
ATOM 4859 C CA . SER B 1 38 ? 44.25 -24.297 -50.094 1 13.52 38 SER B CA 1
ATOM 4860 C C . SER B 1 38 ? 44.125 -22.781 -50.062 1 13.52 38 SER B C 1
ATOM 4862 O O . SER B 1 38 ? 43.781 -22.219 -49 1 13.52 38 SER B O 1
ATOM 4864 N N . GLY B 1 39 ? 43.281 -22.406 -51.125 1 13.04 39 GLY B N 1
ATOM 4865 C CA . GLY B 1 39 ? 43.531 -21.594 -52.281 1 13.04 39 GLY B CA 1
ATOM 4866 C C . GLY B 1 39 ? 43.188 -20.141 -52.125 1 13.04 39 GLY B C 1
ATOM 4867 O O . GLY B 1 39 ? 44.062 -19.297 -51.938 1 13.04 39 GLY B O 1
ATOM 4868 N N . ARG B 1 40 ? 41.875 -19.891 -52.625 1 14.28 40 ARG B N 1
ATOM 4869 C CA . ARG B 1 40 ? 41.75 -19.141 -53.875 1 14.28 40 ARG B CA 1
ATOM 4870 C C . ARG B 1 40 ? 41.688 -17.641 -53.625 1 14.28 40 ARG B C 1
ATOM 4872 O O . ARG B 1 40 ? 41.469 -17.219 -52.469 1 14.28 40 ARG B O 1
ATOM 4879 N N . GLY B 1 41 ? 40.781 -17.156 -54.469 1 13.78 41 GLY B N 1
ATOM 4880 C CA . GLY B 1 41 ? 40.875 -16.25 -55.594 1 13.78 41 GLY B CA 1
ATOM 4881 C C . GLY B 1 41 ? 40.594 -14.805 -55.219 1 13.78 41 GLY B C 1
ATOM 4882 O O . GLY B 1 41 ? 40.281 -14.5 -54.062 1 13.78 41 GLY B O 1
ATOM 4883 N N . ARG B 1 42 ? 39.406 -14.352 -55.875 1 14.23 42 ARG B N 1
ATOM 4884 C CA . ARG B 1 42 ? 39.312 -13.406 -56.969 1 14.23 42 ARG B CA 1
ATOM 4885 C C . ARG B 1 42 ? 39 -11.992 -56.469 1 14.23 42 ARG B C 1
ATOM 4887 O O . ARG B 1 42 ? 38.594 -11.82 -55.312 1 14.23 42 ARG B O 1
ATOM 4894 N N . SER B 1 43 ? 38.5 -11.383 -57.469 1 13.49 43 SER B N 1
ATOM 4895 C CA . SER B 1 43 ? 38.719 -10.148 -58.219 1 13.49 43 SER B CA 1
ATOM 4896 C C . SER B 1 43 ? 37.875 -9.008 -57.656 1 13.49 43 SER B C 1
ATOM 4898 O O . SER B 1 43 ? 38.406 -7.953 -57.312 1 13.49 43 SER B O 1
ATOM 4900 N N . ARG B 1 44 ? 36.656 -8.859 -58.281 1 13.92 44 ARG B N 1
ATOM 4901 C CA . ARG B 1 44 ? 36.5 -7.797 -59.281 1 13.92 44 ARG B CA 1
ATOM 4902 C C . ARG B 1 44 ? 35.875 -6.555 -58.656 1 13.92 44 ARG B C 1
ATOM 4904 O O . ARG B 1 44 ? 35.406 -6.598 -57.5 1 13.92 44 ARG B O 1
ATOM 4911 N N . CYS B 1 45 ? 34.781 -6.188 -59.344 1 14.06 45 CYS B N 1
ATOM 4912 C CA . CYS B 1 45 ? 34.531 -5.062 -60.25 1 14.06 45 CYS B CA 1
ATOM 4913 C C . CYS B 1 45 ? 33.75 -3.967 -59.531 1 14.06 45 CYS B C 1
ATOM 4915 O O . CYS B 1 45 ? 33.25 -4.18 -58.438 1 14.06 45 CYS B O 1
ATOM 4917 N N . ARG B 1 46 ? 32.656 -3.537 -60.25 1 14.11 46 ARG B N 1
ATOM 4918 C CA . ARG B 1 46 ? 32.344 -2.328 -61.031 1 14.11 46 ARG B CA 1
ATOM 4919 C C . ARG B 1 46 ? 31.438 -1.391 -60.219 1 14.11 46 ARG B C 1
ATOM 4921 O O . ARG B 1 46 ? 30.781 -1.814 -59.281 1 14.11 46 ARG B O 1
ATOM 4928 N N . PRO B 1 47 ? 30.672 -0.711 -61.031 1 14.62 47 PRO B N 1
ATOM 4929 C CA . PRO B 1 47 ? 30.438 0.707 -61.344 1 14.62 47 PRO B CA 1
ATOM 4930 C C . PRO B 1 47 ? 29.203 1.259 -60.625 1 14.62 47 PRO B C 1
ATOM 4932 O O . PRO B 1 47 ? 29.281 2.229 -59.875 1 14.62 47 PRO B O 1
ATOM 4935 N N . PRO B 1 48 ? 28.078 1.245 -61.469 1 14.1 48 PRO B N 1
ATOM 4936 C CA . PRO B 1 48 ? 27.609 2.5 -62.062 1 14.1 48 PRO B CA 1
ATOM 4937 C C . PRO B 1 48 ? 26.438 3.115 -61.281 1 14.1 48 PRO B C 1
ATOM 4939 O O . PRO B 1 48 ? 26.531 4.254 -60.812 1 14.1 48 PRO B O 1
ATOM 4942 N N . ARG B 1 49 ? 25.156 2.893 -61.875 1 14.6 49 ARG B N 1
ATOM 4943 C CA . ARG B 1 49 ? 24.406 3.848 -62.688 1 14.6 49 ARG B CA 1
ATOM 4944 C C . ARG B 1 49 ? 23.312 4.52 -61.844 1 14.6 49 ARG B C 1
ATOM 4946 O O . ARG B 1 49 ? 22.906 4.008 -60.812 1 14.6 49 ARG B O 1
ATOM 4953 N N . PRO B 1 50 ? 22.438 5.078 -62.688 1 15.25 50 PRO B N 1
ATOM 4954 C CA . PRO B 1 50 ? 21.828 6.371 -63 1 15.25 50 PRO B CA 1
ATOM 4955 C C . PRO B 1 50 ? 20.453 6.535 -62.344 1 15.25 50 PRO B C 1
ATOM 4957 O O . PRO B 1 50 ? 20.219 7.488 -61.594 1 15.25 50 PRO B O 1
ATOM 4960 N N . PRO B 1 51 ? 19.469 6.348 -63.25 1 15.08 51 PRO B N 1
ATOM 4961 C CA . PRO B 1 51 ? 18.609 7.387 -63.812 1 15.08 51 PRO B CA 1
ATOM 4962 C C . PRO B 1 51 ? 17.25 7.473 -63.125 1 15.08 51 PRO B C 1
ATOM 4964 O O . PRO B 1 51 ? 16.922 6.633 -62.312 1 15.08 51 PRO B O 1
ATOM 4967 N N . ASN B 1 52 ? 16.203 7.375 -64 1 14.56 52 ASN B N 1
ATOM 4968 C CA . ASN B 1 52 ? 15.25 8.281 -64.625 1 14.56 52 ASN B CA 1
ATOM 4969 C C . ASN B 1 52 ? 13.844 8.117 -64.062 1 14.56 52 ASN B C 1
ATOM 4971 O O . ASN B 1 52 ? 13.328 9.008 -63.406 1 14.56 52 ASN B O 1
ATOM 4975 N N . SER B 1 53 ? 12.742 7.738 -65 1 13.31 53 SER B N 1
ATOM 4976 C CA . SER B 1 53 ? 11.688 8.484 -65.75 1 13.31 53 SER B CA 1
ATOM 4977 C C . SER B 1 53 ? 10.305 8 -65.312 1 13.31 53 SER B C 1
ATOM 4979 O O . SER B 1 53 ? 9.289 8.547 -65.75 1 13.31 53 SER B O 1
ATOM 4981 N N . VAL B 1 54 ? 10.055 7.109 -64.438 1 15.03 54 VAL B N 1
ATOM 4982 C CA . VAL B 1 54 ? 8.789 6.828 -65.125 1 15.03 54 VAL B CA 1
ATOM 4983 C C . VAL B 1 54 ? 7.945 8.094 -65.188 1 15.03 54 VAL B C 1
ATOM 4985 O O . VAL B 1 54 ? 7.75 8.773 -64.188 1 15.03 54 VAL B O 1
ATOM 4988 N N . PRO B 1 55 ? 7.727 8.664 -66.5 1 14.7 55 PRO B N 1
ATOM 4989 C CA . PRO B 1 55 ? 6.668 9.539 -67 1 14.7 55 PRO B CA 1
ATOM 4990 C C . PRO B 1 55 ? 5.27 9.047 -66.625 1 14.7 55 PRO B C 1
ATOM 4992 O O . PRO B 1 55 ? 5.109 7.914 -66.188 1 14.7 55 PRO B O 1
ATOM 4995 N N . ASP B 1 56 ? 4.457 9.828 -67.188 1 15.14 56 ASP B N 1
ATOM 4996 C CA . ASP B 1 56 ? 3.084 10.305 -67.312 1 15.14 56 ASP B CA 1
ATOM 4997 C C . ASP B 1 56 ? 2.162 9.211 -67.875 1 15.14 56 ASP B C 1
ATOM 4999 O O . ASP B 1 56 ? 2.625 8.219 -68.438 1 15.14 56 ASP B O 1
ATOM 5003 N N . PRO B 1 57 ? 1.285 9.648 -68.5 1 15.86 57 PRO B N 1
ATOM 5004 C CA . PRO B 1 57 ? -0.161 9.461 -68.625 1 15.86 57 PRO B CA 1
ATOM 5005 C C . PRO B 1 57 ? -0.535 8.57 -69.812 1 15.86 57 PRO B C 1
ATOM 5007 O O . PRO B 1 57 ? -1.687 8.57 -70.25 1 15.86 57 PRO B O 1
ATOM 5010 N N . ARG B 1 58 ? 0.534 7.656 -70.438 1 14.9 58 ARG B N 1
ATOM 5011 C CA . ARG B 1 58 ? 0.343 7.145 -71.75 1 14.9 58 ARG B CA 1
ATOM 5012 C C . ARG B 1 58 ? -1.046 6.539 -71.938 1 14.9 58 ARG B C 1
ATOM 5014 O O . ARG B 1 58 ? -1.67 6.129 -70.938 1 14.9 58 ARG B O 1
ATOM 5021 N N . ALA B 1 59 ? -0.916 5.848 -73.062 1 14.26 59 ALA B N 1
ATOM 5022 C CA . ALA B 1 59 ? -1.767 5.816 -74.25 1 14.26 59 ALA B CA 1
ATOM 5023 C C . ALA B 1 59 ? -2.922 4.836 -74.062 1 14.26 59 ALA B C 1
ATOM 5025 O O . ALA B 1 59 ? -4.086 5.195 -74.25 1 14.26 59 ALA B O 1
ATOM 5026 N N . ARG B 1 60 ? -2.623 3.623 -74.75 1 14.73 60 ARG B N 1
ATOM 5027 C CA . ARG B 1 60 ? -3.365 3.326 -76 1 14.73 60 ARG B CA 1
ATOM 5028 C C . ARG B 1 60 ? -4.68 2.621 -75.688 1 14.73 60 ARG B C 1
ATOM 5030 O O . ARG B 1 60 ? -4.918 2.223 -74.5 1 14.73 60 ARG B O 1
ATOM 5037 N N . HIS B 1 61 ? -4.766 1.459 -76.375 1 14.62 61 HIS B N 1
ATOM 5038 C CA . HIS B 1 61 ? -5.578 1.085 -77.562 1 14.62 61 HIS B CA 1
ATOM 5039 C C . HIS B 1 61 ? -6.797 0.275 -77.125 1 14.62 61 HIS B C 1
ATOM 5041 O O . HIS B 1 61 ? -6.816 -0.303 -76 1 14.62 61 HIS B O 1
ATOM 5047 N N . PRO B 1 62 ? -7.41 -0.17 -78.188 1 15.41 62 PRO B N 1
ATOM 5048 C CA . PRO B 1 62 ? -8.781 -0.42 -78.625 1 15.41 62 PRO B CA 1
ATOM 5049 C C . PRO B 1 62 ? -9.273 -1.821 -78.312 1 15.41 62 PRO B C 1
ATOM 5051 O O . PRO B 1 62 ? -10.422 -1.988 -77.875 1 15.41 62 PRO B O 1
ATOM 5054 N N . ASP B 1 63 ? -8.477 -2.914 -78.75 1 14.29 63 ASP B N 1
ATOM 5055 C CA . ASP B 1 63 ? -9.188 -3.666 -79.75 1 14.29 63 ASP B CA 1
ATOM 5056 C C . ASP B 1 63 ? -10.211 -4.613 -79.125 1 14.29 63 ASP B C 1
ATOM 5058 O O . ASP B 1 63 ? -11.414 -4.43 -79.312 1 14.29 63 ASP B O 1
ATOM 5062 N N . HIS B 1 64 ? -9.922 -5.977 -79.562 1 14.78 64 HIS B N 1
ATOM 5063 C CA . HIS B 1 64 ? -10.703 -6.805 -80.5 1 14.78 64 HIS B CA 1
ATOM 5064 C C . HIS B 1 64 ? -11.648 -7.723 -79.688 1 14.78 64 HIS B C 1
ATOM 5066 O O . HIS B 1 64 ? -11.695 -7.688 -78.5 1 14.78 64 HIS B O 1
ATOM 5072 N N . PRO B 1 65 ? -11.469 -9.156 -80.125 1 15.43 65 PRO B N 1
ATOM 5073 C CA . PRO B 1 65 ? -12.406 -9.969 -80.875 1 15.43 65 PRO B CA 1
ATOM 5074 C C . PRO B 1 65 ? -13.258 -10.875 -80 1 15.43 65 PRO B C 1
ATOM 5076 O O . PRO B 1 65 ? -14.477 -10.68 -79.875 1 15.43 65 PRO B O 1
ATOM 5079 N N . ALA B 1 66 ? -13.023 -12.359 -80.25 1 14.86 66 ALA B N 1
ATOM 5080 C CA . ALA B 1 66 ? -13.867 -13.367 -80.875 1 14.86 66 ALA B CA 1
ATOM 5081 C C . ALA B 1 66 ? -14.523 -14.273 -79.812 1 14.86 66 ALA B C 1
ATOM 5083 O O . ALA B 1 66 ? -15.742 -14.477 -79.875 1 14.86 66 ALA B O 1
ATOM 5084 N N . LEU B 1 67 ? -13.789 -15.461 -79.438 1 15.35 67 LEU B N 1
ATOM 5085 C CA . LEU B 1 67 ? -14.203 -16.766 -79.938 1 15.35 67 LEU B CA 1
ATOM 5086 C C . LEU B 1 67 ? -15.258 -17.391 -79.062 1 15.35 67 LEU B C 1
ATOM 5088 O O . LEU B 1 67 ? -15.398 -17.016 -77.875 1 15.35 67 LEU B O 1
ATOM 5092 N N . GLU B 1 68 ? -15.203 -18.938 -79.188 1 15.25 68 GLU B N 1
ATOM 5093 C CA . GLU B 1 68 ? -16.062 -20.047 -79.562 1 15.25 68 GLU B CA 1
ATOM 5094 C C . GLU B 1 68 ? -16.609 -20.797 -78.375 1 15.25 68 GLU B C 1
ATOM 5096 O O . GLU B 1 68 ? -17.828 -20.984 -78.25 1 15.25 68 GLU B O 1
ATOM 5101 N N . THR B 1 69 ? -16.078 -22.172 -78.188 1 15.35 69 THR B N 1
ATOM 5102 C CA . THR B 1 69 ? -16.812 -23.391 -78.5 1 15.35 69 THR B CA 1
ATOM 5103 C C . THR B 1 69 ? -17.422 -23.984 -77.188 1 15.35 69 THR B C 1
ATOM 5105 O O . THR B 1 69 ? -18.625 -24.25 -77.125 1 15.35 69 THR B O 1
ATOM 5108 N N . GLY B 1 70 ? -16.875 -25.297 -76.75 1 14.88 70 GLY B N 1
ATOM 5109 C CA . GLY B 1 70 ? -17.453 -26.625 -76.812 1 14.88 70 GLY B CA 1
ATOM 5110 C C . GLY B 1 70 ? -18.078 -27.062 -75.5 1 14.88 70 GLY B C 1
ATOM 5111 O O . GLY B 1 70 ? -17.922 -26.391 -74.438 1 14.88 70 GLY B O 1
ATOM 5112 N N . ASP B 1 71 ? -18.078 -28.547 -75.25 1 15.23 71 ASP B N 1
ATOM 5113 C CA . ASP B 1 71 ? -19.016 -29.641 -75 1 15.23 71 ASP B CA 1
ATOM 5114 C C . ASP B 1 71 ? -18.953 -30.141 -73.562 1 15.23 71 ASP B C 1
ATOM 5116 O O . ASP B 1 71 ? -19.812 -30.906 -73.125 1 15.23 71 ASP B O 1
ATOM 5120 N N . ALA B 1 72 ? -17.906 -30 -72.75 1 15.06 72 ALA B N 1
ATOM 5121 C CA . ALA B 1 72 ? -17.578 -31.312 -72.188 1 15.06 72 ALA B CA 1
ATOM 5122 C C . ALA B 1 72 ? -18.656 -31.766 -71.25 1 15.06 72 ALA B C 1
ATOM 5124 O O . ALA B 1 72 ? -19.312 -30.953 -70.562 1 15.06 72 ALA B O 1
ATOM 5125 N N . ASP B 1 73 ? -18.5 -33.219 -70.875 1 15.83 73 ASP B N 1
ATOM 5126 C CA . ASP B 1 73 ? -19.234 -34.438 -70.5 1 15.83 73 ASP B CA 1
ATOM 5127 C C . ASP B 1 73 ? -19.453 -34.5 -69 1 15.83 73 ASP B C 1
ATOM 5129 O O . ASP B 1 73 ? -18.797 -33.781 -68.25 1 15.83 73 ASP B O 1
ATOM 5133 N N . GLY B 1 74 ? -19.797 -35.844 -68.5 1 16.14 74 GLY B N 1
ATOM 5134 C CA . GLY B 1 74 ? -20.812 -36.531 -67.75 1 16.14 74 GLY B CA 1
ATOM 5135 C C . GLY B 1 74 ? -20.438 -36.719 -66.25 1 16.14 74 GLY B C 1
ATOM 5136 O O . GLY B 1 74 ? -21.297 -36.906 -65.438 1 16.14 74 GLY B O 1
ATOM 5137 N N . ARG B 1 75 ? -19.109 -37.188 -65.938 1 17.17 75 ARG B N 1
ATOM 5138 C CA . ARG B 1 75 ? -19 -38.438 -65.188 1 17.17 75 ARG B CA 1
ATOM 5139 C C . ARG B 1 75 ? -19.266 -38.156 -63.688 1 17.17 75 ARG B C 1
ATOM 5141 O O . ARG B 1 75 ? -18.891 -37.125 -63.156 1 17.17 75 ARG B O 1
ATOM 5148 N N . SER B 1 76 ? -19.984 -39.094 -63 1 17.94 76 SER B N 1
ATOM 5149 C CA . SER B 1 76 ? -20.766 -39.281 -61.781 1 17.94 76 SER B CA 1
ATOM 5150 C C . SER B 1 76 ? -19.875 -39.562 -60.562 1 17.94 76 SER B C 1
ATOM 5152 O O . SER B 1 76 ? -20.344 -39.656 -59.438 1 17.94 76 SER B O 1
ATOM 5154 N N . VAL B 1 77 ? -18.484 -39.594 -60.625 1 19.86 77 VAL B N 1
ATOM 5155 C CA . VAL B 1 77 ? -17.938 -40.656 -59.781 1 19.86 77 VAL B CA 1
ATOM 5156 C C . VAL B 1 77 ? -18.172 -40.344 -58.312 1 19.86 77 VAL B C 1
ATOM 5158 O O . VAL B 1 77 ? -18.125 -39.188 -57.906 1 19.86 77 VAL B O 1
ATOM 5161 N N . ASN B 1 78 ? -18.609 -41.406 -57.562 1 20.17 78 ASN B N 1
ATOM 5162 C CA . ASN B 1 78 ? -19.141 -41.781 -56.25 1 20.17 78 ASN B CA 1
ATOM 5163 C C . ASN B 1 78 ? -18.047 -41.75 -55.188 1 20.17 78 ASN B C 1
ATOM 5165 O O . ASN B 1 78 ? -18.266 -42.219 -54.062 1 20.17 78 ASN B O 1
ATOM 5169 N N . GLY B 1 79 ? -16.859 -41.156 -55.406 1 20.48 79 GLY B N 1
ATOM 5170 C CA . GLY B 1 79 ? -15.836 -41.812 -54.594 1 20.48 79 GLY B CA 1
ATOM 5171 C C . GLY B 1 79 ? -16.094 -41.688 -53.094 1 20.48 79 GLY B C 1
ATOM 5172 O O . GLY B 1 79 ? -16.672 -40.688 -52.625 1 20.48 79 GLY B O 1
ATOM 5173 N N . GLY B 1 80 ? -16.125 -42.844 -52.375 1 20.67 80 GLY B N 1
ATOM 5174 C CA . GLY B 1 80 ? -16.266 -43.312 -51 1 20.67 80 GLY B CA 1
ATOM 5175 C C . GLY B 1 80 ? -15.281 -42.656 -50.062 1 20.67 80 GLY B C 1
ATOM 5176 O O . GLY B 1 80 ? -14.086 -42.562 -50.344 1 20.67 80 GLY B O 1
ATOM 5177 N N . ALA B 1 81 ? -15.703 -41.688 -49.406 1 24.59 81 ALA B N 1
ATOM 5178 C CA . ALA B 1 81 ? -14.836 -40.938 -48.5 1 24.59 81 ALA B CA 1
ATOM 5179 C C . ALA B 1 81 ? -14.102 -41.875 -47.531 1 24.59 81 ALA B C 1
ATOM 5181 O O . ALA B 1 81 ? -14.734 -42.656 -46.781 1 24.59 81 ALA B O 1
ATOM 5182 N N . LYS B 1 82 ? -12.93 -42.281 -47.938 1 26.31 82 LYS B N 1
ATOM 5183 C CA . LYS B 1 82 ? -12.008 -43.062 -47.125 1 26.31 82 LYS B CA 1
ATOM 5184 C C . LYS B 1 82 ? -11.984 -42.531 -45.688 1 26.31 82 LYS B C 1
ATOM 5186 O O . LYS B 1 82 ? -12.109 -41.344 -45.438 1 26.31 82 LYS B O 1
ATOM 5191 N N . PRO B 1 83 ? -12.07 -43.438 -44.75 1 27.91 83 PRO B N 1
ATOM 5192 C CA . PRO B 1 83 ? -12.047 -43.312 -43.281 1 27.91 83 PRO B CA 1
ATOM 5193 C C . PRO B 1 83 ? -10.898 -42.438 -42.781 1 27.91 83 PRO B C 1
ATOM 5195 O O . PRO B 1 83 ? -9.836 -42.406 -43.406 1 27.91 83 PRO B O 1
ATOM 5198 N N . HIS B 1 84 ? -11.172 -41.312 -42.188 1 28.94 84 HIS B N 1
ATOM 5199 C CA . HIS B 1 84 ? -10.18 -40.375 -41.688 1 28.94 84 HIS B CA 1
ATOM 5200 C C . HIS B 1 84 ? -9.133 -41.062 -40.844 1 28.94 84 HIS B C 1
ATOM 5202 O O . HIS B 1 84 ? -9.484 -41.781 -39.875 1 28.94 84 HIS B O 1
ATOM 5208 N N . ALA B 1 85 ? -7.957 -41.438 -41.344 1 32.66 85 ALA B N 1
ATOM 5209 C CA . ALA B 1 85 ? -6.754 -42.031 -40.781 1 32.66 85 ALA B CA 1
ATOM 5210 C C . ALA B 1 85 ? -6.438 -41.438 -39.406 1 32.66 85 ALA B C 1
ATOM 5212 O O . ALA B 1 85 ? -6.594 -40.219 -39.219 1 32.66 85 ALA B O 1
ATOM 5213 N N . GLN B 1 86 ? -6.391 -42.25 -38.375 1 32.88 86 GLN B N 1
ATOM 5214 C CA . GLN B 1 86 ? -5.836 -42.094 -37.031 1 32.88 86 GLN B CA 1
ATOM 5215 C C . GLN B 1 86 ? -4.555 -41.281 -37.062 1 32.88 86 GLN B C 1
ATOM 5217 O O . GLN B 1 86 ? -3.662 -41.531 -37.875 1 32.88 86 GLN B O 1
ATOM 5222 N N . ALA B 1 87 ? -4.484 -40.062 -36.75 1 41.44 87 ALA B N 1
ATOM 5223 C CA . ALA B 1 87 ? -3.387 -39.094 -36.688 1 41.44 87 ALA B CA 1
ATOM 5224 C C . ALA B 1 87 ? -2.072 -39.781 -36.312 1 41.44 87 ALA B C 1
ATOM 5226 O O . ALA B 1 87 ? -1.996 -40.5 -35.344 1 41.44 87 ALA B O 1
ATOM 5227 N N . ALA B 1 88 ? -0.953 -39.875 -37 1 45.5 88 ALA B N 1
ATOM 5228 C CA . ALA B 1 88 ? 0.22 -40.688 -37.344 1 45.5 88 ALA B CA 1
ATOM 5229 C C . ALA B 1 88 ? 1.224 -40.719 -36.219 1 45.5 88 ALA B C 1
ATOM 5231 O O . ALA B 1 88 ? 1.312 -39.75 -35.438 1 45.5 88 ALA B O 1
ATOM 5232 N N . PRO B 1 89 ? 2.018 -41.75 -35.812 1 46.28 89 PRO B N 1
ATOM 5233 C CA . PRO B 1 89 ? 3.129 -42.125 -34.938 1 46.28 89 PRO B CA 1
ATOM 5234 C C . PRO B 1 89 ? 4.227 -41.062 -34.875 1 46.28 89 PRO B C 1
ATOM 5236 O O . PRO B 1 89 ? 4.98 -41 -33.906 1 46.28 89 PRO B O 1
ATOM 5239 N N . ARG B 1 90 ? 4.438 -40.25 -35.906 1 45.75 90 ARG B N 1
ATOM 5240 C CA . ARG B 1 90 ? 5.543 -39.281 -35.938 1 45.75 90 ARG B CA 1
ATOM 5241 C C . ARG B 1 90 ? 5.297 -38.125 -34.969 1 45.75 90 ARG B C 1
ATOM 5243 O O . ARG B 1 90 ? 6.238 -37.594 -34.375 1 45.75 90 ARG B O 1
ATOM 5250 N N . GLY B 1 91 ? 4.113 -37.688 -34.781 1 47.34 91 GLY B N 1
ATOM 5251 C CA . GLY B 1 91 ? 3.768 -36.594 -33.875 1 47.34 91 GLY B CA 1
ATOM 5252 C C . GLY B 1 91 ? 4.02 -36.938 -32.438 1 47.34 91 GLY B C 1
ATOM 5253 O O . GLY B 1 91 ? 4.52 -36.125 -31.672 1 47.34 91 GLY B O 1
ATOM 5254 N N . ARG B 1 92 ? 3.711 -38.125 -32.125 1 56.5 92 ARG B N 1
ATOM 5255 C CA . ARG B 1 92 ? 3.941 -38.594 -30.75 1 56.5 92 ARG B CA 1
ATOM 5256 C C . ARG B 1 92 ? 5.434 -38.719 -30.453 1 56.5 92 ARG B C 1
ATOM 5258 O O . ARG B 1 92 ? 5.871 -38.406 -29.344 1 56.5 92 ARG B O 1
ATOM 5265 N N . ARG B 1 93 ? 6.211 -39.125 -31.469 1 63.59 93 ARG B N 1
ATOM 5266 C CA . ARG B 1 93 ? 7.652 -39.25 -31.266 1 63.59 93 ARG B CA 1
ATOM 5267 C C . ARG B 1 93 ? 8.289 -37.875 -31.062 1 63.59 93 ARG B C 1
ATOM 5269 O O . ARG B 1 93 ? 9.164 -37.688 -30.219 1 63.59 93 ARG B O 1
ATOM 5276 N N . ALA B 1 94 ? 7.809 -36.969 -31.859 1 70.88 94 ALA B N 1
ATOM 5277 C CA . ALA B 1 94 ? 8.328 -35.625 -31.734 1 70.88 94 ALA B CA 1
ATOM 5278 C C . ALA B 1 94 ? 7.984 -35.031 -30.375 1 70.88 94 ALA B C 1
ATOM 5280 O O . ALA B 1 94 ? 8.82 -34.375 -29.75 1 70.88 94 ALA B O 1
ATOM 5281 N N . ALA B 1 95 ? 6.887 -35.25 -30 1 77.44 95 ALA B N 1
ATOM 5282 C CA . ALA B 1 95 ? 6.449 -34.812 -28.688 1 77.44 95 ALA B CA 1
ATOM 5283 C C . ALA B 1 95 ? 7.281 -35.438 -27.578 1 77.44 95 ALA B C 1
ATOM 5285 O O . ALA B 1 95 ? 7.648 -34.75 -26.609 1 77.44 95 ALA B O 1
ATOM 5286 N N . ALA B 1 96 ? 7.555 -36.625 -27.766 1 80.62 96 ALA B N 1
ATOM 5287 C CA . ALA B 1 96 ? 8.383 -37.344 -26.781 1 80.62 96 ALA B CA 1
ATOM 5288 C C . ALA B 1 96 ? 9.797 -36.781 -26.75 1 80.62 96 ALA B C 1
ATOM 5290 O O . ALA B 1 96 ? 10.414 -36.688 -25.688 1 80.62 96 ALA B O 1
ATOM 5291 N N . ASP B 1 97 ? 10.195 -36.281 -27.859 1 86.38 97 ASP B N 1
ATOM 5292 C CA . ASP B 1 97 ? 11.531 -35.719 -27.938 1 86.38 97 ASP B CA 1
ATOM 5293 C C . ASP B 1 97 ? 11.602 -34.375 -27.203 1 86.38 97 ASP B C 1
ATOM 5295 O O . ASP B 1 97 ? 12.602 -34.094 -26.531 1 86.38 97 ASP B O 1
ATOM 5299 N N . VAL B 1 98 ? 10.523 -33.656 -27.297 1 94.06 98 VAL B N 1
ATOM 5300 C CA . VAL B 1 98 ? 10.484 -32.375 -26.625 1 94.06 98 VAL B CA 1
ATOM 5301 C C . VAL B 1 98 ? 10.469 -32.562 -25.109 1 94.06 98 VAL B C 1
ATOM 5303 O O . VAL B 1 98 ? 11.156 -31.844 -24.375 1 94.06 98 VAL B O 1
ATOM 5306 N N . GLU B 1 99 ? 9.703 -33.469 -24.656 1 96.12 99 GLU B N 1
ATOM 5307 C CA . GLU B 1 99 ? 9.641 -33.781 -23.234 1 96.12 99 GLU B CA 1
ATOM 5308 C C . GLU B 1 99 ? 10.992 -34.25 -22.703 1 96.12 99 GLU B C 1
ATOM 5310 O O . GLU B 1 99 ? 11.422 -33.844 -21.625 1 96.12 99 GLU B O 1
ATOM 5315 N N . ASP B 1 100 ? 11.617 -35.188 -23.5 1 95.75 100 ASP B N 1
ATOM 5316 C CA . ASP B 1 100 ? 12.914 -35.719 -23.094 1 95.75 100 ASP B CA 1
ATOM 5317 C C . ASP B 1 100 ? 13.953 -34.594 -22.984 1 95.75 100 ASP B C 1
ATOM 5319 O O . ASP B 1 100 ? 14.734 -34.562 -22.031 1 95.75 100 ASP B O 1
ATOM 5323 N N . GLU B 1 101 ? 13.93 -33.75 -23.906 1 96 101 GLU B N 1
ATOM 5324 C CA . GLU B 1 101 ? 14.828 -32.594 -23.859 1 96 101 GLU B CA 1
ATOM 5325 C C . GLU B 1 101 ? 14.539 -31.734 -22.641 1 96 101 GLU B C 1
ATOM 5327 O O . GLU B 1 101 ? 15.469 -31.281 -21.969 1 96 101 GLU B O 1
ATOM 5332 N N . GLY B 1 102 ? 13.273 -31.5 -22.422 1 97.25 102 GLY B N 1
ATOM 5333 C CA . GLY B 1 102 ? 12.883 -30.719 -21.25 1 97.25 102 GLY B CA 1
ATOM 5334 C C . GLY B 1 102 ? 13.398 -31.297 -19.953 1 97.25 102 GLY B C 1
ATOM 5335 O O . GLY B 1 102 ? 13.914 -30.562 -19.109 1 97.25 102 GLY B O 1
ATOM 5336 N N . TRP B 1 103 ? 13.297 -32.562 -19.797 1 97.69 103 TRP B N 1
ATOM 5337 C CA . TRP B 1 103 ? 13.75 -33.219 -18.562 1 97.69 103 TRP B CA 1
ATOM 5338 C C . TRP B 1 103 ? 15.266 -33.125 -18.422 1 97.69 103 TRP B C 1
ATOM 5340 O O . TRP B 1 103 ? 15.789 -32.938 -17.328 1 97.69 103 TRP B O 1
ATOM 5350 N N . GLU B 1 104 ? 15.922 -33.312 -19.531 1 96.62 104 GLU B N 1
ATOM 5351 C CA . GLU B 1 104 ? 17.375 -33.188 -19.5 1 96.62 104 GLU B CA 1
ATOM 5352 C C . GLU B 1 104 ? 17.797 -31.797 -19.062 1 96.62 104 GLU B C 1
ATOM 5354 O O . GLU B 1 104 ? 18.688 -31.641 -18.234 1 96.62 104 GLU B O 1
ATOM 5359 N N . LEU B 1 105 ? 17.141 -30.828 -19.625 1 96.56 105 LEU B N 1
ATOM 5360 C CA . LEU B 1 105 ? 17.453 -29.438 -19.312 1 96.56 105 LEU B CA 1
ATOM 5361 C C . LEU B 1 105 ? 17.109 -29.125 -17.859 1 96.56 105 LEU B C 1
ATOM 5363 O O . LEU B 1 105 ? 17.844 -28.406 -17.188 1 96.56 105 LEU B O 1
ATOM 5367 N N . LEU B 1 106 ? 15.969 -29.594 -17.344 1 97.56 106 LEU B N 1
ATOM 5368 C CA . LEU B 1 106 ? 15.562 -29.375 -15.953 1 97.56 106 LEU B CA 1
ATOM 5369 C C . LEU B 1 106 ? 16.594 -29.969 -14.992 1 97.56 106 LEU B C 1
ATOM 5371 O O . LEU B 1 106 ? 16.953 -29.328 -14 1 97.56 106 LEU B O 1
ATOM 5375 N N . ARG B 1 107 ? 17.062 -31.125 -15.289 1 96.25 107 ARG B N 1
ATOM 5376 C CA . ARG B 1 107 ? 18.047 -31.797 -14.43 1 96.25 107 ARG B CA 1
ATOM 5377 C C . ARG B 1 107 ? 19.375 -31.062 -14.445 1 96.25 107 ARG B C 1
ATOM 5379 O O . ARG B 1 107 ? 20.078 -31 -13.43 1 96.25 107 ARG B O 1
ATOM 5386 N N . GLU B 1 108 ? 19.688 -30.516 -15.586 1 94.06 108 GLU B N 1
ATOM 5387 C CA . GLU B 1 108 ? 20.922 -29.75 -15.703 1 94.06 108 GLU B CA 1
ATOM 5388 C C . GLU B 1 108 ? 20.875 -28.469 -14.875 1 94.06 108 GLU B C 1
ATOM 5390 O O . GLU B 1 108 ? 21.906 -27.938 -14.469 1 94.06 108 GLU B O 1
ATOM 5395 N N . SER B 1 109 ? 19.672 -28 -14.594 1 95.5 109 SER B N 1
ATOM 5396 C CA . SER B 1 109 ? 19.5 -26.734 -13.883 1 95.5 109 SER B CA 1
ATOM 5397 C C . SER B 1 109 ? 19.562 -26.938 -12.375 1 95.5 109 SER B C 1
ATOM 5399 O O . SER B 1 109 ? 19.531 -25.969 -11.609 1 95.5 109 SER B O 1
ATOM 5401 N N . VAL B 1 110 ? 19.703 -28.125 -11.852 1 96.81 110 VAL B N 1
ATOM 5402 C CA . VAL B 1 110 ? 19.672 -28.438 -10.43 1 96.81 110 VAL B CA 1
ATOM 5403 C C . VAL B 1 110 ? 20.922 -27.875 -9.75 1 96.81 110 VAL B C 1
ATOM 5405 O O . VAL B 1 110 ? 22.031 -28.031 -10.266 1 96.81 110 VAL B O 1
ATOM 5408 N N . VAL B 1 111 ? 20.703 -27.188 -8.664 1 95.38 111 VAL B N 1
ATOM 5409 C CA . VAL B 1 111 ? 21.781 -26.641 -7.832 1 95.38 111 VAL B CA 1
ATOM 5410 C C . VAL B 1 111 ? 21.984 -27.531 -6.609 1 95.38 111 VAL B C 1
ATOM 5412 O O . VAL B 1 111 ? 21.031 -28 -6.004 1 95.38 111 VAL B O 1
ATOM 5415 N N . ARG B 1 112 ? 23.219 -27.703 -6.262 1 94.62 112 ARG B N 1
ATOM 5416 C CA . ARG B 1 112 ? 23.547 -28.516 -5.102 1 94.62 112 ARG B CA 1
ATOM 5417 C C . ARG B 1 112 ? 24.219 -27.688 -4.016 1 94.62 112 ARG B C 1
ATOM 5419 O O . ARG B 1 112 ? 24.922 -26.719 -4.312 1 94.62 112 ARG B O 1
ATOM 5426 N N . TYR B 1 113 ? 23.953 -27.969 -2.828 1 94.69 113 TYR B N 1
ATOM 5427 C CA . TYR B 1 113 ? 24.531 -27.406 -1.614 1 94.69 113 TYR B CA 1
ATOM 5428 C C . TYR B 1 113 ? 25.016 -28.531 -0.686 1 94.69 113 TYR B C 1
ATOM 5430 O O . TYR B 1 113 ? 24.219 -29.344 -0.222 1 94.69 113 TYR B O 1
ATOM 5438 N N . CYS B 1 114 ? 26.312 -28.625 -0.506 1 92.44 114 CYS B N 1
ATOM 5439 C CA . CYS B 1 114 ? 26.922 -29.703 0.273 1 92.44 114 CYS B CA 1
ATOM 5440 C C . CYS B 1 114 ? 26.531 -31.062 -0.258 1 92.44 114 CYS B C 1
ATOM 5442 O O . CYS B 1 114 ? 26.125 -31.938 0.511 1 92.44 114 CYS B O 1
ATOM 5444 N N . GLY B 1 115 ? 26.422 -31.172 -1.564 1 91.94 115 GLY B N 1
ATOM 5445 C CA . GLY B 1 115 ? 26.188 -32.438 -2.232 1 91.94 115 GLY B CA 1
ATOM 5446 C C . GLY B 1 115 ? 24.703 -32.75 -2.416 1 91.94 115 GLY B C 1
ATOM 5447 O O . GLY B 1 115 ? 24.344 -33.656 -3.17 1 91.94 115 GLY B O 1
ATOM 5448 N N . SER B 1 116 ? 23.844 -32.031 -1.788 1 95.38 116 SER B N 1
ATOM 5449 C CA . SER B 1 116 ? 22.422 -32.281 -1.876 1 95.38 116 SER B CA 1
ATOM 5450 C C . SER B 1 116 ? 21.734 -31.297 -2.814 1 95.38 116 SER B C 1
ATOM 5452 O O . SER B 1 116 ? 22.062 -30.125 -2.836 1 95.38 116 SER B O 1
ATOM 5454 N N . PRO B 1 117 ? 20.797 -31.812 -3.633 1 97.44 117 PRO B N 1
ATOM 5455 C CA . PRO B 1 117 ? 20.047 -30.891 -4.477 1 97.44 117 PRO B CA 1
ATOM 5456 C C . PRO B 1 117 ? 19.125 -29.969 -3.672 1 97.44 117 PRO B C 1
ATOM 5458 O O . PRO B 1 117 ? 18.375 -30.438 -2.818 1 97.44 117 PRO B O 1
ATOM 5461 N N . VAL B 1 118 ? 19.141 -28.656 -3.936 1 96.75 118 VAL B N 1
ATOM 5462 C CA . VAL B 1 118 ? 18.438 -27.719 -3.062 1 96.75 118 VAL B CA 1
ATOM 5463 C C . VAL B 1 118 ? 17.547 -26.797 -3.898 1 96.75 118 VAL B C 1
ATOM 5465 O O . VAL B 1 118 ? 16.891 -25.906 -3.361 1 96.75 118 VAL B O 1
ATOM 5468 N N . GLY B 1 119 ? 17.547 -26.953 -5.188 1 97.5 119 GLY B N 1
ATOM 5469 C CA . GLY B 1 119 ? 16.734 -26.125 -6.066 1 97.5 119 GLY B CA 1
ATOM 5470 C C . GLY B 1 119 ? 17.25 -26.094 -7.496 1 97.5 119 GLY B C 1
ATOM 5471 O O . GLY B 1 119 ? 18.078 -26.938 -7.883 1 97.5 119 GLY B O 1
ATOM 5472 N N . THR B 1 120 ? 16.688 -25.25 -8.281 1 97.5 120 THR B N 1
ATOM 5473 C CA . THR B 1 120 ? 17.109 -25.078 -9.672 1 97.5 120 THR B CA 1
ATOM 5474 C C . THR B 1 120 ? 17.422 -23.609 -9.961 1 97.5 120 THR B C 1
ATOM 5476 O O . THR B 1 120 ? 16.781 -22.719 -9.414 1 97.5 120 THR B O 1
ATOM 5479 N N . ILE B 1 121 ? 18.375 -23.391 -10.766 1 94.19 121 ILE B N 1
ATOM 5480 C CA . ILE B 1 121 ? 18.688 -22.016 -11.172 1 94.19 121 ILE B CA 1
ATOM 5481 C C . ILE B 1 121 ? 17.625 -21.516 -12.148 1 94.19 121 ILE B C 1
ATOM 5483 O O . ILE B 1 121 ? 16.891 -22.312 -12.742 1 94.19 121 ILE B O 1
ATOM 5487 N N . ALA B 1 122 ? 17.547 -20.297 -12.328 1 91 122 ALA B N 1
ATOM 5488 C CA . ALA B 1 122 ? 16.484 -19.672 -13.125 1 91 122 ALA B CA 1
ATOM 5489 C C . ALA B 1 122 ? 16.656 -19.984 -14.609 1 91 122 ALA B C 1
ATOM 5491 O O . ALA B 1 122 ? 15.68 -20.188 -15.328 1 91 122 ALA B O 1
ATOM 5492 N N . ALA B 1 123 ? 17.891 -19.953 -15.031 1 90.94 123 ALA B N 1
ATOM 5493 C CA . ALA B 1 123 ? 18.188 -20.25 -16.422 1 90.94 123 ALA B CA 1
ATOM 5494 C C . ALA B 1 123 ? 19.578 -20.828 -16.594 1 90.94 123 ALA B C 1
ATOM 5496 O O . ALA B 1 123 ? 20.516 -20.406 -15.906 1 90.94 123 ALA B O 1
ATOM 5497 N N . CYS B 1 124 ? 19.688 -21.75 -17.484 1 87.69 124 CYS B N 1
ATOM 5498 C CA . CYS B 1 124 ? 20.969 -22.359 -17.812 1 87.69 124 CYS B CA 1
ATOM 5499 C C . CYS B 1 124 ? 21.25 -22.297 -19.312 1 87.69 124 CYS B C 1
ATOM 5501 O O . CYS B 1 124 ? 21.125 -23.297 -20.016 1 87.69 124 CYS B O 1
ATOM 5503 N N . ASP B 1 125 ? 21.578 -21.141 -19.75 1 82.75 125 ASP B N 1
ATOM 5504 C CA . ASP B 1 125 ? 21.891 -20.938 -21.172 1 82.75 125 ASP B CA 1
ATOM 5505 C C . ASP B 1 125 ? 23.344 -21.281 -21.469 1 82.75 125 ASP B C 1
ATOM 5507 O O . ASP B 1 125 ? 24.25 -20.578 -21 1 82.75 125 ASP B O 1
ATOM 5511 N N . PRO B 1 126 ? 23.609 -22.297 -22.172 1 77.5 126 PRO B N 1
ATOM 5512 C CA . PRO B 1 126 ? 24.984 -22.672 -22.453 1 77.5 126 PRO B CA 1
ATOM 5513 C C . PRO B 1 126 ? 25.75 -21.578 -23.219 1 77.5 126 PRO B C 1
ATOM 5515 O O . PRO B 1 126 ? 26.984 -21.516 -23.141 1 77.5 126 PRO B O 1
ATOM 5518 N N . ASP B 1 127 ? 25.094 -20.734 -23.891 1 76.5 127 ASP B N 1
ATOM 5519 C CA . ASP B 1 127 ? 25.719 -19.734 -24.734 1 76.5 127 ASP B CA 1
ATOM 5520 C C . ASP B 1 127 ? 25.812 -18.375 -24.031 1 76.5 127 ASP B C 1
ATOM 5522 O O . ASP B 1 127 ? 26.328 -17.406 -24.594 1 76.5 127 ASP B O 1
ATOM 5526 N N . ASP B 1 128 ? 25.266 -18.359 -22.797 1 70.5 128 ASP B N 1
ATOM 5527 C CA . ASP B 1 128 ? 25.266 -17.078 -22.109 1 70.5 128 ASP B CA 1
ATOM 5528 C C . ASP B 1 128 ? 26.359 -17.031 -21.031 1 70.5 128 ASP B C 1
ATOM 5530 O O . ASP B 1 128 ? 26.25 -17.703 -20 1 70.5 128 ASP B O 1
ATOM 5534 N N . PRO B 1 129 ? 27.469 -16.281 -21.312 1 62.88 129 PRO B N 1
ATOM 5535 C CA . PRO B 1 129 ? 28.578 -16.25 -20.375 1 62.88 129 PRO B CA 1
ATOM 5536 C C . PRO B 1 129 ? 28.266 -15.438 -19.109 1 62.88 129 PRO B C 1
ATOM 5538 O O . PRO B 1 129 ? 28.953 -15.578 -18.094 1 62.88 129 PRO B O 1
ATOM 5541 N N . THR B 1 130 ? 27.359 -14.461 -19.172 1 59.75 130 THR B N 1
ATOM 5542 C CA . THR B 1 130 ? 27.125 -13.586 -18.031 1 59.75 130 THR B CA 1
ATOM 5543 C C . THR B 1 130 ? 25.75 -13.852 -17.422 1 59.75 130 THR B C 1
ATOM 5545 O O . THR B 1 130 ? 24.766 -13.242 -17.828 1 59.75 130 THR B O 1
ATOM 5548 N N . PRO B 1 131 ? 25.844 -14.797 -16.578 1 59.28 131 PRO B N 1
ATOM 5549 C CA . PRO B 1 131 ? 24.516 -15.039 -16.016 1 59.28 131 PRO B CA 1
ATOM 5550 C C . PRO B 1 131 ? 24.062 -13.945 -15.055 1 59.28 131 PRO B C 1
ATOM 5552 O O . PRO B 1 131 ? 24.781 -13.625 -14.102 1 59.28 131 PRO B O 1
ATOM 5555 N N . LEU B 1 132 ? 23.469 -12.883 -15.414 1 57.41 132 LEU B N 1
ATOM 5556 C CA . LEU B 1 132 ? 22.969 -11.906 -14.453 1 57.41 132 LEU B CA 1
ATOM 5557 C C . LEU B 1 132 ? 22.594 -12.578 -13.141 1 57.41 132 LEU B C 1
ATOM 5559 O O . LEU B 1 132 ? 23.406 -13.266 -12.531 1 57.41 132 LEU B O 1
ATOM 5563 N N . ASN B 1 133 ? 21.453 -12.297 -12.594 1 55.91 133 ASN B N 1
ATOM 5564 C CA . ASN B 1 133 ? 20.953 -12.875 -11.352 1 55.91 133 ASN B CA 1
ATOM 5565 C C . ASN B 1 133 ? 20.312 -14.242 -11.586 1 55.91 133 ASN B C 1
ATOM 5567 O O . ASN B 1 133 ? 19.766 -14.844 -10.664 1 55.91 133 ASN B O 1
ATOM 5571 N N . TYR B 1 134 ? 20.656 -14.742 -12.625 1 66.56 134 TYR B N 1
ATOM 5572 C CA . TYR B 1 134 ? 19.922 -15.953 -12.969 1 66.56 134 TYR B CA 1
ATOM 5573 C C . TYR B 1 134 ? 20.703 -17.203 -12.57 1 66.56 134 TYR B C 1
ATOM 5575 O O . TYR B 1 134 ? 20.328 -18.312 -12.922 1 66.56 134 TYR B O 1
ATOM 5583 N N . ASP B 1 135 ? 21.688 -16.953 -11.75 1 75 135 ASP B N 1
ATOM 5584 C CA . ASP B 1 135 ? 22.406 -18.062 -11.125 1 75 135 ASP B CA 1
ATOM 5585 C C . ASP B 1 135 ? 21.906 -18.281 -9.695 1 75 135 ASP B C 1
ATOM 5587 O O . ASP B 1 135 ? 22.594 -18.922 -8.891 1 75 135 ASP B O 1
ATOM 5591 N N . GLN B 1 136 ? 20.75 -17.766 -9.477 1 87.5 136 GLN B N 1
ATOM 5592 C CA . GLN B 1 136 ? 20.125 -17.906 -8.164 1 87.5 136 GLN B CA 1
ATOM 5593 C C . GLN B 1 136 ? 18.938 -18.859 -8.219 1 87.5 136 GLN B C 1
ATOM 5595 O O . GLN B 1 136 ? 18.406 -19.141 -9.297 1 87.5 136 GLN B O 1
ATOM 5600 N N . VAL B 1 137 ? 18.672 -19.391 -7.078 1 94.56 137 VAL B N 1
ATOM 5601 C CA . VAL B 1 137 ? 17.453 -20.172 -6.898 1 94.56 137 VAL B CA 1
ATOM 5602 C C . VAL B 1 137 ? 16.328 -19.281 -6.379 1 94.56 137 VAL B C 1
ATOM 5604 O O . VAL B 1 137 ? 16.359 -18.844 -5.223 1 94.56 137 VAL B O 1
ATOM 5607 N N . PHE B 1 138 ? 15.438 -19 -7.242 1 94.38 138 PHE B N 1
ATOM 5608 C CA . PHE B 1 138 ? 14.297 -18.203 -6.844 1 94.38 138 PHE B CA 1
ATOM 5609 C C . PHE B 1 138 ? 13.188 -19.078 -6.273 1 94.38 138 PHE B C 1
ATOM 5611 O O . PHE B 1 138 ? 12.867 -20.125 -6.836 1 94.38 138 PHE B O 1
ATOM 5618 N N . ILE B 1 139 ? 12.625 -18.656 -5.199 1 95.94 139 ILE B N 1
ATOM 5619 C CA . ILE B 1 139 ? 11.609 -19.453 -4.516 1 95.94 139 ILE B CA 1
ATOM 5620 C C . ILE B 1 139 ? 10.398 -19.641 -5.426 1 95.94 139 ILE B C 1
ATOM 5622 O O . ILE B 1 139 ? 9.945 -20.766 -5.641 1 95.94 139 ILE B O 1
ATOM 5626 N N . ARG B 1 140 ? 9.898 -18.594 -5.984 1 96.25 140 ARG B N 1
ATOM 5627 C CA . ARG B 1 140 ? 8.742 -18.672 -6.875 1 96.25 140 ARG B CA 1
ATOM 5628 C C . ARG B 1 140 ? 9.047 -19.547 -8.086 1 96.25 140 ARG B C 1
ATOM 5630 O O . ARG B 1 140 ? 8.227 -20.391 -8.469 1 96.25 140 ARG B O 1
ATOM 5637 N N . ASP B 1 141 ? 10.211 -19.391 -8.633 1 95.81 141 ASP B N 1
ATOM 5638 C CA . ASP B 1 141 ? 10.586 -20.078 -9.867 1 95.81 141 ASP B CA 1
ATOM 5639 C C . ASP B 1 141 ? 10.75 -21.578 -9.633 1 95.81 141 ASP B C 1
ATOM 5641 O O . ASP B 1 141 ? 10.562 -22.375 -10.547 1 95.81 141 ASP B O 1
ATOM 5645 N N . PHE B 1 142 ? 11.086 -21.938 -8.43 1 98 142 PHE B N 1
ATOM 5646 C CA . PHE B 1 142 ? 11.328 -23.344 -8.141 1 98 142 PHE B CA 1
ATOM 5647 C C . PHE B 1 142 ? 10.016 -24.109 -8.031 1 98 142 PHE B C 1
ATOM 5649 O O . PHE B 1 142 ? 9.992 -25.344 -8.188 1 98 142 PHE B O 1
ATOM 5656 N N . VAL B 1 143 ? 8.953 -23.5 -7.781 1 98.62 143 VAL B N 1
ATOM 5657 C CA . VAL B 1 143 ? 7.699 -24.172 -7.457 1 98.62 143 VAL B CA 1
ATOM 5658 C C . VAL B 1 143 ? 7.297 -25.109 -8.602 1 98.62 143 VAL B C 1
ATOM 5660 O O . VAL B 1 143 ? 7.031 -26.281 -8.383 1 98.62 143 VAL B O 1
ATOM 5663 N N . PRO B 1 144 ? 7.293 -24.656 -9.852 1 98.56 144 PRO B N 1
ATOM 5664 C CA . PRO B 1 144 ? 6.965 -25.609 -10.906 1 98.56 144 PRO B CA 1
ATOM 5665 C C . PRO B 1 144 ? 8 -26.734 -11.031 1 98.56 144 PRO B C 1
ATOM 5667 O O . PRO B 1 144 ? 7.645 -27.875 -11.32 1 98.56 144 PRO B O 1
ATOM 5670 N N . SER B 1 145 ? 9.258 -26.406 -10.836 1 98.62 145 SER B N 1
ATOM 5671 C CA . SER B 1 145 ? 10.281 -27.438 -10.812 1 98.62 145 SER B CA 1
ATOM 5672 C C . SER B 1 145 ? 10.023 -28.453 -9.695 1 98.62 145 SER B C 1
ATOM 5674 O O . SER B 1 145 ? 10.109 -29.656 -9.906 1 98.62 145 SER B O 1
ATOM 5676 N N . GLY B 1 146 ? 9.766 -27.891 -8.523 1 98.75 146 GLY B N 1
ATOM 5677 C CA . GLY B 1 146 ? 9.453 -28.75 -7.395 1 98.75 146 GLY B CA 1
ATOM 5678 C C . GLY B 1 146 ? 8.289 -29.688 -7.664 1 98.75 146 GLY B C 1
ATOM 5679 O O . GLY B 1 146 ? 8.352 -30.875 -7.352 1 98.75 146 GLY B O 1
ATOM 5680 N N . VAL B 1 147 ? 7.242 -29.188 -8.273 1 98.75 147 VAL B N 1
ATOM 5681 C CA . VAL B 1 147 ? 6.066 -30 -8.602 1 98.75 147 VAL B CA 1
ATOM 5682 C C . VAL B 1 147 ? 6.445 -31.078 -9.617 1 98.75 147 VAL B C 1
ATOM 5684 O O . VAL B 1 147 ? 5.996 -32.219 -9.508 1 98.75 147 VAL B O 1
ATOM 5687 N N . ALA B 1 148 ? 7.254 -30.719 -10.602 1 98.62 148 ALA B N 1
ATOM 5688 C CA . ALA B 1 148 ? 7.719 -31.688 -11.578 1 98.62 148 ALA B CA 1
ATOM 5689 C C . ALA B 1 148 ? 8.445 -32.844 -10.898 1 98.62 148 ALA B C 1
ATOM 5691 O O . ALA B 1 148 ? 8.18 -34 -11.188 1 98.62 148 ALA B O 1
ATOM 5692 N N . PHE B 1 149 ? 9.352 -32.531 -10.023 1 98.62 149 PHE B N 1
ATOM 5693 C CA . PHE B 1 149 ? 10.125 -33.531 -9.32 1 98.62 149 PHE B CA 1
ATOM 5694 C C . PHE B 1 149 ? 9.227 -34.375 -8.414 1 98.62 149 PHE B C 1
ATOM 5696 O O . PHE B 1 149 ? 9.414 -35.594 -8.305 1 98.62 149 PHE B O 1
ATOM 5703 N N . LEU B 1 150 ? 8.281 -33.719 -7.77 1 98.5 150 LEU B N 1
ATOM 5704 C CA . LEU B 1 150 ? 7.344 -34.469 -6.934 1 98.5 150 LEU B CA 1
ATOM 5705 C C . LEU B 1 150 ? 6.574 -35.5 -7.758 1 98.5 150 LEU B C 1
ATOM 5707 O O . LEU B 1 150 ? 6.438 -36.656 -7.348 1 98.5 150 LEU B O 1
ATOM 5711 N N . LEU B 1 151 ? 6.098 -35.125 -8.914 1 97.88 151 LEU B N 1
ATOM 5712 C CA . LEU B 1 151 ? 5.281 -35.969 -9.766 1 97.88 151 LEU B CA 1
ATOM 5713 C C . LEU B 1 151 ? 6.098 -37.156 -10.297 1 97.88 151 LEU B C 1
ATOM 5715 O O . LEU B 1 151 ? 5.551 -38.219 -10.602 1 97.88 151 LEU B O 1
ATOM 5719 N N . LYS B 1 152 ? 7.422 -36.969 -10.344 1 96.88 152 LYS B N 1
ATOM 5720 C CA . LYS B 1 152 ? 8.312 -38.031 -10.812 1 96.88 152 LYS B CA 1
ATOM 5721 C C . LYS B 1 152 ? 8.844 -38.875 -9.648 1 96.88 152 LYS B C 1
ATOM 5723 O O . LYS B 1 152 ? 9.656 -39.781 -9.844 1 96.88 152 LYS B O 1
ATOM 5728 N N . GLY B 1 153 ? 8.461 -38.5 -8.422 1 96.44 153 GLY B N 1
ATOM 5729 C CA . GLY B 1 153 ? 8.859 -39.25 -7.25 1 96.44 153 GLY B CA 1
ATOM 5730 C C . GLY B 1 153 ? 10.219 -38.844 -6.707 1 96.44 153 GLY B C 1
ATOM 5731 O O . GLY B 1 153 ? 10.781 -39.531 -5.848 1 96.44 153 GLY B O 1
ATOM 5732 N N . GLU B 1 154 ? 10.742 -37.812 -7.238 1 97.12 154 GLU B N 1
ATOM 5733 C CA . GLU B 1 154 ? 12 -37.281 -6.738 1 97.12 154 GLU B CA 1
ATOM 5734 C C . GLU B 1 154 ? 11.758 -36.219 -5.66 1 97.12 154 GLU B C 1
ATOM 5736 O O . GLU B 1 154 ? 12.008 -35.031 -5.879 1 97.12 154 GLU B O 1
ATOM 5741 N N . HIS B 1 155 ? 11.516 -36.719 -4.477 1 97.69 155 HIS B N 1
ATOM 5742 C CA . HIS B 1 155 ? 11.008 -35.844 -3.412 1 97.69 155 HIS B CA 1
ATOM 5743 C C . HIS B 1 155 ? 12.148 -35.156 -2.68 1 97.69 155 HIS B C 1
ATOM 5745 O O . HIS B 1 155 ? 11.938 -34.094 -2.055 1 97.69 155 HIS B O 1
ATOM 5751 N N . ASP B 1 156 ? 13.391 -35.625 -2.764 1 97.5 156 ASP B N 1
ATOM 5752 C CA . ASP B 1 156 ? 14.5 -35.156 -1.948 1 97.5 156 ASP B CA 1
ATOM 5753 C C . ASP B 1 156 ? 14.828 -33.688 -2.252 1 97.5 156 ASP B C 1
ATOM 5755 O O . ASP B 1 156 ? 15.094 -32.906 -1.341 1 97.5 156 ASP B O 1
ATOM 5759 N N . ILE B 1 157 ? 14.836 -33.344 -3.49 1 98.31 157 ILE B N 1
ATOM 5760 C CA . ILE B 1 157 ? 15.203 -31.984 -3.859 1 98.31 157 ILE B CA 1
ATOM 5761 C C . ILE B 1 157 ? 14.188 -31 -3.275 1 98.31 157 ILE B C 1
ATOM 5763 O O . ILE B 1 157 ? 14.555 -29.906 -2.842 1 98.31 157 ILE B O 1
ATOM 5767 N N . VAL B 1 158 ? 12.922 -31.344 -3.258 1 98.62 158 VAL B N 1
ATOM 5768 C CA . VAL B 1 158 ? 11.875 -30.469 -2.748 1 98.62 158 VAL B CA 1
ATOM 5769 C C . VAL B 1 158 ? 11.984 -30.375 -1.228 1 98.62 158 VAL B C 1
ATOM 5771 O O . VAL B 1 158 ? 11.852 -29.281 -0.659 1 98.62 158 VAL B O 1
ATOM 5774 N N . ARG B 1 159 ? 12.211 -31.516 -0.595 1 98.38 159 ARG B N 1
ATOM 5775 C CA . ARG B 1 159 ? 12.422 -31.531 0.848 1 98.38 159 ARG B CA 1
ATOM 5776 C C . ARG B 1 159 ? 13.578 -30.609 1.242 1 98.38 159 ARG B C 1
ATOM 5778 O O . ARG B 1 159 ? 13.453 -29.828 2.18 1 98.38 159 ARG B O 1
ATOM 5785 N N . ASN B 1 160 ? 14.688 -30.812 0.551 1 98.19 160 ASN B N 1
ATOM 5786 C CA . ASN B 1 160 ? 15.859 -30 0.832 1 98.19 160 ASN B CA 1
ATOM 5787 C C . ASN B 1 160 ? 15.586 -28.516 0.601 1 98.19 160 ASN B C 1
ATOM 5789 O O . ASN B 1 160 ? 15.992 -27.672 1.405 1 98.19 160 ASN B O 1
ATOM 5793 N N . PHE B 1 161 ? 14.977 -28.203 -0.494 1 98.31 161 PHE B N 1
ATOM 5794 C CA . PHE B 1 161 ? 14.625 -26.812 -0.814 1 98.31 161 PHE B CA 1
ATOM 5795 C C . PHE B 1 161 ? 13.805 -26.188 0.308 1 98.31 161 PHE B C 1
ATOM 5797 O O . PHE B 1 161 ? 14.109 -25.094 0.762 1 98.31 161 PHE B O 1
ATOM 5804 N N . ILE B 1 162 ? 12.75 -26.891 0.78 1 98.5 162 ILE B N 1
ATOM 5805 C CA . ILE B 1 162 ? 11.836 -26.406 1.81 1 98.5 162 ILE B CA 1
ATOM 5806 C C . ILE B 1 162 ? 12.609 -26.141 3.098 1 98.5 162 ILE B C 1
ATOM 5808 O O . ILE B 1 162 ? 12.461 -25.062 3.703 1 98.5 162 ILE B O 1
ATOM 5812 N N . LEU B 1 163 ? 13.43 -27 3.463 1 97.75 163 LEU B N 1
ATOM 5813 C CA . LEU B 1 163 ? 14.125 -26.906 4.742 1 97.75 163 LEU B CA 1
ATOM 5814 C C . LEU B 1 163 ? 15.219 -25.828 4.68 1 97.75 163 LEU B C 1
ATOM 5816 O O . LEU B 1 163 ? 15.383 -25.062 5.625 1 97.75 163 LEU B O 1
ATOM 5820 N N . HIS B 1 164 ? 15.93 -25.75 3.588 1 96.75 164 HIS B N 1
ATOM 5821 C CA . HIS B 1 164 ? 17.016 -24.781 3.484 1 96.75 164 HIS B CA 1
ATOM 5822 C C . HIS B 1 164 ? 16.469 -23.359 3.33 1 96.75 164 HIS B C 1
ATOM 5824 O O . HIS B 1 164 ? 17.031 -22.406 3.869 1 96.75 164 HIS B O 1
ATOM 5830 N N . THR B 1 165 ? 15.391 -23.188 2.582 1 96.75 165 THR B N 1
ATOM 5831 C CA . THR B 1 165 ? 14.781 -21.859 2.465 1 96.75 165 THR B CA 1
ATOM 5832 C C . THR B 1 165 ? 14.234 -21.406 3.812 1 96.75 165 THR B C 1
ATOM 5834 O O . THR B 1 165 ? 14.297 -20.219 4.141 1 96.75 165 THR B O 1
ATOM 5837 N N . LEU B 1 166 ? 13.688 -22.312 4.582 1 96.75 166 LEU B N 1
ATOM 5838 C CA . LEU B 1 166 ? 13.18 -21.984 5.91 1 96.75 166 LEU B CA 1
ATOM 5839 C C . LEU B 1 166 ? 14.289 -21.406 6.785 1 96.75 166 LEU B C 1
ATOM 5841 O O . LEU B 1 166 ? 14.07 -20.469 7.539 1 96.75 166 LEU B O 1
ATOM 5845 N N . GLN B 1 167 ? 15.43 -21.953 6.664 1 93.94 167 GLN B N 1
ATOM 5846 C CA . GLN B 1 167 ? 16.578 -21.5 7.453 1 93.94 167 GLN B CA 1
ATOM 5847 C C . GLN B 1 167 ? 16.938 -20.062 7.105 1 93.94 167 GLN B C 1
ATOM 5849 O O . GLN B 1 167 ? 17.562 -19.359 7.91 1 93.94 167 GLN B O 1
ATOM 5854 N N . LEU B 1 168 ? 16.578 -19.656 5.957 1 92.94 168 LEU B N 1
ATOM 5855 C CA . LEU B 1 168 ? 16.922 -18.328 5.488 1 92.94 168 LEU B CA 1
ATOM 5856 C C . LEU B 1 168 ? 15.836 -17.328 5.863 1 92.94 168 LEU B C 1
ATOM 5858 O O . LEU B 1 168 ? 15.992 -16.125 5.652 1 92.94 168 LEU B O 1
ATOM 5862 N N . GLN B 1 169 ? 14.742 -17.75 6.414 1 90.81 169 GLN B N 1
ATOM 5863 C CA . GLN B 1 169 ? 13.641 -16.875 6.816 1 90.81 169 GLN B CA 1
ATOM 5864 C C . GLN B 1 169 ? 14.109 -15.812 7.797 1 90.81 169 GLN B C 1
ATOM 5866 O O . GLN B 1 169 ? 14.922 -16.094 8.68 1 90.81 169 GLN B O 1
ATOM 5871 N N . SER B 1 170 ? 13.547 -14.641 7.707 1 80.44 170 SER B N 1
ATOM 5872 C CA . SER B 1 170 ? 13.898 -13.531 8.586 1 80.44 170 SER B CA 1
ATOM 5873 C C . SER B 1 170 ? 13.336 -13.742 9.992 1 80.44 170 SER B C 1
ATOM 5875 O O . SER B 1 170 ? 12.125 -13.898 10.164 1 80.44 170 SER B O 1
ATOM 5877 N N . TRP B 1 171 ? 14.203 -13.75 11.016 1 71.62 171 TRP B N 1
ATOM 5878 C CA . TRP B 1 171 ? 13.773 -14 12.391 1 71.62 171 TRP B CA 1
ATOM 5879 C C . TRP B 1 171 ? 13.875 -12.734 13.234 1 71.62 171 TRP B C 1
ATOM 5881 O O . TRP B 1 171 ? 13.211 -12.617 14.266 1 71.62 171 TRP B O 1
ATOM 5891 N N . GLU B 1 172 ? 14.805 -11.992 12.938 1 60.5 172 GLU B N 1
ATOM 5892 C CA . GLU B 1 172 ? 14.969 -10.789 13.758 1 60.5 172 GLU B CA 1
ATOM 5893 C C . GLU B 1 172 ? 14.984 -9.531 12.898 1 60.5 172 GLU B C 1
ATOM 5895 O O . GLU B 1 172 ? 15.492 -9.547 11.773 1 60.5 172 GLU B O 1
ATOM 5900 N N . LYS B 1 173 ? 14.148 -8.641 13.328 1 54.19 173 LYS B N 1
ATOM 5901 C CA . LYS B 1 173 ? 14.227 -7.336 12.672 1 54.19 173 LYS B CA 1
ATOM 5902 C C . LYS B 1 173 ? 15.539 -6.633 13 1 54.19 173 LYS B C 1
ATOM 5904 O O . LYS B 1 173 ? 15.953 -6.578 14.164 1 54.19 173 LYS B O 1
ATOM 5909 N N . THR B 1 174 ? 16.531 -6.762 12.086 1 47.25 174 THR B N 1
ATOM 5910 C CA . THR B 1 174 ? 17.719 -5.973 12.359 1 47.25 174 THR B CA 1
ATOM 5911 C C . THR B 1 174 ? 17.422 -4.48 12.258 1 47.25 174 THR B C 1
ATOM 5913 O O . THR B 1 174 ? 16.438 -4.082 11.617 1 47.25 174 THR B O 1
ATOM 5916 N N . MET B 1 175 ? 18.047 -3.836 13.133 1 40.88 175 MET B N 1
ATOM 5917 C CA . MET B 1 175 ? 17.938 -2.396 13.352 1 40.88 175 MET B CA 1
ATOM 5918 C C . MET B 1 175 ? 18.062 -1.635 12.031 1 40.88 175 MET B C 1
ATOM 5920 O O . MET B 1 175 ? 17.688 -0.461 11.953 1 40.88 175 MET B O 1
ATOM 5924 N N . ASP B 1 176 ? 18.875 -2.305 11.133 1 45.03 176 ASP B N 1
ATOM 5925 C CA . ASP B 1 176 ? 19.156 -1.422 10.008 1 45.03 176 ASP B CA 1
ATOM 5926 C C . ASP B 1 176 ? 17.938 -1.313 9.078 1 45.03 176 ASP B C 1
ATOM 5928 O O . ASP B 1 176 ? 17.172 -2.262 8.953 1 45.03 176 ASP B O 1
ATOM 5932 N N . CYS B 1 177 ? 17.312 -0.257 9.047 1 47.94 177 CYS B N 1
ATOM 5933 C CA . CYS B 1 177 ? 16.141 0.327 8.406 1 47.94 177 CYS B CA 1
ATOM 5934 C C . CYS B 1 177 ? 15.734 -0.476 7.172 1 47.94 177 CYS B C 1
ATOM 5936 O O . CYS B 1 177 ? 14.695 -0.215 6.566 1 47.94 177 CYS B O 1
ATOM 5938 N N . HIS B 1 178 ? 16.672 -1.457 6.758 1 55.75 178 HIS B N 1
ATOM 5939 C CA . HIS B 1 178 ? 16.328 -2.225 5.566 1 55.75 178 HIS B CA 1
ATOM 5940 C C . HIS B 1 178 ? 16.109 -3.697 5.902 1 55.75 178 HIS B C 1
ATOM 5942 O O . HIS B 1 178 ? 16.297 -4.566 5.047 1 55.75 178 HIS B O 1
ATOM 5948 N N . SER B 1 179 ? 15.594 -3.809 7.125 1 62.44 179 SER B N 1
ATOM 5949 C CA . SER B 1 179 ? 15.5 -5.227 7.457 1 62.44 179 SER B CA 1
ATOM 5950 C C . SER B 1 179 ? 14.094 -5.758 7.199 1 62.44 179 SER B C 1
ATOM 5952 O O . SER B 1 179 ? 13.102 -5.117 7.555 1 62.44 179 SER B O 1
ATOM 5954 N N . PRO B 1 180 ? 14.102 -6.887 6.684 1 69 180 PRO B N 1
ATOM 5955 C CA . PRO B 1 180 ? 12.82 -7.539 6.406 1 69 180 PRO B CA 1
ATOM 5956 C C . PRO B 1 180 ? 12.031 -7.855 7.676 1 69 180 PRO B C 1
ATOM 5958 O O . PRO B 1 180 ? 12.625 -8.039 8.742 1 69 180 PRO B O 1
ATOM 5961 N N . GLY B 1 181 ? 10.773 -7.824 7.648 1 74.25 181 GLY B N 1
ATOM 5962 C CA . GLY B 1 181 ? 9.891 -8.211 8.742 1 74.25 181 GLY B CA 1
ATOM 5963 C C . GLY B 1 181 ? 10.07 -9.656 9.164 1 74.25 181 GLY B C 1
ATOM 5964 O O . GLY B 1 181 ? 10.398 -10.516 8.344 1 74.25 181 GLY B O 1
ATOM 5965 N N . GLN B 1 182 ? 9.82 -9.883 10.359 1 81.44 182 GLN B N 1
ATOM 5966 C CA . GLN B 1 182 ? 9.875 -11.25 10.867 1 81.44 182 GLN B CA 1
ATOM 5967 C C . GLN B 1 182 ? 8.898 -12.156 10.117 1 81.44 182 GLN B C 1
ATOM 5969 O O . GLN B 1 182 ? 7.734 -11.805 9.938 1 81.44 182 GLN B O 1
ATOM 5974 N N . GLY B 1 183 ? 9.484 -13.281 9.586 1 89.06 183 GLY B N 1
ATOM 5975 C CA . GLY B 1 183 ? 8.656 -14.25 8.891 1 89.06 183 GLY B CA 1
ATOM 5976 C C . GLY B 1 183 ? 8.758 -14.141 7.379 1 89.06 183 GLY B C 1
ATOM 5977 O O . GLY B 1 183 ? 8.305 -15.031 6.652 1 89.06 183 GLY B O 1
ATOM 5978 N N . LEU B 1 184 ? 9.359 -13.055 6.957 1 90.81 184 LEU B N 1
ATOM 5979 C CA . LEU B 1 184 ? 9.516 -12.883 5.516 1 90.81 184 LEU B CA 1
ATOM 5980 C C . LEU B 1 184 ? 10.469 -13.922 4.945 1 90.81 184 LEU B C 1
ATOM 5982 O O . LEU B 1 184 ? 11.508 -14.211 5.539 1 90.81 184 LEU B O 1
ATOM 5986 N N . MET B 1 185 ? 10.086 -14.539 3.854 1 94.25 185 MET B N 1
ATOM 5987 C CA . MET B 1 185 ? 10.938 -15.453 3.1 1 94.25 185 MET B CA 1
ATOM 5988 C C . MET B 1 185 ? 11.719 -14.703 2.025 1 94.25 185 MET B C 1
ATOM 5990 O O . MET B 1 185 ? 11.211 -13.75 1.437 1 94.25 185 MET B O 1
ATOM 5994 N N . PRO B 1 186 ? 12.898 -15.086 1.794 1 92.19 186 PRO B N 1
ATOM 5995 C CA . PRO B 1 186 ? 13.656 -14.406 0.74 1 92.19 186 PRO B CA 1
ATOM 5996 C C . PRO B 1 186 ? 13.078 -14.648 -0.652 1 92.19 186 PRO B C 1
ATOM 5998 O O . PRO B 1 186 ? 12.305 -15.594 -0.848 1 92.19 186 PRO B O 1
ATOM 6001 N N . ALA B 1 187 ? 13.414 -13.812 -1.56 1 91.81 187 ALA B N 1
ATOM 6002 C CA . ALA B 1 187 ? 13.031 -14 -2.955 1 91.81 187 ALA B CA 1
ATOM 6003 C C . ALA B 1 187 ? 13.836 -15.117 -3.604 1 91.81 187 ALA B C 1
ATOM 6005 O O . ALA B 1 187 ? 13.32 -15.852 -4.453 1 91.81 187 ALA B O 1
ATOM 6006 N N . SER B 1 188 ? 15.133 -15.133 -3.213 1 92.75 188 SER B N 1
ATOM 6007 C CA . SER B 1 188 ? 16.062 -16.094 -3.793 1 92.75 188 SER B CA 1
ATOM 6008 C C . SER B 1 188 ? 17.266 -16.312 -2.875 1 92.75 188 SER B C 1
ATOM 6010 O O . SER B 1 188 ? 17.391 -15.656 -1.84 1 92.75 188 SER B O 1
ATOM 6012 N N . PHE B 1 189 ? 18.031 -17.281 -3.205 1 93.19 189 PHE B N 1
ATOM 6013 C CA . PHE B 1 189 ? 19.328 -17.484 -2.557 1 93.19 189 PHE B CA 1
ATOM 6014 C C . PHE B 1 189 ? 20.359 -18.016 -3.551 1 93.19 189 PHE B C 1
ATOM 6016 O O . PHE B 1 189 ? 20 -18.594 -4.578 1 93.19 189 PHE B O 1
ATOM 6023 N N . LYS B 1 190 ? 21.578 -17.75 -3.217 1 91.5 190 LYS B N 1
ATOM 6024 C CA . LYS B 1 190 ? 22.719 -18.25 -3.984 1 91.5 190 LYS B CA 1
ATOM 6025 C C . LYS B 1 190 ? 23.625 -19.109 -3.119 1 91.5 190 LYS B C 1
ATOM 6027 O O . LYS B 1 190 ? 23.766 -18.859 -1.921 1 91.5 190 LYS B O 1
ATOM 6032 N N . VAL B 1 191 ? 24.141 -20.172 -3.732 1 91.12 191 VAL B N 1
ATOM 6033 C CA . VAL B 1 191 ? 25.172 -20.953 -3.07 1 91.12 191 VAL B CA 1
ATOM 6034 C C . VAL B 1 191 ? 26.547 -20.359 -3.346 1 91.12 191 VAL B C 1
ATOM 6036 O O . VAL B 1 191 ? 26.969 -20.25 -4.5 1 91.12 191 VAL B O 1
ATOM 6039 N N . ARG B 1 192 ? 27.094 -19.891 -2.322 1 90.25 192 ARG B N 1
ATOM 6040 C CA . ARG B 1 192 ? 28.422 -19.312 -2.443 1 90.25 192 ARG B CA 1
ATOM 6041 C C . ARG B 1 192 ? 29.469 -20.203 -1.757 1 90.25 192 ARG B C 1
ATOM 6043 O O . ARG B 1 192 ? 29.156 -20.906 -0.802 1 90.25 192 ARG B O 1
ATOM 6050 N N . VAL B 1 193 ? 30.641 -20.062 -2.297 1 87.81 193 VAL B N 1
ATOM 6051 C CA . VAL B 1 193 ? 31.781 -20.75 -1.693 1 87.81 193 VAL B CA 1
ATOM 6052 C C . VAL B 1 193 ? 32.719 -19.734 -1.043 1 87.81 193 VAL B C 1
ATOM 6054 O O . VAL B 1 193 ? 33.156 -18.781 -1.689 1 87.81 193 VAL B O 1
ATOM 6057 N N . ILE B 1 194 ? 32.875 -19.875 0.2 1 87.31 194 ILE B N 1
ATOM 6058 C CA . ILE B 1 194 ? 33.75 -18.953 0.913 1 87.31 194 ILE B CA 1
ATOM 6059 C C . ILE B 1 194 ? 34.906 -19.734 1.509 1 87.31 194 ILE B C 1
ATOM 6061 O O . ILE B 1 194 ? 34.781 -20.891 1.899 1 87.31 194 ILE B O 1
ATOM 6065 N N . PRO B 1 195 ? 36.188 -19.016 1.463 1 82.25 195 PRO B N 1
ATOM 6066 C CA . PRO B 1 195 ? 37.344 -19.656 2.104 1 82.25 195 PRO B CA 1
ATOM 6067 C C . PRO B 1 195 ? 37.156 -19.797 3.617 1 82.25 195 PRO B C 1
ATOM 6069 O O . PRO B 1 195 ? 36.594 -18.906 4.258 1 82.25 195 PRO B O 1
ATOM 6072 N N . LEU B 1 196 ? 37.344 -20.922 4.109 1 74.62 196 LEU B N 1
ATOM 6073 C CA . LEU B 1 196 ? 37.312 -21.094 5.559 1 74.62 196 LEU B CA 1
ATOM 6074 C C . LEU B 1 196 ? 38.562 -20.469 6.191 1 74.62 196 LEU B C 1
ATOM 6076 O O . LEU B 1 196 ? 39.656 -20.625 5.684 1 74.62 196 LEU B O 1
ATOM 6080 N N . ASP B 1 197 ? 38.344 -19.531 7.16 1 64.75 197 ASP B N 1
ATOM 6081 C CA . ASP B 1 197 ? 39.469 -18.906 7.848 1 64.75 197 ASP B CA 1
ATOM 6082 C C . ASP B 1 197 ? 40.438 -19.969 8.422 1 64.75 197 ASP B C 1
ATOM 6084 O O . ASP B 1 197 ? 40 -20.875 9.133 1 64.75 197 ASP B O 1
ATOM 6088 N N . GLY B 1 198 ? 41.75 -19.781 8.18 1 61.88 198 GLY B N 1
ATOM 6089 C CA . GLY B 1 198 ? 42.844 -20.484 8.812 1 61.88 198 GLY B CA 1
ATOM 6090 C C . GLY B 1 198 ? 43.344 -21.672 8.008 1 61.88 198 GLY B C 1
ATOM 6091 O O . GLY B 1 198 ? 44.406 -22.234 8.297 1 61.88 198 GLY B O 1
ATOM 6092 N N . GLU B 1 199 ? 42.406 -22.453 7.414 1 58.5 199 GLU B N 1
ATOM 6093 C CA . GLU B 1 199 ? 42.969 -23.594 6.719 1 58.5 199 GLU B CA 1
ATOM 6094 C C . GLU B 1 199 ? 43.031 -23.344 5.215 1 58.5 199 GLU B C 1
ATOM 6096 O O . GLU B 1 199 ? 42.062 -22.922 4.602 1 58.5 199 GLU B O 1
ATOM 6101 N N . ASP B 1 200 ? 44.219 -23.156 4.586 1 60.34 200 ASP B N 1
ATOM 6102 C CA . ASP B 1 200 ? 44.625 -22.734 3.258 1 60.34 200 ASP B CA 1
ATOM 6103 C C . ASP B 1 200 ? 43.719 -23.297 2.176 1 60.34 200 ASP B C 1
ATOM 6105 O O . ASP B 1 200 ? 43.438 -22.625 1.184 1 60.34 200 ASP B O 1
ATOM 6109 N N . ASP B 1 201 ? 43.125 -24.562 2.314 1 65.81 201 ASP B N 1
ATOM 6110 C CA . ASP B 1 201 ? 42.5 -25.188 1.169 1 65.81 201 ASP B CA 1
ATOM 6111 C C . ASP B 1 201 ? 41.031 -25.562 1.491 1 65.81 201 ASP B C 1
ATOM 6113 O O . ASP B 1 201 ? 40.375 -26.25 0.713 1 65.81 201 ASP B O 1
ATOM 6117 N N . ALA B 1 202 ? 40.594 -24.922 2.609 1 78.31 202 ALA B N 1
ATOM 6118 C CA . ALA B 1 202 ? 39.25 -25.391 2.965 1 78.31 202 ALA B CA 1
ATOM 6119 C C . ALA B 1 202 ? 38.188 -24.391 2.523 1 78.31 202 ALA B C 1
ATOM 6121 O O . ALA B 1 202 ? 38.375 -23.172 2.65 1 78.31 202 ALA B O 1
ATOM 6122 N N . ILE B 1 203 ? 37.219 -24.906 1.68 1 82.38 203 ILE B N 1
ATOM 6123 C CA . ILE B 1 203 ? 36.125 -24.094 1.178 1 82.38 203 ILE B CA 1
ATOM 6124 C C . ILE B 1 203 ? 34.812 -24.5 1.868 1 82.38 203 ILE B C 1
ATOM 6126 O O . ILE B 1 203 ? 34.688 -25.656 2.303 1 82.38 203 ILE B O 1
ATOM 6130 N N . GLU B 1 204 ? 34.125 -23.516 2.197 1 86.81 204 GLU B N 1
ATOM 6131 C CA . GLU B 1 204 ? 32.781 -23.75 2.756 1 86.81 204 GLU B CA 1
ATOM 6132 C C . GLU B 1 204 ? 31.703 -23.141 1.874 1 86.81 204 GLU B C 1
ATOM 6134 O O . GLU B 1 204 ? 31.891 -22.062 1.299 1 86.81 204 GLU B O 1
ATOM 6139 N N . GLU B 1 205 ? 30.609 -23.984 1.77 1 90.88 205 GLU B N 1
ATOM 6140 C CA . GLU B 1 205 ? 29.453 -23.469 1.036 1 90.88 205 GLU B CA 1
ATOM 6141 C C . GLU B 1 205 ? 28.469 -22.766 1.971 1 90.88 205 GLU B C 1
ATOM 6143 O O . GLU B 1 205 ? 28.234 -23.234 3.092 1 90.88 205 GLU B O 1
ATOM 6148 N N . VAL B 1 206 ? 28.047 -21.625 1.485 1 91.5 206 VAL B N 1
ATOM 6149 C CA . VAL B 1 206 ? 27.078 -20.875 2.266 1 91.5 206 VAL B CA 1
ATOM 6150 C C . VAL B 1 206 ? 25.891 -20.484 1.376 1 91.5 206 VAL B C 1
ATOM 6152 O O . VAL B 1 206 ? 26.062 -20.281 0.17 1 91.5 206 VAL B O 1
ATOM 6155 N N . LEU B 1 207 ? 24.719 -20.5 1.988 1 92.38 207 LEU B N 1
ATOM 6156 C CA . LEU B 1 207 ? 23.547 -19.969 1.305 1 92.38 207 LEU B CA 1
ATOM 6157 C C . LEU B 1 207 ? 23.406 -18.469 1.543 1 92.38 207 LEU B C 1
ATOM 6159 O O . LEU B 1 207 ? 23.359 -18.031 2.691 1 92.38 207 LEU B O 1
ATOM 6163 N N . ASP B 1 208 ? 23.344 -17.703 0.529 1 90.5 208 ASP B N 1
ATOM 6164 C CA . ASP B 1 208 ? 23.234 -16.25 0.584 1 90.5 208 ASP B CA 1
ATOM 6165 C C . ASP B 1 208 ? 21.844 -15.797 0.122 1 90.5 208 ASP B C 1
ATOM 6167 O O . ASP B 1 208 ? 21.578 -15.727 -1.079 1 90.5 208 ASP B O 1
ATOM 6171 N N . PRO B 1 209 ? 20.984 -15.383 1.075 1 89.75 209 PRO B N 1
ATOM 6172 C CA . PRO B 1 209 ? 19.625 -15.008 0.708 1 89.75 209 PRO B CA 1
ATOM 6173 C C . PRO B 1 209 ? 19.531 -13.594 0.141 1 89.75 209 PRO B C 1
ATOM 6175 O O . PRO B 1 209 ? 20.359 -12.734 0.467 1 89.75 209 PRO B O 1
ATOM 6178 N N . ASP B 1 210 ? 18.562 -13.383 -0.729 1 86.38 210 ASP B N 1
ATOM 6179 C CA . ASP B 1 210 ? 18.172 -12.078 -1.238 1 86.38 210 ASP B CA 1
ATOM 6180 C C . ASP B 1 210 ? 16.688 -11.797 -0.951 1 86.38 210 ASP B C 1
ATOM 6182 O O . ASP B 1 210 ? 15.812 -12.484 -1.47 1 86.38 210 ASP B O 1
ATOM 6186 N N . PHE B 1 211 ? 16.469 -10.797 -0.148 1 78.44 211 PHE B N 1
ATOM 6187 C CA . PHE B 1 211 ? 15.102 -10.461 0.226 1 78.44 211 PHE B CA 1
ATOM 6188 C C . PHE B 1 211 ? 14.539 -9.383 -0.689 1 78.44 211 PHE B C 1
ATOM 6190 O O . PHE B 1 211 ? 13.438 -8.875 -0.458 1 78.44 211 PHE B O 1
ATOM 6197 N N . GLY B 1 212 ? 15.242 -9.07 -1.657 1 71.44 212 GLY B N 1
ATOM 6198 C CA . GLY B 1 212 ? 14.844 -8.008 -2.566 1 71.44 212 GLY B CA 1
ATOM 6199 C C . GLY B 1 212 ? 15.883 -6.91 -2.699 1 71.44 212 GLY B C 1
ATOM 6200 O O . GLY B 1 212 ? 15.766 -6.035 -3.559 1 71.44 212 GLY B O 1
ATOM 6201 N N . GLU B 1 213 ? 16.891 -6.98 -1.973 1 69.12 213 GLU B N 1
ATOM 6202 C CA . GLU B 1 213 ? 17.891 -5.926 -1.941 1 69.12 213 GLU B CA 1
ATOM 6203 C C . GLU B 1 213 ? 18.672 -5.871 -3.252 1 69.12 213 GLU B C 1
ATOM 6205 O O . GLU B 1 213 ? 19.141 -4.801 -3.658 1 69.12 213 GLU B O 1
ATOM 6210 N N . ALA B 1 214 ? 18.75 -7 -3.84 1 63.78 214 ALA B N 1
ATOM 6211 C CA . ALA B 1 214 ? 19.484 -7.051 -5.098 1 63.78 214 ALA B CA 1
ATOM 6212 C C . ALA B 1 214 ? 18.547 -6.996 -6.293 1 63.78 214 ALA B C 1
ATOM 6214 O O . ALA B 1 214 ? 18.984 -6.984 -7.445 1 63.78 214 ALA B O 1
ATOM 6215 N N . ALA B 1 215 ? 17.312 -7.039 -5.938 1 61.06 215 ALA B N 1
ATOM 6216 C CA . ALA B 1 215 ? 16.328 -7 -7.023 1 61.06 215 ALA B CA 1
ATOM 6217 C C . ALA B 1 215 ? 16.109 -5.57 -7.516 1 61.06 215 ALA B C 1
ATOM 6219 O O . ALA B 1 215 ? 16.438 -4.609 -6.812 1 61.06 215 ALA B O 1
ATOM 6220 N N . ILE B 1 216 ? 15.656 -5.629 -8.836 1 58.38 216 ILE B N 1
ATOM 6221 C CA . ILE B 1 216 ? 15.289 -4.359 -9.453 1 58.38 216 ILE B CA 1
ATOM 6222 C C . ILE B 1 216 ? 14.188 -3.691 -8.633 1 58.38 216 ILE B C 1
ATOM 6224 O O . ILE B 1 216 ? 13.125 -4.273 -8.422 1 58.38 216 ILE B O 1
ATOM 6228 N N . GLY B 1 217 ? 14.5 -2.912 -7.621 1 58.81 217 GLY B N 1
ATOM 6229 C CA . GLY B 1 217 ? 13.555 -2.035 -6.949 1 58.81 217 GLY B CA 1
ATOM 6230 C C . GLY B 1 217 ? 13.516 -2.242 -5.445 1 58.81 217 GLY B C 1
ATOM 6231 O O . GLY B 1 217 ? 12.82 -1.51 -4.734 1 58.81 217 GLY B O 1
ATOM 6232 N N . ARG B 1 218 ? 14.102 -3.266 -4.941 1 71.31 218 ARG B N 1
ATOM 6233 C CA . ARG B 1 218 ? 14.188 -3.453 -3.496 1 71.31 218 ARG B CA 1
ATOM 6234 C C . ARG B 1 218 ? 12.805 -3.689 -2.895 1 71.31 218 ARG B C 1
ATOM 6236 O O . ARG B 1 218 ? 12.453 -3.084 -1.882 1 71.31 218 ARG B O 1
ATOM 6243 N N . VAL B 1 219 ? 11.938 -4.551 -3.623 1 83.12 219 VAL B N 1
ATOM 6244 C CA . VAL B 1 219 ? 10.586 -4.848 -3.152 1 83.12 219 VAL B CA 1
ATOM 6245 C C . VAL B 1 219 ? 10.562 -6.215 -2.467 1 83.12 219 VAL B C 1
ATOM 6247 O O . VAL B 1 219 ? 11.172 -7.168 -2.953 1 83.12 219 VAL B O 1
ATOM 6250 N N . ALA B 1 220 ? 9.938 -6.242 -1.355 1 85.44 220 ALA B N 1
ATOM 6251 C CA . ALA B 1 220 ? 9.766 -7.512 -0.652 1 85.44 220 ALA B CA 1
ATOM 6252 C C . ALA B 1 220 ? 8.93 -8.484 -1.472 1 85.44 220 ALA B C 1
ATOM 6254 O O . ALA B 1 220 ? 7.879 -8.109 -2.004 1 85.44 220 ALA B O 1
ATOM 6255 N N . PRO B 1 221 ? 9.43 -9.688 -1.605 1 91.19 221 PRO B N 1
ATOM 6256 C CA . PRO B 1 221 ? 8.633 -10.703 -2.305 1 91.19 221 PRO B CA 1
ATOM 6257 C C . PRO B 1 221 ? 7.512 -11.273 -1.441 1 91.19 221 PRO B C 1
ATOM 6259 O O . PRO B 1 221 ? 7.695 -12.305 -0.786 1 91.19 221 PRO B O 1
ATOM 6262 N N . VAL B 1 222 ? 6.406 -10.766 -1.551 1 94.62 222 VAL B N 1
ATOM 6263 C CA . VAL B 1 222 ? 5.289 -11.133 -0.687 1 94.62 222 VAL B CA 1
ATOM 6264 C C . VAL B 1 222 ? 4.883 -12.578 -0.957 1 94.62 222 VAL B C 1
ATOM 6266 O O . VAL B 1 222 ? 4.496 -13.305 -0.036 1 94.62 222 VAL B O 1
ATOM 6269 N N . ASP B 1 223 ? 4.996 -13.016 -2.16 1 97.06 223 ASP B N 1
ATOM 6270 C CA . ASP B 1 223 ? 4.438 -14.305 -2.555 1 97.06 223 ASP B CA 1
ATOM 6271 C C . ASP B 1 223 ? 5.387 -15.445 -2.197 1 97.06 223 ASP B C 1
ATOM 6273 O O . ASP B 1 223 ? 4.996 -16.609 -2.225 1 97.06 223 ASP B O 1
ATOM 6277 N N . SER B 1 224 ? 6.648 -15.188 -1.857 1 96.31 224 SER B N 1
ATOM 6278 C CA . SER B 1 224 ? 7.617 -16.234 -1.577 1 96.31 224 SER B CA 1
ATOM 6279 C C . SER B 1 224 ? 7.145 -17.141 -0.436 1 96.31 224 SER B C 1
ATOM 6281 O O . SER B 1 224 ? 7.156 -18.359 -0.558 1 96.31 224 SER B O 1
ATOM 6283 N N . GLY B 1 225 ? 6.777 -16.469 0.635 1 97.5 225 GLY B N 1
ATOM 6284 C CA . GLY B 1 225 ? 6.289 -17.25 1.768 1 97.5 225 GLY B CA 1
ATOM 6285 C C . GLY B 1 225 ? 5.008 -18 1.468 1 97.5 225 GLY B C 1
ATOM 6286 O O . GLY B 1 225 ? 4.809 -19.109 1.953 1 97.5 225 GLY B O 1
ATOM 6287 N N . LEU B 1 226 ? 4.152 -17.453 0.668 1 98.69 226 LEU B N 1
ATOM 6288 C CA . LEU B 1 226 ? 2.889 -18.094 0.301 1 98.69 226 LEU B CA 1
ATOM 6289 C C . LEU B 1 226 ? 3.131 -19.344 -0.539 1 98.69 226 LEU B C 1
ATOM 6291 O O . LEU B 1 226 ? 2.574 -20.406 -0.253 1 98.69 226 LEU B O 1
ATOM 6295 N N . TRP B 1 227 ? 4.012 -19.219 -1.508 1 98.75 227 TRP B N 1
ATOM 6296 C CA . TRP B 1 227 ? 4.363 -20.344 -2.35 1 98.75 227 TRP B CA 1
ATOM 6297 C C . TRP B 1 227 ? 5.07 -21.438 -1.539 1 98.75 227 TRP B C 1
ATOM 6299 O O . TRP B 1 227 ? 4.898 -22.625 -1.802 1 98.75 227 TRP B O 1
ATOM 6309 N N . TRP B 1 228 ? 5.895 -20.984 -0.579 1 98.62 228 TRP B N 1
ATOM 6310 C CA . TRP B 1 228 ? 6.602 -21.938 0.273 1 98.62 228 TRP B CA 1
ATOM 6311 C C . TRP B 1 228 ? 5.621 -22.828 1.016 1 98.62 228 TRP B C 1
ATOM 6313 O O . TRP B 1 228 ? 5.797 -24.047 1.061 1 98.62 228 TRP B O 1
ATOM 6323 N N . ILE B 1 229 ? 4.57 -22.281 1.555 1 98.75 229 ILE B N 1
ATOM 6324 C CA . ILE B 1 229 ? 3.559 -23.031 2.283 1 98.75 229 ILE B CA 1
ATOM 6325 C C . ILE B 1 229 ? 2.836 -23.984 1.328 1 98.75 229 ILE B C 1
ATOM 6327 O O . ILE B 1 229 ? 2.602 -25.141 1.657 1 98.75 229 ILE B O 1
ATOM 6331 N N . ILE B 1 230 ? 2.484 -23.547 0.17 1 98.81 230 ILE B N 1
ATOM 6332 C CA . ILE B 1 230 ? 1.768 -24.344 -0.825 1 98.81 230 ILE B CA 1
ATOM 6333 C C . ILE B 1 230 ? 2.625 -25.531 -1.257 1 98.81 230 ILE B C 1
ATOM 6335 O O . ILE B 1 230 ? 2.135 -26.656 -1.35 1 98.81 230 ILE B O 1
ATOM 6339 N N . LEU B 1 231 ? 3.898 -25.25 -1.476 1 98.81 231 LEU B N 1
ATOM 6340 C CA . LEU B 1 231 ? 4.809 -26.312 -1.894 1 98.81 231 LEU B CA 1
ATOM 6341 C C . LEU B 1 231 ? 5.004 -27.328 -0.777 1 98.81 231 LEU B C 1
ATOM 6343 O O . LEU B 1 231 ? 5.105 -28.531 -1.039 1 98.81 231 LEU B O 1
ATOM 6347 N N . LEU B 1 232 ? 5.086 -26.828 0.439 1 98.81 232 LEU B N 1
ATOM 6348 C CA . LEU B 1 232 ? 5.207 -27.719 1.591 1 98.81 232 LEU B CA 1
ATOM 6349 C C . LEU B 1 232 ? 4.035 -28.688 1.649 1 98.81 232 LEU B C 1
ATOM 6351 O O . LEU B 1 232 ? 4.227 -29.891 1.865 1 98.81 232 LEU B O 1
ATOM 6355 N N . ARG B 1 233 ? 2.877 -28.188 1.473 1 98.56 233 ARG B N 1
ATOM 6356 C CA . ARG B 1 233 ? 1.704 -29.062 1.48 1 98.56 233 ARG B CA 1
ATOM 6357 C C . ARG B 1 233 ? 1.763 -30.078 0.339 1 98.56 233 ARG B C 1
ATOM 6359 O O . ARG B 1 233 ? 1.433 -31.25 0.525 1 98.56 233 ARG B O 1
ATOM 6366 N N . ALA B 1 234 ? 2.104 -29.625 -0.827 1 98.56 234 ALA B N 1
ATOM 6367 C CA . ALA B 1 234 ? 2.215 -30.516 -1.981 1 98.56 234 ALA B CA 1
ATOM 6368 C C . ALA B 1 234 ? 3.221 -31.641 -1.719 1 98.56 234 ALA B C 1
ATOM 6370 O O . ALA B 1 234 ? 2.996 -32.781 -2.105 1 98.56 234 ALA B O 1
ATOM 6371 N N . TYR B 1 235 ? 4.324 -31.281 -1.097 1 98.62 235 TYR B N 1
ATOM 6372 C CA . TYR B 1 235 ? 5.328 -32.281 -0.733 1 98.62 235 TYR B CA 1
ATOM 6373 C C . TYR B 1 235 ? 4.727 -33.375 0.147 1 98.62 235 TYR B C 1
ATOM 6375 O O . TYR B 1 235 ? 4.918 -34.562 -0.11 1 98.62 235 TYR B O 1
ATOM 6383 N N . GLY B 1 236 ? 4.059 -32.906 1.176 1 98.19 236 GLY B N 1
ATOM 6384 C CA . GLY B 1 236 ? 3.441 -33.875 2.074 1 98.19 236 GLY B CA 1
ATOM 6385 C C . GLY B 1 236 ? 2.434 -34.781 1.383 1 98.19 236 GLY B C 1
ATOM 6386 O O . GLY B 1 236 ? 2.434 -36 1.589 1 98.19 236 GLY B O 1
ATOM 6387 N N . LYS B 1 237 ? 1.646 -34.25 0.567 1 96.94 237 LYS B N 1
ATOM 6388 C CA . LYS B 1 237 ? 0.595 -35 -0.115 1 96.94 237 LYS B CA 1
ATOM 6389 C C . LYS B 1 237 ? 1.184 -35.938 -1.143 1 96.94 237 LYS B C 1
ATOM 6391 O O . LYS B 1 237 ? 0.642 -37.031 -1.367 1 96.94 237 LYS B O 1
ATOM 6396 N N . CYS B 1 238 ? 2.234 -35.531 -1.725 1 96.5 238 CYS B N 1
ATOM 6397 C CA . CYS B 1 238 ? 2.812 -36.312 -2.797 1 96.5 238 CYS B CA 1
ATOM 6398 C C . CYS B 1 238 ? 3.709 -37.406 -2.234 1 96.5 238 CYS B C 1
ATOM 6400 O O . CYS B 1 238 ? 3.664 -38.562 -2.699 1 96.5 238 CYS B O 1
ATOM 6402 N N . SER B 1 239 ? 4.492 -37.156 -1.253 1 96.94 239 SER B N 1
ATOM 6403 C CA . SER B 1 239 ? 5.477 -38.094 -0.723 1 96.94 239 SER B CA 1
ATOM 6404 C C . SER B 1 239 ? 4.875 -38.969 0.37 1 96.94 239 SER B C 1
ATOM 6406 O O . SER B 1 239 ? 5.379 -40.062 0.649 1 96.94 239 SER B O 1
ATOM 6408 N N . GLY B 1 240 ? 3.828 -38.438 1.006 1 96.19 240 GLY B N 1
ATOM 6409 C CA . GLY B 1 240 ? 3.291 -39.094 2.182 1 96.19 240 GLY B CA 1
ATOM 6410 C C . GLY B 1 240 ? 4.121 -38.875 3.43 1 96.19 240 GLY B C 1
ATOM 6411 O O . GLY B 1 240 ? 3.748 -39.312 4.52 1 96.19 240 GLY B O 1
ATOM 6412 N N . ASP B 1 241 ? 5.246 -38.188 3.264 1 96.69 241 ASP B N 1
ATOM 6413 C CA . ASP B 1 241 ? 6.125 -37.906 4.391 1 96.69 241 ASP B CA 1
ATOM 6414 C C . ASP B 1 241 ? 5.621 -36.688 5.176 1 96.69 241 ASP B C 1
ATOM 6416 O O . ASP B 1 241 ? 5.969 -35.562 4.859 1 96.69 241 ASP B O 1
ATOM 6420 N N . LEU B 1 242 ? 4.988 -36.938 6.23 1 95.5 242 LEU B N 1
ATOM 6421 C CA . LEU B 1 242 ? 4.414 -35.844 7.035 1 95.5 242 LEU B CA 1
ATOM 6422 C C . LEU B 1 242 ? 5.395 -35.406 8.109 1 95.5 242 LEU B C 1
ATOM 6424 O O . LEU B 1 242 ? 5.145 -34.406 8.797 1 95.5 242 LEU B O 1
ATOM 6428 N N . SER B 1 243 ? 6.512 -36.031 8.203 1 96.06 243 SER B N 1
ATOM 6429 C CA . SER B 1 243 ? 7.48 -35.688 9.234 1 96.06 243 SER B CA 1
ATOM 6430 C C . SER B 1 243 ? 8.062 -34.281 9.008 1 96.06 243 SER B C 1
ATOM 6432 O O . SER B 1 243 ? 8.453 -33.625 9.953 1 96.06 243 SER B O 1
ATOM 6434 N N . VAL B 1 244 ? 8.086 -33.875 7.773 1 97.12 244 VAL B N 1
ATOM 6435 C CA . VAL B 1 244 ? 8.648 -32.562 7.457 1 97.12 244 VAL B CA 1
ATOM 6436 C C . VAL B 1 244 ? 7.727 -31.469 7.973 1 97.12 244 VAL B C 1
ATOM 6438 O O . VAL B 1 244 ? 8.156 -30.578 8.711 1 97.12 244 VAL B O 1
ATOM 6441 N N . GLN B 1 245 ? 6.453 -31.5 7.613 1 96.44 245 GLN B N 1
ATOM 6442 C CA . GLN B 1 245 ? 5.527 -30.438 8.023 1 96.44 245 GLN B CA 1
ATOM 6443 C C . GLN B 1 245 ? 5.297 -30.469 9.531 1 96.44 245 GLN B C 1
ATOM 6445 O O . GLN B 1 245 ? 4.91 -29.453 10.125 1 96.44 245 GLN B O 1
ATOM 6450 N N . GLU B 1 246 ? 5.609 -31.594 10.234 1 95.25 246 GLU B N 1
ATOM 6451 C CA . GLU B 1 246 ? 5.367 -31.734 11.664 1 95.25 246 GLU B CA 1
ATOM 6452 C C . GLU B 1 246 ? 6.57 -31.266 12.477 1 95.25 246 GLU B C 1
ATOM 6454 O O . GLU B 1 246 ? 6.469 -31.078 13.695 1 95.25 246 GLU B O 1
ATOM 6459 N N . ARG B 1 247 ? 7.656 -31.047 11.812 1 95.5 247 ARG B N 1
ATOM 6460 C CA . ARG B 1 247 ? 8.828 -30.531 12.508 1 95.5 247 ARG B CA 1
ATOM 6461 C C . ARG B 1 247 ? 8.492 -29.234 13.234 1 95.5 247 ARG B C 1
ATOM 6463 O O . ARG B 1 247 ? 7.758 -28.391 12.711 1 95.5 247 ARG B O 1
ATOM 6470 N N . ILE B 1 248 ? 9.164 -29.016 14.344 1 94.06 248 ILE B N 1
ATOM 6471 C CA . ILE B 1 248 ? 8.906 -27.844 15.172 1 94.06 248 ILE B CA 1
ATOM 6472 C C . ILE B 1 248 ? 9.32 -26.578 14.422 1 94.06 248 ILE B C 1
ATOM 6474 O O . ILE B 1 248 ? 8.609 -25.562 14.453 1 94.06 248 ILE B O 1
ATOM 6478 N N . ASP B 1 249 ? 10.445 -26.562 13.797 1 94.81 249 ASP B N 1
ATOM 6479 C CA . ASP B 1 249 ? 10.914 -25.391 13.086 1 94.81 249 ASP B CA 1
ATOM 6480 C C . ASP B 1 249 ? 10.023 -25.078 11.883 1 94.81 249 ASP B C 1
ATOM 6482 O O . ASP B 1 249 ? 9.805 -23.906 11.555 1 94.81 249 ASP B O 1
ATOM 6486 N N . VAL B 1 250 ? 9.578 -26.125 11.234 1 97.19 250 VAL B N 1
ATOM 6487 C CA . VAL B 1 250 ? 8.688 -25.938 10.094 1 97.19 250 VAL B CA 1
ATOM 6488 C C . VAL B 1 250 ? 7.355 -25.359 10.57 1 97.19 250 VAL B C 1
ATOM 6490 O O . VAL B 1 250 ? 6.82 -24.438 9.961 1 97.19 250 VAL B O 1
ATOM 6493 N N . GLN B 1 251 ? 6.816 -25.875 11.68 1 96.12 251 GLN B N 1
ATOM 6494 C CA . GLN B 1 251 ? 5.602 -25.344 12.289 1 96.12 251 GLN B CA 1
ATOM 6495 C C . GLN B 1 251 ? 5.77 -23.875 12.648 1 96.12 251 GLN B C 1
ATOM 6497 O O . GLN B 1 251 ? 4.887 -23.047 12.375 1 96.12 251 GLN B O 1
ATOM 6502 N N . THR B 1 252 ? 6.891 -23.594 13.219 1 94.44 252 THR B N 1
ATOM 6503 C CA . THR B 1 252 ? 7.184 -22.219 13.586 1 94.44 252 THR B CA 1
ATOM 6504 C C . THR B 1 252 ? 7.273 -21.328 12.344 1 94.44 252 THR B C 1
ATOM 6506 O O . THR B 1 252 ? 6.785 -20.203 12.344 1 94.44 252 THR B O 1
ATOM 6509 N N . GLY B 1 253 ? 7.961 -21.859 11.281 1 95.56 253 GLY B N 1
ATOM 6510 C CA . GLY B 1 253 ? 8.062 -21.109 10.039 1 95.56 253 GLY B CA 1
ATOM 6511 C C . GLY B 1 253 ? 6.719 -20.781 9.422 1 95.56 253 GLY B C 1
ATOM 6512 O O . GLY B 1 253 ? 6.496 -19.672 8.961 1 95.56 253 GLY B O 1
ATOM 6513 N N . ILE B 1 254 ? 5.824 -21.734 9.445 1 97.06 254 ILE B N 1
ATOM 6514 C CA . ILE B 1 254 ? 4.473 -21.516 8.938 1 97.06 254 ILE B CA 1
ATOM 6515 C C . ILE B 1 254 ? 3.789 -20.422 9.742 1 97.06 254 ILE B C 1
ATOM 6517 O O . ILE B 1 254 ? 3.215 -19.484 9.164 1 97.06 254 ILE B O 1
ATOM 6521 N N . LYS B 1 255 ? 3.855 -20.5 11.062 1 95.12 255 LYS B N 1
ATOM 6522 C CA . LYS B 1 255 ? 3.197 -19.547 11.945 1 95.12 255 LYS B CA 1
ATOM 6523 C C . LYS B 1 255 ? 3.727 -18.141 11.711 1 95.12 255 LYS B C 1
ATOM 6525 O O . LYS B 1 255 ? 2.961 -17.172 11.727 1 95.12 255 LYS B O 1
ATOM 6530 N N . MET B 1 256 ? 4.98 -18.062 11.516 1 94.06 256 MET B N 1
ATOM 6531 C CA . MET B 1 256 ? 5.586 -16.75 11.312 1 94.06 256 MET B CA 1
ATOM 6532 C C . MET B 1 256 ? 5.102 -16.109 10.016 1 94.06 256 MET B C 1
ATOM 6534 O O . MET B 1 256 ? 4.824 -14.914 9.961 1 94.06 256 MET B O 1
ATOM 6538 N N . ILE B 1 257 ? 5.027 -16.859 8.945 1 96.12 257 ILE B N 1
ATOM 6539 C CA . ILE B 1 257 ? 4.527 -16.359 7.672 1 96.12 257 ILE B CA 1
ATOM 6540 C C . ILE B 1 257 ? 3.072 -15.922 7.828 1 96.12 257 ILE B C 1
ATOM 6542 O O . ILE B 1 257 ? 2.691 -14.836 7.379 1 96.12 257 ILE B O 1
ATOM 6546 N N . VAL B 1 258 ? 2.27 -16.766 8.484 1 95.62 258 VAL B N 1
ATOM 6547 C CA . VAL B 1 258 ? 0.845 -16.5 8.648 1 95.62 258 VAL B CA 1
ATOM 6548 C C . VAL B 1 258 ? 0.654 -15.25 9.516 1 95.62 258 VAL B C 1
ATOM 6550 O O . VAL B 1 258 ? -0.183 -14.398 9.211 1 95.62 258 VAL B O 1
ATOM 6553 N N . LYS B 1 259 ? 1.399 -15.141 10.578 1 92.06 259 LYS B N 1
ATOM 6554 C CA . LYS B 1 259 ? 1.308 -13.977 11.453 1 92.06 259 LYS B CA 1
ATOM 6555 C C . LYS B 1 259 ? 1.679 -12.695 10.703 1 92.06 259 LYS B C 1
ATOM 6557 O O . LYS B 1 259 ? 1.076 -11.641 10.93 1 92.06 259 LYS B O 1
ATOM 6562 N N . LEU B 1 260 ? 2.676 -12.797 9.922 1 92.31 260 LEU B N 1
ATOM 6563 C CA . LEU B 1 260 ? 3.061 -11.656 9.102 1 92.31 260 LEU B CA 1
ATOM 6564 C C . LEU B 1 260 ? 1.905 -11.211 8.211 1 92.31 260 LEU B C 1
ATOM 6566 O O . LEU B 1 260 ? 1.647 -10.016 8.07 1 92.31 260 LEU B O 1
ATOM 6570 N N . CYS B 1 261 ? 1.193 -12.125 7.648 1 93.38 261 CYS B N 1
ATOM 6571 C CA . CYS B 1 261 ? 0.086 -11.852 6.742 1 93.38 261 CYS B CA 1
ATOM 6572 C C . CYS B 1 261 ? -1.123 -11.32 7.504 1 93.38 261 CYS B C 1
ATOM 6574 O O . CYS B 1 261 ? -1.902 -10.531 6.965 1 93.38 261 CYS B O 1
ATOM 6576 N N . LEU B 1 262 ? -1.277 -11.773 8.75 1 90.69 262 LEU B N 1
ATOM 6577 C CA . LEU B 1 262 ? -2.475 -11.445 9.516 1 90.69 262 LEU B CA 1
ATOM 6578 C C . LEU B 1 262 ? -2.221 -10.258 10.438 1 90.69 262 LEU B C 1
ATOM 6580 O O . LEU B 1 262 ? -3.105 -9.859 11.195 1 90.69 262 LEU B O 1
ATOM 6584 N N . ALA B 1 263 ? -1.023 -9.734 10.398 1 85.31 263 ALA B N 1
ATOM 6585 C CA . ALA B 1 263 ? -0.668 -8.617 11.266 1 85.31 263 ALA B CA 1
ATOM 6586 C C . ALA B 1 263 ? -1.643 -7.457 11.094 1 85.31 263 ALA B C 1
ATOM 6588 O O . ALA B 1 263 ? -2.109 -7.188 9.984 1 85.31 263 ALA B O 1
ATOM 6589 N N . ASP B 1 264 ? -1.856 -6.723 12.164 1 79.31 264 ASP B N 1
ATOM 6590 C CA . ASP B 1 264 ? -2.723 -5.547 12.117 1 79.31 264 ASP B CA 1
ATOM 6591 C C . ASP B 1 264 ? -2.094 -4.434 11.281 1 79.31 264 ASP B C 1
ATOM 6593 O O . ASP B 1 264 ? -0.878 -4.234 11.32 1 79.31 264 ASP B O 1
ATOM 6597 N N . GLY B 1 265 ? -2.896 -3.859 10.523 1 79.38 265 GLY B N 1
ATOM 6598 C CA . GLY B 1 265 ? -2.514 -2.695 9.734 1 79.38 265 GLY B CA 1
ATOM 6599 C C . GLY B 1 265 ? -3.631 -1.682 9.586 1 79.38 265 GLY B C 1
ATOM 6600 O O . GLY B 1 265 ? -4.59 -1.689 10.359 1 79.38 265 GLY B O 1
ATOM 6601 N N . PHE B 1 266 ? -3.387 -0.761 8.82 1 78.12 266 PHE B N 1
ATOM 6602 C CA . PHE B 1 266 ? -4.375 0.281 8.562 1 78.12 266 PHE B CA 1
ATOM 6603 C C . PHE B 1 266 ? -5.352 -0.156 7.48 1 78.12 266 PHE B C 1
ATOM 6605 O O . PHE B 1 266 ? -5.668 0.618 6.574 1 78.12 266 PHE B O 1
ATOM 6612 N N . ASP B 1 267 ? -5.652 -1.367 7.52 1 73.19 267 ASP B N 1
ATOM 6613 C CA . ASP B 1 267 ? -6.504 -1.861 6.441 1 73.19 267 ASP B CA 1
ATOM 6614 C C . ASP B 1 267 ? -7.938 -2.068 6.93 1 73.19 267 ASP B C 1
ATOM 6616 O O . ASP B 1 267 ? -8.156 -2.482 8.07 1 73.19 267 ASP B O 1
ATOM 6620 N N . MET B 1 268 ? -8.805 -1.761 6.027 1 75.31 268 MET B N 1
ATOM 6621 C CA . MET B 1 268 ? -10.227 -1.902 6.301 1 75.31 268 MET B CA 1
ATOM 6622 C C . MET B 1 268 ? -10.797 -3.135 5.602 1 75.31 268 MET B C 1
ATOM 6624 O O . MET B 1 268 ? -11.961 -3.486 5.805 1 75.31 268 MET B O 1
ATOM 6628 N N . PHE B 1 269 ? -9.953 -3.785 4.824 1 85 269 PHE B N 1
ATOM 6629 C CA . PHE B 1 269 ? -10.398 -4.918 4.02 1 85 269 PHE B CA 1
ATOM 6630 C C . PHE B 1 269 ? -9.664 -6.191 4.43 1 85 269 PHE B C 1
ATOM 6632 O O . PHE B 1 269 ? -8.594 -6.129 5.043 1 85 269 PHE B O 1
ATOM 6639 N N . PRO B 1 270 ? -10.297 -7.309 4.109 1 91.81 270 PRO B N 1
ATOM 6640 C CA . PRO B 1 270 ? -9.656 -8.578 4.453 1 91.81 270 PRO B CA 1
ATOM 6641 C C . PRO B 1 270 ? -8.484 -8.914 3.529 1 91.81 270 PRO B C 1
ATOM 6643 O O . PRO B 1 270 ? -7.75 -9.875 3.781 1 91.81 270 PRO B O 1
ATOM 6646 N N . THR B 1 271 ? -8.281 -8.141 2.521 1 94.25 271 THR B N 1
ATOM 6647 C CA . THR B 1 271 ? -7.223 -8.367 1.543 1 94.25 271 THR B CA 1
ATOM 6648 C C . THR B 1 271 ? -5.871 -7.914 2.096 1 94.25 271 THR B C 1
ATOM 6650 O O . THR B 1 271 ? -5.812 -7.137 3.051 1 94.25 271 THR B O 1
ATOM 6653 N N . LEU B 1 272 ? -4.797 -8.438 1.551 1 94.38 272 LEU B N 1
ATOM 6654 C CA . LEU B 1 272 ? -3.438 -8.039 1.901 1 94.38 272 LEU B CA 1
ATOM 6655 C C . LEU B 1 272 ? -3.016 -6.797 1.121 1 94.38 272 LEU B C 1
ATOM 6657 O O . LEU B 1 272 ? -3.092 -6.777 -0.109 1 94.38 272 LEU B O 1
ATOM 6661 N N . LEU B 1 273 ? -2.645 -5.789 1.836 1 92.81 273 LEU B N 1
ATOM 6662 C CA . LEU B 1 273 ? -2.102 -4.582 1.218 1 92.81 273 LEU B CA 1
ATOM 6663 C C . LEU B 1 273 ? -0.636 -4.777 0.843 1 92.81 273 LEU B C 1
ATOM 6665 O O . LEU B 1 273 ? 0.18 -5.156 1.687 1 92.81 273 LEU B O 1
ATOM 6669 N N . VAL B 1 274 ? -0.294 -4.504 -0.449 1 94.5 274 VAL B N 1
ATOM 6670 C CA . VAL B 1 274 ? 1.081 -4.734 -0.878 1 94.5 274 VAL B CA 1
ATOM 6671 C C . VAL B 1 274 ? 1.544 -3.584 -1.771 1 94.5 274 VAL B C 1
ATOM 6673 O O . VAL B 1 274 ? 0.729 -2.781 -2.232 1 94.5 274 VAL B O 1
ATOM 6676 N N . THR B 1 275 ? 2.834 -3.475 -1.961 1 92.38 275 THR B N 1
ATOM 6677 C CA . THR B 1 275 ? 3.416 -2.51 -2.889 1 92.38 275 THR B CA 1
ATOM 6678 C C . THR B 1 275 ? 3.371 -3.039 -4.316 1 92.38 275 THR B C 1
ATOM 6680 O O . THR B 1 275 ? 3.078 -4.215 -4.543 1 92.38 275 THR B O 1
ATOM 6683 N N . ASP B 1 276 ? 3.658 -2.172 -5.215 1 93.81 276 ASP B N 1
ATOM 6684 C CA . ASP B 1 276 ? 3.83 -2.617 -6.594 1 93.81 276 ASP B CA 1
ATOM 6685 C C . ASP B 1 276 ? 5.047 -3.527 -6.73 1 93.81 276 ASP B C 1
ATOM 6687 O O . ASP B 1 276 ? 6.031 -3.373 -6 1 93.81 27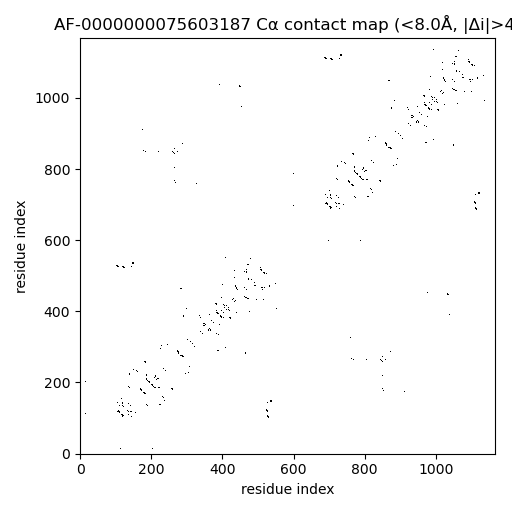6 ASP B O 1
ATOM 6691 N N . GLY B 1 277 ? 4.961 -4.586 -7.551 1 91.75 277 GLY B N 1
ATOM 6692 C CA . GLY B 1 277 ? 6.098 -5.441 -7.836 1 91.75 277 GLY B CA 1
ATOM 6693 C C . GLY B 1 277 ? 6.316 -6.516 -6.785 1 91.75 277 GLY B C 1
ATOM 6694 O O . GLY B 1 277 ? 7.434 -7.004 -6.613 1 91.75 277 GLY B O 1
ATOM 6695 N N . SER B 1 278 ? 5.324 -6.961 -6.113 1 92.06 278 SER B N 1
ATOM 6696 C CA . SER B 1 278 ? 5.516 -7.793 -4.93 1 92.06 278 SER B CA 1
ATOM 6697 C C . SER B 1 278 ? 5.301 -9.266 -5.254 1 92.06 278 SER B C 1
ATOM 6699 O O . SER B 1 278 ? 5.223 -10.102 -4.348 1 92.06 278 SER B O 1
ATOM 6701 N N . CYS B 1 279 ? 5.172 -9.641 -6.5 1 95.06 279 CYS B N 1
ATOM 6702 C CA . CYS B 1 279 ? 4.883 -11.016 -6.906 1 95.06 279 CYS B CA 1
ATOM 6703 C C . CYS B 1 279 ? 5.523 -11.328 -8.25 1 95.06 279 CYS B C 1
ATOM 6705 O O . CYS B 1 279 ? 6.605 -10.828 -8.562 1 95.06 279 CYS B O 1
ATOM 6707 N N . MET B 1 280 ? 4.961 -12.242 -8.992 1 96 280 MET B N 1
ATOM 6708 C CA . MET B 1 280 ? 5.527 -12.594 -10.289 1 96 280 MET B CA 1
ATOM 6709 C C . MET B 1 280 ? 5.738 -11.344 -11.141 1 96 280 MET B C 1
ATOM 6711 O O . MET B 1 280 ? 6.711 -11.266 -11.898 1 96 280 MET B O 1
ATOM 6715 N N . ILE B 1 281 ? 4.793 -10.484 -11.023 1 96.19 281 ILE B N 1
ATOM 6716 C CA . ILE B 1 281 ? 4.988 -9.164 -11.617 1 96.19 281 ILE B CA 1
ATOM 6717 C C . ILE B 1 281 ? 5.848 -8.305 -10.703 1 96.19 281 ILE B C 1
ATOM 6719 O O . ILE B 1 281 ? 5.324 -7.566 -9.867 1 96.19 281 ILE B O 1
ATOM 6723 N N . ASP B 1 282 ? 7.102 -8.359 -10.844 1 92.12 282 ASP B N 1
ATOM 6724 C CA . ASP B 1 282 ? 8.031 -7.816 -9.859 1 92.12 282 ASP B CA 1
ATOM 6725 C C . ASP B 1 282 ? 8.562 -6.453 -10.297 1 92.12 282 ASP B C 1
ATOM 6727 O O . ASP B 1 282 ? 9.641 -6.035 -9.883 1 92.12 282 ASP B O 1
ATOM 6731 N N . ARG B 1 283 ? 7.902 -5.852 -11.211 1 93.44 283 ARG B N 1
ATOM 6732 C CA . ARG B 1 283 ? 8.133 -4.477 -11.633 1 93.44 283 ARG B CA 1
ATOM 6733 C C . ARG B 1 283 ? 6.852 -3.654 -11.547 1 93.44 283 ARG B C 1
ATOM 6735 O O . ARG B 1 283 ? 5.754 -4.215 -11.445 1 93.44 283 ARG B O 1
ATOM 6742 N N . ARG B 1 284 ? 6.973 -2.369 -11.633 1 93.62 284 ARG B N 1
ATOM 6743 C CA . ARG B 1 284 ? 5.797 -1.508 -11.523 1 93.62 284 ARG B CA 1
ATOM 6744 C C . ARG B 1 284 ? 4.84 -1.741 -12.688 1 93.62 284 ARG B C 1
ATOM 6746 O O . ARG B 1 284 ? 5.215 -1.562 -13.852 1 93.62 284 ARG B O 1
ATOM 6753 N N . MET B 1 285 ? 3.691 -2.16 -12.375 1 96.44 285 MET B N 1
ATOM 6754 C CA . MET B 1 285 ? 2.646 -2.436 -13.359 1 96.44 285 MET B CA 1
ATOM 6755 C C . MET B 1 285 ? 1.284 -1.981 -12.844 1 96.44 285 MET B C 1
ATOM 6757 O O . MET B 1 285 ? 0.248 -2.418 -13.352 1 96.44 285 MET B O 1
ATOM 6761 N N . GLY B 1 286 ? 1.312 -1.146 -11.797 1 95.75 286 GLY B N 1
ATOM 6762 C CA . GLY B 1 286 ? 0.082 -0.619 -11.227 1 95.75 286 GLY B CA 1
ATOM 6763 C C . GLY B 1 286 ? -0.69 -1.644 -10.414 1 95.75 286 GLY B C 1
ATOM 6764 O O . GLY B 1 286 ? -1.917 -1.573 -10.328 1 95.75 286 GLY B O 1
ATOM 6765 N N . ILE B 1 287 ? -0.019 -2.582 -9.836 1 96.81 287 ILE B N 1
ATOM 6766 C CA . ILE B 1 287 ? -0.731 -3.625 -9.109 1 96.81 287 ILE B CA 1
ATOM 6767 C C . ILE B 1 287 ? -0.598 -3.383 -7.605 1 96.81 287 ILE B C 1
ATOM 6769 O O . ILE B 1 287 ? -0.829 -4.289 -6.801 1 96.81 287 ILE B O 1
ATOM 6773 N N . HIS B 1 288 ? -0.201 -2.205 -7.148 1 95.25 288 HIS B N 1
ATOM 6774 C CA . HIS B 1 288 ? -0.175 -1.846 -5.734 1 95.25 288 HIS B CA 1
ATOM 6775 C C . HIS B 1 288 ? -1.554 -2 -5.102 1 95.25 288 HIS B C 1
ATOM 6777 O O . HIS B 1 288 ? -2.564 -2.039 -5.805 1 95.25 288 HIS B O 1
ATOM 6783 N N . GLY B 1 289 ? -1.597 -2.076 -3.773 1 94.5 289 GLY B N 1
ATOM 6784 C CA . GLY B 1 289 ? -2.852 -2.189 -3.049 1 94.5 289 GLY B CA 1
ATOM 6785 C C . GLY B 1 289 ? -3.248 -3.625 -2.762 1 94.5 289 GLY B C 1
ATOM 6786 O O . GLY B 1 289 ? -2.672 -4.27 -1.883 1 94.5 289 GLY B O 1
ATOM 6787 N N . HIS B 1 290 ? -4.207 -4.102 -3.59 1 96.19 290 HIS B N 1
ATOM 6788 C CA . HIS B 1 290 ? -4.754 -5.422 -3.307 1 96.19 290 HIS B CA 1
ATOM 6789 C C . HIS B 1 290 ? -4.887 -6.25 -4.582 1 96.19 290 HIS B C 1
ATOM 6791 O O . HIS B 1 290 ? -5.992 -6.652 -4.957 1 96.19 290 HIS B O 1
ATOM 6797 N N . PRO B 1 291 ? -3.779 -6.59 -5.188 1 98.38 291 PRO B N 1
ATOM 6798 C CA . PRO B 1 291 ? -3.846 -7.324 -6.453 1 98.38 291 PRO B CA 1
ATOM 6799 C C . PRO B 1 291 ? -4.391 -8.742 -6.281 1 98.38 291 PRO B C 1
ATOM 6801 O O . PRO B 1 291 ? -4.098 -9.406 -5.285 1 98.38 291 PRO B O 1
ATOM 6804 N N . LEU B 1 292 ? -5.121 -9.227 -7.246 1 98.81 292 LEU B N 1
ATOM 6805 C CA . LEU B 1 292 ? -5.781 -10.523 -7.191 1 98.81 292 LEU B CA 1
ATOM 6806 C C . LEU B 1 292 ? -4.77 -11.641 -6.977 1 98.81 292 LEU B C 1
ATOM 6808 O O . LEU B 1 292 ? -5.035 -12.594 -6.238 1 98.81 292 LEU B O 1
ATOM 6812 N N . GLU B 1 293 ? -3.637 -11.578 -7.688 1 98.69 293 GLU B N 1
ATOM 6813 C CA . GLU B 1 293 ? -2.643 -12.641 -7.594 1 98.69 293 GLU B CA 1
ATOM 6814 C C . GLU B 1 293 ? -2.25 -12.906 -6.145 1 98.69 293 GLU B C 1
ATOM 6816 O O . GLU B 1 293 ? -2.242 -14.055 -5.695 1 98.69 293 GLU B O 1
ATOM 6821 N N . ILE B 1 294 ? -1.976 -11.82 -5.441 1 98.56 294 ILE B N 1
ATOM 6822 C CA . ILE B 1 294 ? -1.561 -11.945 -4.047 1 98.56 294 ILE B CA 1
ATOM 6823 C C . ILE B 1 294 ? -2.719 -12.477 -3.207 1 98.56 294 ILE B C 1
ATOM 6825 O O . ILE B 1 294 ? -2.525 -13.328 -2.338 1 98.56 294 ILE B O 1
ATOM 6829 N N . GLN B 1 295 ? -3.92 -12.016 -3.453 1 98.56 295 GLN B N 1
ATOM 6830 C CA . GLN B 1 295 ? -5.062 -12.445 -2.65 1 98.56 295 GLN B CA 1
ATOM 6831 C C . GLN B 1 295 ? -5.355 -13.93 -2.861 1 98.56 295 GLN B C 1
ATOM 6833 O O . GLN B 1 295 ? -5.688 -14.641 -1.911 1 98.56 295 GLN B O 1
ATOM 6838 N N . ALA B 1 296 ? -5.281 -14.375 -4.113 1 98.81 296 ALA B N 1
ATOM 6839 C CA . ALA B 1 296 ? -5.516 -15.781 -4.418 1 98.81 296 ALA B CA 1
ATOM 6840 C C . ALA B 1 296 ? -4.477 -16.672 -3.738 1 98.81 296 ALA B C 1
ATOM 6842 O O . ALA B 1 296 ? -4.82 -17.703 -3.156 1 98.81 296 ALA B O 1
ATOM 6843 N N . LEU B 1 297 ? -3.225 -16.25 -3.822 1 98.81 297 LEU B N 1
ATOM 6844 C CA . LEU B 1 297 ? -2.156 -17.016 -3.182 1 98.81 297 LEU B CA 1
ATOM 6845 C C . LEU B 1 297 ? -2.295 -16.984 -1.664 1 98.81 297 LEU B C 1
ATOM 6847 O O . LEU B 1 297 ? -2.039 -17.969 -0.987 1 98.81 297 LEU B O 1
ATOM 6851 N N . PHE B 1 298 ? -2.689 -15.82 -1.127 1 98.62 298 PHE B N 1
ATOM 6852 C CA . PHE B 1 298 ? -2.912 -15.641 0.304 1 98.62 298 PHE B CA 1
ATOM 6853 C C . PHE B 1 298 ? -3.992 -16.594 0.803 1 98.62 298 PHE B C 1
ATOM 6855 O O . PHE B 1 298 ? -3.789 -17.312 1.785 1 98.62 298 PHE B O 1
ATOM 6862 N N . TYR B 1 299 ? -5.074 -16.672 0.072 1 98.5 299 TYR B N 1
ATOM 6863 C CA . TYR B 1 299 ? -6.176 -17.562 0.394 1 98.5 299 TYR B CA 1
ATOM 6864 C C . TYR B 1 299 ? -5.707 -19.016 0.387 1 98.5 299 TYR B C 1
ATOM 6866 O O . TYR B 1 299 ? -5.969 -19.766 1.334 1 98.5 299 TYR B O 1
ATOM 6874 N N . SER B 1 300 ? -5.023 -19.391 -0.643 1 98.69 300 SER B N 1
ATOM 6875 C CA . SER B 1 300 ? -4.516 -20.75 -0.794 1 98.69 300 SER B CA 1
ATOM 6876 C C . SER B 1 300 ? -3.549 -21.109 0.33 1 98.69 300 SER B C 1
ATOM 6878 O O . SER B 1 300 ? -3.625 -22.203 0.897 1 98.69 300 SER B O 1
ATOM 6880 N N . ALA B 1 301 ? -2.648 -20.203 0.625 1 98.69 301 ALA B N 1
ATOM 6881 C CA . ALA B 1 301 ? -1.654 -20.438 1.669 1 98.69 301 ALA B CA 1
ATOM 6882 C C . ALA B 1 301 ? -2.32 -20.609 3.031 1 98.69 301 ALA B C 1
ATOM 6884 O O . ALA B 1 301 ? -1.886 -21.422 3.846 1 98.69 301 ALA B O 1
ATOM 6885 N N . LEU B 1 302 ? -3.357 -19.781 3.299 1 98 302 LEU B N 1
ATOM 6886 C CA . LEU B 1 302 ? -4.07 -19.906 4.566 1 98 302 LEU B CA 1
ATOM 6887 C C . LEU B 1 302 ? -4.742 -21.266 4.68 1 98 302 LEU B C 1
ATOM 6889 O O . LEU B 1 302 ? -4.711 -21.891 5.742 1 98 302 LEU B O 1
ATOM 6893 N N . LEU B 1 303 ? -5.383 -21.75 3.596 1 97.81 303 LEU B N 1
ATOM 6894 C CA . LEU B 1 303 ? -5.996 -23.078 3.602 1 97.81 303 LEU B CA 1
ATOM 6895 C C . LEU B 1 303 ? -4.953 -24.156 3.863 1 97.81 303 LEU B C 1
ATOM 6897 O O . LEU B 1 303 ? -5.184 -25.062 4.668 1 97.81 303 LEU B O 1
ATOM 6901 N N . CYS B 1 304 ? -3.85 -24.031 3.184 1 98.19 304 CYS B N 1
ATOM 6902 C CA . CYS B 1 304 ? -2.781 -25.016 3.318 1 98.19 304 CYS B CA 1
ATOM 6903 C C . CYS B 1 304 ? -2.217 -25.016 4.734 1 98.19 304 CYS B C 1
ATOM 6905 O O . CYS B 1 304 ? -2 -26.078 5.32 1 98.19 304 CYS B O 1
ATOM 6907 N N . ALA B 1 305 ? -1.97 -23.797 5.273 1 97.5 305 ALA B N 1
ATOM 6908 C CA . ALA B 1 305 ? -1.438 -23.672 6.629 1 97.5 305 ALA B CA 1
ATOM 6909 C C . ALA B 1 305 ? -2.4 -24.266 7.652 1 97.5 305 ALA B C 1
ATOM 6911 O O . ALA B 1 305 ? -1.98 -24.984 8.57 1 97.5 305 ALA B O 1
ATOM 6912 N N . ARG B 1 306 ? -3.631 -23.969 7.512 1 95.5 306 ARG B N 1
ATOM 6913 C CA . ARG B 1 306 ? -4.645 -24.469 8.43 1 95.5 306 ARG B CA 1
ATOM 6914 C C . ARG B 1 306 ? -4.656 -26 8.438 1 95.5 306 ARG B C 1
ATOM 6916 O O . ARG B 1 306 ? -4.844 -26.625 9.484 1 95.5 306 ARG B O 1
ATOM 6923 N N . GLU B 1 307 ? -4.523 -26.578 7.305 1 94.69 307 GLU B N 1
ATOM 6924 C CA . GLU B 1 307 ? -4.484 -28.031 7.164 1 94.69 307 GLU B CA 1
ATOM 6925 C C . GLU B 1 307 ? -3.264 -28.625 7.863 1 94.69 307 GLU B C 1
ATOM 6927 O O . GLU B 1 307 ? -3.33 -29.719 8.422 1 94.69 307 GLU B O 1
ATOM 6932 N N . MET B 1 308 ? -2.143 -27.906 7.879 1 96.25 308 MET B N 1
ATOM 6933 C CA . MET B 1 308 ? -0.866 -28.484 8.289 1 96.25 308 MET B CA 1
ATOM 6934 C C . MET B 1 308 ? -0.547 -28.141 9.734 1 96.25 308 MET B C 1
ATOM 6936 O O . MET B 1 308 ? 0.235 -28.828 10.383 1 96.25 308 MET B O 1
ATOM 6940 N N . LEU B 1 309 ? -1.144 -27.031 10.25 1 94.62 309 LEU B N 1
ATOM 6941 C CA . LEU B 1 309 ? -0.815 -26.594 11.602 1 94.62 309 LEU B CA 1
ATOM 6942 C C . LEU B 1 309 ? -1.382 -27.562 12.641 1 94.62 309 LEU B C 1
ATOM 6944 O O . LEU B 1 309 ? -2.523 -28.016 12.516 1 94.62 309 LEU B O 1
ATOM 6948 N N . THR B 1 310 ? -0.613 -27.938 13.641 1 88.12 310 THR B N 1
ATOM 6949 C CA . THR B 1 310 ? -1.027 -28.797 14.742 1 88.12 310 THR B CA 1
ATOM 6950 C C . THR B 1 310 ? -1.716 -27.984 15.836 1 88.12 310 THR B C 1
ATOM 6952 O O . THR B 1 310 ? -1.255 -26.891 16.188 1 88.12 310 THR B O 1
ATOM 6955 N N . PRO B 1 311 ? -2.939 -28.391 16.344 1 75.5 311 PRO B N 1
ATOM 6956 C CA . PRO B 1 311 ? -3.686 -27.656 17.359 1 75.5 311 PRO B CA 1
ATOM 6957 C C . PRO B 1 311 ? -2.943 -27.562 18.688 1 75.5 311 PRO B C 1
ATOM 6959 O O . PRO B 1 311 ? -3.26 -26.703 19.516 1 75.5 311 PRO B O 1
ATOM 6962 N N . GLU B 1 312 ? -2.113 -28.297 19.141 1 64.56 312 GLU B N 1
ATOM 6963 C CA . GLU B 1 312 ? -1.636 -28.359 20.516 1 64.56 312 GLU B CA 1
ATOM 6964 C C . GLU B 1 312 ? -1.042 -27.016 20.953 1 64.56 312 GLU B C 1
ATOM 6966 O O . GLU B 1 312 ? -1.201 -26.609 22.109 1 64.56 312 GLU B O 1
ATOM 6971 N N . ASP B 1 313 ? -0.183 -26.438 20.312 1 60.34 313 ASP B N 1
ATOM 6972 C CA . ASP B 1 313 ? 0.812 -25.453 20.75 1 60.34 313 ASP B CA 1
ATOM 6973 C C . ASP B 1 313 ? 0.34 -24.031 20.469 1 60.34 313 ASP B C 1
ATOM 6975 O O . ASP B 1 313 ? 0.998 -23.281 19.734 1 60.34 313 ASP B O 1
ATOM 6979 N N . GLY B 1 314 ? -0.874 -23.609 21.172 1 65.81 314 GLY B N 1
ATOM 6980 C CA . GLY B 1 314 ? -1.127 -22.188 21.125 1 65.81 314 GLY B CA 1
ATOM 6981 C C . GLY B 1 314 ? -1.58 -21.703 19.75 1 65.81 314 GLY B C 1
ATOM 6982 O O . GLY B 1 314 ? -1.627 -20.5 19.484 1 65.81 314 GLY B O 1
ATOM 6983 N N . SER B 1 315 ? -1.907 -22.688 18.984 1 79.31 315 SER B N 1
ATOM 6984 C CA . SER B 1 315 ? -2.256 -22.344 17.609 1 79.31 315 SER B CA 1
ATOM 6985 C C . SER B 1 315 ? -3.754 -22.094 17.469 1 79.31 315 SER B C 1
ATOM 6987 O O . SER B 1 315 ? -4.219 -21.656 16.406 1 79.31 315 SER B O 1
ATOM 6989 N N . ASP B 1 316 ? -4.461 -22.203 18.516 1 84.19 316 ASP B N 1
ATOM 6990 C CA . ASP B 1 316 ? -5.91 -22.078 18.422 1 84.19 316 ASP B CA 1
ATOM 6991 C C . ASP B 1 316 ? -6.324 -20.672 18.016 1 84.19 316 ASP B C 1
ATOM 6993 O O . ASP B 1 316 ? -7.199 -20.484 17.172 1 84.19 316 ASP B O 1
ATOM 6997 N N . ASP B 1 317 ? -5.648 -19.812 18.609 1 86.81 317 ASP B N 1
ATOM 6998 C CA . ASP B 1 317 ? -5.969 -18.422 18.297 1 86.81 317 ASP B CA 1
ATOM 6999 C C . ASP B 1 317 ? -5.613 -18.094 16.844 1 86.81 317 ASP B C 1
ATOM 7001 O O . ASP B 1 317 ? -6.344 -17.359 16.172 1 86.81 317 ASP B O 1
ATOM 7005 N N . LEU B 1 318 ? -4.527 -18.672 16.484 1 91.75 318 LEU B N 1
ATOM 7006 C CA . LEU B 1 318 ? -4.086 -18.422 15.109 1 91.75 318 LEU B CA 1
ATOM 7007 C C . LEU B 1 318 ? -5.02 -19.094 14.102 1 91.75 318 LEU B C 1
ATOM 7009 O O . LEU B 1 318 ? -5.352 -18.5 13.078 1 91.75 318 LEU B O 1
ATOM 7013 N N . ILE B 1 319 ? -5.438 -20.297 14.414 1 91.94 319 ILE B N 1
ATOM 7014 C CA . ILE B 1 319 ? -6.352 -21.031 13.539 1 91.94 319 ILE B CA 1
ATOM 7015 C C . ILE B 1 319 ? -7.688 -20.297 13.461 1 91.94 319 ILE B C 1
ATOM 7017 O O . ILE B 1 319 ? -8.281 -20.188 12.383 1 91.94 319 ILE B O 1
ATOM 7021 N N . ARG B 1 320 ? -8.148 -19.781 14.555 1 89.75 320 ARG B N 1
ATOM 7022 C CA . ARG B 1 320 ? -9.383 -19 14.57 1 89.75 320 ARG B CA 1
ATOM 7023 C C . ARG B 1 320 ? -9.25 -17.75 13.711 1 89.75 320 ARG B C 1
ATOM 7025 O O . ARG B 1 320 ? -10.156 -17.422 12.953 1 89.75 320 ARG B O 1
ATOM 7032 N N . ALA B 1 321 ? -8.148 -17.109 13.906 1 89.69 321 ALA B N 1
ATOM 7033 C CA . ALA B 1 321 ? -7.891 -15.906 13.109 1 89.69 321 ALA B CA 1
ATOM 7034 C C . ALA B 1 321 ? -7.852 -16.234 11.617 1 89.69 321 ALA B C 1
ATOM 7036 O O . ALA B 1 321 ? -8.367 -15.477 10.797 1 89.69 321 ALA B O 1
ATOM 7037 N N . MET B 1 322 ? -7.23 -17.359 11.281 1 93.5 322 MET B N 1
ATOM 7038 C CA . MET B 1 322 ? -7.164 -17.797 9.891 1 93.5 322 MET B CA 1
ATOM 7039 C C . MET B 1 322 ? -8.555 -18.078 9.336 1 93.5 322 MET B C 1
ATOM 7041 O O . MET B 1 322 ? -8.875 -17.688 8.211 1 93.5 322 MET B O 1
ATOM 7045 N N . ASN B 1 323 ? -9.359 -18.734 10.117 1 91.88 323 ASN B N 1
ATOM 7046 C CA . ASN B 1 323 ? -10.711 -19.062 9.68 1 91.88 323 ASN B CA 1
ATOM 7047 C C . ASN B 1 323 ? -11.539 -17.812 9.414 1 91.88 323 ASN B C 1
ATOM 7049 O O . ASN B 1 323 ? -12.242 -17.719 8.414 1 91.88 323 ASN B O 1
ATOM 7053 N N . ASN B 1 324 ? -11.438 -16.906 10.312 1 89.75 324 ASN B N 1
ATOM 7054 C CA . ASN B 1 324 ? -12.148 -15.656 10.148 1 89.75 324 ASN B CA 1
ATOM 7055 C C . ASN B 1 324 ? -11.703 -14.914 8.891 1 89.75 324 ASN B C 1
ATOM 7057 O O . ASN B 1 324 ? -12.531 -14.367 8.164 1 89.75 324 ASN B O 1
ATOM 7061 N N . ARG B 1 325 ? -10.453 -14.93 8.695 1 93.19 325 ARG B N 1
ATOM 7062 C CA . ARG B 1 325 ? -9.914 -14.234 7.535 1 93.19 325 ARG B CA 1
ATOM 7063 C C . ARG B 1 325 ? -10.32 -14.922 6.238 1 93.19 325 ARG B C 1
ATOM 7065 O O . ARG B 1 325 ? -10.609 -14.258 5.242 1 93.19 325 ARG B O 1
ATOM 7072 N N . LEU B 1 326 ? -10.281 -16.234 6.266 1 95.31 326 LEU B N 1
ATOM 7073 C CA . LEU B 1 326 ? -10.672 -17.016 5.09 1 95.31 326 LEU B CA 1
ATOM 7074 C C . LEU B 1 326 ? -12.109 -16.703 4.688 1 95.31 326 LEU B C 1
ATOM 7076 O O . LEU B 1 326 ? -12.398 -16.516 3.504 1 95.31 326 LEU B O 1
ATOM 7080 N N . ILE B 1 327 ? -12.984 -16.625 5.613 1 92.94 327 ILE B N 1
ATOM 7081 C CA . ILE B 1 327 ? -14.391 -16.328 5.355 1 92.94 327 ILE B CA 1
ATOM 7082 C C . ILE B 1 327 ? -14.531 -14.93 4.77 1 92.94 327 ILE B C 1
ATOM 7084 O O . ILE B 1 327 ? -15.18 -14.75 3.734 1 92.94 327 ILE B O 1
ATOM 7088 N N . ALA B 1 328 ? -13.891 -13.969 5.418 1 91.69 328 ALA B N 1
ATOM 7089 C CA . ALA B 1 328 ? -13.992 -12.578 4.977 1 91.69 328 ALA B CA 1
ATOM 7090 C C . ALA B 1 328 ? -13.375 -12.398 3.59 1 91.69 328 ALA B C 1
ATOM 7092 O O . ALA B 1 328 ? -13.938 -11.695 2.746 1 91.69 328 ALA B O 1
ATOM 7093 N N . LEU B 1 329 ? -12.242 -12.984 3.371 1 95.25 329 LEU B N 1
ATOM 7094 C CA . LEU B 1 329 ? -11.531 -12.875 2.104 1 95.25 329 LEU B CA 1
ATOM 7095 C C . LEU B 1 329 ? -12.328 -13.508 0.971 1 95.25 329 LEU B C 1
ATOM 7097 O O . LEU B 1 329 ? -12.414 -12.945 -0.125 1 95.25 329 LEU B O 1
ATOM 7101 N N . SER B 1 330 ? -12.844 -14.695 1.208 1 95.44 330 SER B N 1
ATOM 7102 C CA . SER B 1 330 ? -13.641 -15.383 0.198 1 95.44 330 SER B CA 1
ATOM 7103 C C . SER B 1 330 ? -14.844 -14.547 -0.229 1 95.44 330 SER B C 1
ATOM 7105 O O . SER B 1 330 ? -15.094 -14.383 -1.424 1 95.44 330 SER B O 1
ATOM 7107 N N . PHE B 1 331 ? -15.555 -14 0.694 1 93.5 331 PHE B N 1
ATOM 7108 C CA . PHE B 1 331 ? -16.703 -13.156 0.385 1 93.5 331 PHE B CA 1
ATOM 7109 C C . PHE B 1 331 ? -16.281 -11.938 -0.419 1 93.5 331 PHE B C 1
ATOM 7111 O O . PHE B 1 331 ? -16.906 -11.609 -1.432 1 93.5 331 PHE B O 1
ATOM 7118 N N . HIS B 1 332 ? -15.273 -11.297 0.083 1 94.12 332 HIS B N 1
ATOM 7119 C CA . HIS B 1 332 ? -14.812 -10.047 -0.519 1 94.12 332 HIS B CA 1
ATOM 7120 C C . HIS B 1 332 ? -14.43 -10.25 -1.979 1 94.12 332 HIS B C 1
ATOM 7122 O O . HIS B 1 332 ? -14.836 -9.477 -2.848 1 94.12 332 HIS B O 1
ATOM 7128 N N . ILE B 1 333 ? -13.648 -11.281 -2.279 1 97.75 333 ILE B N 1
ATOM 7129 C CA . ILE B 1 333 ? -13.148 -11.516 -3.631 1 97.75 333 ILE B CA 1
ATOM 7130 C C . ILE B 1 333 ? -14.297 -11.969 -4.531 1 97.75 333 ILE B C 1
ATOM 7132 O O . ILE B 1 333 ? -14.453 -11.461 -5.645 1 97.75 333 ILE B O 1
ATOM 7136 N N . ARG B 1 334 ? -15.133 -12.844 -4.043 1 96.88 334 ARG B N 1
ATOM 7137 C CA . ARG B 1 334 ? -16.219 -13.398 -4.844 1 96.88 334 ARG B CA 1
ATOM 7138 C C . ARG B 1 334 ? -17.234 -12.312 -5.211 1 96.88 334 ARG B C 1
ATOM 7140 O O . ARG B 1 334 ? -17.781 -12.32 -6.316 1 96.88 334 ARG B O 1
ATOM 7147 N N . GLU B 1 335 ? -17.375 -11.391 -4.297 1 94.19 335 GLU B N 1
ATOM 7148 C CA . GLU B 1 335 ? -18.438 -10.406 -4.477 1 94.19 335 GLU B CA 1
ATOM 7149 C C . GLU B 1 335 ? -17.922 -9.164 -5.203 1 94.19 335 GLU B C 1
ATOM 7151 O O . GLU B 1 335 ? -18.594 -8.656 -6.109 1 94.19 335 GLU B O 1
ATOM 7156 N N . TYR B 1 336 ? -16.797 -8.773 -4.824 1 94.69 336 TYR B N 1
ATOM 7157 C CA . TYR B 1 336 ? -16.453 -7.418 -5.242 1 94.69 336 TYR B CA 1
ATOM 7158 C C . TYR B 1 336 ? -15.453 -7.445 -6.391 1 94.69 336 TYR B C 1
ATOM 7160 O O . TYR B 1 336 ? -15.359 -6.488 -7.16 1 94.69 336 TYR B O 1
ATOM 7168 N N . TYR B 1 337 ? -14.68 -8.516 -6.594 1 98.25 337 TYR B N 1
ATOM 7169 C CA . TYR B 1 337 ? -13.711 -8.578 -7.68 1 98.25 337 TYR B CA 1
ATOM 7170 C C . TYR B 1 337 ? -14.336 -9.18 -8.938 1 98.25 337 TYR B C 1
ATOM 7172 O O . TYR B 1 337 ? -13.773 -9.07 -10.023 1 98.25 337 TYR B O 1
ATOM 7180 N N . TRP B 1 338 ? -15.453 -9.82 -8.812 1 98.56 338 TRP B N 1
ATOM 7181 C CA . TRP B 1 338 ? -16.031 -10.562 -9.93 1 98.56 338 TRP B CA 1
ATOM 7182 C C . TRP B 1 338 ? -16.562 -9.617 -11 1 98.56 338 TRP B C 1
ATOM 7184 O O . TRP B 1 338 ? -17.156 -8.586 -10.688 1 98.56 338 TRP B O 1
ATOM 7194 N N . LEU B 1 339 ? -16.328 -10.008 -12.211 1 98.62 339 LEU B N 1
ATOM 7195 C CA . LEU B 1 339 ? -16.797 -9.211 -13.344 1 98.62 339 LEU B CA 1
ATOM 7196 C C . LEU B 1 339 ? -17.328 -10.109 -14.461 1 98.62 339 LEU B C 1
ATOM 7198 O O . LEU B 1 339 ? -16.578 -10.914 -15.016 1 98.62 339 LEU B O 1
ATOM 7202 N N . ASP B 1 340 ? -18.453 -10.062 -14.773 1 98.06 340 ASP B N 1
ATOM 7203 C CA . ASP B 1 340 ? -19.109 -10.562 -15.984 1 98.06 340 ASP B CA 1
ATOM 7204 C C . ASP B 1 340 ? -19.984 -9.484 -16.625 1 98.06 340 ASP B C 1
ATOM 7206 O O . ASP B 1 340 ? -19.953 -8.328 -16.203 1 98.06 340 ASP B O 1
ATOM 7210 N N . LYS B 1 341 ? -20.656 -9.844 -17.703 1 96.69 341 LYS B N 1
ATOM 7211 C CA . LYS B 1 341 ? -21.438 -8.836 -18.422 1 96.69 341 LYS B CA 1
ATOM 7212 C C . LYS B 1 341 ? -22.484 -8.195 -17.516 1 96.69 341 LYS B C 1
ATOM 7214 O O . LYS B 1 341 ? -22.688 -6.98 -17.562 1 96.69 341 LYS B O 1
ATOM 7219 N N . ARG B 1 342 ? -23.109 -8.938 -16.734 1 96.25 342 ARG B N 1
ATOM 7220 C CA . ARG B 1 342 ? -24.141 -8.438 -15.828 1 96.25 342 ARG B CA 1
ATOM 7221 C C . ARG B 1 342 ? -23.547 -7.461 -14.82 1 96.25 342 ARG B C 1
ATOM 7223 O O . ARG B 1 342 ? -24.078 -6.375 -14.602 1 96.25 342 ARG B O 1
ATOM 7230 N N . LYS B 1 343 ? -22.484 -7.867 -14.188 1 96.62 343 LYS B N 1
ATOM 7231 C CA . LYS B 1 343 ? -21.828 -7.012 -13.203 1 96.62 343 LYS B CA 1
ATOM 7232 C C . LYS B 1 343 ? -21.297 -5.73 -13.852 1 96.62 343 LYS B C 1
ATOM 7234 O O . LYS B 1 343 ? -21.344 -4.66 -13.242 1 96.62 343 LYS B O 1
ATOM 7239 N N . LEU B 1 344 ? -20.766 -5.832 -15.008 1 96.94 344 LEU B N 1
ATOM 7240 C CA . LEU B 1 344 ? -20.281 -4.66 -15.734 1 96.94 344 LEU B CA 1
ATOM 7241 C C . LEU B 1 344 ? -21.406 -3.656 -15.953 1 96.94 344 LEU B C 1
ATOM 7243 O O . LEU B 1 344 ? -21.203 -2.447 -15.82 1 96.94 344 LEU B O 1
ATOM 7247 N N . ASN B 1 345 ? -22.562 -4.145 -16.344 1 96 345 ASN B N 1
ATOM 7248 C CA . ASN B 1 345 ? -23.719 -3.275 -16.516 1 96 345 ASN B CA 1
ATOM 7249 C C . ASN B 1 345 ? -24.125 -2.594 -15.219 1 96 345 ASN B C 1
ATOM 7251 O O . ASN B 1 345 ? -24.562 -1.44 -15.219 1 96 345 ASN B O 1
ATOM 7255 N N . GLU B 1 346 ? -24.047 -3.348 -14.148 1 95.44 346 GLU B N 1
ATOM 7256 C CA . GLU B 1 346 ? -24.312 -2.764 -12.836 1 95.44 346 GLU B CA 1
ATOM 7257 C C . GLU B 1 346 ? -23.344 -1.618 -12.539 1 95.44 346 GLU B C 1
ATOM 7259 O O . GLU B 1 346 ? -23.766 -0.548 -12.086 1 95.44 346 GLU B O 1
ATOM 7264 N N . ILE B 1 347 ? -22.078 -1.848 -12.758 1 95.56 347 ILE B N 1
ATOM 7265 C CA . ILE B 1 347 ? -21.047 -0.841 -12.5 1 95.56 347 ILE B CA 1
ATOM 7266 C C . ILE B 1 347 ? -21.297 0.377 -13.391 1 95.56 347 ILE B C 1
ATOM 7268 O O . ILE B 1 347 ? -21.125 1.517 -12.945 1 95.56 347 ILE B O 1
ATOM 7272 N N . TYR B 1 348 ? -21.703 0.136 -14.602 1 94.56 348 TYR B N 1
ATOM 7273 C CA . TYR B 1 348 ? -21.984 1.193 -15.562 1 94.56 348 TYR B CA 1
ATOM 7274 C C . TYR B 1 348 ? -23.062 2.141 -15.047 1 94.56 348 TYR B C 1
ATOM 7276 O O . TYR B 1 348 ? -23.078 3.32 -15.406 1 94.56 348 TYR B O 1
ATOM 7284 N N . ARG B 1 349 ? -23.875 1.703 -14.125 1 94.12 349 ARG B N 1
ATOM 7285 C CA . ARG B 1 349 ? -25 2.48 -13.633 1 94.12 349 ARG B CA 1
ATOM 7286 C C . ARG B 1 349 ? -24.766 2.945 -12.203 1 94.12 349 ARG B C 1
ATOM 7288 O O . ARG B 1 349 ? -25.688 3.453 -11.555 1 94.12 349 ARG B O 1
ATOM 7295 N N . TYR B 1 350 ? -23.609 2.705 -11.719 1 91.44 350 TYR B N 1
ATOM 7296 C CA . TYR B 1 350 ? -23.312 3.08 -10.344 1 91.44 350 TYR B CA 1
ATOM 7297 C C . TYR B 1 350 ? -23.609 4.555 -10.102 1 91.44 350 TYR B C 1
ATOM 7299 O O . TYR B 1 350 ? -23.312 5.402 -10.945 1 91.44 350 TYR B O 1
ATOM 7307 N N . LYS B 1 351 ? -24.234 4.789 -8.953 1 88.06 351 LYS B N 1
ATOM 7308 C CA . LYS B 1 351 ? -24.25 6.145 -8.406 1 88.06 351 LYS B CA 1
ATOM 7309 C C . LYS B 1 351 ? -23 6.422 -7.586 1 88.06 351 LYS B C 1
ATOM 7311 O O . LYS B 1 351 ? -22.422 5.508 -6.98 1 88.06 351 LYS B O 1
ATOM 7316 N N . THR B 1 352 ? -22.562 7.695 -7.609 1 85.88 352 THR B N 1
ATOM 7317 C CA . THR B 1 352 ? -21.328 8.039 -6.91 1 85.88 352 THR B CA 1
ATOM 7318 C C . THR B 1 352 ? -21.594 9.008 -5.766 1 85.88 352 THR B C 1
ATOM 7320 O O . THR B 1 352 ? -22.703 9.555 -5.66 1 85.88 352 THR B O 1
ATOM 7323 N N . GLU B 1 353 ? -20.609 9.109 -4.832 1 80.94 353 GLU B N 1
ATOM 7324 C CA . GLU B 1 353 ? -20.656 10.031 -3.703 1 80.94 353 GLU B CA 1
ATOM 7325 C C . GLU B 1 353 ? -21.797 9.695 -2.748 1 80.94 353 GLU B C 1
ATOM 7327 O O . GLU B 1 353 ? -22.5 10.586 -2.268 1 80.94 353 GLU B O 1
ATOM 7332 N N . GLU B 1 354 ? -22.031 8.398 -2.619 1 74.31 354 GLU B N 1
ATOM 7333 C CA . GLU B 1 354 ? -23.031 7.949 -1.653 1 74.31 354 GLU B CA 1
ATOM 7334 C C . GLU B 1 354 ? -22.391 7.688 -0.289 1 74.31 354 GLU B C 1
ATOM 7336 O O . GLU B 1 354 ? -21.453 6.91 -0.178 1 74.31 354 GLU B O 1
ATOM 7341 N N . TYR B 1 355 ? -22.797 8.445 0.642 1 66.25 355 TYR B N 1
ATOM 7342 C CA . TYR B 1 355 ? -22.266 8.32 1.995 1 66.25 355 TYR B CA 1
ATOM 7343 C C . TYR B 1 355 ? -23.172 7.445 2.857 1 66.25 355 TYR B C 1
ATOM 7345 O O . TYR B 1 355 ? -23.922 7.953 3.691 1 66.25 355 TYR B O 1
ATOM 7353 N N . SER B 1 356 ? -23.359 6.18 2.473 1 64.62 356 SER B N 1
ATOM 7354 C CA . SER B 1 356 ? -24.266 5.312 3.232 1 64.62 356 SER B CA 1
ATOM 7355 C C . SER B 1 356 ? -23.703 3.9 3.34 1 64.62 356 SER B C 1
ATOM 7357 O O . SER B 1 356 ? -22.938 3.461 2.479 1 64.62 356 SER B O 1
ATOM 7359 N N . TYR B 1 357 ? -24.094 3.336 4.406 1 65.56 357 TYR B N 1
ATOM 7360 C CA . TYR B 1 357 ? -23.734 1.941 4.633 1 65.56 357 TYR B CA 1
ATOM 7361 C C . TYR B 1 357 ? -24.375 1.033 3.594 1 65.56 357 TYR B C 1
ATOM 7363 O O . TYR B 1 357 ? -23.875 -0.058 3.316 1 65.56 357 TYR B O 1
ATOM 7371 N N . ASP B 1 358 ? -25.375 1.572 2.973 1 67 358 ASP B N 1
ATOM 7372 C CA . ASP B 1 358 ? -26.156 0.722 2.076 1 67 358 ASP B CA 1
ATOM 7373 C C . ASP B 1 358 ? -25.812 1.013 0.615 1 67 358 ASP B C 1
ATOM 7375 O O . ASP B 1 358 ? -26.484 0.515 -0.292 1 67 358 ASP B O 1
ATOM 7379 N N . ALA B 1 359 ? -24.812 1.696 0.542 1 74.25 359 ALA B N 1
ATOM 7380 C CA . ALA B 1 359 ? -24.453 2.037 -0.836 1 74.25 359 ALA B CA 1
ATOM 7381 C C . ALA B 1 359 ? -24.078 0.79 -1.63 1 74.25 359 ALA B C 1
ATOM 7383 O O . ALA B 1 359 ? -23.359 -0.077 -1.129 1 74.25 359 ALA B O 1
ATOM 7384 N N . VAL B 1 360 ? -24.688 0.648 -2.814 1 78 360 VAL B N 1
ATOM 7385 C CA . VAL B 1 360 ? -24.328 -0.445 -3.715 1 78 360 VAL B CA 1
ATOM 7386 C C . VAL B 1 360 ? -22.891 -0.272 -4.203 1 78 360 VAL B C 1
ATOM 7388 O O . VAL B 1 360 ? -22.125 -1.234 -4.234 1 78 360 VAL B O 1
ATOM 7391 N N . ASN B 1 361 ? -22.578 0.958 -4.566 1 88.31 361 ASN B N 1
ATOM 7392 C CA . ASN B 1 361 ? -21.219 1.324 -4.965 1 88.31 361 ASN B CA 1
ATOM 7393 C C . ASN B 1 361 ? -20.312 1.537 -3.756 1 88.31 361 ASN B C 1
ATOM 7395 O O . ASN B 1 361 ? -19.859 2.656 -3.498 1 88.31 361 ASN B O 1
ATOM 7399 N N . LYS B 1 362 ? -19.984 0.475 -3.162 1 83.25 362 LYS B N 1
ATOM 7400 C CA . LYS B 1 362 ? -19.297 0.465 -1.871 1 83.25 362 LYS B CA 1
ATOM 7401 C C . LYS B 1 362 ? -17.922 1.13 -1.966 1 83.25 362 LYS B C 1
ATOM 7403 O O . LYS B 1 362 ? -17.438 1.686 -0.983 1 83.25 362 LYS B O 1
ATOM 7408 N N . PHE B 1 363 ? -17.344 1.109 -3.139 1 88.38 363 PHE B N 1
ATOM 7409 C CA . PHE B 1 363 ? -15.984 1.608 -3.281 1 88.38 363 PHE B CA 1
ATOM 7410 C C . PHE B 1 363 ? -15.977 2.951 -4.004 1 88.38 363 PHE B C 1
ATOM 7412 O O . PHE B 1 363 ? -14.914 3.455 -4.367 1 88.38 363 PHE B O 1
ATOM 7419 N N . ASN B 1 364 ? -17.125 3.51 -4.258 1 89.38 364 ASN B N 1
ATOM 7420 C CA . ASN B 1 364 ? -17.266 4.785 -4.949 1 89.38 364 ASN B CA 1
ATOM 7421 C C . ASN B 1 364 ? -16.547 4.777 -6.297 1 89.38 364 ASN B C 1
ATOM 7423 O O . ASN B 1 364 ? -15.734 5.664 -6.578 1 89.38 364 ASN B O 1
ATOM 7427 N N . ILE B 1 365 ? -16.859 3.752 -7.059 1 92 365 ILE B N 1
ATOM 7428 C CA . ILE B 1 365 ? -16.281 3.598 -8.391 1 92 365 ILE B CA 1
ATOM 7429 C C . ILE B 1 365 ? -17 4.516 -9.375 1 92 365 ILE B C 1
ATOM 7431 O O . ILE B 1 365 ? -18.219 4.5 -9.469 1 92 365 ILE B O 1
ATOM 7435 N N . TYR B 1 366 ? -16.219 5.297 -10.117 1 92.06 366 TYR B N 1
ATOM 7436 C CA . TYR B 1 366 ? -16.797 6.129 -11.172 1 92.06 366 TYR B CA 1
ATOM 7437 C C . TYR B 1 366 ? -16.984 5.332 -12.453 1 92.06 366 TYR B C 1
ATOM 7439 O O . TYR B 1 366 ? -16.031 4.781 -13 1 92.06 366 TYR B O 1
ATOM 7447 N N . PRO B 1 367 ? -18.172 5.301 -12.961 1 92 367 PRO B N 1
ATOM 7448 C CA . PRO B 1 367 ? -18.438 4.508 -14.164 1 92 367 PRO B CA 1
ATOM 7449 C C . PRO B 1 367 ? -17.547 4.906 -15.344 1 92 367 PRO B C 1
ATOM 7451 O O . PRO B 1 367 ? -17.25 4.074 -16.203 1 92 367 PRO B O 1
ATOM 7454 N N . ASP B 1 368 ? -17.062 6.125 -15.352 1 90.56 368 ASP B N 1
ATOM 7455 C CA . ASP B 1 368 ? -16.203 6.621 -16.422 1 90.56 368 ASP B CA 1
ATOM 7456 C C . ASP B 1 368 ? -14.883 5.863 -16.453 1 90.56 368 ASP B C 1
ATOM 7458 O O . ASP B 1 368 ? -14.148 5.938 -17.438 1 90.56 368 ASP B O 1
ATOM 7462 N N . GLN B 1 369 ? -14.68 5.086 -15.469 1 91.31 369 GLN B N 1
ATOM 7463 C CA . GLN B 1 369 ? -13.445 4.305 -15.414 1 91.31 369 GLN B CA 1
ATOM 7464 C C . GLN B 1 369 ? -13.531 3.078 -16.312 1 91.31 369 GLN B C 1
ATOM 7466 O O . GLN B 1 369 ? -12.523 2.436 -16.594 1 91.31 369 GLN B O 1
ATOM 7471 N N . ILE B 1 370 ? -14.703 2.664 -16.703 1 95.38 370 ILE B N 1
ATOM 7472 C CA . ILE B 1 370 ? -14.859 1.494 -17.562 1 95.38 370 ILE B CA 1
ATOM 7473 C C . ILE B 1 370 ? -14.203 1.749 -18.906 1 95.38 370 ILE B C 1
ATOM 7475 O O . ILE B 1 370 ? -14.633 2.619 -19.672 1 95.38 370 ILE B O 1
ATOM 7479 N N . PRO B 1 371 ? -13.188 1.004 -19.188 1 95.19 371 PRO B N 1
ATOM 7480 C CA . PRO B 1 371 ? -12.508 1.25 -20.453 1 95.19 371 PRO B CA 1
ATOM 7481 C C . PRO B 1 371 ? -13.297 0.737 -21.656 1 95.19 371 PRO B C 1
ATOM 7483 O O . PRO B 1 371 ? -13.992 -0.278 -21.562 1 95.19 371 PRO B O 1
ATOM 7486 N N . SER B 1 372 ? -13.078 1.331 -22.781 1 94.19 372 SER B N 1
ATOM 7487 C CA . SER B 1 372 ? -13.805 0.968 -24 1 94.19 372 SER B CA 1
ATOM 7488 C C . SER B 1 372 ? -13.453 -0.447 -24.438 1 94.19 372 SER B C 1
ATOM 7490 O O . SER B 1 372 ? -14.305 -1.165 -24.969 1 94.19 372 SER B O 1
ATOM 7492 N N . TRP B 1 373 ? -12.188 -0.84 -24.281 1 96.25 373 TRP B N 1
ATOM 7493 C CA . TRP B 1 373 ? -11.781 -2.178 -24.703 1 96.25 373 TRP B CA 1
ATOM 7494 C C . TRP B 1 373 ? -12.594 -3.246 -23.984 1 96.25 373 TRP B C 1
ATOM 7496 O O . TRP B 1 373 ? -12.891 -4.297 -24.547 1 96.25 373 TRP B O 1
ATOM 7506 N N . LEU B 1 374 ? -12.898 -3.02 -22.75 1 97.38 374 LEU B N 1
ATOM 7507 C CA . LEU B 1 374 ? -13.594 -4.008 -21.938 1 97.38 374 LEU B CA 1
ATOM 7508 C C . LEU B 1 374 ? -15.016 -4.23 -22.438 1 97.38 374 LEU B C 1
ATOM 7510 O O . LEU B 1 374 ? -15.492 -5.367 -22.484 1 97.38 374 LEU B O 1
ATOM 7514 N N . VAL B 1 375 ? -15.672 -3.164 -22.781 1 94.56 375 VAL B N 1
ATOM 7515 C CA . VAL B 1 375 ? -17.031 -3.221 -23.297 1 94.56 375 VAL B CA 1
ATOM 7516 C C . VAL B 1 375 ? -17.094 -4.113 -24.531 1 94.56 375 VAL B C 1
ATOM 7518 O O . VAL B 1 375 ? -18.047 -4.879 -24.703 1 94.56 375 VAL B O 1
ATOM 7521 N N . GLN B 1 376 ? -16.078 -4.074 -25.234 1 95.31 376 GLN B N 1
ATOM 7522 C CA . GLN B 1 376 ? -16.016 -4.859 -26.469 1 95.31 376 GLN B CA 1
ATOM 7523 C C . GLN B 1 376 ? -15.5 -6.27 -26.203 1 95.31 376 GLN B C 1
ATOM 7525 O O . GLN B 1 376 ? -15.867 -7.215 -26.906 1 95.31 376 GLN B O 1
ATOM 7530 N N . TRP B 1 377 ? -14.766 -6.387 -25.219 1 97.44 377 TRP B N 1
ATOM 7531 C CA . TRP B 1 377 ? -13.984 -7.602 -25 1 97.44 377 TRP B CA 1
ATOM 7532 C C . TRP B 1 377 ? -14.766 -8.609 -24.172 1 97.44 377 TRP B C 1
ATOM 7534 O O . TRP B 1 377 ? -14.609 -9.82 -24.328 1 97.44 377 TRP B O 1
ATOM 7544 N N . ILE B 1 378 ? -15.602 -8.164 -23.25 1 96.5 378 ILE B N 1
ATOM 7545 C CA . ILE B 1 378 ? -16.297 -9.047 -22.328 1 96.5 378 ILE B CA 1
ATOM 7546 C C . ILE B 1 378 ? -17.297 -9.906 -23.094 1 96.5 378 ILE B C 1
ATOM 7548 O O . ILE B 1 378 ? -18.156 -9.383 -23.828 1 96.5 378 ILE B O 1
ATOM 7552 N N . PRO B 1 379 ? -17.266 -11.227 -22.984 1 95.88 379 PRO B N 1
ATOM 7553 C CA . PRO B 1 379 ? -18.172 -12.078 -23.734 1 95.88 379 PRO B CA 1
ATOM 7554 C C . PRO B 1 379 ? -19.547 -12.203 -23.078 1 95.88 379 PRO B C 1
ATOM 7556 O O . PRO B 1 379 ? -19.703 -11.898 -21.891 1 95.88 379 PRO B O 1
ATOM 7559 N N . PRO B 1 380 ? -20.5 -12.586 -23.859 1 94.56 380 PRO B N 1
ATOM 7560 C CA . PRO B 1 380 ? -21.828 -12.781 -23.266 1 94.56 380 PRO B CA 1
ATOM 7561 C C . PRO B 1 380 ? -21.844 -13.852 -22.188 1 94.56 380 PRO B C 1
ATOM 7563 O O . PRO B 1 380 ? -22.547 -13.711 -21.172 1 94.56 380 PRO B O 1
ATOM 7566 N N . LYS B 1 381 ? -21.047 -14.875 -22.469 1 95.56 381 LYS B N 1
ATOM 7567 C CA . LYS B 1 381 ? -20.891 -15.93 -21.484 1 95.56 381 LYS B CA 1
ATOM 7568 C C . LYS B 1 381 ? -19.453 -15.977 -20.953 1 95.56 381 LYS B C 1
ATOM 7570 O O . LYS B 1 381 ? -18.5 -15.938 -21.734 1 95.56 381 LYS B O 1
ATOM 7575 N N . GLY B 1 382 ? -19.344 -16.047 -19.641 1 97.5 382 GLY B N 1
ATOM 7576 C CA . GLY B 1 382 ? -18.031 -16.047 -19.016 1 97.5 382 GLY B CA 1
ATOM 7577 C C . GLY B 1 382 ? -17.844 -14.883 -18.047 1 97.5 382 GLY B C 1
ATOM 7578 O O . GLY B 1 382 ? -18.734 -14.062 -17.875 1 97.5 382 GLY B O 1
ATOM 7579 N N . GLY B 1 383 ? -16.766 -14.773 -17.438 1 98.62 383 GLY B N 1
ATOM 7580 C CA . GLY B 1 383 ? -16.359 -13.758 -16.484 1 98.62 383 GLY B CA 1
ATOM 7581 C C . GLY B 1 383 ? -15 -14.016 -15.867 1 98.62 383 GLY B C 1
ATOM 7582 O O . GLY B 1 383 ? -14.336 -14.992 -16.219 1 98.62 383 GLY B O 1
ATOM 7583 N N . TYR B 1 384 ? -14.57 -13.109 -15.125 1 98.88 384 TYR B N 1
ATOM 7584 C CA . TYR B 1 384 ? -13.281 -13.25 -14.461 1 98.88 384 TYR B CA 1
ATOM 7585 C C . TYR B 1 384 ? -13.195 -12.344 -13.242 1 98.88 384 TYR B C 1
ATOM 7587 O O . TYR B 1 384 ? -14.086 -11.523 -13.008 1 98.88 384 TYR B O 1
ATOM 7595 N N . PHE B 1 385 ? -12.25 -12.555 -12.383 1 98.94 385 PHE B N 1
ATOM 7596 C CA . PHE B 1 385 ? -11.906 -11.625 -11.312 1 98.94 385 PHE B CA 1
ATOM 7597 C C . PHE B 1 385 ? -11 -10.516 -11.828 1 98.94 385 PHE B C 1
ATOM 7599 O O . PHE B 1 385 ? -9.984 -10.781 -12.477 1 98.94 385 PHE B O 1
ATOM 7606 N N . ILE B 1 386 ? -11.32 -9.297 -11.477 1 98.75 386 ILE B N 1
ATOM 7607 C CA . ILE B 1 386 ? -10.531 -8.148 -11.906 1 98.75 386 ILE B CA 1
ATOM 7608 C C . ILE B 1 386 ? -9.188 -8.141 -11.172 1 98.75 386 ILE B C 1
ATOM 7610 O O . ILE B 1 386 ? -9.016 -8.836 -10.172 1 98.75 386 ILE B O 1
ATOM 7614 N N . GLY B 1 387 ? -8.305 -7.344 -11.703 1 98.62 387 GLY B N 1
ATOM 7615 C CA . GLY B 1 387 ? -6.922 -7.426 -11.273 1 98.62 387 GLY B CA 1
ATOM 7616 C C . GLY B 1 387 ? -6.688 -6.812 -9.906 1 98.62 387 GLY B C 1
ATOM 7617 O O . GLY B 1 387 ? -5.734 -7.172 -9.211 1 98.62 387 GLY B O 1
ATOM 7618 N N . ASN B 1 388 ? -7.488 -5.828 -9.547 1 97.69 388 ASN B N 1
ATOM 7619 C CA . ASN B 1 388 ? -7.277 -5.051 -8.328 1 97.69 388 ASN B CA 1
ATOM 7620 C C . ASN B 1 388 ? -8.516 -4.234 -7.961 1 97.69 388 ASN B C 1
ATOM 7622 O O . ASN B 1 388 ? -9.289 -3.854 -8.836 1 97.69 388 ASN B O 1
ATOM 7626 N N . LEU B 1 389 ? -8.695 -4.031 -6.672 1 95.81 389 LEU B N 1
ATOM 7627 C CA . LEU B 1 389 ? -9.828 -3.227 -6.223 1 95.81 389 LEU B CA 1
ATOM 7628 C C . LEU B 1 389 ? -9.453 -2.396 -5 1 95.81 389 LEU B C 1
ATOM 7630 O O . LEU B 1 389 ? -8.938 -2.934 -4.012 1 95.81 389 LEU B O 1
ATOM 7634 N N . GLN B 1 390 ? -9.578 -1.134 -5.07 1 92.5 390 GLN B N 1
ATOM 7635 C CA . GLN B 1 390 ? -9.422 -0.148 -4.008 1 92.5 390 GLN B CA 1
ATOM 7636 C C . GLN B 1 390 ? -10.508 0.917 -4.078 1 92.5 390 GLN B C 1
ATOM 7638 O O . GLN B 1 390 ? -11.258 0.988 -5.059 1 92.5 390 GLN B O 1
ATOM 7643 N N . PRO B 1 391 ? -10.688 1.702 -3.025 1 88.44 391 PRO B N 1
ATOM 7644 C CA . PRO B 1 391 ? -11.648 2.803 -3.131 1 88.44 391 PRO B CA 1
ATOM 7645 C C . PRO B 1 391 ? -11.398 3.691 -4.348 1 88.44 391 PRO B C 1
ATOM 7647 O O . PRO B 1 391 ? -10.266 4.137 -4.566 1 88.44 391 PRO B O 1
ATOM 7650 N N . ALA B 1 392 ? -12.414 3.83 -5.156 1 91 392 ALA B N 1
ATOM 7651 C CA . ALA B 1 392 ? -12.43 4.648 -6.367 1 91 392 ALA B CA 1
ATOM 7652 C C . ALA B 1 392 ? -11.469 4.09 -7.414 1 91 392 ALA B C 1
ATOM 7654 O O . ALA B 1 392 ? -11.023 4.82 -8.305 1 91 392 ALA B O 1
ATOM 7655 N N . HIS B 1 393 ? -11.164 2.811 -7.285 1 94.06 393 HIS B N 1
ATOM 7656 C CA . HIS B 1 393 ? -10.203 2.242 -8.227 1 94.06 393 HIS B CA 1
ATOM 7657 C C . HIS B 1 393 ? -10.516 0.778 -8.508 1 94.06 393 HIS B C 1
ATOM 7659 O O . HIS B 1 393 ? -10.508 -0.052 -7.598 1 94.06 393 HIS B O 1
ATOM 7665 N N . MET B 1 394 ? -10.789 0.486 -9.719 1 95.69 394 MET B N 1
ATOM 7666 C CA . MET B 1 394 ? -10.906 -0.88 -10.219 1 95.69 394 MET B CA 1
ATOM 7667 C C . MET B 1 394 ? -9.93 -1.121 -11.375 1 95.69 394 MET B C 1
ATOM 7669 O O . MET B 1 394 ? -9.945 -0.394 -12.367 1 95.69 394 MET B O 1
ATOM 7673 N N . ASP B 1 395 ? -9.039 -2.027 -11.25 1 97.62 395 ASP B N 1
ATOM 7674 C CA . ASP B 1 395 ? -8.227 -2.496 -12.367 1 97.62 395 ASP B CA 1
ATOM 7675 C C . ASP B 1 395 ? -8.953 -3.6 -13.141 1 97.62 395 ASP B C 1
ATOM 7677 O O . ASP B 1 395 ? -8.898 -4.77 -12.75 1 97.62 395 ASP B O 1
ATOM 7681 N N . PHE B 1 396 ? -9.484 -3.281 -14.219 1 98.25 396 PHE B N 1
ATOM 7682 C CA . PHE B 1 396 ? -10.359 -4.176 -14.969 1 98.25 396 PHE B CA 1
ATOM 7683 C C . PHE B 1 396 ? -9.539 -5.191 -15.758 1 98.25 396 PHE B C 1
ATOM 7685 O O . PHE B 1 396 ? -10.102 -6.07 -16.422 1 98.25 396 PHE B O 1
ATOM 7692 N N . ARG B 1 397 ? -8.242 -5.172 -15.766 1 98.44 397 ARG B N 1
ATOM 7693 C CA . ARG B 1 397 ? -7.418 -6.102 -16.531 1 98.44 397 ARG B CA 1
ATOM 7694 C C . ARG B 1 397 ? -7.555 -7.523 -15.992 1 98.44 397 ARG B C 1
ATOM 7696 O O . ARG B 1 397 ? -7.77 -7.727 -14.797 1 98.44 397 ARG B O 1
ATOM 7703 N N . PHE B 1 398 ? -7.449 -8.484 -16.875 1 98.75 398 PHE B N 1
ATOM 7704 C CA . PHE B 1 398 ? -7.371 -9.898 -16.547 1 98.75 398 PHE B CA 1
ATOM 7705 C C . PHE B 1 398 ? -5.941 -10.305 -16.219 1 98.75 398 PHE B C 1
ATOM 7707 O O . PHE B 1 398 ? -5.016 -10.023 -16.984 1 98.75 398 PHE B O 1
ATOM 7714 N N . PHE B 1 399 ? -5.746 -10.914 -15.086 1 98.88 399 PHE B N 1
ATOM 7715 C CA . PHE B 1 399 ? -4.453 -11.477 -14.711 1 98.88 399 PHE B CA 1
ATOM 7716 C C . PHE B 1 399 ? -4.543 -12.992 -14.578 1 98.88 399 PHE B C 1
ATOM 7718 O O . PHE B 1 399 ? -5.316 -13.508 -13.766 1 98.88 399 PHE B O 1
ATOM 7725 N N . SER B 1 400 ? -3.713 -13.711 -15.281 1 98.88 400 SER B N 1
ATOM 7726 C CA . SER B 1 400 ? -3.854 -15.156 -15.453 1 98.88 400 SER B CA 1
ATOM 7727 C C . SER B 1 400 ? -3.602 -15.891 -14.141 1 98.88 400 SER B C 1
ATOM 7729 O O . SER B 1 400 ? -4.414 -16.719 -13.719 1 98.88 400 SER B O 1
ATOM 7731 N N . LEU B 1 401 ? -2.5 -15.586 -13.516 1 98.81 401 LEU B N 1
ATOM 7732 C CA . LEU B 1 401 ? -2.131 -16.344 -12.32 1 98.81 401 LEU B CA 1
ATOM 7733 C C . LEU B 1 401 ? -3.197 -16.203 -11.242 1 98.81 401 LEU B C 1
ATOM 7735 O O . LEU B 1 401 ? -3.629 -17.203 -10.656 1 98.81 401 LEU B O 1
ATOM 7739 N N . GLY B 1 402 ? -3.67 -14.953 -11.008 1 98.88 402 GLY B N 1
ATOM 7740 C CA . GLY B 1 402 ? -4.699 -14.734 -10 1 98.88 402 GLY B CA 1
ATOM 7741 C C . GLY B 1 402 ? -5.98 -15.492 -10.289 1 98.88 402 GLY B C 1
ATOM 7742 O O . GLY B 1 402 ? -6.559 -16.109 -9.383 1 98.88 402 GLY B O 1
ATOM 7743 N N . ASN B 1 403 ? -6.441 -15.469 -11.477 1 98.94 403 ASN B N 1
ATOM 7744 C CA . ASN B 1 403 ? -7.684 -16.141 -11.852 1 98.94 403 ASN B CA 1
ATOM 7745 C C . ASN B 1 403 ? -7.535 -17.656 -11.805 1 98.94 403 ASN B C 1
ATOM 7747 O O . ASN B 1 403 ? -8.406 -18.359 -11.273 1 98.94 403 ASN B O 1
ATOM 7751 N N . LEU B 1 404 ? -6.453 -18.188 -12.359 1 98.94 404 LEU B N 1
ATOM 7752 C CA . LEU B 1 404 ? -6.238 -19.641 -12.383 1 98.94 404 LEU B CA 1
ATOM 7753 C C . LEU B 1 404 ? -6.105 -20.188 -10.969 1 98.94 404 LEU B C 1
ATOM 7755 O O . LEU B 1 404 ? -6.68 -21.234 -10.648 1 98.94 404 LEU B O 1
ATOM 7759 N N . TRP B 1 405 ? -5.383 -19.453 -10.148 1 98.88 405 TRP B N 1
ATOM 7760 C CA . TRP B 1 405 ? -5.156 -19.969 -8.805 1 98.88 405 TRP B CA 1
ATOM 7761 C C . TRP B 1 405 ? -6.402 -19.797 -7.938 1 98.88 405 TRP B C 1
ATOM 7763 O O . TRP B 1 405 ? -6.574 -20.5 -6.941 1 98.88 405 TRP B O 1
ATOM 7773 N N . SER B 1 406 ? -7.285 -18.828 -8.305 1 98.88 406 SER B N 1
ATOM 7774 C CA . SER B 1 406 ? -8.586 -18.75 -7.648 1 98.88 406 SER B CA 1
ATOM 7775 C C . SER B 1 406 ? -9.406 -20.016 -7.902 1 98.88 406 SER B C 1
ATOM 7777 O O . SER B 1 406 ? -10.18 -20.438 -7.039 1 98.88 406 SER B O 1
ATOM 7779 N N . ILE B 1 407 ? -9.273 -20.609 -9.078 1 98.88 407 ILE B N 1
ATOM 7780 C CA . ILE B 1 407 ? -9.922 -21.875 -9.375 1 98.88 407 ILE B CA 1
ATOM 7781 C C . ILE B 1 407 ? -9.273 -22.984 -8.57 1 98.88 407 ILE B C 1
ATOM 7783 O O . ILE B 1 407 ? -9.953 -23.75 -7.879 1 98.88 407 ILE B O 1
ATOM 7787 N N . VAL B 1 408 ? -7.953 -23.078 -8.602 1 98.81 408 VAL B N 1
ATOM 7788 C CA . VAL B 1 408 ? -7.18 -24.156 -7.996 1 98.81 408 VAL B CA 1
ATOM 7789 C C . VAL B 1 408 ? -7.453 -24.203 -6.496 1 98.81 408 VAL B C 1
ATOM 7791 O O . VAL B 1 408 ? -7.578 -25.297 -5.922 1 98.81 408 VAL B O 1
ATOM 7794 N N . SER B 1 409 ? -7.629 -23.016 -5.859 1 98.44 409 SER B N 1
ATOM 7795 C CA . SER B 1 409 ? -7.754 -22.953 -4.41 1 98.44 409 SER B CA 1
ATOM 7796 C C . SER B 1 409 ? -9.219 -22.953 -3.98 1 98.44 409 SER B C 1
ATOM 7798 O O . SER B 1 409 ? -9.523 -22.938 -2.785 1 98.44 409 SER B O 1
ATOM 7800 N N . SER B 1 410 ? -10.156 -22.859 -4.926 1 98.12 410 SER B N 1
ATOM 7801 C CA . SER B 1 410 ? -11.586 -22.78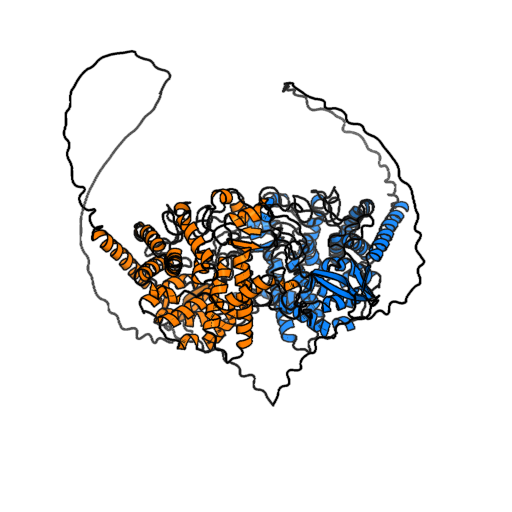1 -4.664 1 98.12 410 SER B CA 1
ATOM 7802 C C . SER B 1 410 ? -11.953 -21.438 -4.023 1 98.12 410 SER B C 1
ATOM 7804 O O . SER B 1 410 ? -12.883 -21.375 -3.217 1 98.12 410 SER B O 1
ATOM 7806 N N . LEU B 1 411 ? -11.125 -20.516 -4.258 1 98.25 411 LEU B N 1
ATOM 7807 C CA . LEU B 1 411 ? -11.57 -19.156 -3.975 1 98.25 411 LEU B CA 1
ATOM 7808 C C . LEU B 1 411 ? -12.734 -18.75 -4.879 1 98.25 411 LEU B C 1
ATOM 7810 O O . LEU B 1 411 ? -13.695 -18.141 -4.422 1 98.25 411 LEU B O 1
ATOM 7814 N N . ALA B 1 412 ? -12.586 -19.078 -6.164 1 98.5 412 ALA B N 1
ATOM 7815 C CA . ALA B 1 412 ? -13.719 -18.953 -7.082 1 98.5 412 ALA B CA 1
ATOM 7816 C C . ALA B 1 412 ? -14.75 -20.047 -6.832 1 98.5 412 ALA B C 1
ATOM 7818 O O . ALA B 1 412 ? -14.391 -21.203 -6.574 1 98.5 412 ALA B O 1
ATOM 7819 N N . THR B 1 413 ? -15.984 -19.688 -6.887 1 96.69 413 THR B N 1
ATOM 7820 C CA . THR B 1 413 ? -17.031 -20.703 -6.852 1 96.69 413 THR B CA 1
ATOM 7821 C C . THR B 1 413 ? -16.969 -21.594 -8.094 1 96.69 413 THR B C 1
ATOM 7823 O O . THR B 1 413 ? -16.281 -21.266 -9.062 1 96.69 413 THR B O 1
ATOM 7826 N N . ASP B 1 414 ? -17.734 -22.688 -8.031 1 96.88 414 ASP B N 1
ATOM 7827 C CA . ASP B 1 414 ? -17.797 -23.562 -9.203 1 96.88 414 ASP B CA 1
ATOM 7828 C C . ASP B 1 414 ? -18.281 -22.797 -10.43 1 96.88 414 ASP B C 1
ATOM 7830 O O . ASP B 1 414 ? -17.719 -22.938 -11.516 1 96.88 414 ASP B O 1
ATOM 7834 N N . HIS B 1 415 ? -19.328 -22.047 -10.234 1 97.5 415 HIS B N 1
ATOM 7835 C CA . HIS B 1 415 ? -19.891 -21.25 -11.328 1 97.5 415 HIS B CA 1
ATOM 7836 C C . HIS B 1 415 ? -18.859 -20.266 -11.859 1 97.5 415 HIS B C 1
ATOM 7838 O O . HIS B 1 415 ? -18.672 -20.141 -13.07 1 97.5 415 HIS B O 1
ATOM 7844 N N . GLN B 1 416 ? -18.234 -19.578 -11 1 98.56 416 GLN B N 1
ATOM 7845 C CA . GLN B 1 416 ? -17.203 -18.609 -11.383 1 98.56 416 GLN B CA 1
ATOM 7846 C C . GLN B 1 416 ? -16.016 -19.297 -12.047 1 98.56 416 GLN B C 1
ATOM 7848 O O . GLN B 1 416 ? -15.438 -18.766 -13 1 98.56 416 GLN B O 1
ATOM 7853 N N . SER B 1 417 ? -15.625 -20.453 -11.562 1 98.81 417 SER B N 1
ATOM 7854 C CA . SER B 1 417 ? -14.516 -21.219 -12.133 1 98.81 417 SER B CA 1
ATOM 7855 C C . SER B 1 417 ? -14.797 -21.594 -13.586 1 98.81 417 SER B C 1
ATOM 7857 O O . SER B 1 417 ? -13.945 -21.422 -14.453 1 98.81 417 SER B O 1
ATOM 7859 N N . HIS B 1 418 ? -15.992 -22.109 -13.828 1 98.75 418 HIS B N 1
ATOM 7860 C CA . HIS B 1 418 ? -16.375 -22.438 -15.195 1 98.75 418 HIS B CA 1
ATOM 7861 C C . HIS B 1 418 ? -16.422 -21.188 -16.078 1 98.75 418 HIS B C 1
ATOM 7863 O O . HIS B 1 418 ? -16.031 -21.219 -17.234 1 98.75 418 HIS B O 1
ATOM 7869 N N . ALA B 1 419 ? -16.906 -20.109 -15.477 1 98.81 419 ALA B N 1
ATOM 7870 C CA . ALA B 1 419 ? -17.016 -18.859 -16.219 1 98.81 419 ALA B CA 1
ATOM 7871 C C . ALA B 1 419 ? -15.641 -18.344 -16.625 1 98.81 419 ALA B C 1
ATOM 7873 O O . ALA B 1 419 ? -15.477 -17.781 -17.719 1 98.81 419 ALA B O 1
ATOM 7874 N N . ILE B 1 420 ? -14.68 -18.453 -15.789 1 98.94 420 ILE B N 1
ATOM 7875 C CA . ILE B 1 420 ? -13.312 -18.031 -16.094 1 98.94 420 ILE B CA 1
ATOM 7876 C C . ILE B 1 420 ? -12.773 -18.859 -17.266 1 98.94 420 ILE B C 1
ATOM 7878 O O . ILE B 1 420 ? -12.18 -18.312 -18.188 1 98.94 420 ILE B O 1
ATOM 7882 N N . LEU B 1 421 ? -12.969 -20.172 -17.234 1 98.88 421 LEU B N 1
ATOM 7883 C CA . LEU B 1 421 ? -12.508 -21.047 -18.312 1 98.88 421 LEU B CA 1
ATOM 7884 C C . LEU B 1 421 ? -13.266 -20.766 -19.609 1 98.88 421 LEU B C 1
ATOM 7886 O O . LEU B 1 421 ? -12.703 -20.844 -20.703 1 98.88 421 LEU B O 1
ATOM 7890 N N . ASP B 1 422 ? -14.609 -20.422 -19.484 1 98.81 422 ASP B N 1
ATOM 7891 C CA . ASP B 1 422 ? -15.375 -20 -20.641 1 98.81 422 ASP B CA 1
ATOM 7892 C C . ASP B 1 422 ? -14.758 -18.75 -21.281 1 98.81 422 ASP B C 1
ATOM 7894 O O . ASP B 1 422 ? -14.688 -18.656 -22.516 1 98.81 422 ASP B O 1
ATOM 7898 N N . LEU B 1 423 ? -14.391 -17.859 -20.453 1 98.75 423 LEU B N 1
ATOM 7899 C CA . LEU B 1 423 ? -13.766 -16.641 -20.969 1 98.75 423 LEU B CA 1
ATOM 7900 C C . LEU B 1 423 ? -12.469 -16.953 -21.688 1 98.75 423 LEU B C 1
ATOM 7902 O O . LEU B 1 423 ? -12.195 -16.406 -22.766 1 98.75 423 LEU B O 1
ATOM 7906 N N . ILE B 1 424 ? -11.633 -17.797 -21.109 1 98.75 424 ILE B N 1
ATOM 7907 C CA . ILE B 1 424 ? -10.352 -18.172 -21.719 1 98.75 424 ILE B CA 1
ATOM 7908 C C . ILE B 1 424 ? -10.586 -18.797 -23.078 1 98.75 424 ILE B C 1
ATOM 7910 O O . ILE B 1 424 ? -9.891 -18.484 -24.047 1 98.75 424 ILE B O 1
ATOM 7914 N N . GLU B 1 425 ? -11.562 -19.625 -23.172 1 98.5 425 GLU B N 1
ATOM 7915 C CA . GLU B 1 425 ? -11.883 -20.25 -24.453 1 98.5 425 GLU B CA 1
ATOM 7916 C C . GLU B 1 425 ? -12.414 -19.219 -25.453 1 98.5 425 GLU B C 1
ATOM 7918 O O . GLU B 1 425 ? -12.031 -19.219 -26.625 1 98.5 425 GLU B O 1
ATOM 7923 N N . ALA B 1 426 ? -13.273 -18.391 -24.953 1 98.38 426 ALA B N 1
ATOM 7924 C CA . ALA B 1 426 ? -13.875 -17.375 -25.828 1 98.38 426 ALA B CA 1
ATOM 7925 C C . ALA B 1 426 ? -12.82 -16.406 -26.328 1 98.38 426 ALA B C 1
ATOM 7927 O O . ALA B 1 426 ? -12.938 -15.875 -27.438 1 98.38 426 ALA B O 1
ATOM 7928 N N . LYS B 1 427 ? -11.859 -16.172 -25.484 1 98.44 427 LYS B N 1
ATOM 7929 C CA . LYS B 1 427 ? -10.812 -15.211 -25.828 1 98.44 427 LYS B CA 1
ATOM 7930 C C . LYS B 1 427 ? -9.477 -15.914 -26.047 1 98.44 427 LYS B C 1
ATOM 7932 O O . LYS B 1 427 ? -8.43 -15.391 -25.656 1 98.44 427 LYS B O 1
ATOM 7937 N N . TRP B 1 428 ? -9.492 -17.062 -26.688 1 98.44 428 TRP B N 1
ATOM 7938 C CA . TRP B 1 428 ? -8.344 -17.938 -26.891 1 98.44 428 TRP B CA 1
ATOM 7939 C C . TRP B 1 428 ? -7.215 -17.203 -27.594 1 98.44 428 TRP B C 1
ATOM 7941 O O . TRP B 1 428 ? -6.051 -17.297 -27.203 1 98.44 428 TRP B O 1
ATOM 7951 N N . THR B 1 429 ? -7.512 -16.344 -28.594 1 97.75 429 THR B N 1
ATOM 7952 C CA . THR B 1 429 ? -6.512 -15.68 -29.406 1 97.75 429 THR B CA 1
ATOM 7953 C C . THR B 1 429 ? -5.82 -14.57 -28.625 1 97.75 429 THR B C 1
ATOM 7955 O O . THR B 1 429 ? -4.695 -14.18 -28.953 1 97.75 429 THR B O 1
ATOM 7958 N N . ASP B 1 430 ? -6.508 -14.07 -27.609 1 98.25 430 ASP B N 1
ATOM 7959 C CA . ASP B 1 430 ? -5.941 -13 -26.797 1 98.25 430 ASP B CA 1
ATOM 7960 C C . ASP B 1 430 ? -5.152 -13.555 -25.609 1 98.25 430 ASP B C 1
ATOM 7962 O O . ASP B 1 430 ? -4.109 -13.016 -25.25 1 98.25 430 ASP B O 1
ATOM 7966 N N . LEU B 1 431 ? -5.656 -14.648 -25.016 1 98.62 431 LEU B N 1
ATOM 7967 C CA . LEU B 1 431 ? -5.141 -15.07 -23.719 1 98.62 431 LEU B CA 1
ATOM 7968 C C . LEU B 1 431 ? -4.152 -16.219 -23.875 1 98.62 431 LEU B C 1
ATOM 7970 O O . LEU B 1 431 ? -3.143 -16.281 -23.172 1 98.62 431 LEU B O 1
ATOM 7974 N N . VAL B 1 432 ? -4.406 -17.188 -24.75 1 98.38 432 VAL B N 1
ATOM 7975 C CA . VAL B 1 432 ? -3.512 -18.297 -25.031 1 98.38 432 VAL B CA 1
ATOM 7976 C C . VAL B 1 432 ? -2.604 -17.953 -26.219 1 98.38 432 VAL B C 1
ATOM 7978 O O . VAL B 1 432 ? -1.388 -18.141 -26.156 1 98.38 432 VAL B O 1
ATOM 7981 N N . ALA B 1 433 ? -3.285 -17.375 -27.188 1 97.31 433 ALA B N 1
ATOM 7982 C CA . ALA B 1 433 ? -2.6 -16.875 -28.391 1 97.31 433 ALA B CA 1
ATOM 7983 C C . ALA B 1 433 ? -1.681 -17.938 -28.969 1 97.31 433 ALA B C 1
ATOM 7985 O O . ALA B 1 433 ? -2.053 -19.125 -29.047 1 97.31 433 ALA B O 1
ATOM 7986 N N . GLU B 1 434 ? -0.518 -17.547 -29.5 1 97.88 434 GLU B N 1
ATOM 7987 C CA . GLU B 1 434 ? 0.386 -18.5 -30.141 1 97.88 434 GLU B CA 1
ATOM 7988 C C . GLU B 1 434 ? 1.364 -19.109 -29.141 1 97.88 434 GLU B C 1
ATOM 7990 O O . GLU B 1 434 ? 2.146 -19.984 -29.484 1 97.88 434 GLU B O 1
ATOM 7995 N N . MET B 1 435 ? 1.277 -18.672 -27.969 1 98.25 435 MET B N 1
ATOM 7996 C CA . MET B 1 435 ? 1.995 -19.266 -26.844 1 98.25 435 MET B CA 1
ATOM 7997 C C . MET B 1 435 ? 1.245 -19.031 -25.547 1 98.25 435 MET B C 1
ATOM 7999 O O . MET B 1 435 ? 1.093 -17.891 -25.094 1 98.25 435 MET B O 1
ATOM 8003 N N . PRO B 1 436 ? 0.834 -20.109 -24.891 1 97.25 436 PRO B N 1
ATOM 8004 C CA . PRO B 1 436 ? 0.105 -19.891 -23.625 1 97.25 436 PRO B CA 1
ATOM 8005 C C . PRO B 1 436 ? 1.027 -19.578 -22.453 1 97.25 436 PRO B C 1
ATOM 8007 O O . PRO B 1 436 ? 2.158 -20.062 -22.406 1 97.25 436 PRO B O 1
ATOM 8010 N N . MET B 1 437 ? 0.62 -18.719 -21.406 1 95 437 MET B N 1
ATOM 8011 C CA . MET B 1 437 ? -0.482 -17.828 -21.734 1 95 437 MET B CA 1
ATOM 8012 C C . MET B 1 437 ? -0.145 -16.391 -21.359 1 95 437 MET B C 1
ATOM 8014 O O . MET B 1 437 ? 0.915 -16.125 -20.797 1 95 437 MET B O 1
ATOM 8018 N N . LYS B 1 438 ? -0.95 -15.477 -21.672 1 98.44 438 LYS B N 1
ATOM 8019 C CA . LYS B 1 438 ? -0.796 -14.07 -21.312 1 98.44 438 LYS B CA 1
ATOM 8020 C C . LYS B 1 438 ? -0.763 -13.891 -19.797 1 98.44 438 LYS B C 1
ATOM 8022 O O . LYS B 1 438 ? -1.557 -14.492 -19.078 1 98.44 438 LYS B O 1
ATOM 8027 N N . ILE B 1 439 ? 0.234 -13.109 -19.359 1 98.69 439 ILE B N 1
ATOM 8028 C CA . ILE B 1 439 ? 0.33 -12.844 -17.922 1 98.69 439 ILE B CA 1
ATOM 8029 C C . ILE B 1 439 ? -0.806 -11.922 -17.5 1 98.69 439 ILE B C 1
ATOM 8031 O O . ILE B 1 439 ? -1.37 -12.094 -16.406 1 98.69 439 ILE B O 1
ATOM 8035 N N . CYS B 1 440 ? -1.127 -10.922 -18.375 1 98.69 440 CYS B N 1
ATOM 8036 C CA . CYS B 1 440 ? -2.277 -10.047 -18.172 1 98.69 440 CYS B CA 1
ATOM 8037 C C . CYS B 1 440 ? -2.82 -9.547 -19.5 1 98.69 440 CYS B C 1
ATOM 8039 O O . CYS B 1 440 ? -2.146 -9.641 -20.531 1 98.69 440 CYS B O 1
ATOM 8041 N N . TYR B 1 441 ? -3.961 -9.109 -19.5 1 98.5 441 TYR B N 1
ATOM 8042 C CA . TYR B 1 441 ? -4.605 -8.547 -20.688 1 98.5 441 TYR B CA 1
ATOM 8043 C C . TYR B 1 441 ? -5.539 -7.402 -20.312 1 98.5 441 TYR B C 1
ATOM 8045 O O . TYR B 1 441 ? -6.344 -7.527 -19.391 1 98.5 441 TYR B O 1
ATOM 8053 N N . PRO B 1 442 ? -5.648 -6.25 -21.016 1 98.38 442 PRO B N 1
ATOM 8054 C CA . PRO B 1 442 ? -4.707 -5.938 -22.094 1 98.38 442 PRO B CA 1
ATOM 8055 C C . PRO B 1 442 ? -3.414 -5.309 -21.594 1 98.38 442 PRO B C 1
ATOM 8057 O O . PRO B 1 442 ? -3.199 -5.223 -20.375 1 98.38 442 PRO B O 1
ATOM 8060 N N . ALA B 1 443 ? -2.5 -5.004 -22.469 1 98.62 443 ALA B N 1
ATOM 8061 C CA . ALA B 1 443 ? -1.309 -4.23 -22.109 1 98.62 443 ALA B CA 1
ATOM 8062 C C . ALA B 1 443 ? -1.655 -2.766 -21.875 1 98.62 443 ALA B C 1
ATOM 8064 O O . ALA B 1 443 ? -2.582 -2.23 -22.484 1 98.62 443 ALA B O 1
ATOM 8065 N N . LEU B 1 444 ? -0.933 -2.182 -20.906 1 97.75 444 LEU B N 1
ATOM 8066 C CA . LEU B 1 444 ? -0.953 -0.727 -20.797 1 97.75 444 LEU B CA 1
ATOM 8067 C C . LEU B 1 444 ? -0.299 -0.078 -22.016 1 97.75 444 LEU B C 1
ATOM 8069 O O . LEU B 1 444 ? 0.777 -0.5 -22.438 1 97.75 444 LEU B O 1
ATOM 8073 N N . GLU B 1 445 ? -0.926 0.946 -22.562 1 97 445 GLU B N 1
ATOM 8074 C CA . GLU B 1 445 ? -0.389 1.583 -23.766 1 97 445 GLU B CA 1
ATOM 8075 C C . GLU B 1 445 ? -0.341 3.102 -23.609 1 97 445 GLU B C 1
ATOM 8077 O O . GLU B 1 445 ? -0.958 3.656 -22.703 1 97 445 GLU B O 1
ATOM 8082 N N . ASP B 1 446 ? 0.465 3.738 -24.359 1 95.31 446 ASP B N 1
ATOM 8083 C CA . ASP B 1 446 ? 0.527 5.191 -24.5 1 95.31 446 ASP B CA 1
ATOM 8084 C C . ASP B 1 446 ? 0.766 5.863 -23.141 1 95.31 446 ASP B C 1
ATOM 8086 O O . ASP B 1 446 ? 1.684 5.492 -22.406 1 95.31 446 ASP B O 1
ATOM 8090 N N . GLU B 1 447 ? -0.055 6.875 -22.828 1 94.12 447 GLU B N 1
ATOM 8091 C CA . GLU B 1 447 ? 0.176 7.656 -21.609 1 94.12 447 GLU B CA 1
ATOM 8092 C C . GLU B 1 447 ? -0.078 6.824 -20.359 1 94.12 447 GLU B C 1
ATOM 8094 O O . GLU B 1 447 ? 0.588 7.012 -19.344 1 94.12 447 GLU B O 1
ATOM 8099 N N . GLU B 1 448 ? -1.002 5.938 -20.516 1 94.44 448 GLU B N 1
ATOM 8100 C CA . GLU B 1 448 ? -1.264 5.055 -19.375 1 94.44 448 GLU B CA 1
ATOM 8101 C C . GLU B 1 448 ? -0.023 4.242 -19.016 1 94.44 448 GLU B C 1
ATOM 8103 O O . GLU B 1 448 ? 0.301 4.09 -17.844 1 94.44 448 GLU B O 1
ATOM 8108 N N . TRP B 1 449 ? 0.639 3.727 -20.078 1 96.25 449 TRP B N 1
ATOM 8109 C CA . TRP B 1 449 ? 1.886 2.992 -19.875 1 96.25 449 TRP B CA 1
ATOM 8110 C C . TRP B 1 449 ? 2.941 3.879 -19.219 1 96.25 449 TRP B C 1
ATOM 8112 O O . TRP B 1 449 ? 3.613 3.459 -18.281 1 96.25 449 TRP B O 1
ATOM 8122 N N . LYS B 1 450 ? 3.082 5.113 -19.688 1 93.81 450 LYS B N 1
ATOM 8123 C CA . LYS B 1 450 ? 4.082 6.043 -19.172 1 93.81 450 LYS B CA 1
ATOM 8124 C C . LYS B 1 450 ? 3.836 6.348 -17.688 1 93.81 450 LYS B C 1
ATOM 8126 O O . LYS B 1 450 ? 4.758 6.273 -16.875 1 93.81 450 LYS B O 1
ATOM 8131 N N . PHE B 1 451 ? 2.617 6.621 -17.328 1 92.06 451 PHE B N 1
ATOM 8132 C CA . PHE B 1 451 ? 2.297 7.074 -15.984 1 92.06 451 PHE B CA 1
ATOM 8133 C C . PHE B 1 451 ? 2.338 5.914 -14.992 1 92.06 451 PHE B C 1
ATOM 8135 O O . PHE B 1 451 ? 2.771 6.078 -13.852 1 92.06 451 PHE B O 1
ATOM 8142 N N . ILE B 1 452 ? 1.908 4.734 -15.438 1 94.25 452 ILE B N 1
ATOM 8143 C CA . ILE B 1 452 ? 1.761 3.613 -14.516 1 94.25 452 ILE B CA 1
ATOM 8144 C C . ILE B 1 452 ? 3.109 2.924 -14.32 1 94.25 452 ILE B C 1
ATOM 8146 O O . ILE B 1 452 ? 3.465 2.547 -13.203 1 94.25 452 ILE B O 1
ATOM 8150 N N . THR B 1 453 ? 3.898 2.791 -15.352 1 94.56 453 THR B N 1
ATOM 8151 C CA . THR B 1 453 ? 5.137 2.027 -15.25 1 94.56 453 THR B CA 1
ATOM 8152 C C . THR B 1 453 ? 6.336 2.957 -15.086 1 94.56 453 THR B C 1
ATOM 8154 O O . THR B 1 453 ? 7.438 2.51 -14.766 1 94.56 453 THR B O 1
ATOM 8157 N N . GLY B 1 454 ? 6.176 4.262 -15.328 1 91.62 454 GLY B N 1
ATOM 8158 C CA . GLY B 1 454 ? 7.289 5.195 -15.391 1 91.62 454 GLY B CA 1
ATOM 8159 C C . GLY B 1 454 ? 8.141 5.027 -16.641 1 91.62 454 GLY B C 1
ATOM 8160 O O . GLY B 1 454 ? 9.359 5.195 -16.594 1 91.62 454 GLY B O 1
ATOM 8161 N N . SER B 1 455 ? 7.492 4.547 -17.672 1 93.19 455 SER B N 1
ATOM 8162 C CA . SER B 1 455 ? 8.164 4.309 -18.953 1 93.19 455 SER B CA 1
ATOM 8163 C C . SER B 1 455 ? 9.227 3.221 -18.828 1 93.19 455 SER B C 1
ATOM 8165 O O . SER B 1 455 ? 10.344 3.383 -19.312 1 93.19 455 SER B O 1
ATOM 8167 N N . ASP B 1 456 ? 8.828 2.189 -18.141 1 93.19 456 ASP B N 1
ATOM 8168 C CA . ASP B 1 456 ? 9.734 1.053 -17.984 1 93.19 456 ASP B CA 1
ATOM 8169 C C . ASP B 1 456 ? 10.094 0.451 -19.344 1 93.19 456 ASP B C 1
ATOM 8171 O O . ASP B 1 456 ? 9.227 -0.024 -20.062 1 93.19 456 ASP B O 1
ATOM 8175 N N . PRO B 1 457 ? 11.359 0.338 -19.609 1 92.56 457 PRO B N 1
ATOM 8176 C CA . PRO B 1 457 ? 11.75 -0.126 -20.938 1 92.56 457 PRO B CA 1
ATOM 8177 C C . PRO B 1 457 ? 11.508 -1.621 -21.141 1 92.56 457 PRO B C 1
ATOM 8179 O O . PRO B 1 457 ? 11.445 -2.094 -22.281 1 92.56 457 PRO B O 1
ATOM 8182 N N . LYS B 1 458 ? 11.359 -2.363 -20.141 1 93.5 458 LYS B N 1
ATOM 8183 C CA . LYS B 1 458 ? 11.078 -3.791 -20.266 1 93.5 458 LYS B CA 1
ATOM 8184 C C . LYS B 1 458 ? 9.586 -4.047 -20.438 1 93.5 458 LYS B C 1
ATOM 8186 O O . LYS B 1 458 ? 9.188 -5.023 -21.078 1 93.5 458 LYS B O 1
ATOM 8191 N N . ASN B 1 459 ? 8.82 -3.178 -19.906 1 96.5 459 ASN B N 1
ATOM 8192 C CA . ASN B 1 459 ? 7.367 -3.344 -19.906 1 96.5 459 ASN B CA 1
ATOM 8193 C C . ASN B 1 459 ? 6.707 -2.447 -20.953 1 96.5 459 ASN B C 1
ATOM 8195 O O . ASN B 1 459 ? 5.68 -1.824 -20.672 1 96.5 459 ASN B O 1
ATOM 8199 N N . THR B 1 460 ? 7.367 -2.332 -22.094 1 97.12 460 THR B N 1
ATOM 8200 C CA . THR B 1 460 ? 6.664 -1.701 -23.203 1 97.12 460 THR B CA 1
ATOM 8201 C C . THR B 1 460 ? 5.41 -2.49 -23.578 1 97.12 460 THR B C 1
ATOM 8203 O O . THR B 1 460 ? 5.242 -3.635 -23.141 1 97.12 460 THR B O 1
ATOM 8206 N N . PRO B 1 461 ? 4.477 -1.911 -24.281 1 98.06 461 PRO B N 1
ATOM 8207 C CA . PRO B 1 461 ? 3.219 -2.607 -24.562 1 98.06 461 PRO B CA 1
ATOM 8208 C C . PRO B 1 461 ? 3.43 -3.975 -25.203 1 98.06 461 PRO B C 1
ATOM 8210 O O . PRO B 1 461 ? 4.133 -4.082 -26.219 1 98.06 461 PRO B O 1
ATOM 8213 N N . TRP B 1 462 ? 2.768 -5.012 -24.594 1 98.44 462 TRP B N 1
ATOM 8214 C CA . TRP B 1 462 ? 2.748 -6.398 -25.047 1 98.44 462 TRP B CA 1
ATOM 8215 C C . TRP B 1 462 ? 4.121 -7.039 -24.891 1 98.44 462 TRP B C 1
ATOM 8217 O O . TRP B 1 462 ? 4.504 -7.902 -25.688 1 98.44 462 TRP B O 1
ATOM 8227 N N . SER B 1 463 ? 4.816 -6.566 -23.938 1 98.25 463 SER B N 1
ATOM 8228 C CA . SER B 1 463 ? 6.129 -7.117 -23.625 1 98.25 463 SER B CA 1
ATOM 8229 C C . SER B 1 463 ? 6.266 -7.414 -22.141 1 98.25 463 SER B C 1
ATOM 8231 O O . SER B 1 463 ? 5.758 -6.664 -21.297 1 98.25 463 SER B O 1
ATOM 8233 N N . TYR B 1 464 ? 6.98 -8.508 -21.828 1 97.94 464 TYR B N 1
ATOM 8234 C CA . TYR B 1 464 ? 7.34 -8.859 -20.453 1 97.94 464 TYR B CA 1
ATOM 8235 C C . TYR B 1 464 ? 6.102 -8.945 -19.562 1 97.94 464 TYR B C 1
ATOM 8237 O O . TYR B 1 464 ? 5.188 -9.727 -19.844 1 97.94 464 TYR B O 1
ATOM 8245 N N . HIS B 1 465 ? 5.984 -8.102 -18.5 1 98.12 465 HIS B N 1
ATOM 8246 C CA . HIS B 1 465 ? 4.824 -8.203 -17.625 1 98.12 465 HIS B CA 1
ATOM 8247 C C . HIS B 1 465 ? 3.637 -7.43 -18.188 1 98.12 465 HIS B C 1
ATOM 8249 O O . HIS B 1 465 ? 2.51 -7.582 -17.703 1 98.12 465 HIS B O 1
ATOM 8255 N N . ASN B 1 466 ? 3.91 -6.551 -19.156 1 98.44 466 ASN B N 1
ATOM 8256 C CA . ASN B 1 466 ? 2.855 -5.734 -19.75 1 98.44 466 ASN B CA 1
ATOM 8257 C C . ASN B 1 466 ? 2.197 -6.441 -20.938 1 98.44 466 ASN B C 1
ATOM 8259 O O . ASN B 1 466 ? 2.281 -5.969 -22.078 1 98.44 466 ASN B O 1
ATOM 8263 N N . GLY B 1 467 ? 1.555 -7.566 -20.609 1 98.56 467 GLY B N 1
ATOM 8264 C CA . GLY B 1 467 ? 0.808 -8.289 -21.625 1 98.56 467 GLY B CA 1
ATOM 8265 C C . GLY B 1 467 ? 1.636 -9.344 -22.344 1 98.56 467 GLY B C 1
ATOM 8266 O O . GLY B 1 467 ? 1.24 -9.844 -23.391 1 98.56 467 GLY B O 1
ATOM 8267 N N . GLY B 1 468 ? 2.766 -9.703 -21.859 1 98.69 468 GLY B N 1
ATOM 8268 C CA . GLY B 1 468 ? 3.537 -10.797 -22.438 1 98.69 468 GLY B CA 1
ATOM 8269 C C . GLY B 1 468 ? 2.961 -12.164 -22.125 1 98.69 468 GLY B C 1
ATOM 8270 O O . GLY B 1 468 ? 2.076 -12.289 -21.281 1 98.69 468 GLY B O 1
ATOM 8271 N N . SER B 1 469 ? 3.391 -13.156 -22.922 1 98.75 469 SER B N 1
ATOM 8272 C CA . SER B 1 469 ? 2.994 -14.539 -22.688 1 98.75 469 SER B CA 1
ATOM 8273 C C . SER B 1 469 ? 4.094 -15.32 -21.969 1 98.75 469 SER B C 1
ATOM 8275 O O . SER B 1 469 ? 5.25 -15.305 -22.391 1 98.75 469 SER B O 1
ATOM 8277 N N . TRP B 1 470 ? 3.787 -15.914 -20.938 1 98.75 470 TRP B N 1
ATOM 8278 C CA . TRP B 1 470 ? 4.738 -16.641 -20.109 1 98.75 470 TRP B CA 1
ATOM 8279 C C . TRP B 1 470 ? 4.41 -18.125 -20.062 1 98.75 470 TRP B C 1
ATOM 8281 O O . TRP B 1 470 ? 3.496 -18.547 -19.344 1 98.75 470 TRP B O 1
ATOM 8291 N N . PRO B 1 471 ? 5.18 -18.969 -20.703 1 98.44 471 PRO B N 1
ATOM 8292 C CA . PRO B 1 471 ? 4.863 -20.391 -20.844 1 98.44 471 PRO B CA 1
ATOM 8293 C C . PRO B 1 471 ? 4.75 -21.094 -19.484 1 98.44 471 PRO B C 1
ATOM 8295 O O . PRO B 1 471 ? 4.031 -22.094 -19.375 1 98.44 471 PRO B O 1
ATOM 8298 N N . THR B 1 472 ? 5.414 -20.547 -18.484 1 98.56 472 THR B N 1
ATOM 8299 C CA . THR B 1 472 ? 5.375 -21.188 -17.172 1 98.56 472 THR B CA 1
ATOM 8300 C C . THR B 1 472 ? 3.945 -21.234 -16.641 1 98.56 472 THR B C 1
ATOM 8302 O O . THR B 1 472 ? 3.631 -22.062 -15.773 1 98.56 472 THR B O 1
ATOM 8305 N N . LEU B 1 473 ? 3.037 -20.422 -17.109 1 98.69 473 LEU B N 1
ATOM 8306 C CA . LEU B 1 473 ? 1.668 -20.359 -16.609 1 98.69 473 LEU B CA 1
ATOM 8307 C C . LEU B 1 473 ? 0.859 -21.547 -17.094 1 98.69 473 LEU B C 1
ATOM 8309 O O . LEU B 1 473 ? -0.233 -21.812 -16.578 1 98.69 473 LEU B O 1
ATOM 8313 N N . LEU B 1 474 ? 1.405 -22.359 -18 1 98.5 474 LEU B N 1
ATOM 8314 C CA . LEU B 1 474 ? 0.737 -23.5 -18.594 1 98.5 474 LEU B CA 1
ATOM 8315 C C . LEU B 1 474 ? 0.364 -24.531 -17.531 1 98.5 474 LEU B C 1
ATOM 8317 O O . LEU B 1 474 ? -0.708 -25.141 -17.594 1 98.5 474 LEU B O 1
ATOM 8321 N N . TRP B 1 475 ? 1.256 -24.734 -16.625 1 98.62 475 TRP B N 1
ATOM 8322 C CA . TRP B 1 475 ? 0.974 -25.75 -15.617 1 98.62 475 TRP B CA 1
ATOM 8323 C C . TRP B 1 475 ? -0.192 -25.328 -14.727 1 98.62 475 TRP B C 1
ATOM 8325 O O . TRP B 1 475 ? -1.005 -26.172 -14.328 1 98.62 475 TRP B O 1
ATOM 8335 N N . GLN B 1 476 ? -0.346 -24.062 -14.43 1 98.75 476 GLN B N 1
ATOM 8336 C CA . GLN B 1 476 ? -1.448 -23.578 -13.602 1 98.75 476 GLN B CA 1
ATOM 8337 C C . GLN B 1 476 ? -2.775 -23.672 -14.352 1 98.75 476 GLN B C 1
ATOM 8339 O O . GLN B 1 476 ? -3.803 -24.016 -13.766 1 98.75 476 GLN B O 1
ATOM 8344 N N . LEU B 1 477 ? -2.725 -23.312 -15.625 1 98.88 477 LEU B N 1
ATOM 8345 C CA . LEU B 1 477 ? -3.908 -23.516 -16.453 1 98.88 477 LEU B CA 1
ATOM 8346 C C . LEU B 1 477 ? -4.336 -24.984 -16.438 1 98.88 477 LEU B C 1
ATOM 8348 O O . LEU B 1 477 ? -5.527 -25.281 -16.344 1 98.88 477 LEU B O 1
ATOM 8352 N N . THR B 1 478 ? -3.377 -25.891 -16.562 1 98.88 478 THR B N 1
ATOM 8353 C CA . THR B 1 478 ? -3.643 -27.328 -16.625 1 98.88 478 THR B CA 1
ATOM 8354 C C . THR B 1 478 ? -4.305 -27.797 -15.328 1 98.88 478 THR B C 1
ATOM 8356 O O . THR B 1 478 ? -5.309 -28.516 -15.367 1 98.88 478 THR B O 1
ATOM 8359 N N . VAL B 1 479 ? -3.758 -27.344 -14.188 1 98.88 479 VAL B N 1
ATOM 8360 C CA . VAL B 1 479 ? -4.324 -27.75 -12.906 1 98.88 479 VAL B CA 1
ATOM 8361 C C . VAL B 1 479 ? -5.766 -27.25 -12.805 1 98.88 479 VAL B C 1
ATOM 8363 O O . VAL B 1 479 ? -6.656 -27.984 -12.375 1 98.88 479 VAL B O 1
ATOM 8366 N N . ALA B 1 480 ? -5.984 -26 -13.148 1 98.88 480 ALA B N 1
ATOM 8367 C CA . ALA B 1 480 ? -7.316 -25.406 -13.078 1 98.88 480 ALA B CA 1
ATOM 8368 C C . ALA B 1 480 ? -8.305 -26.172 -13.953 1 98.88 480 ALA B C 1
ATOM 8370 O O . ALA B 1 480 ? -9.422 -26.453 -13.531 1 98.88 480 ALA B O 1
ATOM 8371 N N . CYS B 1 481 ? -7.887 -26.516 -15.164 1 98.88 481 CYS B N 1
ATOM 8372 C CA . CYS B 1 481 ? -8.742 -27.219 -16.109 1 98.88 481 CYS B CA 1
ATOM 8373 C C . CYS B 1 481 ? -9.094 -28.609 -15.602 1 98.88 481 CYS B C 1
ATOM 8375 O O . CYS B 1 481 ? -10.25 -29.031 -15.68 1 98.88 481 CYS B O 1
ATOM 8377 N N . ILE B 1 482 ? -8.094 -29.312 -15.156 1 98.81 482 ILE B N 1
ATOM 8378 C CA . ILE B 1 482 ? -8.32 -30.672 -14.664 1 98.81 482 ILE B CA 1
ATOM 8379 C C . ILE B 1 482 ? -9.273 -30.625 -13.469 1 98.81 482 ILE B C 1
ATOM 8381 O O . ILE B 1 482 ? -10.195 -31.453 -13.383 1 98.81 482 ILE B O 1
ATOM 8385 N N . LYS B 1 483 ? -9.039 -29.656 -12.586 1 98.56 483 LYS B N 1
ATOM 8386 C CA . LYS B 1 483 ? -9.898 -29.547 -11.406 1 98.56 483 LYS B CA 1
ATOM 8387 C C . LYS B 1 483 ? -11.359 -29.391 -11.812 1 98.56 483 LYS B C 1
ATOM 8389 O O . LYS B 1 483 ? -12.25 -29.938 -11.148 1 98.56 483 LYS B O 1
ATOM 8394 N N . MET B 1 484 ? -11.57 -28.688 -12.859 1 98.44 484 MET B N 1
ATOM 8395 C CA . MET B 1 484 ? -12.938 -28.406 -13.281 1 98.44 484 MET B CA 1
ATOM 8396 C C . MET B 1 484 ? -13.422 -29.422 -14.297 1 98.44 484 MET B C 1
ATOM 8398 O O . MET B 1 484 ? -14.445 -29.219 -14.945 1 98.44 484 MET B O 1
ATOM 8402 N N . ASN B 1 485 ? -12.703 -30.484 -14.523 1 98.31 485 ASN B N 1
ATOM 8403 C CA . ASN B 1 485 ? -13.023 -31.594 -15.43 1 98.31 485 ASN B CA 1
ATOM 8404 C C . ASN B 1 485 ? -13.156 -31.109 -16.875 1 98.31 485 ASN B C 1
ATOM 8406 O O . ASN B 1 485 ? -14.094 -31.484 -17.578 1 98.31 485 ASN B O 1
ATOM 8410 N N . ARG B 1 486 ? -12.297 -30.234 -17.234 1 98.56 486 ARG B N 1
ATOM 8411 C CA . ARG B 1 486 ? -12.211 -29.734 -18.594 1 98.56 486 ARG B CA 1
ATOM 8412 C C . ARG B 1 486 ? -10.781 -29.781 -19.109 1 98.56 486 ARG B C 1
ATOM 8414 O O . ARG B 1 486 ? -10.25 -28.781 -19.594 1 98.56 486 ARG B O 1
ATOM 8421 N N . PRO B 1 487 ? -10.164 -30.938 -19.031 1 98.5 487 PRO B N 1
ATOM 8422 C CA . PRO B 1 487 ? -8.75 -31.078 -19.391 1 98.5 487 PRO B CA 1
ATOM 8423 C C . PRO B 1 487 ? -8.477 -30.766 -20.859 1 98.5 487 PRO B C 1
ATOM 8425 O O . PRO B 1 487 ? -7.336 -30.484 -21.234 1 98.5 487 PRO B O 1
ATOM 8428 N N . GLU B 1 488 ? -9.508 -30.781 -21.75 1 98.5 488 GLU B N 1
ATOM 8429 C CA . GLU B 1 488 ? -9.328 -30.562 -23.188 1 98.5 488 GLU B CA 1
ATOM 8430 C C . GLU B 1 488 ? -8.805 -29.156 -23.453 1 98.5 488 GLU B C 1
ATOM 8432 O O . GLU B 1 488 ? -8.078 -28.938 -24.438 1 98.5 488 GLU B O 1
ATOM 8437 N N . ILE B 1 489 ? -9.211 -28.234 -22.578 1 98.75 489 ILE B N 1
ATOM 8438 C CA . ILE B 1 489 ? -8.719 -26.875 -22.75 1 98.75 489 ILE B CA 1
ATOM 8439 C C . ILE B 1 489 ? -7.207 -26.844 -22.562 1 98.75 489 ILE B C 1
ATOM 8441 O O . ILE B 1 489 ? -6.488 -26.234 -23.359 1 98.75 489 ILE B O 1
ATOM 8445 N N . ALA B 1 490 ? -6.715 -27.469 -21.531 1 98.75 490 ALA B N 1
ATOM 8446 C CA . ALA B 1 490 ? -5.281 -27.562 -21.25 1 98.75 490 ALA B CA 1
ATOM 8447 C C . ALA B 1 490 ? -4.562 -28.344 -22.344 1 98.75 490 ALA B C 1
ATOM 8449 O O . ALA B 1 490 ? -3.441 -28 -22.734 1 98.75 490 ALA B O 1
ATOM 8450 N N . GLU B 1 491 ? -5.172 -29.422 -22.859 1 98.62 491 GLU B N 1
ATOM 8451 C CA . GLU B 1 491 ? -4.582 -30.219 -23.938 1 98.62 491 GLU B CA 1
ATOM 8452 C C . GLU B 1 491 ? -4.328 -29.375 -25.172 1 98.62 491 GLU B C 1
ATOM 8454 O O . GLU B 1 491 ? -3.26 -29.453 -25.781 1 98.62 491 GLU B O 1
ATOM 8459 N N . ARG B 1 492 ? -5.285 -28.562 -25.484 1 98.62 492 ARG B N 1
ATOM 8460 C CA . ARG B 1 492 ? -5.141 -27.688 -26.625 1 98.62 492 ARG B CA 1
ATOM 8461 C C . ARG B 1 492 ? -4.027 -26.672 -26.391 1 98.62 492 ARG B C 1
ATOM 8463 O O . ARG B 1 492 ? -3.26 -26.359 -27.312 1 98.62 492 ARG B O 1
ATOM 8470 N N . ALA B 1 493 ? -4 -26.094 -25.203 1 98.75 493 ALA B N 1
ATOM 8471 C CA . ALA B 1 493 ? -2.971 -25.109 -24.891 1 98.75 493 ALA B CA 1
ATOM 8472 C C . ALA B 1 493 ? -1.578 -25.734 -24.938 1 98.75 493 ALA B C 1
ATOM 8474 O O . ALA B 1 493 ? -0.63 -25.109 -25.422 1 98.75 493 ALA B O 1
ATOM 8475 N N . VAL B 1 494 ? -1.421 -26.953 -24.469 1 98.5 494 VAL B N 1
ATOM 8476 C CA . VAL B 1 494 ? -0.148 -27.672 -24.469 1 98.5 494 VAL B CA 1
ATOM 8477 C C . VAL B 1 494 ? 0.283 -27.922 -25.906 1 98.5 494 VAL B C 1
ATOM 8479 O O . VAL B 1 494 ? 1.468 -27.828 -26.234 1 98.5 494 VAL B O 1
ATOM 8482 N N . GLU B 1 495 ? -0.674 -28.281 -26.719 1 97.88 495 GLU B N 1
ATOM 8483 C CA . GLU B 1 495 ? -0.374 -28.5 -28.141 1 97.88 495 GLU B CA 1
ATOM 8484 C C . GLU B 1 495 ? 0.188 -27.25 -28.781 1 97.88 495 GLU B C 1
ATOM 8486 O O . GLU B 1 495 ? 1.122 -27.328 -29.594 1 97.88 495 GLU B O 1
ATOM 8491 N N . VAL B 1 496 ? -0.419 -26.156 -28.406 1 97.94 496 VAL B N 1
ATOM 8492 C CA . VAL B 1 496 ? 0.051 -24.875 -28.938 1 97.94 496 VAL B CA 1
ATOM 8493 C C . VAL B 1 496 ? 1.504 -24.656 -28.531 1 97.94 496 VAL B C 1
ATOM 8495 O O . VAL B 1 496 ? 2.346 -24.312 -29.359 1 97.94 496 VAL B O 1
ATOM 8498 N N . ALA B 1 497 ? 1.861 -24.828 -27.281 1 98.06 497 ALA B N 1
ATOM 8499 C CA . ALA B 1 497 ? 3.203 -24.594 -26.75 1 98.06 497 ALA B CA 1
ATOM 8500 C C . ALA B 1 497 ? 4.207 -25.578 -27.344 1 98.06 497 ALA B C 1
ATOM 8502 O O . ALA B 1 497 ? 5.336 -25.203 -27.672 1 98.06 497 ALA B O 1
ATOM 8503 N N . GLU B 1 498 ? 3.791 -26.781 -27.453 1 96.62 498 GLU B N 1
ATOM 8504 C CA . GLU B 1 498 ? 4.652 -27.891 -27.859 1 96.62 498 GLU B CA 1
ATOM 8505 C C . GLU B 1 498 ? 5.176 -27.703 -29.266 1 96.62 498 GLU B C 1
ATOM 8507 O O . GLU B 1 498 ? 6.27 -28.156 -29.609 1 96.62 498 GLU B O 1
ATOM 8512 N N . ARG B 1 499 ? 4.496 -27 -30.062 1 95.12 499 ARG B N 1
ATOM 8513 C CA . ARG B 1 499 ? 4.852 -26.781 -31.453 1 95.12 499 ARG B CA 1
ATOM 8514 C C . ARG B 1 499 ? 6.121 -25.953 -31.578 1 95.12 499 ARG B C 1
ATOM 8516 O O . ARG B 1 499 ? 6.871 -26.094 -32.562 1 95.12 499 ARG B O 1
ATOM 8523 N N . ARG B 1 500 ? 6.375 -25.172 -30.547 1 95.06 500 ARG B N 1
ATOM 8524 C CA . ARG B 1 500 ? 7.426 -24.203 -30.844 1 95.06 500 ARG B CA 1
ATOM 8525 C C . ARG B 1 500 ? 8.352 -24.016 -29.641 1 95.06 500 ARG B C 1
ATOM 8527 O O . ARG B 1 500 ? 9.484 -23.547 -29.797 1 95.06 500 ARG B O 1
ATOM 8534 N N . ILE B 1 501 ? 7.938 -24.312 -28.438 1 97.56 501 ILE B N 1
ATOM 8535 C CA . ILE B 1 501 ? 8.625 -23.859 -27.234 1 97.56 501 ILE B CA 1
ATOM 8536 C C . ILE B 1 501 ? 10.055 -24.406 -27.219 1 97.56 501 ILE B C 1
ATOM 8538 O O . ILE B 1 501 ? 10.992 -23.688 -26.844 1 97.56 501 ILE B O 1
ATOM 8542 N N . ALA B 1 502 ? 10.273 -25.641 -27.594 1 97.12 502 ALA B N 1
ATOM 8543 C CA . ALA B 1 502 ? 11.602 -26.234 -27.625 1 97.12 502 ALA B CA 1
ATOM 8544 C C . ALA B 1 502 ? 12.43 -25.672 -28.781 1 97.12 502 ALA B C 1
ATOM 8546 O O . ALA B 1 502 ? 13.617 -25.422 -28.641 1 97.12 502 ALA B O 1
ATOM 8547 N N . ARG B 1 503 ? 11.789 -25.562 -29.953 1 96.19 503 ARG B N 1
ATOM 8548 C CA . ARG B 1 503 ? 12.461 -25 -31.125 1 96.19 503 ARG B CA 1
ATOM 8549 C C . ARG B 1 503 ? 12.961 -23.578 -30.828 1 96.19 503 ARG B C 1
ATOM 8551 O O . ARG B 1 503 ? 14.023 -23.188 -31.312 1 96.19 503 ARG B O 1
ATOM 8558 N N . ASP B 1 504 ? 12.164 -22.891 -30.047 1 97.44 504 ASP B N 1
ATOM 8559 C CA . ASP B 1 504 ? 12.516 -21.531 -29.672 1 97.44 504 ASP B CA 1
ATOM 8560 C C . ASP B 1 504 ? 13.5 -21.5 -28.516 1 97.44 504 ASP B C 1
ATOM 8562 O O . ASP B 1 504 ? 13.805 -20.438 -27.969 1 97.44 504 ASP B O 1
ATOM 8566 N N . LYS B 1 505 ? 13.938 -22.594 -28.094 1 96.94 505 LYS B N 1
ATOM 8567 C CA . LYS B 1 505 ? 14.938 -22.734 -27.047 1 96.94 505 LYS B CA 1
ATOM 8568 C C . LYS B 1 505 ? 14.367 -22.328 -25.688 1 96.94 505 LYS B C 1
ATOM 8570 O O . LYS B 1 505 ? 15.023 -21.594 -24.938 1 96.94 505 LYS B O 1
ATOM 8575 N N . TRP B 1 506 ? 13.125 -22.609 -25.406 1 97.56 506 TRP B N 1
ATOM 8576 C CA . TRP B 1 506 ? 12.469 -22.5 -24.109 1 97.56 506 TRP B CA 1
ATOM 8577 C C . TRP B 1 506 ? 12.594 -21.094 -23.547 1 97.56 506 TRP B C 1
ATOM 8579 O O . TRP B 1 506 ? 13.086 -20.906 -22.438 1 97.56 506 TRP B O 1
ATOM 8589 N N . PRO B 1 507 ? 12.055 -20.125 -24.203 1 97.62 507 PRO B N 1
ATOM 8590 C CA . PRO B 1 507 ? 12.188 -18.734 -23.734 1 97.62 507 PRO B CA 1
ATOM 8591 C C . PRO B 1 507 ? 11.43 -18.484 -22.438 1 97.62 507 PRO B C 1
ATOM 8593 O O . PRO B 1 507 ? 10.43 -19.156 -22.172 1 97.62 507 PRO B O 1
ATOM 8596 N N . GLU B 1 508 ? 11.852 -17.484 -21.719 1 97.56 508 GLU B N 1
ATOM 8597 C CA . GLU B 1 508 ? 11.195 -17.016 -20.5 1 97.56 508 GLU B CA 1
ATOM 8598 C C . GLU B 1 508 ? 9.789 -16.484 -20.797 1 97.56 508 GLU B C 1
ATOM 8600 O O . GLU B 1 508 ? 8.836 -16.797 -20.078 1 97.56 508 GLU B O 1
ATOM 8605 N N . TYR B 1 509 ? 9.703 -15.656 -21.797 1 98.44 509 TYR B N 1
ATOM 8606 C CA . TYR B 1 509 ? 8.422 -15.086 -22.203 1 98.44 509 TYR B CA 1
ATOM 8607 C C . TYR B 1 509 ? 8.414 -14.734 -23.688 1 98.44 509 TYR B C 1
ATOM 8609 O O . TYR B 1 509 ? 9.461 -14.766 -24.344 1 98.44 509 TYR B O 1
ATOM 8617 N N . TYR B 1 510 ? 7.25 -14.492 -24.188 1 98.69 510 TYR B N 1
ATOM 8618 C CA . TYR B 1 510 ? 7.047 -14.039 -25.547 1 98.69 510 TYR B CA 1
ATOM 8619 C C . TYR B 1 510 ? 6.398 -12.656 -25.578 1 98.69 510 TYR B C 1
ATOM 8621 O O . TYR B 1 510 ? 5.633 -12.312 -24.672 1 98.69 510 TYR B O 1
ATOM 8629 N N . ASP B 1 511 ? 6.691 -11.883 -26.625 1 98.31 511 ASP B N 1
ATOM 8630 C CA . ASP B 1 511 ? 6.16 -10.531 -26.812 1 98.31 511 ASP B CA 1
ATOM 8631 C C . ASP B 1 511 ? 5.109 -10.5 -27.922 1 98.31 511 ASP B C 1
ATOM 8633 O O . ASP B 1 511 ? 4.875 -11.508 -28.578 1 98.31 511 ASP B O 1
ATOM 8637 N N . THR B 1 512 ? 4.406 -9.367 -28.016 1 97.69 512 THR B N 1
ATOM 8638 C CA . THR B 1 512 ? 3.379 -8.984 -28.984 1 97.69 512 THR B CA 1
ATOM 8639 C C . THR B 1 512 ? 2.002 -9.453 -28.516 1 97.69 512 THR B C 1
ATOM 8641 O O . THR B 1 512 ? 1.896 -10.312 -27.641 1 97.69 512 THR B O 1
ATOM 8644 N N . LYS B 1 513 ? 1.046 -8.961 -29.109 1 97.19 513 LYS B N 1
ATOM 8645 C CA . LYS B 1 513 ? -0.332 -9.242 -28.719 1 97.19 513 LYS B CA 1
ATOM 8646 C C . LYS B 1 513 ? -0.658 -10.719 -28.875 1 97.19 513 LYS B C 1
ATOM 8648 O O . LYS B 1 513 ? -1.396 -11.289 -28.062 1 97.19 513 LYS B O 1
ATOM 8653 N N . ARG B 1 514 ? -0.032 -11.406 -29.844 1 97.25 514 ARG B N 1
ATOM 8654 C CA . ARG B 1 514 ? -0.349 -12.805 -30.109 1 97.25 514 ARG B CA 1
ATOM 8655 C C . ARG B 1 514 ? 0.822 -13.711 -29.75 1 97.25 514 ARG B C 1
ATOM 8657 O O . ARG B 1 514 ? 0.86 -14.875 -30.141 1 97.25 514 ARG B O 1
ATOM 8664 N N . ALA B 1 515 ? 1.812 -13.125 -29.078 1 97.5 515 ALA B N 1
ATOM 8665 C CA . ALA B 1 515 ? 2.951 -13.906 -28.609 1 97.5 515 ALA B CA 1
ATOM 8666 C C . ALA B 1 515 ? 3.736 -14.492 -29.781 1 97.5 515 ALA B C 1
ATOM 8668 O O . ALA B 1 515 ? 4.141 -15.656 -29.75 1 97.5 515 ALA B O 1
ATOM 8669 N N . ARG B 1 516 ? 3.959 -13.703 -30.734 1 96.31 516 ARG B N 1
ATOM 8670 C CA . ARG B 1 516 ? 4.57 -14.188 -31.969 1 96.31 516 ARG B CA 1
ATOM 8671 C C . ARG B 1 516 ? 6.09 -14.164 -31.875 1 96.31 516 ARG B C 1
ATOM 8673 O O . ARG B 1 516 ? 6.773 -14.93 -32.562 1 96.31 516 ARG B O 1
ATOM 8680 N N . PHE B 1 517 ? 6.598 -13.258 -31.031 1 97.75 517 PHE B N 1
ATOM 8681 C CA . PHE B 1 517 ? 8.039 -13.078 -30.969 1 97.75 517 PHE B CA 1
ATOM 8682 C C . PHE B 1 517 ? 8.57 -13.477 -29.594 1 97.75 517 PHE B C 1
ATOM 8684 O O . PHE B 1 517 ? 7.914 -13.227 -28.578 1 97.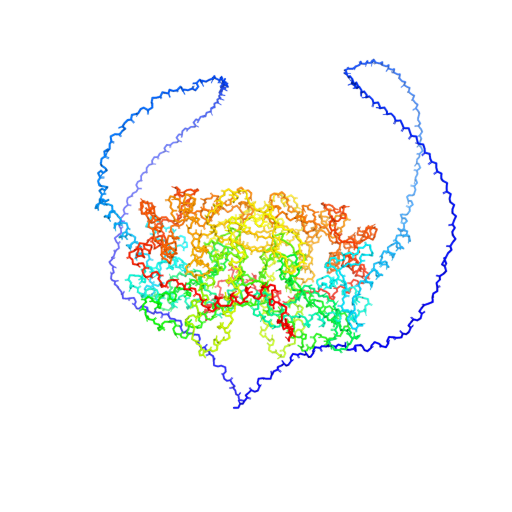75 517 PHE B O 1
ATOM 8691 N N . ILE B 1 518 ? 9.75 -14.078 -29.625 1 97.94 518 ILE B N 1
ATOM 8692 C CA . ILE B 1 518 ? 10.445 -14.273 -28.344 1 97.94 518 ILE B CA 1
ATOM 8693 C C . ILE B 1 518 ? 10.703 -12.922 -27.688 1 97.94 518 ILE B C 1
ATOM 8695 O O . ILE B 1 518 ? 11.062 -11.953 -28.344 1 97.94 518 ILE B O 1
ATOM 8699 N N . GLY B 1 519 ? 10.453 -12.852 -26.406 1 97.69 519 GLY B N 1
ATOM 8700 C CA . GLY B 1 519 ? 10.602 -11.586 -25.703 1 97.69 519 GLY B CA 1
ATOM 8701 C C . GLY B 1 519 ? 11.945 -10.922 -25.953 1 97.69 519 GLY B C 1
ATOM 8702 O O . GLY B 1 519 ? 12.977 -11.594 -26.031 1 97.69 519 GLY B O 1
ATOM 8703 N N . LYS B 1 520 ? 11.945 -9.57 -26.031 1 94.31 520 LYS B N 1
ATOM 8704 C CA . LYS B 1 520 ? 13.133 -8.789 -26.344 1 94.31 520 LYS B CA 1
ATOM 8705 C C . LYS B 1 520 ? 14.25 -9.062 -25.328 1 94.31 520 LYS B C 1
ATOM 8707 O O . LYS B 1 520 ? 15.43 -9.078 -25.703 1 94.31 520 LYS B O 1
ATOM 8712 N N . LYS B 1 521 ? 13.906 -9.266 -24.094 1 91.44 521 LYS B N 1
ATOM 8713 C CA . LYS B 1 521 ? 14.891 -9.477 -23.047 1 91.44 521 LYS B CA 1
ATOM 8714 C C . LYS B 1 521 ? 14.703 -10.836 -22.375 1 91.44 521 LYS B C 1
ATOM 8716 O O . LYS B 1 521 ? 15.133 -11.047 -21.234 1 91.44 521 LYS B O 1
ATOM 8721 N N . SER B 1 522 ? 14.07 -11.695 -23.078 1 94.44 522 SER B N 1
ATOM 8722 C CA . SER B 1 522 ? 13.797 -13.039 -22.578 1 94.44 522 SER B CA 1
ATOM 8723 C C . SER B 1 522 ? 15.086 -13.844 -22.438 1 94.44 522 SER B C 1
ATOM 8725 O O . SER B 1 522 ? 15.93 -13.836 -23.328 1 94.44 522 SER B O 1
ATOM 8727 N N . ARG B 1 523 ? 15.188 -14.453 -21.359 1 92.19 523 ARG B N 1
ATOM 8728 C CA . ARG B 1 523 ? 16.234 -15.469 -21.25 1 92.19 523 ARG B CA 1
ATOM 8729 C C . ARG B 1 523 ? 15.82 -16.75 -21.953 1 92.19 523 ARG B C 1
ATOM 8731 O O . ARG B 1 523 ? 14.633 -17.094 -22 1 92.19 523 ARG B O 1
ATOM 8738 N N . LEU B 1 524 ? 16.844 -17.422 -22.469 1 94.44 524 LEU B N 1
ATOM 8739 C CA . LEU B 1 524 ? 16.609 -18.719 -23.094 1 94.44 524 LEU B CA 1
ATOM 8740 C C . LEU B 1 524 ? 16.953 -19.844 -22.125 1 94.44 524 LEU B C 1
ATOM 8742 O O . LEU B 1 524 ? 17.688 -19.641 -21.156 1 94.44 524 LEU B O 1
ATOM 8746 N N . PHE B 1 525 ? 16.312 -21.031 -22.422 1 95.5 525 PHE B N 1
ATOM 8747 C CA . PHE B 1 525 ? 16.453 -22.203 -21.547 1 95.5 525 PHE B CA 1
ATOM 8748 C C . PHE B 1 525 ? 16.047 -21.859 -20.125 1 95.5 525 PHE B C 1
ATOM 8750 O O . PHE B 1 525 ? 16.797 -22.125 -19.188 1 95.5 525 PHE B O 1
ATOM 8757 N N . GLN B 1 526 ? 14.969 -21.156 -20.109 1 96.5 526 GLN B N 1
ATOM 8758 C CA . GLN B 1 526 ? 14.391 -20.75 -18.828 1 96.5 526 GLN B CA 1
ATOM 8759 C C . GLN B 1 526 ? 13.805 -21.938 -18.094 1 96.5 526 GLN B C 1
ATOM 8761 O O . GLN B 1 526 ? 12.891 -22.609 -18.578 1 96.5 526 GLN B O 1
ATOM 8766 N N . THR B 1 527 ? 14.203 -22.109 -16.875 1 97.5 527 THR B N 1
ATOM 8767 C CA . THR B 1 527 ? 13.898 -23.328 -16.125 1 97.5 527 THR B CA 1
ATOM 8768 C C . THR B 1 527 ? 12.406 -23.406 -15.82 1 97.5 527 THR B C 1
ATOM 8770 O O . THR B 1 527 ? 11.797 -24.469 -15.961 1 97.5 527 THR B O 1
ATOM 8773 N N . TRP B 1 528 ? 11.812 -22.344 -15.391 1 97.75 528 TRP B N 1
ATOM 8774 C CA . TRP B 1 528 ? 10.406 -22.469 -15.008 1 97.75 528 TRP B CA 1
ATOM 8775 C C . TRP B 1 528 ? 9.523 -22.625 -16.234 1 97.75 528 TRP B C 1
ATOM 8777 O O . TRP B 1 528 ? 8.422 -23.172 -16.141 1 97.75 528 TRP B O 1
ATOM 8787 N N . SER B 1 529 ? 9.906 -22.172 -17.438 1 98.38 529 SER B N 1
ATOM 8788 C CA . SER B 1 529 ? 9.18 -22.469 -18.656 1 98.38 529 SER B CA 1
ATOM 8789 C C . SER B 1 529 ? 9.227 -23.969 -18.969 1 98.38 529 SER B C 1
ATOM 8791 O O . SER B 1 529 ? 8.203 -24.547 -19.328 1 98.38 529 SER B O 1
ATOM 8793 N N . ILE B 1 530 ? 10.414 -24.5 -18.859 1 98.38 530 ILE B N 1
ATOM 8794 C CA . ILE B 1 530 ? 10.617 -25.938 -19.078 1 98.38 530 ILE B CA 1
ATOM 8795 C C . ILE B 1 530 ? 9.75 -26.734 -18.109 1 98.38 530 ILE B C 1
ATOM 8797 O O . ILE B 1 530 ? 8.977 -27.594 -18.516 1 98.38 530 ILE B O 1
ATOM 8801 N N . ALA B 1 531 ? 9.867 -26.359 -16.844 1 98.69 531 ALA B N 1
ATOM 8802 C CA . ALA B 1 531 ? 9.148 -27.062 -15.797 1 98.69 531 ALA B CA 1
ATOM 8803 C C . ALA B 1 531 ? 7.637 -26.938 -15.977 1 98.69 531 ALA B C 1
ATOM 8805 O O . ALA B 1 531 ? 6.898 -27.906 -15.781 1 98.69 531 ALA B O 1
ATOM 8806 N N . GLY B 1 532 ? 7.203 -25.719 -16.281 1 98.56 532 GLY B N 1
ATOM 8807 C CA . GLY B 1 532 ? 5.777 -25.516 -16.5 1 98.56 532 GLY B CA 1
ATOM 8808 C C . GLY B 1 532 ? 5.207 -26.422 -17.578 1 98.56 532 GLY B C 1
ATOM 8809 O O . GLY B 1 532 ? 4.121 -26.969 -17.422 1 98.56 532 GLY B O 1
ATOM 8810 N N . PHE B 1 533 ? 5.922 -26.562 -18.656 1 98.5 533 PHE B N 1
ATOM 8811 C CA . PHE B 1 533 ? 5.523 -27.438 -19.75 1 98.5 533 PHE B CA 1
ATOM 8812 C C . PHE B 1 533 ? 5.496 -28.891 -19.297 1 98.5 533 PHE B C 1
ATOM 8814 O O . PHE B 1 533 ? 4.531 -29.609 -19.547 1 98.5 533 PHE B O 1
ATOM 8821 N N . LEU B 1 534 ? 6.531 -29.344 -18.625 1 98.62 534 LEU B N 1
ATOM 8822 C CA . LEU B 1 534 ? 6.656 -30.719 -18.188 1 98.62 534 LEU B CA 1
ATOM 8823 C C . LEU B 1 534 ? 5.543 -31.078 -17.203 1 98.62 534 LEU B C 1
ATOM 8825 O O . LEU B 1 534 ? 4.961 -32.156 -17.281 1 98.62 534 LEU B O 1
ATOM 8829 N N . VAL B 1 535 ? 5.273 -30.172 -16.266 1 98.75 535 VAL B N 1
ATOM 8830 C CA . VAL B 1 535 ? 4.223 -30.422 -15.281 1 98.75 535 VAL B CA 1
ATOM 8831 C C . VAL B 1 535 ? 2.875 -30.547 -15.992 1 98.75 535 VAL B C 1
ATOM 8833 O O . VAL B 1 535 ? 2.072 -31.422 -15.656 1 98.75 535 VAL B O 1
ATOM 8836 N N . ALA B 1 536 ? 2.641 -29.672 -16.938 1 98.69 536 ALA B N 1
ATOM 8837 C CA . ALA B 1 536 ? 1.392 -29.75 -17.703 1 98.69 536 ALA B CA 1
ATOM 8838 C C . ALA B 1 536 ? 1.242 -31.094 -18.391 1 98.69 536 ALA B C 1
ATOM 8840 O O . ALA B 1 536 ? 0.179 -31.719 -18.312 1 98.69 536 ALA B O 1
ATOM 8841 N N . LYS B 1 537 ? 2.301 -31.594 -19 1 98.31 537 LYS B N 1
ATOM 8842 C CA . LYS B 1 537 ? 2.299 -32.875 -19.688 1 98.31 537 LYS B CA 1
ATOM 8843 C C . LYS B 1 537 ? 2.055 -34.031 -18.703 1 98.31 537 LYS B C 1
ATOM 8845 O O . LYS B 1 537 ? 1.234 -34.906 -18.969 1 98.31 537 LYS B O 1
ATOM 8850 N N . LEU B 1 538 ? 2.738 -33.969 -17.641 1 98.06 538 LEU B N 1
ATOM 8851 C CA . LEU B 1 538 ? 2.627 -35.031 -16.625 1 98.06 538 LEU B CA 1
ATOM 8852 C C . LEU B 1 538 ? 1.21 -35.094 -16.078 1 98.06 538 LEU B C 1
ATOM 8854 O O . LEU B 1 538 ? 0.657 -36.188 -15.906 1 98.06 538 LEU B O 1
ATOM 8858 N N . LEU B 1 539 ? 0.674 -33.938 -15.797 1 98.5 539 LEU B N 1
ATOM 8859 C CA . LEU B 1 539 ? -0.644 -33.906 -15.172 1 98.5 539 LEU B CA 1
ATOM 8860 C C . LEU B 1 539 ? -1.723 -34.344 -16.156 1 98.5 539 LEU B C 1
ATOM 8862 O O . LEU B 1 539 ? -2.725 -34.938 -15.75 1 98.5 539 LEU B O 1
ATOM 8866 N N . LEU B 1 540 ? -1.552 -34.031 -17.422 1 98 540 LEU B N 1
ATOM 8867 C CA . LEU B 1 540 ? -2.521 -34.469 -18.422 1 98 540 LEU B CA 1
ATOM 8868 C C . LEU B 1 540 ? -2.469 -36 -18.594 1 98 540 LEU B C 1
ATOM 8870 O O . LEU B 1 540 ? -3.475 -36.625 -18.938 1 98 540 LEU B O 1
ATOM 8874 N N . GLU B 1 541 ? -1.343 -36.594 -18.297 1 97.12 541 GLU B N 1
ATOM 8875 C CA . GLU B 1 541 ? -1.193 -38.031 -18.344 1 97.12 541 GLU B CA 1
ATOM 8876 C C . GLU B 1 541 ? -1.747 -38.688 -17.062 1 97.12 541 GLU B C 1
ATOM 8878 O O . GLU B 1 541 ? -2.303 -39.781 -17.125 1 97.12 541 GLU B O 1
ATOM 8883 N N . THR B 1 542 ? -1.541 -38.031 -15.977 1 96.69 542 THR B N 1
ATOM 8884 C CA . THR B 1 542 ? -2.02 -38.5 -14.68 1 96.69 542 THR B CA 1
ATOM 8885 C C . THR B 1 542 ? -2.832 -37.406 -13.977 1 96.69 542 THR B C 1
ATOM 8887 O O . THR B 1 542 ? -2.396 -36.875 -12.961 1 96.69 542 THR B O 1
ATOM 8890 N N . ARG B 1 543 ? -3.994 -37.25 -14.352 1 96.56 543 ARG B N 1
ATOM 8891 C CA . ARG B 1 543 ? -4.84 -36.125 -13.977 1 96.56 543 ARG B CA 1
ATOM 8892 C C . ARG B 1 543 ? -5.098 -36.125 -12.477 1 96.56 543 ARG B C 1
ATOM 8894 O O . ARG B 1 543 ? -5.184 -35.062 -11.867 1 96.56 543 ARG B O 1
ATOM 8901 N N . ASP B 1 544 ? -5.152 -37.25 -11.859 1 96 544 ASP B N 1
ATOM 8902 C CA . ASP B 1 544 ? -5.488 -37.375 -10.438 1 96 544 ASP B CA 1
ATOM 8903 C C . ASP B 1 544 ? -4.406 -36.719 -9.57 1 96 544 ASP B C 1
ATOM 8905 O O . ASP B 1 544 ? -4.68 -36.281 -8.445 1 96 544 ASP B O 1
ATOM 8909 N N . LYS B 1 545 ? -3.219 -36.625 -10.031 1 96.69 545 LYS B N 1
ATOM 8910 C CA . LYS B 1 545 ? -2.098 -36.094 -9.258 1 96.69 545 LYS B CA 1
ATOM 8911 C C . LYS B 1 545 ? -2.227 -34.594 -9.078 1 96.69 545 LYS B C 1
ATOM 8913 O O . LYS B 1 545 ? -1.565 -34 -8.219 1 96.69 545 LYS B O 1
ATOM 8918 N N . SER B 1 546 ? -3.092 -33.969 -9.859 1 96.62 546 SER B N 1
ATOM 8919 C CA . SER B 1 546 ? -3.289 -32.531 -9.711 1 96.62 546 SER B CA 1
ATOM 8920 C C . SER B 1 546 ? -3.877 -32.188 -8.344 1 96.62 546 SER B C 1
ATOM 8922 O O . SER B 1 546 ? -3.768 -31.047 -7.883 1 96.62 546 SER B O 1
ATOM 8924 N N . ARG B 1 547 ? -4.402 -33.125 -7.641 1 96.19 547 ARG B N 1
ATOM 8925 C CA . ARG B 1 547 ? -5.074 -32.938 -6.359 1 96.19 547 ARG B CA 1
ATOM 8926 C C . ARG B 1 547 ? -4.094 -32.469 -5.289 1 96.19 547 ARG B C 1
ATOM 8928 O O . ARG B 1 547 ? -4.496 -31.844 -4.297 1 96.19 547 ARG B O 1
ATOM 8935 N N . ILE B 1 548 ? -2.832 -32.719 -5.48 1 96.25 548 ILE B N 1
ATOM 8936 C CA . ILE B 1 548 ? -1.836 -32.344 -4.488 1 96.25 548 ILE B CA 1
ATOM 8937 C C . ILE B 1 548 ? -1.764 -30.812 -4.395 1 96.25 548 ILE B C 1
ATOM 8939 O O . ILE B 1 548 ? -1.282 -30.266 -3.398 1 96.25 548 ILE B O 1
ATOM 8943 N N . LEU B 1 549 ? -2.262 -30.125 -5.414 1 97.69 549 LEU B N 1
ATOM 8944 C CA . LEU B 1 549 ? -2.17 -28.656 -5.477 1 97.69 549 LEU B CA 1
ATOM 8945 C C . LEU B 1 549 ? -3.523 -28.016 -5.188 1 97.69 549 LEU B C 1
ATOM 8947 O O . LEU B 1 549 ? -3.596 -26.828 -4.863 1 97.69 549 LEU B O 1
ATOM 8951 N N . CYS B 1 550 ? -4.586 -28.75 -5.316 1 97.56 550 CYS B N 1
ATOM 8952 C CA . CYS B 1 550 ? -5.938 -28.203 -5.285 1 97.56 550 CYS B CA 1
ATOM 8953 C C . CYS B 1 550 ? -6.48 -28.172 -3.861 1 97.56 550 CYS B C 1
ATOM 8955 O O . CYS B 1 550 ? -6.109 -29 -3.033 1 97.56 550 CYS B O 1
ATOM 8957 N N . ASN B 1 551 ? -7.223 -27.188 -3.596 1 96.06 551 ASN B N 1
ATOM 8958 C CA . ASN B 1 551 ? -8.07 -27.156 -2.41 1 96.06 551 ASN B CA 1
ATOM 8959 C C . ASN B 1 551 ? -9.547 -27.312 -2.773 1 96.06 551 ASN B C 1
ATOM 8961 O O . ASN B 1 551 ? -10.008 -26.766 -3.779 1 96.06 551 ASN B O 1
ATOM 8965 N N . ASN B 1 552 ? -10.219 -28.109 -2.043 1 91.88 552 ASN B N 1
ATOM 8966 C CA . ASN B 1 552 ? -11.664 -28.234 -2.225 1 91.88 552 ASN B CA 1
ATOM 8967 C C . ASN B 1 552 ? -12.414 -27.109 -1.535 1 91.88 552 ASN B C 1
ATOM 8969 O O . ASN B 1 552 ? -11.844 -26.391 -0.706 1 91.88 552 ASN B O 1
ATOM 8973 N N . GLU B 1 553 ? -13.586 -26.984 -2.008 1 90.5 553 GLU B N 1
ATOM 8974 C CA . GLU B 1 553 ? -14.414 -25.984 -1.346 1 90.5 553 GLU B CA 1
ATOM 8975 C C . GLU B 1 553 ? -14.531 -26.266 0.149 1 90.5 553 GLU B C 1
ATOM 8977 O O . GLU B 1 553 ? -14.781 -27.406 0.554 1 90.5 553 GLU B O 1
ATOM 8982 N N . ASP B 1 554 ? -14.32 -25.281 0.9 1 87.31 554 ASP B N 1
ATOM 8983 C CA . ASP B 1 554 ? -14.328 -25.406 2.354 1 87.31 554 ASP B CA 1
ATOM 8984 C C . ASP B 1 554 ? -15.75 -25.297 2.904 1 87.31 554 ASP B C 1
ATOM 8986 O O . ASP B 1 554 ? -16.406 -24.266 2.768 1 87.31 554 ASP B O 1
ATOM 8990 N N . GLU B 1 555 ? -16.234 -26.328 3.551 1 86.25 555 GLU B N 1
ATOM 8991 C CA . GLU B 1 555 ? -17.609 -26.391 4.031 1 86.25 555 GLU B CA 1
ATOM 8992 C C . GLU B 1 555 ? -17.875 -25.312 5.086 1 86.25 555 GLU B C 1
ATOM 8994 O O . GLU B 1 555 ? -18.969 -24.766 5.145 1 86.25 555 GLU B O 1
ATOM 8999 N N . ASP B 1 556 ? -16.922 -25.078 5.914 1 85 556 ASP B N 1
ATOM 9000 C CA . ASP B 1 556 ? -17.078 -24.062 6.949 1 85 556 ASP B CA 1
ATOM 9001 C C . ASP B 1 556 ? -17.266 -22.672 6.332 1 85 556 ASP B C 1
ATOM 9003 O O . ASP B 1 556 ? -18.062 -21.875 6.812 1 85 556 ASP B O 1
ATOM 9007 N N . ILE B 1 557 ? -16.516 -22.469 5.328 1 86.12 557 ILE B N 1
ATOM 9008 C CA . ILE B 1 557 ? -16.594 -21.188 4.641 1 86.12 557 ILE B CA 1
ATOM 9009 C C . ILE B 1 557 ? -17.938 -21.078 3.922 1 86.12 557 ILE B C 1
ATOM 9011 O O . ILE B 1 557 ? -18.609 -20.031 3.99 1 86.12 557 ILE B O 1
ATOM 9015 N N . LEU B 1 558 ? -18.359 -22.156 3.287 1 87.38 558 LEU B N 1
ATOM 9016 C CA . LEU B 1 558 ? -19.641 -22.156 2.57 1 87.38 558 LEU B CA 1
ATOM 9017 C C . LEU B 1 558 ? -20.797 -21.922 3.529 1 87.38 558 LEU B C 1
ATOM 9019 O O . LEU B 1 558 ? -21.734 -21.188 3.207 1 87.38 558 LEU B O 1
ATOM 9023 N N . ASN B 1 559 ? -20.734 -22.547 4.617 1 85.31 559 ASN B N 1
ATOM 9024 C CA . ASN B 1 559 ? -21.781 -22.391 5.629 1 85.31 559 ASN B CA 1
ATOM 9025 C C . ASN B 1 559 ? -21.828 -20.969 6.164 1 85.31 559 ASN B C 1
ATOM 9027 O O . ASN B 1 559 ? -22.906 -20.406 6.359 1 85.31 559 ASN B O 1
ATOM 9031 N N . ALA B 1 560 ? -20.703 -20.469 6.402 1 83.62 560 ALA B N 1
ATOM 9032 C CA . ALA B 1 560 ? -20.625 -19.094 6.91 1 83.62 560 ALA B CA 1
ATOM 9033 C C . ALA B 1 560 ? -21.188 -18.109 5.891 1 83.62 560 ALA B C 1
ATOM 9035 O O . ALA B 1 560 ? -21.891 -17.172 6.25 1 83.62 560 ALA B O 1
ATOM 9036 N N . LEU B 1 561 ? -20.875 -18.312 4.676 1 82.5 561 LEU B N 1
ATOM 9037 C CA . LEU B 1 561 ? -21.328 -17.422 3.615 1 82.5 561 LEU B CA 1
ATOM 9038 C C . LEU B 1 561 ? -22.844 -17.531 3.414 1 82.5 561 LEU B C 1
ATOM 9040 O O . LEU B 1 561 ? -23.516 -16.547 3.127 1 82.5 561 LEU B O 1
ATOM 9044 N N . SER B 1 562 ? -23.344 -18.719 3.564 1 79.5 562 SER B N 1
ATOM 9045 C CA . SER B 1 562 ? -24.781 -18.938 3.459 1 79.5 562 SER B CA 1
ATOM 9046 C C . SER B 1 562 ? -25.531 -18.234 4.582 1 79.5 562 SER B C 1
ATOM 9048 O O . SER B 1 562 ? -26.609 -17.672 4.359 1 79.5 562 SER B O 1
ATOM 9050 N N . LEU B 1 563 ? -24.953 -18.219 5.707 1 73.12 563 LEU B N 1
ATOM 9051 C CA . LEU B 1 563 ? -25.562 -17.547 6.855 1 73.12 563 LEU B CA 1
ATOM 9052 C C . LEU B 1 563 ? -25.547 -16.031 6.668 1 73.12 563 LEU B C 1
ATOM 9054 O O . LEU B 1 563 ? -26.484 -15.344 7.055 1 73.12 563 LEU B O 1
ATOM 9058 N N . MET B 1 564 ? -24.484 -15.578 6.113 1 68.56 564 MET B N 1
ATOM 9059 C CA . MET B 1 564 ? -24.359 -14.148 5.844 1 68.56 564 MET B CA 1
ATOM 9060 C C . MET B 1 564 ? -25.375 -13.711 4.785 1 68.56 564 MET B C 1
ATOM 9062 O O . MET B 1 564 ? -25.938 -12.617 4.871 1 68.56 564 MET B O 1
ATOM 9066 N N . ALA B 1 565 ? -25.609 -14.516 3.826 1 64.25 565 ALA B N 1
ATOM 9067 C CA . ALA B 1 565 ? -26.562 -14.219 2.752 1 64.25 565 ALA B CA 1
ATOM 9068 C C . ALA B 1 565 ? -28 -14.289 3.252 1 64.25 565 ALA B C 1
ATOM 9070 O O . ALA B 1 565 ? -28.844 -13.492 2.844 1 64.25 565 ALA B O 1
ATOM 9071 N N . ASP B 1 566 ? -28.312 -15.266 4.07 1 56.03 566 ASP B N 1
ATOM 9072 C CA . ASP B 1 566 ? -29.641 -15.414 4.645 1 56.03 566 ASP B CA 1
ATOM 9073 C C . ASP B 1 566 ? -29.953 -14.281 5.613 1 56.03 566 ASP B C 1
ATOM 9075 O O . ASP B 1 566 ? -31.109 -13.859 5.738 1 56.03 566 ASP B O 1
ATOM 9079 N N . GLY B 1 567 ? -29.016 -13.836 6.328 1 47.41 567 GLY B N 1
ATOM 9080 C CA . GLY B 1 567 ? -29.219 -12.742 7.262 1 47.41 567 GLY B CA 1
ATOM 9081 C C . GLY B 1 567 ? -29.469 -11.414 6.578 1 47.41 567 GLY B C 1
ATOM 9082 O O . GLY B 1 567 ? -29.922 -10.461 7.211 1 47.41 567 GLY B O 1
ATOM 9083 N N . SER B 1 568 ? -28.984 -11.242 5.402 1 45.16 568 SER B N 1
ATOM 9084 C CA . SER B 1 568 ? -29.266 -10.023 4.645 1 45.16 568 SER B CA 1
ATOM 9085 C C . SER B 1 568 ? -30.656 -10.086 3.998 1 45.16 568 SER B C 1
ATOM 9087 O O . SER B 1 568 ? -31.062 -9.141 3.32 1 45.16 568 SER B O 1
ATOM 9089 N N . SER B 1 569 ? -31.375 -11.18 4.086 1 38.41 569 SER B N 1
ATOM 9090 C CA . SER B 1 569 ? -32.75 -11.219 3.609 1 38.41 569 SER B CA 1
ATOM 9091 C C . SER B 1 569 ? -33.656 -10.344 4.473 1 38.41 569 SER B C 1
ATOM 9093 O O . SER B 1 569 ? -33.531 -10.336 5.699 1 38.41 569 SER B O 1
ATOM 9095 N N . PRO B 1 570 ? -34.5 -9.445 3.885 1 38.81 570 PRO B N 1
ATOM 9096 C CA . PRO B 1 570 ? -35.375 -8.523 4.598 1 38.81 570 PRO B CA 1
ATOM 9097 C C . PRO B 1 570 ? -36.312 -9.242 5.582 1 38.81 570 PRO B C 1
ATOM 9099 O O . PRO B 1 570 ? -36.875 -8.602 6.465 1 38.81 570 PRO B O 1
ATOM 9102 N N . ARG B 1 571 ? -36.875 -10.453 5.379 1 38.28 571 ARG B N 1
ATOM 9103 C CA . ARG B 1 571 ? -37.906 -11.031 6.211 1 38.28 571 ARG B CA 1
ATOM 9104 C C . ARG B 1 571 ? -37.406 -11.312 7.621 1 38.28 571 ARG B C 1
ATOM 9106 O O . ARG B 1 571 ? -38.188 -11.32 8.578 1 38.28 571 ARG B O 1
ATOM 9113 N N . ARG B 1 572 ? -36.312 -11.938 7.871 1 35.28 572 ARG B N 1
ATOM 9114 C CA . ARG B 1 572 ? -35.938 -12.258 9.25 1 35.28 572 ARG B CA 1
ATOM 9115 C C . ARG B 1 572 ? -35.312 -11.062 9.945 1 35.28 572 ARG B C 1
ATOM 9117 O O . ARG B 1 572 ? -34.938 -11.141 11.117 1 35.28 572 ARG B O 1
ATOM 9124 N N . ARG B 1 573 ? -35 -10.023 9.258 1 35.34 573 ARG B N 1
ATOM 9125 C CA . ARG B 1 573 ? -34.562 -8.828 9.961 1 35.34 573 ARG B CA 1
ATOM 9126 C C . ARG B 1 573 ? -35.656 -8.32 10.906 1 35.34 573 ARG B C 1
ATOM 9128 O O . ARG B 1 573 ? -35.438 -7.344 11.633 1 35.34 573 ARG B O 1
ATOM 9135 N N . ARG B 1 574 ? -36.969 -8.766 10.656 1 33.47 574 ARG B N 1
ATOM 9136 C CA . ARG B 1 574 ? -37.969 -8.273 11.594 1 33.47 574 ARG B CA 1
ATOM 9137 C C . ARG B 1 574 ? -37.812 -8.922 12.961 1 33.47 574 ARG B C 1
ATOM 9139 O O . ARG B 1 574 ? -38.125 -8.312 13.984 1 33.47 574 ARG B O 1
ATOM 9146 N N . GLY B 1 575 ? -37.875 -10.312 13.086 1 30.83 575 GLY B N 1
ATOM 9147 C CA . GLY B 1 575 ? -38.062 -10.891 14.414 1 30.83 575 GLY B CA 1
ATOM 9148 C C . GLY B 1 575 ? -36.812 -10.906 15.242 1 30.83 575 GLY B C 1
ATOM 9149 O O . GLY B 1 575 ? -36.844 -11.203 16.438 1 30.83 575 GLY B O 1
ATOM 9150 N N . LYS B 1 576 ? -35.625 -11.414 14.664 1 33.75 576 LYS B N 1
ATOM 9151 C CA . LYS B 1 576 ? -34.562 -11.5 15.656 1 33.75 576 LYS B CA 1
ATOM 9152 C C . LYS B 1 576 ? -34 -10.117 15.961 1 33.75 576 LYS B C 1
ATOM 9154 O O . LYS B 1 576 ? -33.688 -9.344 15.047 1 33.75 576 LYS B O 1
ATOM 9159 N N . ARG B 1 577 ? -34.281 -9.633 17.078 1 30.3 577 ARG B N 1
ATOM 9160 C CA . ARG B 1 577 ? -33.688 -8.484 17.75 1 30.3 577 ARG B CA 1
ATOM 9161 C C . ARG B 1 577 ? -32.188 -8.391 17.438 1 30.3 577 ARG B C 1
ATOM 9163 O O . ARG B 1 577 ? -31.453 -9.359 17.625 1 30.3 577 ARG B O 1
ATOM 9170 N N . VAL B 1 578 ? -31.828 -7.762 16.406 1 30.83 578 VAL B N 1
ATOM 9171 C CA . VAL B 1 578 ? -30.422 -7.488 16.172 1 30.83 578 VAL B CA 1
ATOM 9172 C C . VAL B 1 578 ? -29.688 -7.418 17.516 1 30.83 578 VAL B C 1
ATOM 9174 O O . VAL B 1 578 ? -30.016 -6.598 18.375 1 30.83 578 VAL B O 1
ATOM 9177 N N . PRO B 1 579 ? -29.203 -8.625 17.969 1 29.06 579 PRO B N 1
ATOM 9178 C CA . PRO B 1 579 ? -28.484 -8.406 19.219 1 29.06 579 PRO B CA 1
ATOM 9179 C C . PRO B 1 579 ? -27.656 -7.125 19.203 1 29.06 579 PRO B C 1
ATOM 9181 O O . PRO B 1 579 ? -27.156 -6.719 18.156 1 29.06 579 PRO B O 1
ATOM 9184 N N . LYS B 1 580 ? -28 -6.195 20 1 27.36 580 LYS B N 1
ATOM 9185 C CA . LYS B 1 580 ? -27.203 -5.02 20.328 1 27.36 580 LYS B CA 1
ATOM 9186 C C . LYS B 1 580 ? -25.719 -5.344 20.312 1 27.36 580 LYS B C 1
ATOM 9188 O O . LYS B 1 580 ? -25.25 -6.16 21.109 1 27.36 580 LYS B O 1
ATOM 9193 N N . THR B 1 581 ? -25.219 -5.645 19.203 1 26.05 581 THR B N 1
ATOM 9194 C CA . THR B 1 581 ? -23.766 -5.797 19.172 1 26.05 581 THR B CA 1
ATOM 9195 C C . THR B 1 581 ? -23.094 -4.832 20.156 1 26.05 581 THR B C 1
ATOM 9197 O O . THR B 1 581 ? -23.203 -3.613 20 1 26.05 581 THR B O 1
ATOM 9200 N N . TYR B 1 582 ? -23.219 -5.191 21.391 1 23.27 582 TYR B N 1
ATOM 9201 C CA . TYR B 1 582 ? -22.5 -4.59 22.5 1 23.27 582 TYR B CA 1
ATOM 9202 C C . TYR B 1 582 ? -21.062 -4.262 22.109 1 23.27 582 TYR B C 1
ATOM 9204 O O . TYR B 1 582 ? -20.328 -5.125 21.625 1 23.27 582 TYR B O 1
ATOM 9212 N N . ILE B 1 583 ? -20.922 -3.18 21.641 1 21.77 583 ILE B N 1
ATOM 9213 C CA . ILE B 1 583 ? -19.594 -2.564 21.672 1 21.77 583 ILE B CA 1
ATOM 9214 C C . ILE B 1 583 ? -18.953 -2.803 23.031 1 21.77 583 ILE B C 1
ATOM 9216 O O . ILE B 1 583 ? -19.391 -2.252 24.047 1 21.77 583 ILE B O 1
ATOM 9220 N N . VAL B 1 584 ? -18.844 -4.082 23.422 1 21.59 584 VAL B N 1
ATOM 9221 C CA . VAL B 1 584 ? -17.984 -4.273 24.594 1 21.59 584 VAL B CA 1
ATOM 9222 C C . VAL B 1 584 ? -16.562 -3.801 24.281 1 21.59 584 VAL B C 1
ATOM 9224 O O . VAL B 1 584 ? -16 -4.164 23.25 1 21.59 584 VAL B O 1
#

Secondary structure (DSSP, 8-state):
----------------------------------------------------------------------------------------HHHHHHHHHHHHHHHHHHHHTEEEETTEEEEE-SB--TT-S---GGGSEEHHHHHHHHHHHHHTT--HHHHHHHHHHHHTS--S--SSTTPPPTTPPPSEEEEEEEEPTT-TT-EEEEEEEESSTTSTT----HHHHHHHHHHHHHHHHHH--THHHHSHHHHHHHHHHHHHHH---S-SSSSPPB-TT-SSS-S-SS--BS-HHHHHHHHHHHHHHHHH--GGGT-HHHHHHHHHHHHHHHHHIIIIIEEEHHHHHHHHT---S--STT-SSTT---GGGS-HHHHHHS-SS-EEEEEEEETTEEEEEEEHHHHHHHHHTT-S-HHHHHHHHHHHHHTHHHHTTTSS-BSEES---HHHHHHHHSS-STT-TTBTTBT-B-GGGHHHHHHHHHHTT-HHHHHHHHHHHHTTTTTTT--S-EESTT--EE-TTPPSSBHHHHHHHHHHHHHHHSGGGGGGT--PPPHHHHHHHHHHHHHTSTTTTTTS--------/-------------------------------------------------------S--------------------------------HHHHHHHHHHHHHHHHHHHHTEEEETTEEEEE-SB--TT-S---GGGSEEHHHHHHHHHHHHHTT--HHHHHHHHHHHHTS--S--SSTTPPPTTPPPSEEEEEEEEPTT-TT-EEEEEEEESSTTSTT----HHHHHHHHHHHHHHHHHH--THHHHSHHHHHHHHHHHHHHH---S-SSSSPPB-TT-SSS-S-SS--BS-HHHHHHHHHHHHHHHHH--STTT-HHHHHHHHHHHHHHHHHIIIIIEEEHHHHHHHHT---S--STT-SSTT---GGGS-HHHHHHS-SS-EEEEEEEETTEEEEEEEHHHHHHHHHTT-S-HHHHHHHHHHHHHTHHHHTTTSS-BSEES---HHHHHHHHSS-STT-TTBTTBT-B-GGGHHHHHHHHHHTT-HHHHHHHHHHHHTTTTTTT--S-EESTT--EE-TTPPSSBHHHHHHHHHHHHHHHSGGGGGGT--PPPHHHHHHHHHHHHHTSTTTTTTS--------

Organism: Setaria italica (NCBI:txid4555)

Solvent-accessible surface area (backbone atoms only — not comparable to full-atom values): 64378 Å² total; per-residue (Å²): 133,82,79,72,76,75,76,79,71,73,81,76,80,77,68,58,77,64,79,77,78,74,78,75,85,82,88,74,87,67,84,82,85,90,83,85,89,83,89,79,88,79,84,87,80,83,88,85,90,84,86,83,87,80,87,78,86,76,75,88,82,83,77,80,76,83,83,80,85,80,87,80,73,81,76,81,75,78,76,73,78,70,77,81,73,78,83,62,76,65,60,58,52,52,52,50,50,51,52,52,50,37,51,54,51,53,60,69,29,53,36,64,57,88,86,38,47,42,42,33,30,44,38,63,42,91,85,54,88,73,63,70,80,33,72,22,32,32,50,67,53,29,47,40,41,39,51,35,31,42,76,72,66,46,49,62,36,45,53,38,26,55,55,55,52,54,71,60,34,31,75,60,66,52,70,57,41,64,36,48,20,47,32,41,31,37,36,27,33,29,80,39,78,40,77,41,87,91,45,96,85,41,61,33,63,42,79,46,72,31,52,16,66,55,41,76,28,42,39,31,32,61,46,26,41,32,48,50,45,44,49,51,48,25,46,28,64,65,70,65,51,54,65,61,61,65,31,66,68,47,44,49,50,52,49,31,34,51,47,38,69,66,42,56,44,80,43,40,55,57,61,60,79,46,60,47,21,28,48,94,54,46,50,54,68,68,47,44,44,35,25,32,47,60,45,28,42,49,52,38,22,51,55,43,45,60,72,59,58,65,69,84,77,74,30,55,64,54,49,50,52,48,52,38,43,51,42,31,34,40,51,49,47,57,64,71,34,47,38,33,55,68,50,48,54,51,46,62,64,44,64,64,87,60,70,41,87,79,40,83,44,64,33,39,46,48,42,83,56,63,53,70,67,51,73,71,62,61,45,91,63,33,30,44,49,31,31,29,62,50,52,37,39,74,39,77,36,43,35,42,67,22,48,33,40,16,38,28,35,34,53,34,49,73,69,52,36,51,20,33,54,40,31,46,60,75,37,33,64,62,40,31,37,60,30,29,22,28,48,24,40,74,45,48,51,72,68,57,27,36,71,48,29,31,58,38,82,65,46,39,66,15,17,55,73,22,17,5,15,27,35,38,48,37,26,49,46,28,43,28,23,45,75,68,72,39,48,64,62,34,51,53,45,48,53,47,31,66,73,40,40,64,84,63,40,25,39,41,28,17,13,40,73,43,25,79,39,74,24,94,81,42,47,46,39,14,34,35,25,39,21,7,50,51,34,29,54,51,32,72,74,40,57,76,64,43,54,46,71,44,40,68,73,53,65,68,45,52,51,50,51,50,51,54,55,58,60,70,38,76,77,60,58,69,73,57,70,71,71,72,77,66,84,117,134,82,78,72,77,77,74,79,70,74,80,77,80,78,70,69,80,73,79,76,79,72,73,73,81,69,85,82,84,90,73,87,91,82,89,83,84,86,83,84,82,87,82,84,84,88,83,84,89,83,87,84,58,96,81,77,86,77,80,84,86,81,82,87,88,84,91,85,88,88,79,88,87,82,86,77,82,74,82,72,80,70,77,82,73,78,86,63,74,65,60,59,51,51,50,50,48,50,51,53,49,36,51,54,53,51,62,66,28,53,36,64,57,95,86,38,47,42,43,33,30,43,40,63,42,92,85,53,88,72,62,69,79,34,71,22,32,32,49,68,53,29,48,41,41,41,51,36,32,42,79,71,67,46,48,62,36,45,53,39,26,55,56,55,51,57,72,58,35,33,76,58,66,50,70,58,41,64,35,49,19,48,29,42,31,37,37,27,34,31,81,40,78,40,77,41,86,91,45,96,84,41,66,32,72,42,80,48,71,32,52,16,66,55,40,76,26,43,39,32,33,60,45,27,41,30,50,50,44,44,50,52,48,25,47,29,63,64,69,64,52,54,68,61,59,65,31,67,67,47,45,50,51,51,50,33,35,51,48,37,68,66,44,54,45,78,45,40,55,56,61,60,78,47,59,47,21,28,45,94,55,44,48,55,69,68,47,44,44,36,26,31,47,60,44,29,43,48,53,38,22,50,54,41,45,59,74,60,56,67,69,82,77,76,31,56,64,55,50,51,52,48,53,39,43,50,44,31,33,40,50,50,48,58,64,69,34,46,38,32,55,67,49,48,54,51,45,62,64,42,63,63,87,59,70,43,87,76,39,84,45,63,33,38,45,47,42,82,55,64,53,72,68,51,72,71,61,60,45,91,63,32,30,45,48,33,32,30,62,50,51,36,38,71,40,78,37,42,35,40,64,22,48,34,41,16,37,29,37,34,52,35,49,73,70,52,36,52,20,33,53,41,31,46,61,74,37,33,62,63,39,31,41,59,30,30,22,28,48,25,39,75,45,48,52,71,68,57,27,36,72,48,28,31,59,38,84,65,46,39,66,15,18,55,72,22,17,5,14,28,34,37,48,38,26,49,47,28,43,27,22,46,74,69,72,39,48,65,61,34,52,52,44,48,54,48,31,65,74,40,39,64,84,63,40,25,38,43,28,18,13,40,73,42,26,81,39,74,24,94,82,43,47,44,40,14,35,35,23,39,22,7,47,51,35,30,54,51,33,72,74,40,56,76,64,44,54,45,73,45,40,69,74,53,64,70,47,52,52,51,52,50,52,56,57,58,63,69,37,76,75,60,61,70,73,56,70,70,70,72,76,68,86,118

Nearest PDB structures (foldseek):
  6ttj-assembly2_E  TM=9.853E-01  e=1.292E-53  Arabidopsis thaliana
  6ttj-assembly1_D  TM=9.820E-01  e=8.343E-54  Arabidopsis thaliana
  6ttj-assembly1_C  TM=9.801E-01  e=7.570E-54  Arabidopsis thaliana
  6ttj-assembly2_H  TM=9.811E-01  e=1.495E-53  Arabidopsis thaliana
  6ttj-assembly2_I  TM=9.865E-01  e=9.961E-53  Arabidopsis thaliana